Protein AF-0000000083884618 (afdb_homodimer)

Solvent-accessible surface area (backbone atoms only — not comparable to full-atom values): 50252 Å² total; per-residue (Å²): 132,82,74,71,76,72,74,75,73,78,77,76,70,73,69,73,68,63,82,22,50,13,69,77,48,87,79,53,74,47,59,19,54,33,25,31,68,72,76,58,40,32,21,22,78,75,69,40,44,54,42,78,70,40,74,79,45,49,73,46,55,72,42,67,32,63,55,56,49,72,79,44,33,29,88,85,75,72,36,63,41,54,30,29,31,64,75,74,68,41,78,30,23,78,69,39,45,76,58,90,42,52,90,57,52,73,42,49,43,73,62,43,38,56,54,48,38,51,53,47,50,52,49,41,50,52,46,50,51,50,43,53,52,50,51,52,51,48,51,49,42,52,51,37,50,52,48,50,56,52,28,44,55,50,23,49,54,51,40,52,50,50,52,49,51,50,44,49,54,51,52,50,50,52,52,52,49,51,50,50,49,52,53,36,49,53,51,28,50,51,47,46,50,53,50,48,52,52,49,50,50,50,44,52,50,44,52,50,49,43,53,50,49,51,53,41,53,70,36,88,53,31,56,66,49,49,73,74,37,83,82,77,81,84,77,76,85,69,78,64,52,41,46,37,90,44,57,42,57,59,39,33,52,47,50,50,49,51,45,50,53,52,51,49,51,56,60,68,49,40,55,54,43,57,46,45,50,62,27,39,33,38,82,42,72,59,80,71,86,45,65,72,53,41,58,72,30,53,54,95,67,35,58,26,88,55,24,28,10,37,42,45,38,67,81,48,58,38,32,36,30,77,37,94,68,59,55,78,90,49,93,62,21,22,69,72,48,55,29,31,34,32,67,54,68,44,71,49,66,34,22,47,38,38,35,51,38,66,56,26,40,29,49,29,36,24,36,86,82,45,57,32,66,50,90,49,30,42,78,5,42,25,88,44,24,41,22,42,33,32,42,70,63,38,33,36,36,26,41,54,64,42,80,40,84,36,74,61,69,54,60,61,32,41,28,39,40,34,34,47,71,69,18,36,46,33,34,26,38,65,58,97,58,71,39,78,53,47,74,45,81,53,81,68,79,64,50,32,19,47,27,46,29,53,41,80,56,92,85,58,79,80,48,35,40,31,55,58,80,86,125,131,82,74,70,75,73,73,74,73,79,78,74,69,72,70,74,68,63,82,22,50,11,71,78,47,86,79,52,74,46,58,19,54,32,24,30,70,72,76,57,41,31,20,21,77,74,68,39,44,54,43,76,69,38,73,79,44,48,72,47,55,72,42,69,31,63,55,55,49,71,77,44,32,30,87,84,75,72,35,63,40,54,29,29,31,64,78,73,69,41,78,29,24,79,69,38,45,74,58,89,42,52,88,57,52,73,43,49,43,71,63,43,37,56,55,47,37,52,51,47,50,54,49,41,51,54,46,50,51,51,43,52,52,51,51,52,51,47,52,48,40,54,51,38,49,53,48,50,55,52,28,44,54,52,24,49,54,52,42,52,50,49,52,51,50,50,45,49,54,52,51,50,49,51,52,52,49,50,50,50,50,51,52,34,49,51,51,27,51,51,46,46,50,52,50,47,51,52,49,50,52,49,46,52,51,43,52,52,48,43,53,49,49,50,55,41,54,70,38,89,54,32,56,66,48,50,72,74,37,83,81,79,80,84,78,75,87,72,81,67,41,51,39,39,92,44,57,41,55,58,38,34,54,48,50,50,49,52,45,52,54,50,51,48,51,56,60,67,48,40,56,54,44,56,46,44,51,62,26,39,33,36,84,44,72,59,79,72,86,46,66,72,53,42,59,72,29,52,54,95,67,36,57,25,87,55,24,28,10,38,43,47,38,65,80,49,57,38,30,37,29,78,37,92,69,60,54,78,91,48,91,62,21,20,68,72,48,54,30,30,34,32,65,53,68,44,72,49,66,34,21,49,38,39,35,52,38,64,58,26,40,30,49,30,37,24,36,85,80,45,56,34,65,50,89,48,30,43,79,5,42,25,87,44,22,42,23,43,33,33,42,69,64,40,32,34,36,27,42,54,64,42,78,39,84,38,74,63,69,55,58,61,31,40,29,40,40,36,34,47,71,68,18,34,43,34,34,25,38,66,56,98,58,71,39,77,53,47,74,46,82,53,79,66,80,63,51,31,18,47,27,46,30,55,42,78,55,92,83,59,78,78,48,34,41,29,55,58,81,88,123

Nearest PDB structures (foldseek):
  6flm-assembly2_B  TM=9.220E-01  e=2.206E-20  Homo sapiens
  4b8e-assembly2_B  TM=9.182E-01  e=1.753E-19  Mus musculus
  6fln-assembly1_B  TM=4.766E-01  e=1.784E-22  Homo sapiens
  6fln-assembly2_E-2  TM=4.791E-01  e=2.232E-22  Homo sapiens
  6fln-assembly1_A  TM=4.765E-01  e=4.134E-22  Homo sapiens

Foldseek 3Di:
DPPDPPPDPPPPPVDQQPFDFFPPDVPSPDGFQKAWLVVLGTHRPVRCVCCVVPVVSVVTDIDGPRDRSQVQADPVPRHGQQKAFPVVRDGDRPVCCVPVVDPTDIDGVVVVVVVVVVVVVVVVVVVVVVVVVVVVVVVVVVVLVVVVVVVVVVCVVVVVVVVVVVVVVVVVVVVVVVVVVVVVVVVLVVVVVVLVVVVVVVVVVVVVLVVVVVVLVPDPCNVVVCVVDPNDDDDDPPPPPPRPPDDCVVVVVVVVVVVVVVVVVVVVCVLQVVLVVLLSDPPDDDDDFFPVVQVVQADDWFWDPQAFEQQWDDPDRWKIDGHPGGDDDHPNYAHPFGKTWIPDFDQAKHKWKKAWDAQKKKKKKFFSPQDRYDPCNPAQCQQGMWIWMAGAFWIWTHHVNDIDTWDGGDDRMKMWIDHNSNQKIWIFDDDNGTHTGDMDRGGDSHTIIIMMGHDHDPPDPPGMMGIDDPD/DPPDPPPDDPPPPVPQQPFDFFPPDVPSPDGFQKAWLVVLGTHRPVRCVCCVVPVVSVVTDIDGPRHRSQVQADPVPRHGQQKAFPVVRDGDRPVCCVPVVPPTDIDGVVVVVVVVVVVVVVVVVVVVVVVVVVVVVVVVVVVLVVVVVVVVVVCVVVVVVVVVVVVVVVVVVVVVVVVVVVVVVVVLVVVVVVLVVVVVVVVVVVVVLVVVVVVLVPDPCNVVVCVVDPNDDDDDPPPPPDRDPDDCVVVVVVVVVVVVVVVVVVVVCVLQVVLVVLLSDPPDDDDDFFPVVQVVQADDWFWDPQAFEQQWDDPDRWKIDGHPGGDDDHPNYAHPFGKTWIPDFDQAKHKWKKAWDAQKKKKKKFFSPQDRYDPCNPAQCQQGMWIWMAGAFWIWTHHVNDIDTWDGGDDRMKMWIDHNSNQKIWIFDDDNGTHTGDMDRGGDSTTIIIMMGHDHDPPDPPGMMGIDDPD

Sequence (942 aa):
MMRYPQPPPPSLTLPAPPDVACDFCSLGRNKATKSCLTCLASYCDEHVEPHYTVPVLQKHELISATMPVGDKVCTEHRKLMDLCCQTDEQLICTECTVDKHKGHTFVSILELKETTKERLEKVRKQVQEKVQQREEELETIIQAEKNVKSSAQTSKADCAKAFSELISSVQNRRSKLEQLIEAQEKSALAQAGELKQRLEKELGELRGRDAQLLRLSSSDDVVYLAQRNSISVAFQDFAPGAGPPRSFTDVTACVTELKAKADILLNETWPKISATVSYVDFSLPPAPNSREEFLRYWRPLTLDDTSNYPNLNLVDSCKMRPSPIPYPPHPNRFTKFPQVLCKEALTERSYWEVEWHARTLSVAVAYADANRTSDESEFGRNDKSWTLECSGDTLKFRHNDVDMKVPGSCSKKIGVFLDYQAGILSFYQVSDQMLQIFEVQTVFTEPLHPGIGLNYEWYDTGVFAQLAILKMMRYPQPPPPSLTLPAPPDVACDFCSLGRNKATKSCLTCLASYCDEHVEPHYTVPVLQKHELISATMPVGDKVCTEHRKLMDLCCQTDEQLICTECTVDKHKGHTFVSILELKETTKERLEKVRKQVQEKVQQREEELETIIQAEKNVKSSAQTSKADCAKAFSELISSVQNRRSKLEQLIEAQEKSALAQAGELKQRLEKELGELRGRDAQLLRLSSSDDVVYLAQRNSISVAFQDFAPGAGPPRSFTDVTACVTELKAKADILLNETWPKISATVSYVDFSLPPAPNSREEFLRYWRPLTLDDTSNYPNLNLVDSCKMRPSPIPYPPHPNRFTKFPQVLCKEALTERSYWEVEWHARTLSVAVAYADANRTSDESEFGRNDKSWTLECSGDTLKFRHNDVDMKVPGSCSKKIGVFLDYQAGILSFYQVSDQMLQIFEVQTVFTEPLHPGIGLNYEWYDTGVFAQLAILK

InterPro domains:
  IPR000315 B-box-type zinc finger [PF00643] (72-109)
  IPR000315 B-box-type zinc finger [PS50119] (69-109)
  IPR000315 B-box-type zinc finger [SM00336] (17-65)
  IPR000315 B-box-type zinc finger [SM00336] (69-109)
  IPR001870 B30.2/SPRY domain [PS50188] (281-471)
  IPR003877 SPRY domain [PF00622] (349-462)
  IPR006574 SPRY-associated [SM00589] (298-347)
  IPR013320 Concanavalin A-like lectin/glucanase domain superfamily [SSF49899] (291-455)
  IPR043136 B30.2/SPRY domain superfamily [G3DSA:2.60.120.920] (284-459)
  IPR051051 E3 ubiquitin-protein ligase TRIM/RNF [PTHR25465] (16-454)
  IPR058030 TRIM8/14/16/25/29/45/65, coiled-coil region [PF25600] (131-267)

Radius of gyration: 54.94 Å; Cα contacts (8 Å, |Δi|>4): 1683; chains: 2; bounding box: 44×190×116 Å

Organism: NCBI:txid48701

pLDDT: mean 88.63, std 11.8, range [23.81, 98.0]

Secondary structure (DSSP, 8-state):
-----------------PPPBPSSSTTS-SBP-EEETTTTEEE-HHHHHHHHHSHHHHTS-EEE-SS-GGGGB-TTT-SB--EEETTTTEEE-TGGGGTTTTT--EEEHHHHHHHHHHHHHHHHHHHHHHHHHHHHHHHHHHHHHHHHHHHHHHHHHHHHHHHHHHHHHHHHHHHHHHHHHHHHHHHHHHHHHHHHHHHHHHHHHHHHHHHHHHHHHT-TTHHHHHHHS----PPP--------S--THHHHHHHHHHHHHHHHHHHHHHHHHHHHHHT--TTSPPPP-SHHHHHTTB----B-TTTS-TTEEEEETTEEEE-SSPPPP-TTS--SSSEEEBSPPB-S-EEEEEEEESSEEEEEEE-TT--SSSGGGSTTSSTTEEEEEEETTEEEEEETTEEEEE-S---SEEEEEEEGGGTEEEEEE-SSS-EEEEEEE----S-BEEEEEEE--TT-SS-EEEE----/-------------------PBPSSSTTS-SBP-EEETTTTEEE-HHHHTHHHHSHHHHTS-EEE-SS-GGGGB-TTT-SB--EEETTTTEEE-TGGGGTTTTT--EEEHHHHHHHHHHHHHHHHHHHHHHHHHHHHHHHHHHHHHHHHHHHHHHHHHHHHHHHHHHHHHHHHHHHHHHHHHHHHHHHHHHHHHHHHHHHHHHHHHHHHHHHHHHHHHT-TTHHHHHHHS----PPP------S-S--THHHHHHHHHHHHHHHHHHHHHHHHHHHHHHT--TTSPPPP-SHHHHHTTB----B-TTTS-TTEEEEETTEEEE-SSPPPP-TTS--SSSEEEBSPPB-S-EEEEEEEESSEEEEEEE-TT--SSSGGGSTTSSTTEEEEEEETTEEEEEETTEEEEE-S---SEEEEEEETTTTEEEEEE-SSS-EEEEEEE----S-BEEEEEEE--TT-SS-EEEE----

Structure (mmCIF, N/CA/C/O backbone):
data_AF-0000000083884618-model_v1
#
loop_
_entity.id
_entity.type
_entity.pdbx_description
1 polymer 'B30.2/SPRY domain-containing protein'
#
loop_
_atom_site.group_PDB
_atom_site.id
_atom_site.type_symbol
_atom_site.label_atom_id
_atom_site.label_alt_id
_atom_site.label_comp_id
_atom_site.label_asym_id
_atom_site.label_entity_id
_atom_site.label_seq_id
_atom_site.pdbx_PDB_ins_code
_atom_site.Cartn_x
_atom_site.Cartn_y
_atom_site.Cartn_z
_atom_site.occupancy
_atom_site.B_iso_or_equiv
_atom_site.auth_seq_id
_atom_site.auth_comp_id
_atom_site.auth_asym_id
_atom_site.auth_atom_id
_atom_site.pdbx_PDB_model_num
ATOM 1 N N . MET A 1 1 ? 21.016 -42.094 -9.227 1 23.81 1 MET A N 1
ATOM 2 C CA . MET A 1 1 ? 21.156 -43.344 -9.945 1 23.81 1 MET A CA 1
ATOM 3 C C . MET A 1 1 ? 20.719 -43.188 -11.398 1 23.81 1 MET A C 1
ATOM 5 O O . MET A 1 1 ? 19.594 -42.75 -11.672 1 23.81 1 MET A O 1
ATOM 9 N N . MET A 1 2 ? 21.672 -43.062 -12.281 1 27.84 2 MET A N 1
ATOM 10 C CA . MET A 1 2 ? 21.641 -42.75 -13.711 1 27.84 2 MET A CA 1
ATOM 11 C C . MET A 1 2 ? 20.922 -43.875 -14.477 1 27.84 2 MET A C 1
ATOM 13 O O . MET A 1 2 ? 21.391 -45 -14.492 1 27.84 2 MET A O 1
ATOM 17 N N . ARG A 1 3 ? 19.594 -43.906 -14.281 1 35.06 3 ARG A N 1
ATOM 18 C CA . ARG A 1 3 ? 18.906 -44.938 -15.023 1 35.06 3 ARG A CA 1
ATOM 19 C C . ARG A 1 3 ? 19.391 -45.031 -16.469 1 35.06 3 ARG A C 1
ATOM 21 O O . ARG A 1 3 ? 19.422 -44 -17.172 1 35.06 3 ARG A O 1
ATOM 28 N N . TYR A 1 4 ? 20.266 -45.938 -16.719 1 31.95 4 TYR A N 1
ATOM 29 C CA . TYR A 1 4 ? 20.75 -46.281 -18.047 1 31.95 4 TYR A CA 1
ATOM 30 C C . TYR A 1 4 ? 19.609 -46.344 -19.047 1 31.95 4 TYR A C 1
ATOM 32 O O . TYR A 1 4 ? 18.531 -46.875 -18.734 1 31.95 4 TYR A O 1
ATOM 40 N N . PRO A 1 5 ? 19.547 -45.469 -20.016 1 33.62 5 PRO A N 1
ATOM 41 C CA . PRO A 1 5 ? 18.547 -45.5 -21.078 1 33.62 5 PRO A CA 1
ATOM 42 C C . PRO A 1 5 ? 18.328 -46.875 -21.688 1 33.62 5 PRO A C 1
ATOM 44 O O . PRO A 1 5 ? 19.297 -47.594 -21.984 1 33.62 5 PRO A O 1
ATOM 47 N N . GLN A 1 6 ? 17.406 -47.656 -21.203 1 35.53 6 GLN A N 1
ATOM 48 C CA . GLN A 1 6 ? 17.125 -48.938 -21.859 1 35.53 6 GLN A CA 1
ATOM 49 C C . GLN A 1 6 ? 17.203 -48.812 -23.375 1 35.53 6 GLN A C 1
ATOM 51 O O . GLN A 1 6 ? 16.797 -47.781 -23.938 1 35.53 6 GLN A O 1
ATOM 56 N N . PRO A 1 7 ? 18.156 -49.438 -24.047 1 38.84 7 PRO A N 1
ATOM 57 C CA . PRO A 1 7 ? 18.297 -49.375 -25.5 1 38.84 7 PRO A CA 1
ATOM 58 C C . PRO A 1 7 ? 16.953 -49.406 -26.219 1 38.84 7 PRO A C 1
ATOM 60 O O . PRO A 1 7 ? 15.984 -50 -25.703 1 38.84 7 PRO A O 1
ATOM 63 N N . PRO A 1 8 ? 16.609 -48.438 -27.031 1 41.19 8 PRO A N 1
ATOM 64 C CA . PRO A 1 8 ? 15.375 -48.469 -27.812 1 41.19 8 PRO A CA 1
ATOM 65 C C . PRO A 1 8 ? 15.062 -49.844 -28.391 1 41.19 8 PRO A C 1
ATOM 67 O O . PRO A 1 8 ? 15.977 -50.625 -28.672 1 41.19 8 PRO A O 1
ATOM 70 N N . PRO A 1 9 ? 14.07 -50.469 -28.031 1 42.31 9 PRO A N 1
ATOM 71 C CA . PRO A 1 9 ? 13.781 -51.75 -28.656 1 42.31 9 PRO A CA 1
ATOM 72 C C . PRO A 1 9 ? 14.078 -51.75 -30.156 1 42.31 9 PRO A C 1
ATOM 74 O O . PRO A 1 9 ? 14.062 -50.688 -30.797 1 42.31 9 PRO A O 1
ATOM 77 N N . PRO A 1 10 ? 14.828 -52.719 -30.688 1 39.75 10 PRO A N 1
ATOM 78 C CA . PRO A 1 10 ? 15.211 -52.812 -32.094 1 39.75 10 PRO A CA 1
ATOM 79 C C . PRO A 1 10 ? 14.078 -52.438 -33.062 1 39.75 10 PRO A C 1
ATOM 81 O O . PRO A 1 10 ? 12.906 -52.656 -32.75 1 39.75 10 PRO A O 1
ATOM 84 N N . SER A 1 11 ? 14.164 -51.312 -33.75 1 41.72 11 SER A N 1
ATOM 85 C CA . SER A 1 11 ? 13.312 -50.875 -34.844 1 41.72 11 SER A CA 1
ATOM 86 C C . SER A 1 11 ? 12.891 -52.062 -35.719 1 41.72 11 SER A C 1
ATOM 88 O O . SER A 1 11 ? 13.734 -52.812 -36.219 1 41.72 11 SER A O 1
ATOM 90 N N . LEU A 1 12 ? 11.969 -52.781 -35.344 1 45.69 12 LEU A N 1
ATOM 91 C CA . LEU A 1 12 ? 11.43 -53.844 -36.219 1 45.69 12 LEU A CA 1
ATOM 92 C C . LEU A 1 12 ? 11.188 -53.312 -37.625 1 45.69 12 LEU A C 1
ATOM 94 O O . LEU A 1 12 ? 10.109 -52.812 -37.906 1 45.69 12 LEU A O 1
ATOM 98 N N . THR A 1 13 ? 12.078 -52.562 -38.188 1 46.31 13 THR A N 1
ATOM 99 C CA . THR A 1 13 ? 11.805 -52.344 -39.625 1 46.31 13 THR A CA 1
ATOM 100 C C . THR A 1 13 ? 11.594 -53.688 -40.344 1 46.31 13 THR A C 1
ATOM 102 O O . THR A 1 13 ? 12.523 -54.5 -40.438 1 46.31 13 THR A O 1
ATOM 105 N N . LEU A 1 14 ? 10.523 -54.312 -40.25 1 49.5 14 LEU A N 1
ATOM 106 C CA . LEU A 1 14 ? 10.258 -55.438 -41.125 1 49.5 14 LEU A CA 1
ATOM 107 C C . LEU A 1 14 ? 10.547 -55.062 -42.562 1 49.5 14 LEU A C 1
ATOM 109 O O . LEU A 1 14 ? 9.961 -54.125 -43.094 1 49.5 14 LEU A O 1
ATOM 113 N N . PRO A 1 15 ? 11.719 -55.281 -43.062 1 49.28 15 PRO A N 1
ATOM 114 C CA . PRO A 1 15 ? 11.906 -55.031 -44.469 1 49.28 15 PRO A CA 1
ATOM 115 C C . PRO A 1 15 ? 10.773 -55.594 -45.344 1 49.28 15 PRO A C 1
ATOM 117 O O . PRO A 1 15 ? 10.117 -56.562 -44.938 1 49.28 15 PRO A O 1
ATOM 120 N N . ALA A 1 16 ? 10.188 -54.844 -46.281 1 54.53 16 ALA A N 1
ATOM 121 C CA . ALA A 1 16 ? 9.242 -55.344 -47.281 1 54.53 16 ALA A CA 1
ATOM 122 C C . ALA A 1 16 ? 9.664 -56.688 -47.781 1 54.53 16 ALA A C 1
ATOM 124 O O . ALA A 1 16 ? 10.859 -57 -47.906 1 54.53 16 ALA A O 1
ATOM 125 N N . PRO A 1 17 ? 8.852 -57.688 -47.594 1 55.56 17 PRO A N 1
ATOM 126 C CA . PRO A 1 17 ? 9.266 -58.969 -48.156 1 55.56 17 PRO A CA 1
ATOM 127 C C . PRO A 1 17 ? 9.875 -58.812 -49.562 1 55.56 17 PRO A C 1
ATOM 129 O O . PRO A 1 17 ? 9.406 -58 -50.344 1 55.56 17 PRO A O 1
ATOM 132 N N . PRO A 1 18 ? 11.055 -59.219 -49.719 1 59.91 18 PRO A N 1
ATOM 133 C CA . PRO A 1 18 ? 11.664 -59.125 -51.031 1 59.91 18 PRO A CA 1
ATOM 134 C C . PRO A 1 18 ? 10.797 -59.75 -52.125 1 59.91 18 PRO A C 1
ATOM 136 O O . PRO A 1 18 ? 10.023 -60.656 -51.875 1 59.91 18 PRO A O 1
ATOM 139 N N . ASP A 1 19 ? 10.664 -59.094 -53.25 1 73.81 19 ASP A N 1
ATOM 140 C CA . ASP A 1 19 ? 10.023 -59.688 -54.438 1 73.81 19 ASP A CA 1
ATOM 141 C C . ASP A 1 19 ? 10.586 -61.062 -54.719 1 73.81 19 ASP A C 1
ATOM 143 O O . ASP A 1 19 ? 11.805 -61.281 -54.719 1 73.81 19 ASP A O 1
ATOM 147 N N . VAL A 1 20 ? 9.711 -62.031 -54.625 1 84.56 20 VAL A N 1
ATOM 148 C CA . VAL A 1 20 ? 10.094 -63.375 -54.969 1 84.56 20 VAL A CA 1
ATOM 149 C C . VAL A 1 20 ? 10.219 -63.5 -56.5 1 84.56 20 VAL A C 1
ATOM 151 O O . VAL A 1 20 ? 9.328 -63.062 -57.219 1 84.56 20 VAL A O 1
ATOM 154 N N . ALA A 1 21 ? 11.406 -63.938 -56.906 1 87.19 21 ALA A N 1
ATOM 155 C CA . ALA A 1 21 ? 11.633 -64.062 -58.344 1 87.19 21 ALA A CA 1
ATOM 156 C C . ALA A 1 21 ? 11.031 -65.375 -58.875 1 87.19 21 ALA A C 1
ATOM 158 O O . ALA A 1 21 ? 11.008 -66.375 -58.156 1 87.19 21 ALA A O 1
ATOM 159 N N . CYS A 1 22 ? 10.531 -65.375 -60.188 1 91.06 22 CYS A N 1
ATOM 160 C CA . CYS A 1 22 ? 10.031 -66.562 -60.812 1 91.06 22 CYS A CA 1
ATOM 161 C C . CYS A 1 22 ? 11.172 -67.562 -61.094 1 91.06 22 CYS A C 1
ATOM 163 O O . CYS A 1 22 ? 12.234 -67.188 -61.562 1 91.06 22 CYS A O 1
ATOM 165 N N . ASP A 1 23 ? 11.023 -68.688 -60.75 1 87.44 23 ASP A N 1
ATOM 166 C CA . ASP A 1 23 ? 12.078 -69.688 -60.875 1 87.44 23 ASP A CA 1
ATOM 167 C C . ASP A 1 23 ? 12.258 -70.125 -62.312 1 87.44 23 ASP A C 1
ATOM 169 O O . ASP A 1 23 ? 13.227 -70.812 -62.656 1 87.44 23 ASP A O 1
ATOM 173 N N . PHE A 1 24 ? 11.484 -69.812 -63.25 1 87.5 24 PHE A N 1
ATOM 174 C CA . PHE A 1 24 ? 11.492 -70.375 -64.562 1 87.5 24 PHE A CA 1
ATOM 175 C C . PHE A 1 24 ? 11.844 -69.312 -65.625 1 87.5 24 PHE A C 1
ATOM 177 O O . PHE A 1 24 ? 12.117 -69.562 -66.75 1 87.5 24 PHE A O 1
ATOM 184 N N . CYS A 1 25 ? 11.734 -68.062 -65.125 1 86.69 25 CYS A N 1
ATOM 185 C CA . CYS A 1 25 ? 12.109 -67 -66 1 86.69 25 CYS A CA 1
ATOM 186 C C . CYS A 1 25 ? 13.625 -66.875 -66.125 1 86.69 25 CYS A C 1
ATOM 188 O O . CYS A 1 25 ? 14.344 -67.125 -65.188 1 86.69 25 CYS A O 1
ATOM 190 N N . SER A 1 26 ? 14.375 -66.938 -67.125 1 73.12 26 SER A N 1
ATOM 191 C CA . SER A 1 26 ? 15.812 -66.938 -67.375 1 73.12 26 SER A CA 1
ATOM 192 C C . SER A 1 26 ? 16.531 -65.938 -66.5 1 73.12 26 SER A C 1
ATOM 194 O O . SER A 1 26 ? 17.594 -66.25 -65.938 1 73.12 26 SER A O 1
ATOM 196 N N . LEU A 1 27 ? 16.406 -64.688 -66.5 1 61.78 27 LEU A N 1
ATOM 197 C CA . LEU A 1 27 ? 17.281 -63.75 -65.812 1 61.78 27 LEU A CA 1
ATOM 198 C C . LEU A 1 27 ? 16.578 -63.219 -64.562 1 61.78 27 LEU A C 1
ATOM 200 O O . LEU A 1 27 ? 16.922 -62.156 -64.062 1 61.78 27 LEU A O 1
ATOM 204 N N . GLY A 1 28 ? 15.766 -64.062 -64 1 62.25 28 GLY A N 1
ATOM 205 C CA . GLY A 1 28 ? 15.195 -63.656 -62.75 1 62.25 28 GLY A CA 1
ATOM 206 C C . GLY A 1 28 ? 14.445 -62.344 -62.812 1 62.25 28 GLY A C 1
ATOM 207 O O . GLY A 1 28 ? 14.398 -61.594 -61.844 1 62.25 28 GLY A O 1
ATOM 208 N N . ARG A 1 29 ? 14.039 -62.062 -63.969 1 68.31 29 ARG A N 1
ATOM 209 C CA . ARG A 1 29 ? 13.602 -60.719 -64.312 1 68.31 29 ARG A CA 1
ATOM 210 C C . ARG A 1 29 ? 12.18 -60.469 -63.781 1 68.31 29 ARG A C 1
ATOM 212 O O . ARG A 1 29 ? 11.852 -59.344 -63.375 1 68.31 29 ARG A O 1
ATOM 219 N N . ASN A 1 30 ? 11.352 -61.625 -63.812 1 82.12 30 ASN A N 1
ATOM 220 C CA . ASN A 1 30 ? 9.969 -61.312 -63.469 1 82.12 30 ASN A CA 1
ATOM 221 C C . ASN A 1 30 ? 9.641 -61.688 -62.031 1 82.12 30 ASN A C 1
ATOM 223 O O . ASN A 1 30 ? 10.188 -62.656 -61.5 1 82.12 30 ASN A O 1
ATOM 227 N N . LYS A 1 31 ? 8.742 -61 -61.469 1 88.31 31 LYS A N 1
ATOM 228 C CA . LYS A 1 31 ? 8.266 -61.25 -60.094 1 88.31 31 LYS A CA 1
ATOM 229 C C . LYS A 1 31 ? 7.27 -62.406 -60.062 1 88.31 31 LYS A C 1
ATOM 231 O O . LYS A 1 31 ? 6.383 -62.5 -60.906 1 88.31 31 LYS A O 1
ATOM 236 N N . ALA A 1 32 ? 7.484 -63.281 -59.188 1 90.94 32 ALA A N 1
ATOM 237 C CA . ALA A 1 32 ? 6.555 -64.438 -59 1 90.94 32 ALA A CA 1
ATOM 238 C C . ALA A 1 32 ? 5.266 -63.938 -58.344 1 90.94 32 ALA A C 1
ATOM 240 O O . ALA A 1 32 ? 5.293 -63.094 -57.406 1 90.94 32 ALA A O 1
ATOM 241 N N . THR A 1 33 ? 4.172 -64.438 -58.844 1 90.06 33 THR A N 1
ATOM 242 C CA . THR A 1 33 ? 2.881 -64.062 -58.281 1 90.06 33 THR A CA 1
ATOM 243 C C . THR A 1 33 ? 2.34 -65.25 -57.438 1 90.06 33 THR A C 1
ATOM 245 O O . THR A 1 33 ? 1.631 -65 -56.438 1 90.06 33 THR A O 1
ATOM 248 N N . LYS A 1 34 ? 2.727 -66.5 -57.875 1 91.94 34 LYS A N 1
ATOM 249 C CA . LYS A 1 34 ? 2.238 -67.625 -57.156 1 91.94 34 LYS A CA 1
ATOM 250 C C . LYS A 1 34 ? 3.365 -68.625 -56.875 1 91.94 34 LYS A C 1
ATOM 252 O O . LYS A 1 34 ? 4.344 -68.688 -57.625 1 91.94 34 LYS A O 1
ATOM 257 N N . SER A 1 35 ? 3.232 -69.312 -55.75 1 91.06 35 SER A N 1
ATOM 258 C CA . SER A 1 35 ? 4.125 -70.438 -55.438 1 91.06 35 SER A CA 1
ATOM 259 C C . SER A 1 35 ? 3.35 -71.75 -55.281 1 91.06 35 SER A C 1
ATOM 261 O O . SER A 1 35 ? 2.256 -71.75 -54.719 1 91.06 35 SER A O 1
ATOM 263 N N . CYS A 1 36 ? 3.852 -72.812 -55.906 1 92.62 36 CYS A N 1
ATOM 264 C CA . CYS A 1 36 ? 3.246 -74.125 -55.781 1 92.62 36 CYS A CA 1
ATOM 265 C C . CYS A 1 36 ? 3.957 -74.938 -54.719 1 92.62 36 CYS A C 1
ATOM 267 O O . CYS A 1 36 ? 5.168 -75.188 -54.781 1 92.62 36 CYS A O 1
ATOM 269 N N . LEU A 1 37 ? 3.305 -75.438 -53.781 1 88.38 37 LEU A N 1
ATOM 270 C CA . LEU A 1 37 ? 3.895 -76.188 -52.656 1 88.38 37 LEU A CA 1
ATOM 271 C C . LEU A 1 37 ? 4.242 -77.562 -53.062 1 88.38 37 LEU A C 1
ATOM 273 O O . LEU A 1 37 ? 5.035 -78.25 -52.375 1 88.38 37 LEU A O 1
ATOM 277 N N . THR A 1 38 ? 3.633 -77.938 -54.094 1 87.94 38 THR A N 1
ATOM 278 C CA . THR A 1 38 ? 3.92 -79.312 -54.594 1 87.94 38 THR A CA 1
ATOM 279 C C . THR A 1 38 ? 5.188 -79.312 -55.438 1 87.94 38 THR A C 1
ATOM 281 O O . THR A 1 38 ? 6.07 -80.125 -55.281 1 87.94 38 THR A O 1
ATOM 284 N N . CYS A 1 39 ? 5.25 -78.25 -56.281 1 89.81 39 CYS A N 1
ATOM 285 C CA . CYS A 1 39 ? 6.414 -78.125 -57.156 1 89.81 39 CYS A CA 1
ATOM 286 C C . CYS A 1 39 ? 7.602 -77.562 -56.406 1 89.81 39 CYS A C 1
ATOM 288 O O . CYS A 1 39 ? 8.742 -77.625 -56.875 1 89.81 39 CYS A O 1
ATOM 290 N N . LEU A 1 40 ? 7.262 -76.938 -55.25 1 90.88 40 LEU A N 1
ATOM 291 C CA . LEU A 1 40 ? 8.242 -76.188 -54.469 1 90.88 40 LEU A CA 1
ATOM 292 C C . LEU A 1 40 ? 8.969 -75.188 -55.344 1 90.88 40 LEU A C 1
ATOM 294 O O . LEU A 1 40 ? 10.195 -75.125 -55.344 1 90.88 40 LEU A O 1
ATOM 298 N N . ALA A 1 41 ? 8.234 -74.5 -56.062 1 89.5 41 ALA A N 1
ATOM 299 C CA . ALA A 1 41 ? 8.758 -73.438 -56.969 1 89.5 41 ALA A CA 1
ATOM 300 C C . ALA A 1 41 ? 7.809 -72.25 -57.062 1 89.5 41 ALA A C 1
ATOM 302 O O . ALA A 1 41 ? 6.621 -72.375 -56.75 1 89.5 41 ALA A O 1
ATOM 303 N N . SER A 1 42 ? 8.383 -71.125 -57.406 1 91.5 42 SER A N 1
ATOM 304 C CA . SER A 1 42 ? 7.609 -69.875 -57.594 1 91.5 42 SER A CA 1
ATOM 305 C C . SER A 1 42 ? 7.461 -69.5 -59.062 1 91.5 42 SER A C 1
ATOM 307 O O . SER A 1 42 ? 8.391 -69.75 -59.844 1 91.5 42 SER A O 1
ATOM 309 N N . TYR A 1 43 ? 6.215 -69.062 -59.406 1 91.94 43 TYR A N 1
ATOM 310 C CA . TYR A 1 43 ? 5.879 -68.812 -60.812 1 91.94 43 TYR A CA 1
ATOM 311 C C . TYR A 1 43 ? 5.379 -67.375 -61.031 1 91.94 43 TYR A C 1
ATOM 313 O O . TYR A 1 43 ? 4.656 -66.875 -60.188 1 91.94 43 TYR A O 1
ATOM 321 N N . CYS A 1 44 ? 5.852 -66.812 -62.156 1 92.56 44 CYS A N 1
ATOM 322 C CA . CYS A 1 44 ? 5.238 -65.562 -62.594 1 92.56 44 CYS A CA 1
ATOM 323 C C . CYS A 1 44 ? 3.879 -65.812 -63.219 1 92.56 44 CYS A C 1
ATOM 325 O O . CYS A 1 44 ? 3.438 -66.938 -63.312 1 92.56 44 CYS A O 1
ATOM 327 N N . ASP A 1 45 ? 3.193 -64.75 -63.656 1 90.94 45 ASP A N 1
ATOM 328 C CA . ASP A 1 45 ? 1.844 -64.875 -64.188 1 90.94 45 ASP A CA 1
ATOM 329 C C . ASP A 1 45 ? 1.831 -65.75 -65.438 1 90.94 45 ASP A C 1
ATOM 331 O O . ASP A 1 45 ? 0.876 -66.5 -65.688 1 90.94 45 ASP A O 1
ATOM 335 N N . GLU A 1 46 ? 2.896 -65.688 -66.062 1 90.56 46 GLU A N 1
ATOM 336 C CA . GLU A 1 46 ? 2.969 -66.438 -67.312 1 90.56 46 GLU A CA 1
ATOM 337 C C . GLU A 1 46 ? 3.232 -67.938 -67.062 1 90.56 46 GLU A C 1
ATOM 339 O O . GLU A 1 46 ? 2.609 -68.812 -67.688 1 90.56 46 GLU A O 1
ATOM 344 N N . HIS A 1 47 ? 4.035 -68.125 -66.188 1 92.81 47 HIS A N 1
ATOM 345 C CA . HIS A 1 47 ? 4.492 -69.5 -65.938 1 92.81 47 HIS A CA 1
ATOM 346 C C . HIS A 1 47 ? 3.549 -70.25 -65 1 92.81 47 HIS A C 1
ATOM 348 O O . HIS A 1 47 ? 3.633 -71.5 -64.938 1 92.81 47 HIS A O 1
ATOM 354 N N . VAL A 1 48 ? 2.695 -69.5 -64.438 1 93.12 48 VAL A N 1
ATOM 355 C CA . VAL A 1 48 ? 1.758 -70.188 -63.531 1 93.12 48 VAL A CA 1
ATOM 356 C C . VAL A 1 48 ? 0.549 -70.688 -64.312 1 93.12 48 VAL A C 1
ATOM 358 O O . VAL A 1 48 ? -0.168 -71.562 -63.844 1 93.12 48 VAL A O 1
ATOM 361 N N . GLU A 1 49 ? 0.38 -70.312 -65.5 1 92.12 49 GLU A N 1
ATOM 362 C CA . GLU A 1 49 ? -0.799 -70.625 -66.312 1 92.12 49 GLU A CA 1
ATOM 363 C C . GLU A 1 49 ? -1.062 -72.125 -66.438 1 92.12 49 GLU A C 1
ATOM 365 O O . GLU A 1 49 ? -2.211 -72.562 -66.375 1 92.12 49 GLU A O 1
ATOM 370 N N . PRO A 1 50 ? -0.074 -72.875 -66.625 1 93 50 PRO A N 1
ATOM 371 C CA . PRO A 1 50 ? -0.322 -74.375 -66.75 1 93 50 PRO A CA 1
ATOM 372 C C . PRO A 1 50 ? -1.004 -74.938 -65.5 1 93 50 PRO A C 1
ATOM 374 O O . PRO A 1 50 ? -1.71 -75.938 -65.625 1 93 50 PRO A O 1
ATOM 377 N N . HIS A 1 51 ? -0.795 -74.312 -64.375 1 92.81 51 HIS A N 1
ATOM 378 C CA . HIS A 1 51 ? -1.398 -74.812 -63.156 1 92.81 51 HIS A CA 1
ATOM 379 C C . HIS A 1 51 ? -2.898 -74.562 -63.125 1 92.81 51 HIS A C 1
ATOM 381 O O . HIS A 1 51 ? -3.631 -75.188 -62.344 1 92.81 51 HIS A O 1
ATOM 387 N N . TYR A 1 52 ? -3.35 -73.688 -64 1 91.69 52 TYR A N 1
ATOM 388 C CA . TYR A 1 52 ? -4.777 -73.375 -64.062 1 91.69 52 TYR A CA 1
ATOM 389 C C . TYR A 1 52 ? -5.441 -74.188 -65.188 1 91.69 52 TYR A C 1
ATOM 391 O O . TYR A 1 52 ? -6.664 -74.375 -65.188 1 91.69 52 TYR A O 1
ATOM 399 N N . THR A 1 53 ? -4.605 -74.688 -66.125 1 91.25 53 THR A N 1
ATOM 400 C CA . THR A 1 53 ? -5.199 -75.25 -67.375 1 91.25 53 THR A CA 1
ATOM 401 C C . THR A 1 53 ? -5.012 -76.75 -67.438 1 91.25 53 THR A C 1
ATOM 403 O O . THR A 1 53 ? -5.852 -77.5 -67.938 1 91.25 53 THR A O 1
ATOM 406 N N . VAL A 1 54 ? -3.895 -77.25 -66.938 1 92.06 54 VAL A N 1
ATOM 407 C CA . VAL A 1 54 ? -3.59 -78.688 -67 1 92.06 54 VAL A CA 1
ATOM 408 C C . VAL A 1 54 ? -4.227 -79.375 -65.812 1 92.06 54 VAL A C 1
ATOM 410 O O . VAL A 1 54 ? -3.945 -79.062 -64.625 1 92.06 54 VAL A O 1
ATOM 413 N N . PRO A 1 55 ? -5 -80.312 -65.938 1 89.75 55 PRO A N 1
ATOM 414 C CA . PRO A 1 55 ? -5.773 -81 -64.875 1 89.75 55 PRO A CA 1
ATOM 415 C C . PRO A 1 55 ? -4.895 -81.562 -63.781 1 89.75 55 PRO A C 1
ATOM 417 O O . PRO A 1 55 ? -5.23 -81.5 -62.594 1 89.75 55 PRO A O 1
ATOM 420 N N . VAL A 1 56 ? -3.83 -82.188 -64.062 1 89.62 56 VAL A N 1
ATOM 421 C CA . VAL A 1 56 ? -2.977 -82.812 -63.094 1 89.62 56 VAL A CA 1
ATOM 422 C C . VAL A 1 56 ? -2.32 -81.75 -62.219 1 89.62 56 VAL A C 1
ATOM 424 O O . VAL A 1 56 ? -2.125 -81.938 -61 1 89.62 56 VAL A O 1
ATOM 427 N N . LEU A 1 57 ? -2.061 -80.625 -62.781 1 90.62 57 LEU A N 1
ATOM 428 C CA . LEU A 1 57 ? -1.39 -79.562 -62.031 1 90.62 57 LEU A CA 1
ATOM 429 C C . LEU A 1 57 ? -2.393 -78.75 -61.219 1 90.62 57 LEU A C 1
ATOM 431 O O . LEU A 1 57 ? -2.016 -78.062 -60.281 1 90.62 57 LEU A O 1
ATOM 435 N N . GLN A 1 58 ? -3.641 -78.812 -61.625 1 89.62 58 GLN A N 1
ATOM 436 C CA . GLN A 1 58 ? -4.695 -78.125 -60.906 1 89.62 58 GLN A CA 1
ATOM 437 C C . GLN A 1 58 ? -4.852 -78.625 -59.5 1 89.62 58 GLN A C 1
ATOM 439 O O . GLN A 1 58 ? -5.379 -77.938 -58.625 1 89.62 58 GLN A O 1
ATOM 444 N N . LYS A 1 59 ? -4.402 -79.812 -59.281 1 89.44 59 LYS A N 1
ATOM 445 C CA . LYS A 1 59 ? -4.527 -80.438 -57.938 1 89.44 59 LYS A CA 1
ATOM 446 C C . LYS A 1 59 ? -3.447 -79.938 -57 1 89.44 59 LYS A C 1
ATOM 448 O O . LYS A 1 59 ? -3.527 -80.125 -55.781 1 89.44 59 LYS A O 1
ATOM 453 N N . HIS A 1 60 ? -2.438 -79.188 -57.594 1 91.44 60 HIS A N 1
ATOM 454 C CA . HIS A 1 60 ? -1.366 -78.625 -56.75 1 91.44 60 HIS A CA 1
ATOM 455 C C . HIS A 1 60 ? -1.853 -77.438 -55.938 1 91.44 60 HIS A C 1
ATOM 457 O O . HIS A 1 60 ? -2.779 -76.75 -56.344 1 91.44 60 HIS A O 1
ATOM 463 N N . GLU A 1 61 ? -1.314 -77.375 -54.781 1 87.56 61 GLU A N 1
ATOM 464 C CA . GLU A 1 61 ? -1.687 -76.25 -53.875 1 87.56 61 GLU A CA 1
ATOM 465 C C . GLU A 1 61 ? -0.901 -75 -54.219 1 87.56 61 GLU A C 1
ATOM 467 O O . GLU A 1 61 ? 0.316 -74.938 -54.031 1 87.56 61 GLU A O 1
ATOM 472 N N . LEU A 1 62 ? -1.604 -74 -54.781 1 89.31 62 LEU A N 1
ATOM 473 C CA . LEU A 1 62 ? -1.014 -72.75 -55.188 1 89.31 62 LEU A CA 1
ATOM 474 C C . LEU A 1 62 ? -1.278 -71.688 -54.125 1 89.31 62 LEU A C 1
ATOM 476 O O . LEU A 1 62 ? -2.402 -71.562 -53.625 1 89.31 62 LEU A O 1
ATOM 480 N N . ILE A 1 63 ? -0.285 -71 -53.688 1 86.94 63 ILE A N 1
ATOM 481 C CA . ILE A 1 63 ? -0.417 -69.938 -52.719 1 86.94 63 ILE A CA 1
ATOM 482 C C . ILE A 1 63 ? 0.265 -68.688 -53.281 1 86.94 63 ILE A C 1
ATOM 484 O O . ILE A 1 63 ? 1.007 -68.75 -54.25 1 86.94 63 ILE A O 1
ATOM 488 N N . SER A 1 64 ? -0.082 -67.562 -52.719 1 87 64 SER A N 1
ATOM 489 C CA . SER A 1 64 ? 0.561 -66.375 -53.156 1 87 64 SER A CA 1
ATOM 490 C C . SER A 1 64 ? 2.057 -66.375 -52.844 1 87 64 SER A C 1
ATOM 492 O O . SER A 1 64 ? 2.477 -66.812 -51.812 1 87 64 SER A O 1
ATOM 494 N N . ALA A 1 65 ? 2.857 -65.875 -53.781 1 85.69 65 ALA A N 1
ATOM 495 C CA . ALA A 1 65 ? 4.309 -65.875 -53.625 1 85.69 65 ALA A CA 1
ATOM 496 C C . ALA A 1 65 ? 4.77 -64.75 -52.75 1 85.69 65 ALA A C 1
ATOM 498 O O . ALA A 1 65 ? 5.145 -63.656 -53.25 1 85.69 65 ALA A O 1
ATOM 499 N N . THR A 1 66 ? 4.734 -64.938 -51.469 1 82.19 66 THR A N 1
ATOM 500 C CA . THR A 1 66 ? 5.113 -63.844 -50.531 1 82.19 66 THR A CA 1
ATOM 501 C C . THR A 1 66 ? 6.535 -64.062 -50.031 1 82.19 66 THR A C 1
ATOM 503 O O . THR A 1 66 ? 7.164 -63.125 -49.531 1 82.19 66 THR A O 1
ATOM 506 N N . MET A 1 67 ? 7.008 -65.25 -50.094 1 82.06 67 MET A N 1
ATOM 507 C CA . MET A 1 67 ? 8.383 -65.625 -49.75 1 82.06 67 MET A CA 1
ATOM 508 C C . MET A 1 67 ? 8.922 -66.75 -50.625 1 82.06 67 MET A C 1
ATOM 510 O O . MET A 1 67 ? 8.148 -67.5 -51.219 1 82.06 67 MET A O 1
ATOM 514 N N . PRO A 1 68 ? 10.219 -66.75 -50.719 1 82.5 68 PRO A N 1
ATOM 515 C CA . PRO A 1 68 ? 10.789 -67.812 -51.5 1 82.5 68 PRO A CA 1
ATOM 516 C C . PRO A 1 68 ? 10.438 -69.188 -50.969 1 82.5 68 PRO A C 1
ATOM 518 O O . PRO A 1 68 ? 10.523 -69.438 -49.75 1 82.5 68 PRO A O 1
ATOM 521 N N . VAL A 1 69 ? 10.023 -70 -51.875 1 86.56 69 VAL A N 1
ATOM 522 C CA . VAL A 1 69 ? 9.562 -71.312 -51.5 1 86.56 69 VAL A CA 1
ATOM 523 C C . VAL A 1 69 ? 10.703 -72.062 -50.812 1 86.56 69 VAL A C 1
ATOM 525 O O . VAL A 1 69 ? 10.469 -72.938 -49.938 1 86.56 69 VAL A O 1
ATOM 528 N N . GLY A 1 70 ? 11.938 -71.75 -51.25 1 84 70 GLY A N 1
ATOM 529 C CA . GLY A 1 70 ? 13.094 -72.375 -50.625 1 84 70 GLY A CA 1
ATOM 530 C C . GLY A 1 70 ? 13.141 -72.188 -49.125 1 84 70 GLY A C 1
ATOM 531 O O . GLY A 1 70 ? 13.664 -73.062 -48.406 1 84 70 GLY A O 1
ATOM 532 N N . ASP A 1 71 ? 12.539 -71.125 -48.688 1 85.5 71 ASP A N 1
ATOM 533 C CA . ASP A 1 71 ? 12.57 -70.812 -47.25 1 85.5 71 ASP A CA 1
ATOM 534 C C . ASP A 1 71 ? 11.539 -71.625 -46.5 1 85.5 71 ASP A C 1
ATOM 536 O O . ASP A 1 71 ? 11.555 -71.688 -45.25 1 85.5 71 ASP A O 1
ATOM 540 N N . LYS A 1 72 ? 10.742 -72.375 -47.188 1 88.5 72 LYS A N 1
ATOM 541 C CA . LYS A 1 72 ? 9.703 -73.188 -46.562 1 88.5 72 LYS A CA 1
ATOM 542 C C . LYS A 1 72 ? 10.094 -74.688 -46.562 1 88.5 72 LYS A C 1
ATOM 544 O O . LYS A 1 72 ? 9.312 -75.5 -46.125 1 88.5 72 LYS A O 1
ATOM 549 N N . VAL A 1 73 ? 11.234 -74.812 -47.062 1 90.56 73 VAL A N 1
ATOM 550 C CA . VAL A 1 73 ? 11.68 -76.188 -47.219 1 90.56 73 VAL A CA 1
ATOM 551 C C . VAL A 1 73 ? 12.719 -76.5 -46.125 1 90.56 73 VAL A C 1
ATOM 553 O O . VAL A 1 73 ? 13.578 -75.688 -45.844 1 90.56 73 VAL A O 1
ATOM 556 N N . CYS A 1 74 ? 12.539 -77.625 -45.562 1 91.44 74 CYS A N 1
ATOM 557 C CA . CYS A 1 74 ? 13.453 -78.125 -44.531 1 91.44 74 CYS A CA 1
ATOM 558 C C . CYS A 1 74 ? 14.852 -78.375 -45.094 1 91.44 74 CYS A C 1
ATOM 560 O O . CYS A 1 74 ? 15.008 -79.062 -46.094 1 91.44 74 CYS A O 1
ATOM 562 N N . THR A 1 75 ? 15.859 -77.75 -44.562 1 88.69 75 THR A N 1
ATOM 563 C CA . THR A 1 75 ? 17.234 -77.812 -45.062 1 88.69 75 THR A CA 1
ATOM 564 C C . THR A 1 75 ? 17.766 -79.25 -44.906 1 88.69 75 THR A C 1
ATOM 566 O O . THR A 1 75 ? 18.594 -79.688 -45.719 1 88.69 75 THR A O 1
ATOM 569 N N . GLU A 1 76 ? 17.219 -80 -44.094 1 89.81 76 GLU A N 1
ATOM 570 C CA . GLU A 1 76 ? 17.719 -81.375 -43.812 1 89.81 76 GLU A CA 1
ATOM 571 C C . GLU A 1 76 ? 17.047 -82.375 -44.719 1 89.81 76 GLU A C 1
ATOM 573 O O . GLU A 1 76 ? 17.703 -83.312 -45.219 1 89.81 76 GLU A O 1
ATOM 578 N N . HIS A 1 77 ? 15.789 -82.25 -44.906 1 90.25 77 HIS A N 1
ATOM 579 C CA . HIS A 1 77 ? 15.055 -83.375 -45.562 1 90.25 77 HIS A CA 1
ATOM 580 C C . HIS A 1 77 ? 14.539 -82.938 -46.938 1 90.25 77 HIS A C 1
ATOM 582 O O . HIS A 1 77 ? 13.977 -83.75 -47.688 1 90.25 77 HIS A O 1
ATOM 588 N N . ARG A 1 78 ? 14.781 -81.625 -47.188 1 90.31 78 ARG A N 1
ATOM 589 C CA . ARG A 1 78 ? 14.406 -81 -48.469 1 90.31 78 ARG A CA 1
ATOM 590 C C . ARG A 1 78 ? 12.914 -81.188 -48.75 1 90.31 78 ARG A C 1
ATOM 592 O O . ARG A 1 78 ? 12.523 -81.5 -49.875 1 90.31 78 ARG A O 1
ATOM 599 N N . LYS A 1 79 ? 12.055 -81.25 -47.719 1 90.19 79 LYS A N 1
ATOM 600 C CA . LYS A 1 79 ? 10.594 -81.312 -47.781 1 90.19 79 LYS A CA 1
ATOM 601 C C . LYS A 1 79 ? 9.961 -80.062 -47.219 1 90.19 79 LYS A C 1
ATOM 603 O O . LYS A 1 79 ? 10.609 -79.312 -46.469 1 90.19 79 LYS A O 1
ATOM 608 N N . LEU A 1 80 ? 8.766 -79.812 -47.656 1 90.75 80 LEU A N 1
ATOM 609 C CA . LEU A 1 80 ? 8.039 -78.688 -47.156 1 90.75 80 LEU A CA 1
ATOM 610 C C . LEU A 1 80 ? 7.832 -78.75 -45.656 1 90.75 80 LEU A C 1
ATOM 612 O O . LEU A 1 80 ? 7.5 -79.812 -45.125 1 90.75 80 LEU A O 1
ATOM 616 N N . MET A 1 81 ? 8.078 -77.688 -44.938 1 91.56 81 MET A N 1
ATOM 617 C CA . MET A 1 81 ? 7.809 -77.625 -43.5 1 91.56 81 MET A CA 1
ATOM 618 C C . MET A 1 81 ? 6.34 -77.312 -43.25 1 91.56 81 MET A C 1
ATOM 620 O O . MET A 1 81 ? 5.926 -76.125 -43.219 1 91.56 81 MET A O 1
ATOM 624 N N . ASP A 1 82 ? 5.562 -78.25 -43 1 89.56 82 ASP A N 1
ATOM 625 C CA . ASP A 1 82 ? 4.121 -78.062 -42.844 1 89.56 82 ASP A CA 1
ATOM 626 C C . ASP A 1 82 ? 3.701 -78.312 -41.406 1 89.56 82 ASP A C 1
ATOM 628 O O . ASP A 1 82 ? 2.508 -78.375 -41.094 1 89.56 82 ASP A O 1
ATOM 632 N N . LEU A 1 83 ? 4.688 -78.438 -40.562 1 92.19 83 LEU A N 1
ATOM 633 C CA . LEU A 1 83 ? 4.414 -78.625 -39.156 1 92.19 83 LEU A CA 1
ATOM 634 C C . LEU A 1 83 ? 5.273 -77.688 -38.312 1 92.19 83 LEU A C 1
ATOM 636 O O . LEU A 1 83 ? 6.281 -77.188 -38.781 1 92.19 83 LEU A O 1
ATOM 640 N N . CYS A 1 84 ? 4.766 -77.438 -37.156 1 91.56 84 CYS A N 1
ATOM 641 C CA . CYS A 1 84 ? 5.516 -76.688 -36.188 1 91.56 84 CYS A CA 1
ATOM 642 C C . CYS A 1 84 ? 5.723 -77.438 -34.906 1 91.56 84 CYS A C 1
ATOM 644 O O . CYS A 1 84 ? 4.77 -78 -34.344 1 91.56 84 CYS A O 1
ATOM 646 N N . CYS A 1 85 ? 6.969 -77.625 -34.5 1 92.44 85 CYS A N 1
ATOM 647 C CA . CYS A 1 85 ? 7.281 -78.25 -33.219 1 92.44 85 CYS A CA 1
ATOM 648 C C . CYS A 1 85 ? 7.062 -77.25 -32.062 1 92.44 85 CYS A C 1
ATOM 650 O O . CYS A 1 85 ? 7.793 -76.25 -31.953 1 92.44 85 CYS A O 1
ATOM 652 N N . GLN A 1 86 ? 6.078 -77.438 -31.312 1 88.06 86 GLN A N 1
ATOM 653 C CA . GLN A 1 86 ? 5.738 -76.5 -30.219 1 88.06 86 GLN A CA 1
ATOM 654 C C . GLN A 1 86 ? 6.812 -76.5 -29.141 1 88.06 86 GLN A C 1
ATOM 656 O O . GLN A 1 86 ? 7.074 -75.5 -28.5 1 88.06 86 GLN A O 1
ATOM 661 N N . THR A 1 87 ? 7.367 -77.688 -28.984 1 88.81 87 THR A N 1
ATOM 662 C CA . THR A 1 87 ? 8.391 -77.812 -27.953 1 88.81 87 THR A CA 1
ATOM 663 C C . THR A 1 87 ? 9.625 -77 -28.281 1 88.81 87 THR A C 1
ATOM 665 O O . THR A 1 87 ? 10.18 -76.312 -27.406 1 88.81 87 THR A O 1
ATOM 668 N N . ASP A 1 88 ? 9.992 -77 -29.5 1 87.88 88 ASP A N 1
ATOM 669 C CA . ASP A 1 88 ? 11.195 -76.25 -29.906 1 87.88 88 ASP A CA 1
ATOM 670 C C . ASP A 1 88 ? 10.844 -74.938 -30.547 1 87.88 88 ASP A C 1
ATOM 672 O O . ASP A 1 88 ? 11.734 -74.125 -30.828 1 87.88 88 ASP A O 1
ATOM 676 N N . GLU A 1 89 ? 9.625 -74.75 -30.781 1 85.5 89 GLU A N 1
ATOM 677 C CA . GLU A 1 89 ? 9.133 -73.562 -31.422 1 85.5 89 GLU A CA 1
ATOM 678 C C . GLU A 1 89 ? 9.812 -73.312 -32.75 1 85.5 89 GLU A C 1
ATOM 680 O O . GLU A 1 89 ? 10.32 -72.25 -33.031 1 85.5 89 GLU A O 1
ATOM 685 N N . GLN A 1 90 ? 9.844 -74.375 -33.562 1 88.12 90 GLN A N 1
ATOM 686 C CA . GLN A 1 90 ? 10.477 -74.312 -34.875 1 88.12 90 GLN A CA 1
ATOM 687 C C . GLN A 1 90 ? 9.594 -75 -35.938 1 88.12 90 GLN A C 1
ATOM 689 O O . GLN A 1 90 ? 8.836 -75.938 -35.625 1 88.12 90 GLN A O 1
ATOM 694 N N . LEU A 1 91 ? 9.711 -74.438 -37.125 1 91 91 LEU A N 1
ATOM 695 C CA . LEU A 1 91 ? 9.039 -75.125 -38.25 1 91 91 LEU A CA 1
ATOM 696 C C . LEU A 1 91 ? 9.812 -76.312 -38.719 1 91 91 LEU A C 1
ATOM 698 O O . LEU A 1 91 ? 11.039 -76.312 -38.812 1 91 91 LEU A O 1
ATOM 702 N N . ILE A 1 92 ? 9.023 -77.375 -38.875 1 91.94 92 ILE A N 1
ATOM 703 C CA . ILE A 1 92 ? 9.688 -78.625 -39.219 1 91.94 92 ILE A CA 1
ATOM 704 C C . ILE A 1 92 ? 8.898 -79.375 -40.312 1 91.94 92 ILE A C 1
ATOM 706 O O . ILE A 1 92 ? 7.762 -79 -40.625 1 91.94 92 ILE A O 1
ATOM 710 N N . CYS A 1 93 ? 9.547 -80.312 -41 1 91.88 93 CYS A N 1
ATOM 711 C CA . CYS A 1 93 ? 8.867 -81.188 -41.969 1 91.88 93 CYS A CA 1
ATOM 712 C C . CYS A 1 93 ? 8.383 -82.438 -41.344 1 91.88 93 CYS A C 1
ATOM 714 O O . CYS A 1 93 ? 8.641 -82.688 -40.156 1 91.88 93 CYS A O 1
ATOM 716 N N . THR A 1 94 ? 7.699 -83.25 -42.031 1 90.5 94 THR A N 1
ATOM 717 C CA . THR A 1 94 ? 7.109 -84.5 -41.531 1 90.5 94 THR A CA 1
ATOM 718 C C . THR A 1 94 ? 8.195 -85.5 -41.156 1 90.5 94 THR A C 1
ATOM 720 O O . THR A 1 94 ? 8.031 -86.25 -40.219 1 90.5 94 THR A O 1
ATOM 723 N N . GLU A 1 95 ? 9.336 -85.375 -41.875 1 93.25 95 GLU A N 1
ATOM 724 C CA . GLU A 1 95 ? 10.414 -86.312 -41.594 1 93.25 95 GLU A CA 1
ATOM 725 C C . GLU A 1 95 ? 11.172 -85.938 -40.344 1 93.25 95 GLU A C 1
ATOM 727 O O . GLU A 1 95 ? 11.75 -86.812 -39.688 1 93.25 95 GLU A O 1
ATOM 732 N N . CYS A 1 96 ? 11.172 -84.75 -40 1 93.06 96 CYS A N 1
ATOM 733 C CA . CYS A 1 96 ? 11.844 -84.25 -38.781 1 93.06 96 CYS A CA 1
ATOM 734 C C . CYS A 1 96 ? 11.156 -84.812 -37.531 1 93.06 96 CYS A C 1
ATOM 736 O O . CYS A 1 96 ? 11.781 -84.938 -36.5 1 93.06 96 CYS A O 1
ATOM 738 N N . THR A 1 97 ? 9.914 -85.188 -37.562 1 91.56 97 THR A N 1
ATOM 739 C CA . THR A 1 97 ? 9.125 -85.625 -36.438 1 91.56 97 THR A CA 1
ATOM 740 C C . THR A 1 97 ? 9.648 -86.938 -35.906 1 91.56 97 THR A C 1
ATOM 742 O O . THR A 1 97 ? 9.484 -87.312 -34.719 1 91.56 97 THR A O 1
ATOM 745 N N . VAL A 1 98 ? 10.227 -87.688 -36.844 1 90.56 98 VAL A N 1
ATOM 746 C CA . VAL A 1 98 ? 10.672 -89.062 -36.438 1 90.56 98 VAL A CA 1
ATOM 747 C C . VAL A 1 98 ? 12.188 -89.062 -36.25 1 90.56 98 VAL A C 1
ATOM 749 O O . VAL A 1 98 ? 12.766 -90.062 -35.844 1 90.56 98 VAL A O 1
ATOM 752 N N . ASP A 1 99 ? 12.844 -87.938 -36.5 1 89.56 99 ASP A N 1
ATOM 753 C CA . ASP A 1 99 ? 14.297 -87.875 -36.406 1 89.56 99 ASP A CA 1
ATOM 754 C C . ASP A 1 99 ? 14.711 -87 -35.219 1 89.56 99 ASP A C 1
ATOM 756 O O . ASP A 1 99 ? 14.734 -87.438 -34.062 1 89.56 99 ASP A O 1
ATOM 760 N N . LYS A 1 100 ? 14.875 -85.688 -35.406 1 90.31 100 LYS A N 1
ATOM 761 C CA . LYS A 1 100 ? 15.469 -84.75 -34.438 1 90.31 100 LYS A CA 1
ATOM 762 C C . LYS A 1 100 ? 14.438 -84.312 -33.406 1 90.31 100 LYS A C 1
ATOM 764 O O . LYS A 1 100 ? 14.797 -83.938 -32.281 1 90.31 100 LYS A O 1
ATOM 769 N N . HIS A 1 101 ? 13.125 -84.438 -33.781 1 91.38 101 HIS A N 1
ATOM 770 C CA . HIS A 1 101 ? 12.078 -83.938 -32.906 1 91.38 101 HIS A CA 1
ATOM 771 C C . HIS A 1 101 ? 11.172 -85.062 -32.438 1 91.38 101 HIS A C 1
ATOM 773 O O . HIS A 1 101 ? 9.984 -84.875 -32.188 1 91.38 101 HIS A O 1
ATOM 779 N N . LYS A 1 102 ? 11.781 -86.188 -32.375 1 90.12 102 LYS A N 1
ATOM 780 C CA . LYS A 1 102 ? 11.016 -87.312 -31.953 1 90.12 102 LYS A CA 1
ATOM 781 C C . LYS A 1 102 ? 10.438 -87.125 -30.562 1 90.12 102 LYS A C 1
ATOM 783 O O . LYS A 1 102 ? 11.141 -86.75 -29.641 1 90.12 102 LYS A O 1
ATOM 788 N N . GLY A 1 103 ? 9.133 -87.375 -30.359 1 89.75 103 GLY A N 1
ATOM 789 C CA . GLY A 1 103 ? 8.469 -87.312 -29.078 1 89.75 103 GLY A CA 1
ATOM 790 C C . GLY A 1 103 ? 7.984 -85.875 -28.734 1 89.75 103 GLY A C 1
ATOM 791 O O . GLY A 1 103 ? 7.406 -85.688 -27.656 1 89.75 103 GLY A O 1
ATOM 792 N N . HIS A 1 104 ? 8.258 -85 -29.625 1 92.81 104 HIS A N 1
ATOM 793 C CA . HIS A 1 104 ? 7.816 -83.625 -29.344 1 92.81 104 HIS A CA 1
ATOM 794 C C . HIS A 1 104 ? 6.348 -83.438 -29.703 1 92.81 104 HIS A C 1
ATOM 796 O O . HIS A 1 104 ? 5.711 -84.375 -30.234 1 92.81 104 HIS A O 1
ATOM 802 N N . THR A 1 105 ? 5.754 -82.312 -29.312 1 93.12 105 THR A N 1
ATOM 803 C CA . THR A 1 105 ? 4.391 -81.938 -29.703 1 93.12 105 THR A CA 1
ATOM 804 C C . THR A 1 105 ? 4.387 -81.125 -30.969 1 93.12 105 THR A C 1
ATOM 806 O O . THR A 1 105 ? 5.172 -80.188 -31.078 1 93.12 105 THR A O 1
ATOM 809 N N . PHE A 1 106 ? 3.547 -81.562 -31.953 1 91.5 106 PHE A N 1
ATOM 810 C CA . PHE A 1 106 ? 3.549 -80.938 -33.25 1 91.5 106 PHE A CA 1
ATOM 811 C C . PHE A 1 106 ? 2.176 -80.312 -33.562 1 91.5 106 PHE A C 1
ATOM 813 O O . PHE A 1 106 ? 1.157 -80.875 -33.094 1 91.5 106 PHE A O 1
ATOM 820 N N . VAL A 1 107 ? 2.145 -79.188 -34.156 1 91.19 107 VAL A N 1
ATOM 821 C CA . VAL A 1 107 ? 0.914 -78.625 -34.656 1 91.19 107 VAL A CA 1
ATOM 822 C C . VAL A 1 107 ? 1.053 -78.312 -36.156 1 91.19 107 VAL A C 1
ATOM 824 O O . VAL A 1 107 ? 2.139 -78 -36.625 1 91.19 107 VAL A O 1
ATOM 827 N N . SER A 1 108 ? -0.062 -78.562 -36.906 1 90.56 108 SER A N 1
ATOM 828 C CA . SER A 1 108 ? -0.021 -78.25 -38.344 1 90.56 108 SER A CA 1
ATOM 829 C C . SER A 1 108 ? 0.063 -76.75 -38.625 1 90.56 108 SER A C 1
ATOM 831 O O . SER A 1 108 ? -0.394 -75.938 -37.812 1 90.56 108 SER A O 1
ATOM 833 N N . ILE A 1 109 ? 0.61 -76.375 -39.656 1 88.06 109 ILE A N 1
ATOM 834 C CA . ILE A 1 109 ? 0.737 -74.938 -40.094 1 88.06 109 ILE A CA 1
ATOM 835 C C . ILE A 1 109 ? -0.65 -74.375 -40.281 1 88.06 109 ILE A C 1
ATOM 837 O O . ILE A 1 109 ? -0.863 -73.188 -40 1 88.06 109 ILE A O 1
ATOM 841 N N . LEU A 1 110 ? -1.586 -75.188 -40.781 1 83.12 110 LEU A N 1
ATOM 842 C CA . LEU A 1 110 ? -2.945 -74.688 -41 1 83.12 110 LEU A CA 1
ATOM 843 C C . LEU A 1 110 ? -3.576 -74.25 -39.688 1 83.12 110 LEU A C 1
ATOM 845 O O . LEU A 1 110 ? -4.227 -73.188 -39.656 1 83.12 110 LEU A O 1
ATOM 849 N N . GLU A 1 111 ? -3.381 -75 -38.688 1 87.31 111 GLU A N 1
ATOM 850 C CA . GLU A 1 111 ? -3.906 -74.625 -37.375 1 87.31 111 GLU A CA 1
ATOM 851 C C . GLU A 1 111 ? -3.164 -73.375 -36.812 1 87.31 111 GLU A C 1
ATOM 853 O O . GLU A 1 111 ? -3.768 -72.562 -36.156 1 87.31 111 GLU A O 1
ATOM 858 N N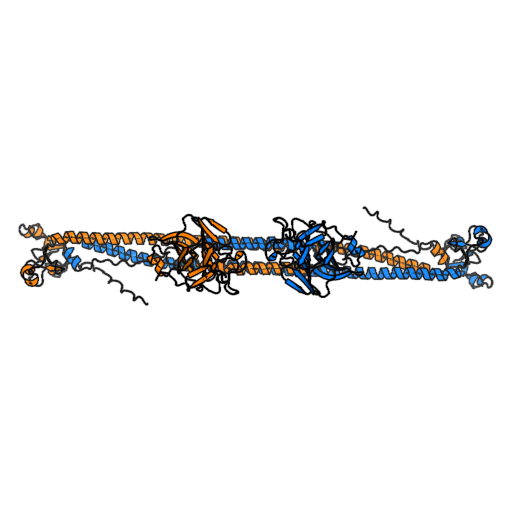 . LEU A 1 112 ? -1.93 -73.438 -37.062 1 88.75 112 LEU A N 1
ATOM 859 C CA . LEU A 1 112 ? -1.104 -72.375 -36.531 1 88.75 112 LEU A CA 1
ATOM 860 C C . LEU A 1 112 ? -1.382 -71.062 -37.25 1 88.75 112 LEU A C 1
ATOM 862 O O . LEU A 1 112 ? -1.204 -69.938 -36.688 1 88.75 112 LEU A O 1
ATOM 866 N N . LYS A 1 113 ? -1.844 -71.188 -38.531 1 88.06 113 LYS A N 1
ATOM 867 C CA . LYS A 1 113 ? -2.154 -70 -39.344 1 88.06 113 LYS A CA 1
ATOM 868 C C . LYS A 1 113 ? -3.242 -69.188 -38.656 1 88.06 113 LYS A C 1
ATOM 870 O O . LYS A 1 113 ? -3.096 -67.938 -38.531 1 88.06 113 LYS A O 1
ATOM 875 N N . GLU A 1 114 ? -4.289 -69.875 -38.219 1 88.06 114 GLU A N 1
ATOM 876 C CA . GLU A 1 114 ? -5.414 -69.188 -37.625 1 88.06 114 GLU A CA 1
ATOM 877 C C . GLU A 1 114 ? -5.02 -68.562 -36.281 1 88.06 114 GLU A C 1
ATOM 879 O O . GLU A 1 114 ? -5.383 -67.375 -36 1 88.06 114 GLU A O 1
ATOM 884 N N . THR A 1 115 ? -4.27 -69.312 -35.531 1 87.94 115 THR A N 1
ATOM 885 C CA . THR A 1 115 ? -3.869 -68.812 -34.219 1 87.94 115 THR A CA 1
ATOM 886 C C . THR A 1 115 ? -2.904 -67.625 -34.375 1 87.94 115 THR A C 1
ATOM 888 O O . THR A 1 115 ? -2.953 -66.688 -33.562 1 87.94 115 THR A O 1
ATOM 891 N N . THR A 1 116 ? -2.037 -67.75 -35.344 1 87.62 116 THR A N 1
ATOM 892 C CA . THR A 1 116 ? -1.077 -66.688 -35.594 1 87.62 116 THR A CA 1
ATOM 893 C C . THR A 1 116 ? -1.788 -65.375 -36.062 1 87.62 116 THR A C 1
ATOM 895 O O . THR A 1 116 ? -1.441 -64.312 -35.625 1 87.62 116 THR A O 1
ATOM 898 N N . LYS A 1 117 ? -2.775 -65.562 -36.875 1 88.88 117 LYS A N 1
ATOM 899 C CA . LYS A 1 117 ? -3.551 -64.438 -37.344 1 88.88 117 LYS A CA 1
ATOM 900 C C . LYS A 1 117 ? -4.281 -63.719 -36.219 1 88.88 117 LYS A C 1
ATOM 902 O O . LYS A 1 117 ? -4.359 -62.5 -36.156 1 88.88 117 LYS A O 1
ATOM 907 N N . GLU A 1 118 ? -4.754 -64.5 -35.281 1 89.75 118 GLU A N 1
ATOM 908 C CA . GLU A 1 118 ? -5.453 -63.969 -34.125 1 89.75 118 GLU A CA 1
ATOM 909 C C . GLU A 1 118 ? -4.508 -63.156 -33.25 1 89.75 118 GLU A C 1
ATOM 911 O O . GLU A 1 118 ? -4.879 -62.125 -32.719 1 89.75 118 GLU A O 1
ATOM 916 N N . ARG A 1 119 ? -3.348 -63.719 -33.062 1 87.75 119 ARG A N 1
ATOM 917 C CA . ARG A 1 119 ? -2.35 -63.062 -32.25 1 87.75 119 ARG A CA 1
ATOM 918 C C . ARG A 1 119 ? -1.942 -61.719 -32.875 1 87.75 119 ARG A C 1
ATOM 920 O O . ARG A 1 119 ? -1.812 -60.719 -32.188 1 87.75 119 ARG A O 1
ATOM 927 N N . LEU A 1 120 ? -1.787 -61.75 -34.156 1 88.81 120 LEU A N 1
ATOM 928 C CA . LEU A 1 120 ? -1.404 -60.531 -34.875 1 88.81 120 LEU A CA 1
ATOM 929 C C . LEU A 1 120 ? -2.51 -59.5 -34.781 1 88.81 120 LEU A C 1
ATOM 931 O O . LEU A 1 120 ? -2.234 -58.281 -34.656 1 88.81 120 LEU A O 1
ATOM 935 N N . GLU A 1 121 ? -3.713 -59.938 -34.812 1 90.75 121 GLU A N 1
ATOM 936 C CA . GLU A 1 121 ? -4.84 -59.031 -34.719 1 90.75 121 GLU A CA 1
ATOM 937 C C . GLU A 1 121 ? -4.914 -58.406 -33.344 1 90.75 121 GLU A C 1
ATOM 939 O O . GLU A 1 121 ? -5.289 -57.219 -33.219 1 90.75 121 GLU A O 1
ATOM 944 N N . LYS A 1 122 ? -4.586 -59.188 -32.344 1 90.69 122 LYS A N 1
ATOM 945 C CA . LYS A 1 122 ? -4.578 -58.656 -30.969 1 90.69 122 LYS A CA 1
ATOM 946 C C . LYS A 1 122 ? -3.521 -57.562 -30.812 1 90.69 122 LYS A C 1
ATOM 948 O O . LYS A 1 122 ? -3.779 -56.531 -30.203 1 90.69 122 LYS A O 1
ATOM 953 N N . VAL A 1 123 ? -2.381 -57.812 -31.406 1 88.75 123 VAL A N 1
ATOM 954 C CA . VAL A 1 123 ? -1.294 -56.844 -31.328 1 88.75 123 VAL A CA 1
ATOM 955 C C . VAL A 1 123 ? -1.669 -55.594 -32.125 1 88.75 123 VAL A C 1
ATOM 957 O O . VAL A 1 123 ? -1.391 -54.469 -31.688 1 88.75 123 VAL A O 1
ATOM 960 N N . ARG A 1 124 ? -2.301 -55.812 -33.25 1 90.94 124 ARG A N 1
ATOM 961 C CA . ARG A 1 124 ? -2.729 -54.688 -34.031 1 90.94 124 ARG A CA 1
ATOM 962 C C . ARG A 1 124 ? -3.723 -53.812 -33.281 1 90.94 124 ARG A C 1
ATOM 964 O O . ARG A 1 124 ? -3.672 -52.562 -33.375 1 90.94 124 ARG A O 1
ATOM 971 N N . LYS A 1 125 ? -4.57 -54.5 -32.594 1 93.5 125 LYS A N 1
ATOM 972 C CA . LYS A 1 125 ? -5.551 -53.75 -31.812 1 93.5 125 LYS A CA 1
ATOM 973 C C . LYS A 1 125 ? -4.867 -52.875 -30.75 1 93.5 125 LYS A C 1
ATOM 975 O O . LYS A 1 125 ? -5.285 -51.75 -30.5 1 93.5 125 LYS A O 1
ATOM 980 N N . GLN A 1 126 ? -3.816 -53.406 -30.141 1 91.12 126 GLN A N 1
ATOM 981 C CA . GLN A 1 126 ? -3.061 -52.625 -29.156 1 91.12 126 GLN A CA 1
ATOM 982 C C . GLN A 1 126 ? -2.377 -51.438 -29.797 1 91.12 126 GLN A C 1
ATOM 984 O O . GLN A 1 126 ? -2.355 -50.344 -29.203 1 91.12 126 GLN A O 1
ATOM 989 N N . VAL A 1 127 ? -1.861 -51.625 -30.938 1 91.62 127 VAL A N 1
ATOM 990 C CA . VAL A 1 127 ? -1.186 -50.562 -31.656 1 91.62 127 VAL A CA 1
ATOM 991 C C . VAL A 1 127 ? -2.195 -49.5 -32.031 1 91.62 127 VAL A C 1
ATOM 993 O O . VAL A 1 127 ? -1.923 -48.281 -31.906 1 91.62 127 VAL A O 1
ATOM 996 N N . GLN A 1 128 ? -3.348 -49.969 -32.469 1 94.12 128 GLN A N 1
ATOM 997 C CA . GLN A 1 128 ? -4.387 -49 -32.875 1 94.12 128 GLN A CA 1
ATOM 998 C C . GLN A 1 128 ? -4.883 -48.188 -31.672 1 94.12 128 GLN A C 1
ATOM 1000 O O . GLN A 1 128 ? -5.191 -47.031 -31.797 1 94.12 128 GLN A O 1
ATOM 1005 N N . GLU A 1 129 ? -4.965 -48.844 -30.547 1 92.88 129 GLU A N 1
ATOM 1006 C CA . GLU A 1 129 ? -5.352 -48.125 -29.344 1 92.88 129 GLU A CA 1
ATOM 1007 C C . GLU A 1 129 ? -4.324 -47.062 -28.984 1 92.88 129 GLU A C 1
ATOM 1009 O O . GLU A 1 129 ? -4.688 -45.969 -28.578 1 92.88 129 GLU A O 1
ATOM 1014 N N . LYS A 1 130 ? -3.094 -47.375 -29.125 1 91.44 130 LYS A N 1
ATOM 1015 C CA . LYS A 1 130 ? -2.037 -46.406 -28.828 1 91.44 130 LYS A CA 1
ATOM 1016 C C . LYS A 1 130 ? -2.057 -45.25 -29.828 1 91.44 130 LYS A C 1
ATOM 1018 O O . LYS A 1 130 ? -1.755 -44.125 -29.469 1 91.44 130 LYS A O 1
ATOM 1023 N N . VAL A 1 131 ? -2.385 -45.562 -31.062 1 92.56 131 VAL A N 1
ATOM 1024 C CA . VAL A 1 131 ? -2.508 -44.531 -32.062 1 92.56 131 VAL A CA 1
ATOM 1025 C C . VAL A 1 131 ? -3.611 -43.562 -31.688 1 92.56 131 VAL A C 1
ATOM 1027 O O . VAL A 1 131 ? -3.424 -42.344 -31.75 1 92.56 131 VAL A O 1
ATOM 1030 N N . GLN A 1 132 ? -4.707 -44.125 -31.297 1 93.81 132 GLN A N 1
ATOM 1031 C CA . GLN A 1 132 ? -5.82 -43.281 -30.891 1 93.81 132 GLN A CA 1
ATOM 1032 C C . GLN A 1 132 ? -5.438 -42.406 -29.688 1 93.81 132 GLN A C 1
ATOM 1034 O O . GLN A 1 132 ? -5.777 -41.219 -29.656 1 93.81 132 GLN A O 1
ATOM 1039 N N . GLN A 1 133 ? -4.77 -42.938 -28.703 1 90.06 133 GLN A N 1
ATOM 1040 C CA . GLN A 1 133 ? -4.336 -42.188 -27.516 1 90.06 133 GLN A CA 1
ATOM 1041 C C . GLN A 1 133 ? -3.406 -41.062 -27.906 1 90.06 133 GLN A C 1
ATOM 1043 O O . GLN A 1 133 ? -3.566 -39.938 -27.422 1 90.06 133 GLN A O 1
ATOM 1048 N N . ARG A 1 134 ? -2.482 -41.375 -28.75 1 90.94 134 ARG A N 1
ATOM 1049 C CA . ARG A 1 134 ? -1.515 -40.344 -29.156 1 90.94 134 ARG A CA 1
ATOM 1050 C C . ARG A 1 134 ? -2.184 -39.25 -29.984 1 90.94 134 ARG A C 1
ATOM 1052 O O . ARG A 1 134 ? -1.786 -38.094 -29.922 1 90.94 134 ARG A O 1
ATOM 1059 N N . GLU A 1 135 ? -3.143 -39.656 -30.781 1 93.44 135 GLU A N 1
ATOM 1060 C CA . GLU A 1 135 ? -3.889 -38.656 -31.547 1 93.44 135 GLU A CA 1
ATOM 1061 C C . GLU A 1 135 ? -4.629 -37.688 -30.625 1 93.44 135 GLU A C 1
ATOM 1063 O O . GLU A 1 135 ? -4.68 -36.5 -30.875 1 93.44 135 GLU A O 1
ATOM 1068 N N . GLU A 1 136 ? -5.219 -38.25 -29.578 1 91.25 136 GLU A N 1
ATOM 1069 C CA . GLU A 1 136 ? -5.91 -37.406 -28.609 1 91.25 136 GLU A CA 1
ATOM 1070 C C . GLU A 1 136 ? -4.941 -36.469 -27.906 1 91.25 136 GLU A C 1
ATOM 1072 O O . GLU A 1 136 ? -5.266 -35.281 -27.656 1 91.25 136 GLU A O 1
ATOM 1077 N N . GLU A 1 137 ? -3.795 -36.969 -27.531 1 89.12 137 GLU A N 1
ATOM 1078 C CA . GLU A 1 137 ? -2.775 -36.125 -26.875 1 89.12 137 GLU A CA 1
ATOM 1079 C C . GLU A 1 137 ? -2.312 -35 -27.797 1 89.12 137 GLU A C 1
ATOM 1081 O O . GLU A 1 137 ? -2.094 -33.875 -27.359 1 89.12 137 GLU A O 1
ATOM 1086 N N . LEU A 1 138 ? -2.178 -35.375 -29.078 1 92.12 138 LEU A N 1
ATOM 1087 C CA . LEU A 1 138 ? -1.779 -34.344 -30.062 1 92.12 138 LEU A CA 1
ATOM 1088 C C . LEU A 1 138 ? -2.824 -33.25 -30.172 1 92.12 138 LEU A C 1
ATOM 1090 O O . LEU A 1 138 ? -2.48 -32.062 -30.219 1 92.12 138 LEU A O 1
ATOM 1094 N N . GLU A 1 139 ? -4.055 -33.688 -30.203 1 92.44 139 GLU A N 1
ATOM 1095 C CA . GLU A 1 139 ? -5.125 -32.688 -30.25 1 92.44 139 GLU A CA 1
ATOM 1096 C C . GLU A 1 139 ? -5.121 -31.797 -29.016 1 92.44 139 GLU A C 1
ATOM 1098 O O . GLU A 1 139 ? -5.383 -30.594 -29.109 1 92.44 139 GLU A O 1
ATOM 1103 N N . THR A 1 140 ? -4.902 -32.344 -27.844 1 90.75 140 THR A N 1
ATOM 1104 C CA . THR A 1 140 ? -4.844 -31.609 -26.594 1 90.75 140 THR A CA 1
ATOM 1105 C C . THR A 1 140 ? -3.732 -30.562 -26.641 1 90.75 140 THR A C 1
ATOM 1107 O O . THR A 1 140 ? -3.926 -29.422 -26.219 1 90.75 140 THR A O 1
ATOM 1110 N N . ILE A 1 141 ? -2.584 -30.953 -27.156 1 91.94 141 ILE A N 1
ATOM 1111 C CA . ILE A 1 141 ? -1.443 -30.062 -27.234 1 91.94 141 ILE A CA 1
ATOM 1112 C C . ILE A 1 141 ? -1.749 -28.922 -28.219 1 91.94 141 ILE A C 1
ATOM 1114 O O . ILE A 1 141 ? -1.402 -27.766 -27.984 1 91.94 141 ILE A O 1
ATOM 1118 N N . ILE A 1 142 ? -2.416 -29.266 -29.328 1 94.19 142 ILE A N 1
ATOM 1119 C CA . ILE A 1 142 ? -2.777 -28.266 -30.328 1 94.19 142 ILE A CA 1
ATOM 1120 C C . ILE A 1 142 ? -3.721 -27.234 -29.703 1 94.19 142 ILE A C 1
ATOM 1122 O O . ILE A 1 142 ? -3.543 -26.031 -29.891 1 94.19 142 ILE A O 1
ATOM 1126 N N . GLN A 1 143 ? -4.645 -27.766 -28.984 1 93.56 143 GLN A N 1
ATOM 1127 C CA . GLN A 1 143 ? -5.586 -26.875 -28.328 1 93.56 143 GLN A CA 1
ATOM 1128 C C . GLN A 1 143 ? -4.887 -26.016 -27.266 1 93.56 143 GLN A C 1
ATOM 1130 O O . GLN A 1 143 ? -5.18 -24.828 -27.141 1 93.56 143 GLN A O 1
ATOM 1135 N N . ALA A 1 144 ? -4.02 -26.562 -26.453 1 92.75 144 ALA A N 1
ATOM 1136 C CA . ALA A 1 144 ? -3.271 -25.828 -25.438 1 92.75 144 ALA A CA 1
ATOM 1137 C C . ALA A 1 144 ? -2.414 -24.734 -26.062 1 92.75 144 ALA A C 1
ATOM 1139 O O . ALA A 1 144 ? -2.291 -23.641 -25.516 1 92.75 144 ALA A O 1
ATOM 1140 N N . GLU A 1 145 ? -1.795 -25.078 -27.188 1 94.19 145 GLU A N 1
ATOM 1141 C CA . GLU A 1 145 ? -0.985 -24.109 -27.922 1 94.19 145 GLU A CA 1
ATOM 1142 C C . GLU A 1 145 ? -1.82 -22.906 -28.344 1 94.19 145 GLU A C 1
ATOM 1144 O O . GLU A 1 145 ? -1.394 -21.766 -28.203 1 94.19 145 GLU A O 1
ATOM 1149 N N . LYS A 1 146 ? -2.971 -23.172 -28.891 1 95.12 146 LYS A N 1
ATOM 1150 C CA . LYS A 1 146 ? -3.875 -22.094 -29.312 1 95.12 146 LYS A CA 1
ATOM 1151 C C . LYS A 1 146 ? -4.281 -21.234 -28.109 1 95.12 146 LYS A C 1
ATOM 1153 O O . LYS A 1 146 ? -4.363 -20.016 -28.234 1 95.12 146 LYS A O 1
ATOM 1158 N N . ASN A 1 147 ? -4.543 -21.875 -27.031 1 94.56 147 ASN A N 1
ATOM 1159 C CA . ASN A 1 147 ? -4.922 -21.156 -25.812 1 94.56 147 ASN A CA 1
ATOM 1160 C C . ASN A 1 147 ? -3.797 -20.266 -25.312 1 94.56 147 ASN A C 1
ATOM 1162 O O . ASN A 1 147 ? -4.047 -19.141 -24.859 1 94.56 147 ASN A O 1
ATOM 1166 N N . VAL A 1 148 ? -2.59 -20.766 -25.391 1 95.81 148 VAL A N 1
ATOM 1167 C CA . VAL A 1 148 ? -1.437 -19.984 -24.953 1 95.81 148 VAL A CA 1
ATOM 1168 C C . VAL A 1 148 ? -1.303 -18.734 -25.828 1 95.81 148 VAL A C 1
ATOM 1170 O O . VAL A 1 148 ? -1.111 -17.625 -25.312 1 95.81 148 VAL A O 1
ATOM 1173 N N . LYS A 1 149 ? -1.461 -18.844 -27.125 1 95.88 149 LYS A N 1
ATOM 1174 C CA . LYS A 1 149 ? -1.362 -17.719 -28.047 1 95.88 149 LYS A CA 1
ATOM 1175 C C . LYS A 1 149 ? -2.461 -16.688 -27.781 1 95.88 149 LYS A C 1
ATOM 1177 O O . LYS A 1 149 ? -2.189 -15.492 -27.688 1 95.88 149 LYS A O 1
ATOM 1182 N N . SER A 1 150 ? -3.662 -17.188 -27.641 1 96.62 150 SER A N 1
ATOM 1183 C CA . SER A 1 150 ? -4.805 -16.297 -27.438 1 96.62 150 SER A CA 1
ATOM 1184 C C . SER A 1 150 ? -4.723 -15.602 -26.078 1 96.62 150 SER A C 1
ATOM 1186 O O . SER A 1 150 ? -5.008 -14.406 -25.969 1 96.62 150 SER A O 1
ATOM 1188 N N . SER A 1 151 ? -4.402 -16.344 -25.047 1 96.25 151 SER A N 1
ATOM 1189 C CA . SER A 1 151 ? -4.332 -15.773 -23.719 1 96.25 151 SER A CA 1
ATOM 1190 C C . SER A 1 151 ? -3.199 -14.758 -23.609 1 96.25 151 SER A C 1
ATOM 1192 O O . SER A 1 151 ? -3.311 -13.766 -22.875 1 96.25 151 SER A O 1
ATOM 1194 N N . ALA A 1 152 ? -2.096 -15.016 -24.312 1 97.25 152 ALA A N 1
ATOM 1195 C CA . ALA A 1 152 ? -0.983 -14.07 -24.312 1 97.25 152 ALA A CA 1
ATOM 1196 C C . ALA A 1 152 ? -1.401 -12.734 -24.922 1 97.25 152 ALA A C 1
ATOM 1198 O O . ALA A 1 152 ? -1.139 -11.672 -24.344 1 97.25 152 ALA A O 1
ATOM 1199 N N . GLN A 1 153 ? -2.031 -12.758 -26.016 1 97.19 153 GLN A N 1
ATOM 1200 C CA . GLN A 1 153 ? -2.484 -11.555 -26.703 1 97.19 153 GLN A CA 1
ATOM 1201 C C . GLN A 1 153 ? -3.477 -10.773 -25.828 1 97.19 153 GLN A C 1
ATOM 1203 O O . GLN A 1 153 ? -3.352 -9.562 -25.672 1 97.19 153 GLN A O 1
ATOM 1208 N N . THR A 1 154 ? -4.418 -11.492 -25.328 1 96.88 154 THR A N 1
ATOM 1209 C CA . THR A 1 154 ? -5.445 -10.875 -24.5 1 96.88 154 THR A CA 1
ATOM 1210 C C . THR A 1 154 ? -4.832 -10.273 -23.234 1 96.88 154 THR A C 1
ATOM 1212 O O . THR A 1 154 ? -5.168 -9.148 -22.859 1 96.88 154 THR A O 1
ATOM 1215 N N . SER A 1 155 ? -3.963 -11 -22.578 1 97.44 155 SER A N 1
ATOM 1216 C CA . SER A 1 155 ? -3.342 -10.539 -21.344 1 97.44 155 SER A CA 1
ATOM 1217 C C . SER A 1 155 ? -2.475 -9.305 -21.594 1 97.44 155 SER A C 1
ATOM 1219 O O . SER A 1 155 ? -2.469 -8.375 -20.781 1 97.44 155 SER A O 1
ATOM 1221 N N . LYS A 1 156 ? -1.721 -9.289 -22.688 1 97.62 156 LYS A N 1
ATOM 1222 C CA . LYS A 1 156 ? -0.917 -8.125 -23.031 1 97.62 156 LYS A CA 1
ATOM 1223 C C . LYS A 1 156 ? -1.791 -6.879 -23.172 1 97.62 156 LYS A C 1
ATOM 1225 O O . LYS A 1 156 ? -1.472 -5.82 -22.625 1 97.62 156 LYS A O 1
ATOM 1230 N N . ALA A 1 157 ? -2.875 -7.004 -23.875 1 97.31 157 ALA A N 1
ATOM 1231 C CA . ALA A 1 157 ? -3.789 -5.887 -24.094 1 97.31 157 ALA A CA 1
ATOM 1232 C C . ALA A 1 157 ? -4.426 -5.438 -22.781 1 97.31 157 ALA A C 1
ATOM 1234 O O . ALA A 1 157 ? -4.484 -4.238 -22.5 1 97.31 157 ALA A O 1
ATOM 1235 N N . ASP A 1 158 ? -4.918 -6.418 -22.016 1 97.31 158 ASP A N 1
ATOM 1236 C CA . ASP A 1 158 ? -5.578 -6.113 -20.75 1 97.31 158 ASP A CA 1
ATOM 1237 C C . ASP A 1 158 ? -4.613 -5.461 -19.766 1 97.31 158 ASP A C 1
ATOM 1239 O O . ASP A 1 158 ? -4.977 -4.516 -19.062 1 97.31 158 ASP A O 1
ATOM 1243 N N . CYS A 1 159 ? -3.418 -6.008 -19.719 1 97.31 159 CYS A N 1
ATOM 1244 C CA . CYS A 1 159 ? -2.418 -5.449 -18.812 1 97.31 159 CYS A CA 1
ATOM 1245 C C . CYS A 1 159 ? -2.041 -4.031 -19.234 1 97.31 159 CYS A C 1
ATOM 1247 O O . CYS A 1 159 ? -1.915 -3.145 -18.391 1 97.31 159 CYS A O 1
ATOM 1249 N N . ALA A 1 160 ? -1.862 -3.779 -20.516 1 97.38 160 ALA A N 1
ATOM 1250 C CA . ALA A 1 160 ? -1.573 -2.439 -21.016 1 97.38 160 ALA A CA 1
ATOM 1251 C C . ALA A 1 160 ? -2.676 -1.458 -20.625 1 97.38 160 ALA A C 1
ATOM 1253 O O . ALA A 1 160 ? -2.395 -0.324 -20.234 1 97.38 160 ALA A O 1
ATOM 1254 N N . LYS A 1 161 ? -3.879 -1.88 -20.766 1 97.25 161 LYS A N 1
ATOM 1255 C CA . LYS A 1 161 ? -5.02 -1.043 -20.406 1 97.25 161 LYS A CA 1
ATOM 1256 C C . LYS A 1 161 ? -5.004 -0.712 -18.922 1 97.25 161 LYS A C 1
ATOM 1258 O O . LYS A 1 161 ? -5.215 0.44 -18.531 1 97.25 161 LYS A O 1
ATOM 1263 N N . ALA A 1 162 ? -4.785 -1.7 -18.062 1 97.44 162 ALA A N 1
ATOM 1264 C CA . ALA A 1 162 ? -4.746 -1.498 -16.609 1 97.44 162 ALA A CA 1
ATOM 1265 C C . ALA A 1 162 ? -3.658 -0.499 -16.234 1 97.44 162 ALA A C 1
ATOM 1267 O O . ALA A 1 162 ? -3.898 0.415 -15.438 1 97.44 162 ALA A O 1
ATOM 1268 N N . PHE A 1 163 ? -2.441 -0.638 -16.828 1 98 163 PHE A N 1
ATOM 1269 C CA . PHE A 1 163 ? -1.343 0.277 -16.531 1 98 163 PHE A CA 1
ATOM 1270 C C . PHE A 1 163 ? -1.667 1.684 -17.031 1 98 163 PHE A C 1
ATOM 1272 O O . PHE A 1 163 ? -1.337 2.668 -16.359 1 98 163 PHE A O 1
ATOM 1279 N N . SER A 1 164 ? -2.316 1.787 -18.172 1 97.69 164 SER A N 1
ATOM 1280 C CA . SER A 1 164 ? -2.697 3.092 -18.703 1 97.69 164 SER A CA 1
ATOM 1281 C C . SER A 1 164 ? -3.697 3.789 -17.797 1 97.69 164 SER A C 1
ATOM 1283 O O . SER A 1 164 ? -3.621 5.004 -17.594 1 97.69 164 SER A O 1
ATOM 1285 N N . GLU A 1 165 ? -4.625 3.043 -17.281 1 97.38 165 GLU A N 1
ATOM 1286 C CA . GLU A 1 165 ? -5.586 3.604 -16.344 1 97.38 165 GLU A CA 1
ATOM 1287 C C . GLU A 1 165 ? -4.895 4.09 -15.07 1 97.38 165 GLU A C 1
ATOM 1289 O O . GLU A 1 165 ? -5.246 5.141 -14.531 1 97.38 165 GLU A O 1
ATOM 1294 N N . LEU A 1 166 ? -3.932 3.318 -14.57 1 97.62 166 LEU A N 1
ATOM 1295 C CA . LEU A 1 166 ? -3.168 3.721 -13.391 1 97.62 166 LEU A CA 1
ATOM 1296 C C . LEU A 1 166 ? -2.396 5.008 -13.656 1 97.62 166 LEU A C 1
ATOM 1298 O O . LEU A 1 166 ? -2.402 5.922 -12.828 1 97.62 166 LEU A O 1
ATOM 1302 N N . ILE A 1 167 ? -1.783 5.141 -14.828 1 97.94 167 ILE A N 1
ATOM 1303 C CA . ILE A 1 167 ? -1.043 6.34 -15.219 1 97.94 167 ILE A CA 1
ATOM 1304 C C . ILE A 1 167 ? -1.988 7.535 -15.273 1 97.94 167 ILE A C 1
ATOM 1306 O O . ILE A 1 167 ? -1.657 8.617 -14.781 1 97.94 167 ILE A O 1
ATOM 1310 N N . SER A 1 168 ? -3.164 7.332 -15.805 1 97.62 168 SER A N 1
ATOM 1311 C CA . SER A 1 168 ? -4.16 8.398 -15.883 1 97.62 168 SER A CA 1
ATOM 1312 C C . SER A 1 168 ? -4.59 8.859 -14.492 1 97.62 168 SER A C 1
ATOM 1314 O O . SER A 1 168 ? -4.773 10.055 -14.258 1 97.62 168 SER A O 1
ATOM 1316 N N . SER A 1 169 ? -4.746 7.914 -13.547 1 96.81 169 SER A N 1
ATOM 1317 C CA . SER A 1 169 ? -5.113 8.258 -12.18 1 96.81 169 SER A CA 1
ATOM 1318 C C . SER A 1 169 ? -4.039 9.102 -11.508 1 96.81 169 SER A C 1
ATOM 1320 O O . SER A 1 169 ? -4.348 10.086 -10.828 1 96.81 169 SER A O 1
ATOM 1322 N N . VAL A 1 170 ? -2.807 8.75 -11.773 1 97.69 170 VAL A N 1
ATOM 1323 C CA . VAL A 1 170 ? -1.683 9.484 -11.211 1 97.69 170 VAL A CA 1
ATOM 1324 C C . VAL A 1 170 ? -1.622 10.883 -11.812 1 97.69 170 VAL A C 1
ATOM 1326 O O . VAL A 1 170 ? -1.438 11.867 -11.094 1 97.69 170 VAL A O 1
ATOM 1329 N N . GLN A 1 171 ? -1.825 11.039 -13.094 1 97.62 171 GLN A N 1
ATOM 1330 C CA . GLN A 1 171 ? -1.818 12.328 -13.781 1 97.62 171 GLN A CA 1
ATOM 1331 C C . GLN A 1 171 ? -2.951 13.219 -13.281 1 97.62 171 GLN A C 1
ATOM 1333 O O . GLN A 1 171 ? -2.766 14.422 -13.102 1 97.62 171 GLN A O 1
ATOM 1338 N N . ASN A 1 172 ? -4.098 12.641 -13.078 1 97.12 172 ASN A N 1
ATOM 1339 C CA . ASN A 1 172 ? -5.238 13.391 -12.555 1 97.12 172 ASN A CA 1
ATOM 1340 C C . ASN A 1 172 ? -4.961 13.922 -11.156 1 97.12 172 ASN A C 1
ATOM 1342 O O . ASN A 1 172 ? -5.293 15.07 -10.844 1 97.12 172 ASN A O 1
ATOM 1346 N N . ARG A 1 173 ? -4.352 13.094 -10.352 1 96.75 173 ARG A N 1
ATOM 1347 C CA . ARG A 1 173 ? -4.008 13.516 -8.992 1 96.75 173 ARG A CA 1
ATOM 1348 C C . ARG A 1 173 ? -2.982 14.648 -9.016 1 96.75 173 ARG A C 1
ATOM 1350 O O . ARG A 1 173 ? -3.086 15.602 -8.234 1 96.75 173 ARG A O 1
ATOM 1357 N N . ARG A 1 174 ? -1.977 14.516 -9.898 1 97.19 174 ARG A N 1
ATOM 1358 C CA . ARG A 1 174 ? -0.977 15.562 -10.062 1 97.19 174 ARG A CA 1
ATOM 1359 C C . ARG A 1 174 ? -1.634 16.891 -10.43 1 97.19 174 ARG A C 1
ATOM 1361 O O . ARG A 1 174 ? -1.351 17.922 -9.812 1 97.19 174 ARG A O 1
ATOM 1368 N N . SER A 1 175 ? -2.545 16.859 -11.367 1 97.56 175 SER A N 1
ATOM 1369 C CA . SER A 1 175 ? -3.23 18.062 -11.828 1 97.56 175 SER A CA 1
ATOM 1370 C C . SER A 1 175 ? -4.102 18.672 -10.734 1 97.56 175 SER A C 1
ATOM 1372 O O . SER A 1 175 ? -4.117 19.891 -10.547 1 97.56 175 SER A O 1
ATOM 1374 N N . LYS A 1 176 ? -4.832 17.844 -10.031 1 96.94 176 LYS A N 1
ATOM 1375 C CA . LYS A 1 176 ? -5.684 18.312 -8.938 1 96.94 176 LYS A CA 1
ATOM 1376 C C . LYS A 1 176 ? -4.855 18.969 -7.844 1 96.94 176 LYS A C 1
ATOM 1378 O O . LYS A 1 176 ? -5.258 20 -7.293 1 96.94 176 LYS A O 1
ATOM 1383 N N . LEU A 1 177 ? -3.701 18.375 -7.504 1 97.81 177 LEU A N 1
ATOM 1384 C CA . LEU A 1 177 ? -2.834 18.938 -6.477 1 97.81 177 LEU A CA 1
ATOM 1385 C C . LEU A 1 177 ? -2.295 20.297 -6.906 1 97.81 177 LEU A C 1
ATOM 1387 O O . LEU A 1 177 ? -2.273 21.25 -6.109 1 97.81 177 LEU A O 1
ATOM 1391 N N . GLU A 1 178 ? -1.835 20.422 -8.164 1 97.56 178 GLU A N 1
ATOM 1392 C CA . GLU A 1 178 ? -1.335 21.688 -8.688 1 97.56 178 GLU A CA 1
ATOM 1393 C C . GLU A 1 178 ? -2.393 22.781 -8.578 1 97.56 178 GLU A C 1
ATOM 1395 O O . GLU A 1 178 ? -2.092 23.906 -8.164 1 97.56 178 GLU A O 1
ATOM 1400 N N . GLN A 1 179 ? -3.611 22.406 -8.875 1 97.56 179 GLN A N 1
ATOM 1401 C CA . GLN A 1 179 ? -4.715 23.359 -8.781 1 97.56 179 GLN A CA 1
ATOM 1402 C C . GLN A 1 179 ? -4.988 23.75 -7.332 1 97.56 179 GLN A C 1
ATOM 1404 O O . GLN A 1 179 ? -5.258 24.922 -7.035 1 97.56 179 GLN A O 1
ATOM 1409 N N . LEU A 1 180 ? -4.895 22.797 -6.43 1 97.5 180 LEU A N 1
ATOM 1410 C CA . LEU A 1 180 ? -5.141 23.047 -5.012 1 97.5 180 LEU A CA 1
ATOM 1411 C C . LEU A 1 180 ? -4.09 23.984 -4.434 1 97.5 180 LEU A C 1
ATOM 1413 O O . LEU A 1 180 ? -4.422 24.906 -3.68 1 97.5 180 LEU A O 1
ATOM 1417 N N . ILE A 1 181 ? -2.832 23.781 -4.801 1 97.62 181 ILE A N 1
ATOM 1418 C CA . ILE A 1 181 ? -1.746 24.625 -4.316 1 97.62 181 ILE A CA 1
ATOM 1419 C C . ILE A 1 181 ? -1.922 26.047 -4.852 1 97.62 181 ILE A C 1
ATOM 1421 O O . ILE A 1 181 ? -1.791 27.016 -4.105 1 97.62 181 ILE A O 1
ATOM 1425 N N . GLU A 1 182 ? -2.264 26.125 -6.137 1 97.56 182 GLU A N 1
ATOM 1426 C CA . GLU A 1 182 ? -2.455 27.438 -6.75 1 97.56 182 GLU A CA 1
ATOM 1427 C C . GLU A 1 182 ? -3.607 28.188 -6.094 1 97.56 182 GLU A C 1
ATOM 1429 O O . GLU A 1 182 ? -3.49 29.391 -5.805 1 97.56 182 GLU A O 1
ATOM 1434 N N . ALA A 1 183 ? -4.691 27.547 -5.848 1 97.06 183 ALA A N 1
ATOM 1435 C CA . ALA A 1 183 ? -5.852 28.172 -5.219 1 97.06 183 ALA A CA 1
ATOM 1436 C C . ALA A 1 183 ? -5.523 28.625 -3.801 1 97.06 183 ALA A C 1
ATOM 1438 O O . ALA A 1 183 ? -5.883 29.734 -3.402 1 97.06 183 ALA A O 1
ATOM 1439 N N . GLN A 1 184 ? -4.82 27.797 -3.041 1 96.5 184 GLN A N 1
ATOM 1440 C CA . GLN A 1 184 ? -4.473 28.141 -1.666 1 96.5 184 GLN A CA 1
ATOM 1441 C C . GLN A 1 184 ? -3.449 29.266 -1.624 1 96.5 184 GLN A C 1
ATOM 1443 O O . GLN A 1 184 ? -3.498 30.125 -0.74 1 96.5 184 GLN A O 1
ATOM 1448 N N . GLU A 1 185 ? -2.48 29.203 -2.562 1 96.75 185 GLU A N 1
ATOM 1449 C CA . GLU A 1 185 ? -1.514 30.297 -2.676 1 96.75 185 GLU A CA 1
ATOM 1450 C C . GLU A 1 185 ? -2.213 31.625 -2.908 1 96.75 185 GLU A C 1
ATOM 1452 O O . GLU A 1 185 ? -1.922 32.625 -2.227 1 96.75 185 GLU A O 1
ATOM 1457 N N . LYS A 1 186 ? -3.146 31.641 -3.842 1 96.75 186 LYS A N 1
ATOM 1458 C CA . LYS A 1 186 ? -3.883 32.844 -4.156 1 96.75 186 LYS A CA 1
ATOM 1459 C C . LYS A 1 186 ? -4.668 33.344 -2.945 1 96.75 186 LYS A C 1
ATOM 1461 O O . LYS A 1 186 ? -4.684 34.562 -2.658 1 96.75 186 LYS A O 1
ATOM 1466 N N . SER A 1 187 ? -5.289 32.469 -2.24 1 95.19 187 SER A N 1
ATOM 1467 C CA . SER A 1 187 ? -6.059 32.812 -1.051 1 95.19 187 SER A CA 1
ATOM 1468 C C . SER A 1 187 ? -5.152 33.375 0.047 1 95.19 187 SER A C 1
ATOM 1470 O O . SER A 1 187 ? -5.473 34.375 0.667 1 95.19 187 SER A O 1
ATOM 1472 N N . ALA A 1 188 ? -4.043 32.719 0.282 1 94.31 188 ALA A N 1
ATOM 1473 C CA . ALA A 1 188 ? -3.096 33.125 1.309 1 94.31 188 ALA A CA 1
ATOM 1474 C C . ALA A 1 188 ? -2.527 34.531 0.987 1 94.31 188 ALA A C 1
ATOM 1476 O O . ALA A 1 188 ? -2.418 35.375 1.869 1 94.31 188 ALA A O 1
ATOM 1477 N N . LEU A 1 189 ? -2.223 34.75 -0.297 1 94.75 189 LEU A N 1
ATOM 1478 C CA . LEU A 1 189 ? -1.665 36.031 -0.702 1 94.75 189 LEU A CA 1
ATOM 1479 C C . LEU A 1 189 ? -2.703 37.125 -0.568 1 94.75 189 LEU A C 1
ATOM 1481 O O . LEU A 1 189 ? -2.367 38.25 -0.205 1 94.75 189 LEU A O 1
ATOM 1485 N N . ALA A 1 190 ? -3.938 36.781 -0.857 1 94.69 190 ALA A N 1
ATOM 1486 C CA . ALA A 1 190 ? -5.012 37.75 -0.682 1 94.69 190 ALA A CA 1
ATOM 1487 C C . ALA A 1 190 ? -5.18 38.125 0.788 1 94.69 190 ALA A C 1
ATOM 1489 O O . ALA A 1 190 ? -5.348 39.281 1.119 1 94.69 190 ALA A O 1
ATOM 1490 N N . GLN A 1 191 ? -5.121 37.156 1.625 1 92.25 191 GLN A N 1
ATOM 1491 C CA . GLN A 1 191 ? -5.223 37.375 3.062 1 92.25 191 GLN A CA 1
ATOM 1492 C C . GLN A 1 191 ? -4.059 38.219 3.566 1 92.25 191 GLN A C 1
ATOM 1494 O O . GLN A 1 191 ? -4.25 39.156 4.363 1 92.25 191 GLN A O 1
ATOM 1499 N N . ALA A 1 192 ? -2.832 37.875 3.131 1 92.69 192 ALA A N 1
ATOM 1500 C CA . ALA A 1 192 ? -1.647 38.656 3.504 1 92.69 192 ALA A CA 1
ATOM 1501 C C . ALA A 1 192 ? -1.766 40.094 3.045 1 92.69 192 ALA A C 1
ATOM 1503 O O . ALA A 1 192 ? -1.387 41.031 3.773 1 92.69 192 ALA A O 1
ATOM 1504 N N . GLY A 1 193 ? -2.312 40.219 1.846 1 92.81 193 GLY A N 1
ATOM 1505 C CA . GLY A 1 193 ? -2.521 41.562 1.324 1 92.81 193 GLY A CA 1
ATOM 1506 C C . GLY A 1 193 ? -3.471 42.406 2.17 1 92.81 193 GLY A C 1
ATOM 1507 O O . GLY A 1 193 ? -3.219 43.562 2.418 1 92.81 193 GLY A O 1
ATOM 1508 N N . GLU A 1 194 ? -4.508 41.781 2.621 1 91.56 194 GLU A N 1
ATOM 1509 C CA . GLU A 1 194 ? -5.469 42.469 3.48 1 91.56 194 GLU A CA 1
ATOM 1510 C C . GLU A 1 194 ? -4.844 42.844 4.82 1 91.56 194 GLU A C 1
ATOM 1512 O O . GLU A 1 194 ? -5.082 43.938 5.34 1 91.56 194 GLU A O 1
ATOM 1517 N N . LEU A 1 195 ? -4.059 42 5.309 1 90.06 195 LEU A N 1
ATOM 1518 C CA . LEU A 1 195 ? -3.395 42.25 6.582 1 90.06 195 LEU A CA 1
ATOM 1519 C C . LEU A 1 195 ? -2.395 43.375 6.457 1 90.06 195 LEU A C 1
ATOM 1521 O O . LEU A 1 195 ? -2.322 44.25 7.336 1 90.06 195 LEU A O 1
ATOM 1525 N N . LYS A 1 196 ? -1.629 43.406 5.418 1 92.69 196 LYS A N 1
ATOM 1526 C CA . LYS A 1 196 ? -0.66 44.469 5.188 1 92.69 196 LYS A CA 1
ATOM 1527 C C . LYS A 1 196 ? -1.351 45.812 5.082 1 92.69 196 LYS A C 1
ATOM 1529 O O . LYS A 1 196 ? -0.894 46.812 5.668 1 92.69 196 LYS A O 1
ATOM 1534 N N . GLN A 1 197 ? -2.461 45.812 4.348 1 93.19 197 GLN A N 1
ATOM 1535 C CA . GLN A 1 197 ? -3.201 47.062 4.172 1 93.19 197 GLN A CA 1
ATOM 1536 C C . GLN A 1 197 ? -3.723 47.562 5.508 1 93.19 197 GLN A C 1
ATOM 1538 O O . GLN A 1 197 ? -3.662 48.781 5.781 1 93.19 197 GLN A O 1
ATOM 1543 N N . ARG A 1 198 ? -4.191 46.656 6.305 1 89.88 198 ARG A N 1
ATOM 1544 C CA . ARG A 1 198 ? -4.703 47.062 7.617 1 89.88 198 ARG A CA 1
ATOM 1545 C C . ARG A 1 198 ? -3.586 47.594 8.5 1 89.88 198 ARG A C 1
ATOM 1547 O O . ARG A 1 198 ? -3.779 48.594 9.203 1 89.88 198 ARG A O 1
ATOM 1554 N N . LEU A 1 199 ? -2.463 46.969 8.453 1 90.88 199 LEU A N 1
ATOM 1555 C CA . LEU A 1 199 ? -1.336 47.375 9.273 1 90.88 199 LEU A CA 1
ATOM 1556 C C . LEU A 1 199 ? -0.789 48.719 8.797 1 90.88 199 LEU A C 1
ATOM 1558 O O . LEU A 1 199 ? -0.427 49.562 9.609 1 90.88 199 LEU A O 1
ATOM 1562 N N . GLU A 1 200 ? -0.761 48.906 7.484 1 93.88 200 GLU A N 1
ATOM 1563 C CA . GLU A 1 200 ? -0.289 50.156 6.922 1 93.88 200 GLU A CA 1
ATOM 1564 C C . GLU A 1 200 ? -1.216 51.312 7.301 1 93.88 200 GLU A C 1
ATOM 1566 O O . GLU A 1 200 ? -0.753 52.406 7.613 1 93.88 200 GLU A O 1
ATOM 1571 N N . LYS A 1 201 ? -2.479 51 7.246 1 92.44 201 LYS A N 1
ATOM 1572 C CA . LYS A 1 201 ? -3.445 52 7.648 1 92.44 201 LYS A CA 1
ATOM 1573 C C . LYS A 1 201 ? -3.273 52.375 9.117 1 92.44 201 LYS A C 1
ATOM 1575 O O . LYS A 1 201 ? -3.26 53.562 9.461 1 92.44 201 LYS A O 1
ATOM 1580 N N . GLU A 1 202 ? -3.133 51.375 9.953 1 90.44 202 GLU A N 1
ATOM 1581 C CA . GLU A 1 202 ? -2.938 51.625 11.375 1 90.44 202 GLU A CA 1
ATOM 1582 C C . GLU A 1 202 ? -1.642 52.406 11.633 1 90.44 202 GLU A C 1
ATOM 1584 O O . GLU A 1 202 ? -1.591 53.281 12.492 1 90.44 202 GLU A O 1
ATOM 1589 N N . LEU A 1 203 ? -0.601 52.031 10.93 1 93.06 203 LEU A N 1
ATOM 1590 C CA . LEU A 1 203 ? 0.68 52.688 11.07 1 93.06 203 LEU A CA 1
ATOM 1591 C C . LEU A 1 203 ? 0.555 54.156 10.688 1 93.06 203 LEU A C 1
ATOM 1593 O O . LEU A 1 203 ? 1.117 55.031 11.359 1 93.06 203 LEU A O 1
ATOM 1597 N N . GLY A 1 204 ? -0.223 54.438 9.609 1 92.62 204 GLY A N 1
ATOM 1598 C CA . GLY A 1 204 ? -0.476 55.812 9.219 1 92.62 204 GLY A CA 1
ATOM 1599 C C . GLY A 1 204 ? -1.191 56.625 10.289 1 92.62 204 GLY A C 1
ATOM 1600 O O . GLY A 1 204 ? -0.837 57.781 10.547 1 92.62 204 GLY A O 1
ATOM 1601 N N . GLU A 1 205 ? -2.121 55.938 10.898 1 90.25 205 GLU A N 1
ATOM 1602 C CA . GLU A 1 205 ? -2.879 56.594 11.961 1 90.25 205 GLU A CA 1
ATOM 1603 C C . GLU A 1 205 ? -2.002 56.875 13.18 1 90.25 205 GLU A C 1
ATOM 1605 O O . GLU A 1 205 ? -2.066 57.938 13.773 1 90.25 205 GLU A O 1
ATOM 1610 N N . LEU A 1 206 ? -1.203 55.906 13.523 1 91.38 206 LEU A N 1
ATOM 1611 C CA . LEU A 1 206 ? -0.336 56.062 14.688 1 91.38 206 LEU A CA 1
ATOM 1612 C C . LEU A 1 206 ? 0.721 57.125 14.453 1 91.38 206 LEU A C 1
ATOM 1614 O O . LEU A 1 206 ? 1.006 57.938 15.344 1 91.38 206 LEU A O 1
ATOM 1618 N N . ARG A 1 207 ? 1.287 57.188 13.25 1 93.5 207 ARG A N 1
ATOM 1619 C CA . ARG A 1 207 ? 2.271 58.188 12.914 1 93.5 207 ARG A CA 1
ATOM 1620 C C . ARG A 1 207 ? 1.638 59.594 12.906 1 93.5 207 ARG A C 1
ATOM 1622 O O . ARG A 1 207 ? 2.266 60.562 13.32 1 93.5 207 ARG A O 1
ATOM 1629 N N . GLY A 1 208 ? 0.385 59.594 12.406 1 90.62 208 GLY A N 1
ATOM 1630 C CA . GLY A 1 208 ? -0.355 60.844 12.461 1 90.62 208 GLY A CA 1
ATOM 1631 C C . GLY A 1 208 ? -0.603 61.344 13.875 1 90.62 208 GLY A C 1
ATOM 1632 O O . GLY A 1 208 ? -0.467 62.531 14.164 1 90.62 208 GLY A O 1
ATOM 1633 N N . ARG A 1 209 ? -0.849 60.438 14.734 1 89.31 209 ARG A N 1
ATOM 1634 C CA . ARG A 1 209 ? -1.08 60.781 16.141 1 89.31 209 ARG A CA 1
ATOM 1635 C C . ARG A 1 209 ? 0.206 61.25 16.797 1 89.31 209 ARG A C 1
ATOM 1637 O O . ARG A 1 209 ? 0.186 62.188 17.594 1 89.31 209 ARG A O 1
ATOM 1644 N N . ASP A 1 210 ? 1.21 60.594 16.516 1 91.56 210 ASP A N 1
ATOM 1645 C CA . ASP A 1 210 ? 2.504 61 17.047 1 91.56 210 ASP A CA 1
ATOM 1646 C C . ASP A 1 210 ? 2.85 62.406 16.625 1 91.56 210 ASP A C 1
ATOM 1648 O O . ASP A 1 210 ? 3.314 63.219 17.453 1 91.56 210 ASP A O 1
ATOM 1652 N N . ALA A 1 211 ? 2.639 62.781 15.375 1 90.94 211 ALA A N 1
ATOM 1653 C CA . ALA A 1 211 ? 2.908 64.125 14.852 1 90.94 211 ALA A CA 1
ATOM 1654 C C . ALA A 1 211 ? 2.033 65.188 15.547 1 90.94 211 ALA A C 1
ATOM 1656 O O . ALA A 1 211 ? 2.494 66.25 15.852 1 90.94 211 ALA A O 1
ATOM 1657 N N . GLN A 1 212 ? 0.845 64.75 15.82 1 86.62 212 GLN A N 1
ATOM 1658 C CA . GLN A 1 212 ? -0.08 65.688 16.484 1 86.62 212 GLN A CA 1
ATOM 1659 C C . GLN A 1 212 ? 0.363 65.938 17.922 1 86.62 212 GLN A C 1
ATOM 1661 O O . GLN A 1 212 ? 0.328 67.125 18.391 1 86.62 212 GLN A O 1
ATOM 1666 N N . LEU A 1 213 ? 0.737 64.938 18.547 1 88.06 213 LEU A N 1
ATOM 1667 C CA . LEU A 1 213 ? 1.186 65.125 19.938 1 88.06 213 LEU A CA 1
ATOM 1668 C C . LEU A 1 213 ? 2.469 65.938 20 1 88.06 213 LEU A C 1
ATOM 1670 O O . LEU A 1 213 ? 2.65 66.688 20.922 1 88.06 213 LEU A O 1
ATOM 1674 N N . LEU A 1 214 ? 3.275 65.75 19 1 89.25 214 LEU A N 1
ATOM 1675 C CA . LEU A 1 214 ? 4.512 66.5 18.922 1 89.25 214 LEU A CA 1
ATOM 1676 C C . LEU A 1 214 ? 4.211 68 18.734 1 89.25 214 LEU A C 1
ATOM 1678 O O . LEU A 1 214 ? 4.836 68.812 19.375 1 89.25 214 LEU A O 1
ATOM 1682 N N . ARG A 1 215 ? 3.227 68.312 17.938 1 85.44 215 ARG A N 1
ATOM 1683 C CA . ARG A 1 215 ? 2.836 69.688 17.688 1 85.44 215 ARG A CA 1
ATOM 1684 C C . ARG A 1 215 ? 2.248 70.312 18.953 1 85.44 215 ARG A C 1
ATOM 1686 O O . ARG A 1 215 ? 2.525 71.5 19.25 1 85.44 215 ARG A O 1
ATOM 1693 N N . LEU A 1 216 ? 1.567 69.5 19.703 1 84.5 216 LEU A N 1
ATOM 1694 C CA . LEU A 1 216 ? 0.972 70 20.922 1 84.5 216 LEU A CA 1
ATOM 1695 C C . LEU A 1 216 ? 2.043 70.25 21.984 1 84.5 216 LEU A C 1
ATOM 1697 O O . LEU A 1 216 ? 2.01 71.25 22.672 1 84.5 216 LEU A O 1
ATOM 1701 N N . SER A 1 217 ? 2.885 69.375 22.016 1 86.88 217 SER A N 1
ATOM 1702 C CA . SER A 1 217 ? 3.918 69.438 23.047 1 86.88 217 SER A CA 1
ATOM 1703 C C . SER A 1 217 ? 4.859 70.625 22.781 1 86.88 217 SER A C 1
ATOM 1705 O O . SER A 1 217 ? 5.445 71.188 23.719 1 86.88 217 SER A O 1
ATOM 1707 N N . SER A 1 218 ? 4.961 71.062 21.562 1 86.38 218 SER A N 1
ATOM 1708 C CA . SER A 1 218 ? 5.887 72.125 21.203 1 86.38 218 SER A CA 1
ATOM 1709 C C . SER A 1 218 ? 5.199 73.5 21.219 1 86.38 218 SER A C 1
ATOM 1711 O O . SER A 1 218 ? 5.836 74.5 20.984 1 86.38 218 SER A O 1
ATOM 1713 N N . SER A 1 219 ? 3.902 73.438 21.594 1 82.88 219 SER A N 1
ATOM 1714 C CA . SER A 1 219 ? 3.135 74.625 21.578 1 82.88 219 SER A CA 1
ATOM 1715 C C . SER A 1 219 ? 3.256 75.375 22.906 1 82.88 219 SER A C 1
ATOM 1717 O O . SER A 1 219 ? 3.33 74.75 23.969 1 82.88 219 SER A O 1
ATOM 1719 N N . ASP A 1 220 ? 3.312 76.75 22.828 1 83.31 220 ASP A N 1
ATOM 1720 C CA . ASP A 1 220 ? 3.332 77.562 24.031 1 83.31 220 ASP A CA 1
ATOM 1721 C C . ASP A 1 220 ? 2.004 77.5 24.781 1 83.31 220 ASP A C 1
ATOM 1723 O O . ASP A 1 220 ? 1.95 77.75 25.984 1 83.31 220 ASP A O 1
ATOM 1727 N N . ASP A 1 221 ? 1.024 77.125 24.078 1 84.56 221 ASP A N 1
ATOM 1728 C CA . ASP A 1 221 ? -0.305 77.062 24.672 1 84.56 221 ASP A CA 1
ATOM 1729 C C . ASP A 1 221 ? -0.681 75.562 25 1 84.56 221 ASP A C 1
ATOM 1731 O O . ASP A 1 221 ? -1.854 75.25 24.938 1 84.56 221 ASP A O 1
ATOM 1735 N N . VAL A 1 222 ? 0.29 74.875 25.328 1 85.56 222 VAL A N 1
ATOM 1736 C CA . VAL A 1 222 ? 0.139 73.375 25.484 1 85.56 222 VAL A CA 1
ATOM 1737 C C . VAL A 1 222 ? -0.945 73.125 26.516 1 85.56 222 VAL A C 1
ATOM 1739 O O . VAL A 1 222 ? -1.737 72.188 26.344 1 85.56 222 VAL A O 1
ATOM 1742 N N . VAL A 1 223 ? -0.951 73.875 27.562 1 83.31 223 VAL A N 1
ATOM 1743 C CA . VAL A 1 223 ? -1.881 73.625 28.656 1 83.31 223 VAL A CA 1
ATOM 1744 C C . VAL A 1 223 ? -3.312 73.875 28.188 1 83.31 223 VAL A C 1
ATOM 1746 O O . VAL A 1 223 ? -4.203 73.062 28.453 1 83.31 223 VAL A O 1
ATOM 1749 N N . TYR A 1 224 ? -3.482 74.938 27.438 1 81.81 224 TYR A N 1
ATOM 1750 C CA . TYR A 1 224 ? -4.812 75.312 26.953 1 81.81 224 TYR A CA 1
ATOM 1751 C C . TYR A 1 224 ? -5.285 74.312 25.922 1 81.81 224 TYR A C 1
ATOM 1753 O O . TYR A 1 224 ? -6.445 73.875 25.938 1 81.81 224 TYR A O 1
ATOM 1761 N N . LEU A 1 225 ? -4.32 73.938 25.203 1 78.19 225 LEU A N 1
ATOM 1762 C CA . LEU A 1 225 ? -4.637 73 24.109 1 78.19 225 LEU A CA 1
ATOM 1763 C C . LEU A 1 225 ? -4.906 71.625 24.641 1 78.19 225 LEU A C 1
ATOM 1765 O O . LEU A 1 225 ? -5.797 70.875 24.156 1 78.19 225 LEU A O 1
ATOM 1769 N N . ALA A 1 226 ? -4.156 71.188 25.609 1 78.31 226 ALA A N 1
ATOM 1770 C CA . ALA A 1 226 ? -4.301 69.875 26.188 1 78.31 226 ALA A CA 1
ATOM 1771 C C . ALA A 1 226 ? -5.645 69.688 26.906 1 78.31 226 ALA A C 1
ATOM 1773 O O . ALA A 1 226 ? -6.195 68.625 26.984 1 78.31 226 ALA A O 1
ATOM 1774 N N . GLN A 1 227 ? -6.09 70.75 27.406 1 75.5 227 GLN A N 1
ATOM 1775 C CA . GLN A 1 227 ? -7.379 70.688 28.094 1 75.5 227 GLN A CA 1
ATOM 1776 C C . GLN A 1 227 ? -8.523 70.562 27.094 1 75.5 227 GLN A C 1
ATOM 1778 O O . GLN A 1 227 ? -9.539 69.938 27.406 1 75.5 227 GLN A O 1
ATOM 1783 N N . ARG A 1 228 ? -8.273 71 25.922 1 73.06 228 ARG A N 1
ATOM 1784 C CA . ARG A 1 228 ? -9.328 71 24.906 1 73.06 228 ARG A CA 1
ATOM 1785 C C . ARG A 1 228 ? -9.305 69.688 24.141 1 73.06 228 ARG A C 1
ATOM 1787 O O . ARG A 1 228 ? -10.32 69.25 23.578 1 73.06 228 ARG A O 1
ATOM 1794 N N . ASN A 1 229 ? -8.102 69.125 24.156 1 67.44 229 ASN A N 1
ATOM 1795 C CA . ASN A 1 229 ? -7.945 67.938 23.328 1 67.44 229 ASN A CA 1
ATOM 1796 C C . ASN A 1 229 ? -7.691 66.688 24.172 1 67.44 229 ASN A C 1
ATOM 1798 O O . ASN A 1 229 ? -7.039 66.75 25.219 1 67.44 229 ASN A O 1
ATOM 1802 N N . SER A 1 230 ? -8.469 65.688 23.969 1 65.81 230 SER A N 1
ATOM 1803 C CA . SER A 1 230 ? -8.188 64.438 24.656 1 65.81 230 SER A CA 1
ATOM 1804 C C . SER A 1 230 ? -6.828 63.875 24.234 1 65.81 230 SER A C 1
ATOM 1806 O O . SER A 1 230 ? -6.539 63.75 23.047 1 65.81 230 SER A O 1
ATOM 1808 N N . ILE A 1 231 ? -5.898 63.75 25.125 1 70.44 231 ILE A N 1
ATOM 1809 C CA . ILE A 1 231 ? -4.531 63.312 24.875 1 70.44 231 ILE A CA 1
ATOM 1810 C C . ILE A 1 231 ? -4.461 61.781 24.953 1 70.44 231 ILE A C 1
ATOM 1812 O O . ILE A 1 231 ? -3.465 61.188 24.562 1 70.44 231 ILE A O 1
ATOM 1816 N N . SER A 1 232 ? -5.594 61.094 25.234 1 69.75 232 SER A N 1
ATOM 1817 C CA . SER A 1 232 ? -5.535 59.656 25.438 1 69.75 232 SER A CA 1
ATOM 1818 C C . SER A 1 232 ? -5.586 58.906 24.109 1 69.75 232 SER A C 1
ATOM 1820 O O . SER A 1 232 ? -6.191 59.375 23.141 1 69.75 232 SER A O 1
ATOM 1822 N N . VAL A 1 233 ? -4.578 57.938 24.016 1 67 233 VAL A N 1
ATOM 1823 C CA . VAL A 1 233 ? -4.52 57.125 22.797 1 67 233 VAL A CA 1
ATOM 1824 C C . VAL A 1 233 ? -4.949 55.719 23.125 1 67 233 VAL A C 1
ATOM 1826 O O . VAL A 1 233 ? -4.477 55.125 24.094 1 67 233 VAL A O 1
ATOM 1829 N N . ALA A 1 234 ? -6.082 55.281 22.5 1 68 234 ALA A N 1
ATOM 1830 C CA . ALA A 1 234 ? -6.508 53.875 22.609 1 68 234 ALA A CA 1
ATOM 1831 C C . ALA A 1 234 ? -5.906 53.031 21.5 1 68 234 ALA A C 1
ATOM 1833 O O . ALA A 1 234 ? -5.93 53.438 20.328 1 68 234 ALA A O 1
ATOM 1834 N N . PHE A 1 235 ? -5.117 52.094 21.984 1 70 235 PHE A N 1
ATOM 1835 C CA . PHE A 1 235 ? -4.488 51.219 21.016 1 70 235 PHE A CA 1
ATOM 1836 C C . PHE A 1 235 ? -5.391 50.031 20.703 1 70 235 PHE A C 1
ATOM 1838 O O . PHE A 1 235 ? -6.051 49.5 21.594 1 70 235 PHE A O 1
ATOM 1845 N N . GLN A 1 236 ? -5.809 49.844 19.484 1 62.34 236 GLN A N 1
ATOM 1846 C CA . GLN A 1 236 ? -6.527 48.625 19.094 1 62.34 236 GLN A CA 1
ATOM 1847 C C . GLN A 1 236 ? -5.598 47.406 19.078 1 62.34 236 GLN A C 1
ATOM 1849 O O . GLN A 1 236 ? -4.426 47.531 18.719 1 62.34 236 GLN A O 1
ATOM 1854 N N . ASP A 1 237 ? -6.109 46.375 19.797 1 60.75 237 ASP A N 1
ATOM 1855 C CA . ASP A 1 237 ? -5.332 45.125 19.797 1 60.75 237 ASP A CA 1
ATOM 1856 C C . ASP A 1 237 ? -5.324 44.5 18.422 1 60.75 237 ASP A C 1
ATOM 1858 O O . ASP A 1 237 ? -6.379 44.312 17.797 1 60.75 237 ASP A O 1
ATOM 1862 N N . PHE A 1 238 ? -4.348 44.781 17.672 1 58.5 238 PHE A N 1
ATOM 1863 C CA . PHE A 1 238 ? -4.168 44.062 16.422 1 58.5 238 PHE A CA 1
ATOM 1864 C C . PHE A 1 238 ? -3.588 42.688 16.672 1 58.5 238 PHE A C 1
ATOM 1866 O O . PHE A 1 238 ? -2.557 42.531 17.328 1 58.5 238 PHE A O 1
ATOM 1873 N N . ALA A 1 239 ? -4.523 41.688 16.875 1 59.03 239 ALA A N 1
ATOM 1874 C CA . ALA A 1 239 ? -4 40.344 16.953 1 59.03 239 ALA A CA 1
ATOM 1875 C C . ALA A 1 239 ? -3.156 40 15.727 1 59.03 239 ALA A C 1
ATOM 1877 O O . ALA A 1 239 ? -3.66 39.969 14.602 1 59.03 239 ALA A O 1
ATOM 1878 N N . PRO A 1 240 ? -1.799 40.312 15.742 1 55.62 240 PRO A N 1
ATOM 1879 C CA . PRO A 1 240 ? -0.899 40.062 14.617 1 55.62 240 PRO A CA 1
ATOM 1880 C C . PRO A 1 240 ? -1.121 38.688 14 1 55.62 240 PRO A C 1
ATOM 1882 O O . PRO A 1 240 ? -1.172 37.688 14.719 1 55.62 240 PRO A O 1
ATOM 1885 N N . GLY A 1 241 ? -1.984 38.625 13.023 1 58.09 241 GLY A N 1
ATOM 1886 C CA . GLY A 1 241 ? -1.998 37.375 12.297 1 58.09 241 GLY A CA 1
ATOM 1887 C C . GLY A 1 241 ? -0.611 36.875 11.922 1 58.09 241 GLY A C 1
ATOM 1888 O O . GLY A 1 241 ? 0.155 37.625 11.281 1 58.09 241 GLY A O 1
ATOM 1889 N N . ALA A 1 242 ? 0.123 36.219 12.883 1 67.31 242 ALA A N 1
ATOM 1890 C CA . ALA A 1 242 ? 1.385 35.625 12.469 1 67.31 242 ALA A CA 1
ATOM 1891 C C . ALA A 1 242 ? 1.221 34.875 11.156 1 67.31 242 ALA A C 1
ATOM 1893 O O . ALA A 1 242 ? 0.098 34.562 10.734 1 67.31 242 ALA A O 1
ATOM 1894 N N . GLY A 1 243 ? 2.209 34.969 10.242 1 77 243 GLY A N 1
ATOM 1895 C CA . GLY A 1 243 ? 2.264 34.156 9.039 1 77 243 GLY A CA 1
ATOM 1896 C C . GLY A 1 243 ? 1.803 32.719 9.25 1 77 243 GLY A C 1
ATOM 1897 O O . GLY A 1 243 ? 1.522 32.312 10.383 1 77 243 GLY A O 1
ATOM 1898 N N . PRO A 1 244 ? 1.352 32.094 8.133 1 83.12 244 PRO A N 1
ATOM 1899 C CA . PRO A 1 244 ? 0.972 30.672 8.273 1 83.12 244 PRO A CA 1
ATOM 1900 C C . PRO A 1 244 ? 2.016 29.859 9.031 1 83.12 244 PRO A C 1
ATOM 1902 O O . PRO A 1 244 ? 3.217 30.031 8.812 1 83.12 244 PRO A O 1
ATOM 1905 N N . PRO A 1 245 ? 1.537 29.141 9.961 1 77.75 245 PRO A N 1
ATOM 1906 C CA . PRO A 1 245 ? 2.48 28.312 10.719 1 77.75 245 PRO A CA 1
ATOM 1907 C C . PRO A 1 245 ? 3.156 27.25 9.867 1 77.75 245 PRO A C 1
ATOM 1909 O O . PRO A 1 245 ? 4.191 26.703 10.258 1 77.75 245 PRO A O 1
ATOM 1912 N N . ARG A 1 246 ? 2.596 27.016 8.703 1 86.75 246 ARG A N 1
ATOM 1913 C CA . ARG A 1 246 ? 3.107 25.938 7.852 1 86.75 246 ARG A CA 1
ATOM 1914 C C . ARG A 1 246 ? 3.359 26.438 6.434 1 86.75 246 ARG A C 1
ATOM 1916 O O . ARG A 1 246 ? 2.857 27.484 6.039 1 86.75 246 ARG A O 1
ATOM 1923 N N . SER A 1 247 ? 4.293 25.703 5.785 1 91.38 247 SER A N 1
ATOM 1924 C CA . SER A 1 247 ? 4.633 26.047 4.406 1 91.38 247 SER A CA 1
ATOM 1925 C C . SER A 1 247 ? 4.266 24.906 3.451 1 91.38 247 SER A C 1
ATOM 1927 O O . SER A 1 247 ? 3.916 23.812 3.887 1 91.38 247 SER A O 1
ATOM 1929 N N . PHE A 1 248 ? 4.309 25.234 2.166 1 95.31 248 PHE A N 1
ATOM 1930 C CA . PHE A 1 248 ? 3.945 24.25 1.159 1 95.31 248 PHE A CA 1
ATOM 1931 C C . PHE A 1 248 ? 5.008 23.156 1.064 1 95.31 248 PHE A C 1
ATOM 1933 O O . PHE A 1 248 ? 4.789 22.125 0.436 1 95.31 248 PHE A O 1
ATOM 1940 N N . THR A 1 249 ? 6.141 23.359 1.717 1 93.25 249 THR A N 1
ATOM 1941 C CA . THR A 1 249 ? 7.188 22.328 1.735 1 93.25 249 THR A CA 1
ATOM 1942 C C . THR A 1 249 ? 6.676 21.047 2.375 1 93.25 249 THR A C 1
ATOM 1944 O O . THR A 1 249 ? 7.129 19.953 2.029 1 93.25 249 THR A O 1
ATOM 1947 N N . ASP A 1 250 ? 5.75 21.172 3.252 1 93.69 250 ASP A N 1
ATOM 1948 C CA . ASP A 1 250 ? 5.156 20 3.902 1 93.69 250 ASP A CA 1
ATOM 1949 C C . ASP A 1 250 ? 4.363 19.156 2.906 1 93.69 250 ASP A C 1
ATOM 1951 O O . ASP A 1 250 ? 4.238 17.953 3.076 1 93.69 250 ASP A O 1
ATOM 1955 N N . VAL A 1 251 ? 3.84 19.828 1.912 1 95.94 251 VAL A N 1
ATOM 1956 C CA . VAL A 1 251 ? 3.092 19.125 0.876 1 95.94 251 VAL A CA 1
ATOM 1957 C C . VAL A 1 251 ? 4.035 18.219 0.077 1 95.94 251 VAL A C 1
ATOM 1959 O O . VAL A 1 251 ? 3.697 17.078 -0.234 1 95.94 251 VAL A O 1
ATOM 1962 N N . THR A 1 252 ? 5.211 18.797 -0.193 1 96.12 252 THR A N 1
ATOM 1963 C CA . THR A 1 252 ? 6.227 18.031 -0.906 1 96.12 252 THR A CA 1
ATOM 1964 C C . THR A 1 252 ? 6.582 16.75 -0.138 1 96.12 252 THR A C 1
ATOM 1966 O O . THR A 1 252 ? 6.742 15.688 -0.733 1 96.12 252 THR A O 1
ATOM 1969 N N . ALA A 1 253 ? 6.664 16.938 1.138 1 94.5 253 ALA A N 1
ATOM 1970 C CA . ALA A 1 253 ? 6.996 15.789 1.975 1 94.5 253 ALA A CA 1
ATOM 1971 C C . ALA A 1 253 ? 5.918 14.711 1.886 1 94.5 253 ALA A C 1
ATOM 1973 O O . ALA A 1 253 ? 6.223 13.523 1.811 1 94.5 253 ALA A O 1
ATOM 1974 N N . CYS A 1 254 ? 4.664 15.086 1.833 1 94.62 254 CYS A N 1
ATOM 1975 C CA . CYS A 1 254 ? 3.547 14.156 1.723 1 94.62 254 CYS A CA 1
ATOM 1976 C C . CYS A 1 254 ? 3.584 13.414 0.39 1 94.62 254 CYS A C 1
ATOM 1978 O O . CYS A 1 254 ? 3.373 12.203 0.342 1 94.62 254 CYS A O 1
ATOM 1980 N N . VAL A 1 255 ? 3.859 14.141 -0.669 1 97.19 255 VAL A N 1
ATOM 1981 C CA . VAL A 1 255 ? 3.871 13.555 -2.006 1 97.19 255 VAL A CA 1
ATOM 1982 C C . VAL A 1 255 ? 5.066 12.625 -2.15 1 97.19 255 VAL A C 1
ATOM 1984 O O . VAL A 1 255 ? 4.969 11.57 -2.783 1 97.19 255 VAL A O 1
ATOM 1987 N N . THR A 1 256 ? 6.191 13.023 -1.551 1 95.94 256 THR A N 1
ATOM 1988 C CA . THR A 1 256 ? 7.367 12.164 -1.567 1 95.94 256 THR A CA 1
ATOM 1989 C C . THR A 1 256 ? 7.094 10.852 -0.836 1 95.94 256 THR A C 1
ATOM 1991 O O . THR A 1 256 ? 7.547 9.789 -1.265 1 95.94 256 THR A O 1
ATOM 1994 N N . GLU A 1 257 ? 6.375 10.953 0.236 1 94.75 257 GLU A N 1
ATOM 1995 C CA . GLU A 1 257 ? 5.977 9.75 0.963 1 94.75 257 GLU A CA 1
ATOM 1996 C C . GLU A 1 257 ? 5.062 8.867 0.114 1 94.75 257 GLU A C 1
ATOM 1998 O O . GLU A 1 257 ? 5.207 7.645 0.1 1 94.75 257 GLU A O 1
ATOM 2003 N N . LEU A 1 258 ? 4.07 9.453 -0.587 1 96.75 258 LEU A N 1
ATOM 2004 C CA . LEU A 1 258 ? 3.193 8.719 -1.491 1 96.75 258 LEU A CA 1
ATOM 2005 C C . LEU A 1 258 ? 4.004 7.984 -2.555 1 96.75 258 LEU A C 1
ATOM 2007 O O . LEU A 1 258 ? 3.764 6.805 -2.814 1 96.75 258 LEU A O 1
ATOM 2011 N N . LYS A 1 259 ? 4.934 8.703 -3.139 1 96.88 259 LYS A N 1
ATOM 2012 C CA . LYS A 1 259 ? 5.781 8.102 -4.164 1 96.88 259 LYS A CA 1
ATOM 2013 C C . LYS A 1 259 ? 6.551 6.902 -3.609 1 96.88 259 LYS A C 1
ATOM 2015 O O . LYS A 1 259 ? 6.637 5.859 -4.258 1 96.88 259 LYS A O 1
ATOM 2020 N N . ALA A 1 260 ? 7.117 7.09 -2.461 1 95.5 260 ALA A N 1
ATOM 2021 C CA . ALA A 1 260 ? 7.871 6.008 -1.831 1 95.5 260 ALA A CA 1
ATOM 2022 C C . ALA A 1 260 ? 6.988 4.781 -1.605 1 95.5 260 ALA A C 1
ATOM 2024 O O . ALA A 1 260 ? 7.398 3.654 -1.892 1 95.5 260 ALA A O 1
ATOM 2025 N N . LYS A 1 261 ? 5.781 4.992 -1.064 1 95.44 261 LYS A N 1
ATOM 2026 C CA . LYS A 1 261 ? 4.844 3.898 -0.825 1 95.44 261 LYS A CA 1
ATOM 2027 C C . LYS A 1 261 ? 4.441 3.223 -2.133 1 95.44 261 LYS A C 1
ATOM 2029 O O . LYS A 1 261 ? 4.301 1.999 -2.188 1 95.44 261 LYS A O 1
ATOM 2034 N N . ALA A 1 262 ? 4.203 4.02 -3.188 1 96.69 262 ALA A N 1
ATOM 2035 C CA . ALA A 1 262 ? 3.838 3.48 -4.492 1 96.69 262 ALA A CA 1
ATOM 2036 C C . ALA A 1 262 ? 4.965 2.629 -5.07 1 96.69 262 ALA A C 1
ATOM 2038 O O . ALA A 1 262 ? 4.719 1.559 -5.629 1 96.69 262 ALA A O 1
ATOM 2039 N N . ASP A 1 263 ? 6.207 3.084 -4.918 1 95.88 263 ASP A N 1
ATOM 2040 C CA . ASP A 1 263 ? 7.359 2.324 -5.391 1 95.88 263 ASP A CA 1
ATOM 2041 C C . ASP A 1 263 ? 7.484 0.994 -4.652 1 95.88 263 ASP A C 1
ATOM 2043 O O . ASP A 1 263 ? 7.809 -0.03 -5.254 1 95.88 263 ASP A O 1
ATOM 2047 N N . ILE A 1 264 ? 7.262 1.045 -3.373 1 95.31 264 ILE A N 1
ATOM 2048 C CA . ILE A 1 264 ? 7.305 -0.18 -2.582 1 95.31 264 ILE A CA 1
ATOM 2049 C C . ILE A 1 264 ? 6.25 -1.16 -3.09 1 95.31 264 ILE A C 1
ATOM 2051 O O . ILE A 1 264 ? 6.531 -2.35 -3.258 1 95.31 264 ILE A O 1
ATOM 2055 N N . LEU A 1 265 ? 5.027 -0.677 -3.344 1 95.75 265 LEU A N 1
ATOM 2056 C CA . LEU A 1 265 ? 3.945 -1.508 -3.857 1 95.75 265 LEU A CA 1
ATOM 2057 C C . LEU A 1 265 ? 4.336 -2.156 -5.18 1 95.75 265 LEU A C 1
ATOM 2059 O O . LEU A 1 265 ? 4.141 -3.359 -5.371 1 95.75 265 LEU A O 1
ATOM 2063 N N . LEU A 1 266 ? 4.906 -1.405 -6.102 1 96 266 LEU A N 1
ATOM 2064 C CA . LEU A 1 266 ? 5.328 -1.917 -7.398 1 96 266 LEU A CA 1
ATOM 2065 C C . LEU A 1 266 ? 6.406 -2.982 -7.242 1 96 266 LEU A C 1
ATOM 2067 O O . LEU A 1 266 ? 6.363 -4.02 -7.906 1 96 266 LEU A O 1
ATOM 2071 N N . ASN A 1 267 ? 7.34 -2.785 -6.336 1 95.19 267 ASN A N 1
ATOM 2072 C CA . ASN A 1 267 ? 8.445 -3.715 -6.129 1 95.19 267 ASN A CA 1
ATOM 2073 C C . ASN A 1 267 ? 7.98 -4.992 -5.434 1 95.19 267 ASN A C 1
ATOM 2075 O O . ASN A 1 267 ? 8.453 -6.082 -5.758 1 95.19 267 ASN A O 1
ATOM 2079 N N . GLU A 1 268 ? 7.066 -4.824 -4.488 1 92.06 268 GLU A N 1
ATOM 2080 C CA . GLU A 1 268 ? 6.598 -5.969 -3.711 1 92.06 268 GLU A CA 1
ATOM 2081 C C . GLU A 1 268 ? 5.695 -6.871 -4.547 1 92.06 268 GLU A C 1
ATOM 2083 O O . GLU A 1 268 ? 5.625 -8.078 -4.309 1 92.06 268 GLU A O 1
ATOM 2088 N N . THR A 1 269 ? 5 -6.367 -5.523 1 93.81 269 THR A N 1
ATOM 2089 C CA . THR A 1 269 ? 4.043 -7.137 -6.309 1 93.81 269 THR A CA 1
ATOM 2090 C C . THR A 1 269 ? 4.727 -7.793 -7.508 1 93.81 269 THR A C 1
ATOM 2092 O O . THR A 1 269 ? 4.195 -8.742 -8.094 1 93.81 269 THR A O 1
ATOM 2095 N N . TRP A 1 270 ? 5.941 -7.41 -7.855 1 94.5 270 TRP A N 1
ATOM 2096 C CA . TRP A 1 270 ? 6.594 -7.848 -9.086 1 94.5 270 TRP A CA 1
ATOM 2097 C C . TRP A 1 270 ? 6.934 -9.336 -9.023 1 94.5 270 TRP A C 1
ATOM 2099 O O . TRP A 1 270 ? 6.707 -10.07 -9.984 1 94.5 270 TRP A O 1
ATOM 2109 N N . PRO A 1 271 ? 7.465 -9.789 -7.867 1 92.75 271 PRO A N 1
ATOM 2110 C CA . PRO A 1 271 ? 7.797 -11.211 -7.832 1 92.75 271 PRO A CA 1
ATOM 2111 C C . PRO A 1 271 ? 6.586 -12.102 -8.102 1 92.75 271 PRO A C 1
ATOM 2113 O O . PRO A 1 271 ? 6.703 -13.117 -8.797 1 92.75 271 PRO A O 1
ATOM 2116 N N . LYS A 1 272 ? 5.473 -11.773 -7.57 1 93 272 LYS A N 1
ATOM 2117 C CA . LYS A 1 272 ? 4.254 -12.539 -7.805 1 93 272 LYS A CA 1
ATOM 2118 C C . LYS A 1 272 ? 3.859 -12.508 -9.281 1 93 272 LYS A C 1
ATOM 2120 O O . LYS A 1 272 ? 3.514 -13.539 -9.852 1 93 272 LYS A O 1
ATOM 2125 N N . ILE A 1 273 ? 3.924 -11.336 -9.938 1 95.62 273 ILE A N 1
ATOM 2126 C CA . ILE A 1 273 ? 3.564 -11.164 -11.344 1 95.62 273 ILE A CA 1
ATOM 2127 C C . ILE A 1 273 ? 4.527 -11.961 -12.219 1 95.62 273 ILE A C 1
ATOM 2129 O O . ILE A 1 273 ? 4.098 -12.734 -13.078 1 95.62 273 ILE A O 1
ATOM 2133 N N . SER A 1 274 ? 5.82 -11.82 -11.969 1 94.31 274 SER A N 1
ATOM 2134 C CA . SER A 1 274 ? 6.84 -12.516 -12.742 1 94.31 274 SER A CA 1
ATOM 2135 C C . SER A 1 274 ? 6.707 -14.023 -12.602 1 94.31 274 SER A C 1
ATOM 2137 O O . SER A 1 274 ? 6.84 -14.758 -13.586 1 94.31 274 SER A O 1
ATOM 2139 N N . ALA A 1 275 ? 6.43 -14.445 -11.367 1 92.94 275 ALA A N 1
ATOM 2140 C CA . ALA A 1 275 ? 6.258 -15.875 -11.141 1 92.94 275 ALA A CA 1
ATOM 2141 C C . ALA A 1 275 ? 5.043 -16.406 -11.891 1 92.94 275 ALA A C 1
ATOM 2143 O O . ALA A 1 275 ? 5.082 -17.516 -12.43 1 92.94 275 ALA A O 1
ATOM 2144 N N . THR A 1 276 ? 3.961 -15.688 -11.914 1 93.94 276 THR A N 1
ATOM 2145 C CA . THR A 1 276 ? 2.74 -16.109 -12.594 1 93.94 276 THR A CA 1
ATOM 2146 C C . THR A 1 276 ? 2.988 -16.297 -14.086 1 93.94 276 THR A C 1
ATOM 2148 O O . THR A 1 276 ? 2.439 -17.219 -14.695 1 93.94 276 THR A O 1
ATOM 2151 N N . VAL A 1 277 ? 3.812 -15.422 -14.68 1 95.12 277 VAL A N 1
ATOM 2152 C CA . VAL A 1 277 ? 4.137 -15.523 -16.094 1 95.12 277 VAL A CA 1
ATOM 2153 C C . VAL A 1 277 ? 4.891 -16.828 -16.359 1 95.12 277 VAL A C 1
ATOM 2155 O O . VAL A 1 277 ? 4.656 -17.484 -17.375 1 95.12 277 VAL A O 1
ATOM 2158 N N . SER A 1 278 ? 5.695 -17.281 -15.438 1 91.75 278 SER A N 1
ATOM 2159 C CA . SER A 1 278 ? 6.562 -18.438 -15.617 1 91.75 278 SER A CA 1
ATOM 2160 C C . SER A 1 278 ? 5.773 -19.734 -15.523 1 91.75 278 SER A C 1
ATOM 2162 O O . SER A 1 278 ? 6.258 -20.797 -15.93 1 91.75 278 SER A O 1
ATOM 2164 N N . TYR A 1 279 ? 4.52 -19.688 -15.039 1 90 279 TYR A N 1
ATOM 2165 C CA . TYR A 1 279 ? 3.721 -20.891 -14.859 1 90 279 TYR A CA 1
ATOM 2166 C C . TYR A 1 279 ? 3.209 -21.406 -16.203 1 90 279 TYR A C 1
ATOM 2168 O O . TYR A 1 279 ? 2.754 -22.547 -16.297 1 90 279 TYR A O 1
ATOM 2176 N N . VAL A 1 280 ? 3.211 -20.516 -17.188 1 91.44 280 VAL A N 1
ATOM 2177 C CA . VAL A 1 280 ? 2.777 -20.953 -18.516 1 91.44 280 VAL A CA 1
ATOM 2178 C C . VAL A 1 280 ? 3.92 -21.672 -19.219 1 91.44 280 VAL A C 1
ATOM 2180 O O . VAL A 1 280 ? 4.707 -21.062 -19.938 1 91.44 280 VAL A O 1
ATOM 2183 N N . ASP A 1 281 ? 3.996 -23.047 -18.953 1 88.12 281 ASP A N 1
ATOM 2184 C CA . ASP A 1 281 ? 5.121 -23.875 -19.375 1 88.12 281 ASP A CA 1
ATOM 2185 C C . ASP A 1 281 ? 4.652 -25.266 -19.797 1 88.12 281 ASP A C 1
ATOM 2187 O O . ASP A 1 281 ? 3.982 -25.953 -19.016 1 88.12 281 ASP A O 1
ATOM 2191 N N . PHE A 1 282 ? 5.008 -25.625 -21.016 1 86.62 282 PHE A N 1
ATOM 2192 C CA . PHE A 1 282 ? 4.625 -26.922 -21.562 1 86.62 282 PHE A CA 1
ATOM 2193 C C . PHE A 1 282 ? 5.535 -28.031 -21.031 1 86.62 282 PHE A C 1
ATOM 2195 O O . PHE A 1 282 ? 5.238 -29.203 -21.188 1 86.62 282 PHE A O 1
ATOM 2202 N N . SER A 1 283 ? 6.598 -27.609 -20.359 1 79.12 283 SER A N 1
ATOM 2203 C CA . SER A 1 283 ? 7.598 -28.594 -19.953 1 79.12 283 SER A CA 1
ATOM 2204 C C . SER A 1 283 ? 7.23 -29.25 -18.625 1 79.12 283 SER A C 1
ATOM 2206 O O . SER A 1 283 ? 7.895 -30.188 -18.188 1 79.12 283 SER A O 1
ATOM 2208 N N . LEU A 1 284 ? 6.141 -28.844 -18.094 1 79.75 284 LEU A N 1
ATOM 2209 C CA . LEU A 1 284 ? 5.781 -29.391 -16.781 1 79.75 284 LEU A CA 1
ATOM 2210 C C . LEU A 1 284 ? 5.066 -30.734 -16.922 1 79.75 284 LEU A C 1
ATOM 2212 O O . LEU A 1 284 ? 4.172 -30.875 -17.766 1 79.75 284 LEU A O 1
ATOM 2216 N N . PRO A 1 285 ? 5.559 -31.656 -16.141 1 77.75 285 PRO A N 1
ATOM 2217 C CA . PRO A 1 285 ? 4.93 -32.969 -16.219 1 77.75 285 PRO A CA 1
ATOM 2218 C C . PRO A 1 285 ? 3.512 -32.969 -15.648 1 77.75 285 PRO A C 1
ATOM 2220 O O . PRO A 1 285 ? 3.152 -32.094 -14.867 1 77.75 285 PRO A O 1
ATOM 2223 N N . PRO A 1 286 ? 2.719 -33.844 -16.094 1 76.81 286 PRO A N 1
ATOM 2224 C CA . PRO A 1 286 ? 1.364 -33.938 -15.547 1 76.81 286 PRO A CA 1
ATOM 2225 C C . PRO A 1 286 ? 1.354 -34.375 -14.078 1 76.81 286 PRO A C 1
ATOM 2227 O O . PRO A 1 286 ? 2.336 -34.906 -13.578 1 76.81 286 PRO A O 1
ATOM 2230 N N . ALA A 1 287 ? 0.219 -34.062 -13.43 1 78.31 287 ALA A N 1
ATOM 2231 C CA . ALA A 1 287 ? 0.064 -34.438 -12.023 1 78.31 287 ALA A CA 1
ATOM 2232 C C . ALA A 1 287 ? -0.052 -35.938 -11.875 1 78.31 287 ALA A C 1
ATOM 2234 O O . ALA A 1 287 ? -0.599 -36.625 -12.742 1 78.31 287 ALA A O 1
ATOM 2235 N N . PRO A 1 288 ? 0.494 -36.406 -10.797 1 84.75 288 PRO A N 1
ATOM 2236 C CA . PRO A 1 288 ? 0.356 -37.844 -10.547 1 84.75 288 PRO A CA 1
ATOM 2237 C C . PRO A 1 288 ? -1.094 -38.281 -10.312 1 84.75 288 PRO A C 1
ATOM 2239 O O . PRO A 1 288 ? -1.923 -37.469 -9.914 1 84.75 288 PRO A O 1
ATOM 2242 N N . ASN A 1 289 ? -1.423 -39.5 -10.648 1 80.44 289 ASN A N 1
ATOM 2243 C CA . ASN A 1 289 ? -2.797 -39.969 -10.516 1 80.44 289 ASN A CA 1
ATOM 2244 C C . ASN A 1 289 ? -2.869 -41.25 -9.68 1 80.44 289 ASN A C 1
ATOM 2246 O O . ASN A 1 289 ? -3.957 -41.688 -9.281 1 80.44 289 ASN A O 1
ATOM 2250 N N . SER A 1 290 ? -1.774 -41.906 -9.461 1 84.81 290 SER A N 1
ATOM 2251 C CA . SER A 1 290 ? -1.754 -43.125 -8.672 1 84.81 290 SER A CA 1
ATOM 2252 C C . SER A 1 290 ? -0.893 -42.969 -7.422 1 84.81 290 SER A C 1
ATOM 2254 O O . SER A 1 290 ? -0.014 -42.094 -7.371 1 84.81 290 SER A O 1
ATOM 2256 N N . ARG A 1 291 ? -1.22 -43.812 -6.43 1 87.25 291 ARG A N 1
ATOM 2257 C CA . ARG A 1 291 ? -0.469 -43.75 -5.18 1 87.25 291 ARG A CA 1
ATOM 2258 C C . ARG A 1 291 ? 1.018 -44 -5.422 1 87.25 291 ARG A C 1
ATOM 2260 O O . ARG A 1 291 ? 1.864 -43.312 -4.824 1 87.25 291 ARG A O 1
ATOM 2267 N N . GLU A 1 292 ? 1.347 -44.906 -6.328 1 87.38 292 GLU A N 1
ATOM 2268 C CA . GLU A 1 292 ? 2.738 -45.219 -6.645 1 87.38 292 GLU A CA 1
ATOM 2269 C C . GLU A 1 292 ? 3.453 -44 -7.234 1 87.38 292 GLU A C 1
ATOM 2271 O O . GLU A 1 292 ? 4.621 -43.75 -6.926 1 87.38 292 GLU A O 1
ATOM 2276 N N . GLU A 1 293 ? 2.75 -43.312 -7.988 1 88.06 293 GLU A N 1
ATOM 2277 C CA . GLU A 1 293 ? 3.338 -42.125 -8.602 1 88.06 293 GLU A CA 1
ATOM 2278 C C . GLU A 1 293 ? 3.588 -41.031 -7.57 1 88.06 293 GLU A C 1
ATOM 2280 O O . GLU A 1 293 ? 4.598 -40.312 -7.633 1 88.06 293 GLU A O 1
ATOM 2285 N N . PHE A 1 294 ? 2.646 -40.906 -6.664 1 91.69 294 PHE A N 1
ATOM 2286 C CA . PHE A 1 294 ? 2.803 -39.906 -5.605 1 91.69 294 PHE A CA 1
ATOM 2287 C C . PHE A 1 294 ? 4.027 -40.219 -4.754 1 91.69 294 PHE A C 1
ATOM 2289 O O . PHE A 1 294 ? 4.77 -39.312 -4.371 1 91.69 294 PHE A O 1
ATOM 2296 N N . LEU A 1 295 ? 4.195 -41.438 -4.48 1 92.06 295 LEU A N 1
ATOM 2297 C CA . LEU A 1 295 ? 5.266 -41.875 -3.588 1 92.06 295 LEU A CA 1
ATOM 2298 C C . LEU A 1 295 ? 6.633 -41.594 -4.207 1 92.06 295 LEU A C 1
ATOM 2300 O O . LEU A 1 295 ? 7.637 -41.5 -3.498 1 92.06 295 LEU A O 1
ATOM 2304 N N . ARG A 1 296 ? 6.711 -41.375 -5.512 1 92.06 296 ARG A N 1
ATOM 2305 C CA . ARG A 1 296 ? 7.957 -41.031 -6.184 1 92.06 296 ARG A CA 1
ATOM 2306 C C . ARG A 1 296 ? 8.43 -39.625 -5.766 1 92.06 296 ARG A C 1
ATOM 2308 O O . ARG A 1 296 ? 9.625 -39.344 -5.836 1 92.06 296 ARG A O 1
ATOM 2315 N N . TYR A 1 297 ? 7.434 -38.875 -5.336 1 93.88 297 TYR A N 1
ATOM 2316 C CA . TYR A 1 297 ? 7.77 -37.5 -4.969 1 93.88 297 TYR A CA 1
ATOM 2317 C C . TYR A 1 297 ? 7.828 -37.344 -3.455 1 93.88 297 TYR A C 1
ATOM 2319 O O . TYR A 1 297 ? 7.785 -36.219 -2.943 1 93.88 297 TYR A O 1
ATOM 2327 N N . TRP A 1 298 ? 7.906 -38.406 -2.787 1 94.25 298 TRP A N 1
ATOM 2328 C CA . TRP A 1 298 ? 7.992 -38.375 -1.331 1 94.25 298 TRP A CA 1
ATOM 2329 C C . TRP A 1 298 ? 9.305 -37.719 -0.89 1 94.25 298 TRP A C 1
ATOM 2331 O O . TRP A 1 298 ? 10.367 -38.062 -1.418 1 94.25 298 TRP A O 1
ATOM 2341 N N . ARG A 1 299 ? 9.234 -36.781 0.01 1 91.62 299 ARG A N 1
ATOM 2342 C CA . ARG A 1 299 ? 10.391 -36.125 0.608 1 91.62 299 ARG A CA 1
ATOM 2343 C C . ARG A 1 299 ? 10.383 -36.281 2.125 1 91.62 299 ARG A C 1
ATOM 2345 O O . ARG A 1 299 ? 9.352 -36.062 2.771 1 91.62 299 ARG A O 1
ATOM 2352 N N . PRO A 1 300 ? 11.547 -36.719 2.607 1 91.5 300 PRO A N 1
ATOM 2353 C CA . PRO A 1 300 ? 11.617 -36.812 4.07 1 91.5 300 PRO A CA 1
ATOM 2354 C C . PRO A 1 300 ? 11.578 -35.438 4.734 1 91.5 300 PRO A C 1
ATOM 2356 O O . PRO A 1 300 ? 12.359 -34.562 4.379 1 91.5 300 PRO A O 1
ATOM 2359 N N . LEU A 1 301 ? 10.641 -35.312 5.598 1 95.31 301 LEU A N 1
ATOM 2360 C CA . LEU A 1 301 ? 10.477 -34.031 6.305 1 95.31 301 LEU A CA 1
ATOM 2361 C C . LEU A 1 301 ? 10.742 -34.219 7.797 1 95.31 301 LEU A C 1
ATOM 2363 O O . LEU A 1 301 ? 10.57 -35.312 8.344 1 95.31 301 LEU A O 1
ATOM 2367 N N . THR A 1 302 ? 11.289 -33.188 8.367 1 95.56 302 THR A N 1
ATOM 2368 C CA . THR A 1 302 ? 11.547 -33.156 9.805 1 95.56 302 THR A CA 1
ATOM 2369 C C . THR A 1 302 ? 10.922 -31.922 10.445 1 95.56 302 THR A C 1
ATOM 2371 O O . THR A 1 302 ? 11.016 -30.828 9.906 1 95.56 302 THR A O 1
ATOM 2374 N N . LEU A 1 303 ? 10.328 -32.219 11.625 1 95.75 303 LEU A N 1
ATOM 2375 C CA . LEU A 1 303 ? 9.734 -31.094 12.352 1 95.75 303 LEU A CA 1
ATOM 2376 C C . LEU A 1 303 ? 10.812 -30.188 12.945 1 95.75 303 LEU A C 1
ATOM 2378 O O . LEU A 1 303 ? 11.836 -30.672 13.43 1 95.75 303 LEU A O 1
ATOM 2382 N N . ASP A 1 304 ? 10.664 -28.953 12.805 1 95.06 304 ASP A N 1
ATOM 2383 C CA . ASP A 1 304 ? 11.625 -27.953 13.289 1 95.06 304 ASP A CA 1
ATOM 2384 C C . ASP A 1 304 ? 11.391 -27.641 14.766 1 95.06 304 ASP A C 1
ATOM 2386 O O . ASP A 1 304 ? 10.398 -27.016 15.125 1 95.06 304 ASP A O 1
ATOM 2390 N N . ASP A 1 305 ? 12.328 -27.922 15.594 1 92.81 305 ASP A N 1
ATOM 2391 C CA . ASP A 1 305 ? 12.195 -27.75 17.047 1 92.81 305 ASP A CA 1
ATOM 2392 C C . ASP A 1 305 ? 12.406 -26.281 17.438 1 92.81 305 ASP A C 1
ATOM 2394 O O . ASP A 1 305 ? 12.281 -25.938 18.609 1 92.81 305 ASP A O 1
ATOM 2398 N N . THR A 1 306 ? 12.648 -25.469 16.516 1 93.38 306 THR A N 1
ATOM 2399 C CA . THR A 1 306 ? 12.789 -24.047 16.812 1 93.38 306 THR A CA 1
ATOM 2400 C C . THR A 1 306 ? 11.508 -23.297 16.469 1 93.38 306 THR A C 1
ATOM 2402 O O . THR A 1 306 ? 11.344 -22.141 16.844 1 93.38 306 THR A O 1
ATOM 2405 N N . SER A 1 307 ? 10.586 -23.922 15.742 1 94.44 307 SER A N 1
ATOM 2406 C CA . SER A 1 307 ? 9.398 -23.219 15.281 1 94.44 307 SER A CA 1
ATOM 2407 C C . SER A 1 307 ? 8.156 -23.688 16.031 1 94.44 307 SER A C 1
ATOM 2409 O O . SER A 1 307 ? 7.109 -23.031 15.984 1 94.44 307 SER A O 1
ATOM 2411 N N . ASN A 1 308 ? 8.234 -24.781 16.75 1 93.69 308 ASN A N 1
ATOM 2412 C CA . ASN A 1 308 ? 7.066 -25.422 17.359 1 93.69 308 ASN A CA 1
ATOM 2413 C C . ASN A 1 308 ? 6.5 -24.562 18.5 1 93.69 308 ASN A C 1
ATOM 2415 O O . ASN A 1 308 ? 7.25 -23.922 19.219 1 93.69 308 ASN A O 1
ATOM 2419 N N . TYR A 1 309 ? 5.211 -24.641 18.562 1 94.31 309 TYR A N 1
ATOM 2420 C CA . TYR A 1 309 ? 4.516 -24.078 19.703 1 94.31 309 TYR A CA 1
ATOM 2421 C C . TYR A 1 309 ? 5.098 -24.609 21.016 1 94.31 309 TYR A C 1
ATOM 2423 O O . TYR A 1 309 ? 5.473 -25.781 21.094 1 94.31 309 TYR A O 1
ATOM 2431 N N . PRO A 1 310 ? 5.109 -23.781 22.016 1 93.44 310 PRO A N 1
ATOM 2432 C CA . PRO A 1 310 ? 5.836 -24.156 23.234 1 93.44 310 PRO A CA 1
ATOM 2433 C C . PRO A 1 310 ? 5.309 -25.438 23.859 1 93.44 310 PRO A C 1
ATOM 2435 O O . PRO A 1 310 ? 6.094 -26.25 24.359 1 93.44 310 PRO A O 1
ATOM 2438 N N . ASN A 1 311 ? 4.074 -25.672 23.797 1 94.12 311 ASN A N 1
ATOM 2439 C CA . ASN A 1 311 ? 3.502 -26.828 24.484 1 94.12 311 ASN A CA 1
ATOM 2440 C C . ASN A 1 311 ? 3.303 -28 23.531 1 94.12 311 ASN A C 1
ATOM 2442 O O . ASN A 1 311 ? 2.525 -28.906 23.812 1 94.12 311 ASN A O 1
ATOM 2446 N N . LEU A 1 312 ? 3.865 -27.922 22.438 1 92.88 312 LEU A N 1
ATOM 2447 C CA . LEU A 1 312 ? 3.908 -29.031 21.5 1 92.88 312 LEU A CA 1
ATOM 2448 C C . LEU A 1 312 ? 5.297 -29.672 21.469 1 92.88 312 LEU A C 1
ATOM 2450 O O . LEU A 1 312 ? 6.219 -29.109 20.859 1 92.88 312 LEU A O 1
ATOM 2454 N N . ASN A 1 313 ? 5.426 -30.828 22.031 1 91.94 313 ASN A N 1
ATOM 2455 C CA . ASN A 1 313 ? 6.723 -31.5 22.109 1 91.94 313 ASN A CA 1
ATOM 2456 C C . ASN A 1 313 ? 6.961 -32.406 20.922 1 91.94 313 ASN A C 1
ATOM 2458 O O . ASN A 1 313 ? 6.059 -33.156 20.5 1 91.94 313 ASN A O 1
ATOM 2462 N N . LEU A 1 314 ? 8.148 -32.281 20.438 1 92.06 314 LEU A N 1
ATOM 2463 C CA . LEU A 1 314 ? 8.57 -33.156 19.344 1 92.06 314 LEU A CA 1
ATOM 2464 C C . LEU A 1 314 ? 9.234 -34.438 19.891 1 92.06 314 LEU A C 1
ATOM 2466 O O . LEU A 1 314 ? 10.266 -34.375 20.547 1 92.06 314 LEU A O 1
ATOM 2470 N N . VAL A 1 315 ? 8.477 -35.562 19.969 1 85.44 315 VAL A N 1
ATOM 2471 C CA . VAL A 1 315 ? 8.977 -36.844 20.484 1 85.44 315 VAL A CA 1
ATOM 2472 C C . VAL A 1 315 ? 10.125 -37.344 19.609 1 85.44 315 VAL A C 1
ATOM 2474 O O . VAL A 1 315 ? 11.172 -37.75 20.125 1 85.44 315 VAL A O 1
ATOM 2477 N N . ASP A 1 316 ? 9.961 -37.406 18.344 1 85.44 316 ASP A N 1
ATOM 2478 C CA . ASP A 1 316 ? 11 -37.688 17.359 1 85.44 316 ASP A CA 1
ATOM 2479 C C . ASP A 1 316 ? 10.969 -36.656 16.219 1 85.44 316 ASP A C 1
ATOM 2481 O O . ASP A 1 316 ? 10.242 -35.688 16.297 1 85.44 316 ASP A O 1
ATOM 2485 N N . SER A 1 317 ? 11.836 -36.75 15.312 1 87 317 SER A N 1
ATOM 2486 C CA . SER A 1 317 ? 11.938 -35.75 14.234 1 87 317 SER A CA 1
ATOM 2487 C C . SER A 1 317 ? 10.68 -35.75 13.367 1 87 317 SER A C 1
ATOM 2489 O O . SER A 1 317 ? 10.492 -34.875 12.539 1 87 317 SER A O 1
ATOM 2491 N N . CYS A 1 318 ? 9.695 -36.688 13.68 1 92.12 318 CYS A N 1
ATOM 2492 C CA . CYS A 1 318 ? 8.555 -36.75 12.773 1 92.12 318 CYS A CA 1
ATOM 2493 C C . CYS A 1 318 ? 7.242 -36.781 13.547 1 92.12 318 CYS A C 1
ATOM 2495 O O . CYS A 1 318 ? 6.164 -36.812 12.953 1 92.12 318 CYS A O 1
ATOM 2497 N N . LYS A 1 319 ? 7.367 -36.781 14.898 1 94.31 319 LYS A N 1
ATOM 2498 C CA . LYS A 1 319 ? 6.152 -36.906 15.703 1 94.31 319 LYS A CA 1
ATOM 2499 C C . LYS A 1 319 ? 6.074 -35.844 16.766 1 94.31 319 LYS A C 1
ATOM 2501 O O . LYS A 1 319 ? 7.094 -35.438 17.344 1 94.31 319 LYS A O 1
ATOM 2506 N N . MET A 1 320 ? 4.859 -35.344 16.938 1 94 320 MET A N 1
ATOM 2507 C CA . MET A 1 320 ? 4.676 -34.344 17.969 1 94 320 MET A CA 1
ATOM 2508 C C . MET A 1 320 ? 3.473 -34.656 18.859 1 94 320 MET A C 1
ATOM 2510 O O . MET A 1 320 ? 2.514 -35.281 18.391 1 94 320 MET A O 1
ATOM 2514 N N . ARG A 1 321 ? 3.49 -34.312 20.062 1 94 321 ARG A N 1
ATOM 2515 C CA . ARG A 1 321 ? 2.428 -34.5 21.047 1 94 321 ARG A CA 1
ATOM 2516 C C . ARG A 1 321 ? 2.383 -33.312 22.016 1 94 321 ARG A C 1
ATOM 2518 O O . ARG A 1 321 ? 3.4 -32.656 22.25 1 94 321 ARG A O 1
ATOM 2525 N N . PRO A 1 322 ? 1.19 -33.062 22.484 1 93.25 322 PRO A N 1
ATOM 2526 C CA . PRO A 1 322 ? 1.099 -32 23.5 1 93.25 322 PRO A CA 1
ATOM 2527 C C . PRO A 1 322 ? 1.812 -32.344 24.797 1 93.25 322 PRO A C 1
ATOM 2529 O O . PRO A 1 322 ? 1.823 -33.531 25.188 1 93.25 322 PRO A O 1
ATOM 2532 N N . SER A 1 323 ? 2.518 -31.375 25.359 1 91.12 323 SER A N 1
ATOM 2533 C CA . SER A 1 323 ? 3.219 -31.547 26.625 1 91.12 323 SER A CA 1
ATOM 2534 C C . SER A 1 323 ? 3.049 -30.312 27.516 1 91.12 323 SER A C 1
ATOM 2536 O O . SER A 1 323 ? 3.045 -29.188 27.031 1 91.12 323 SER A O 1
ATOM 2538 N N . PRO A 1 324 ? 2.906 -30.531 28.797 1 88.88 324 PRO A N 1
ATOM 2539 C CA . PRO A 1 324 ? 2.775 -29.406 29.719 1 88.88 324 PRO A CA 1
ATOM 2540 C C . PRO A 1 324 ? 4.09 -28.656 29.922 1 88.88 324 PRO A C 1
ATOM 2542 O O . PRO A 1 324 ? 4.086 -27.516 30.422 1 88.88 324 PRO A O 1
ATOM 2545 N N . ILE A 1 325 ? 5.203 -29.25 29.562 1 89.81 325 ILE A N 1
ATOM 2546 C CA . ILE A 1 325 ? 6.504 -28.594 29.688 1 89.81 325 ILE A CA 1
ATOM 2547 C C . ILE A 1 325 ? 6.781 -27.75 28.453 1 89.81 325 ILE A C 1
ATOM 2549 O O . ILE A 1 325 ? 6.996 -28.281 27.359 1 89.81 325 ILE A O 1
ATOM 2553 N N . PRO A 1 326 ? 6.809 -26.484 28.641 1 90.75 326 PRO A N 1
ATOM 2554 C CA . PRO A 1 326 ? 6.977 -25.609 27.469 1 90.75 326 PRO A CA 1
ATOM 2555 C C . PRO A 1 326 ? 8.422 -25.547 26.984 1 90.75 326 PRO A C 1
ATOM 2557 O O . PRO A 1 326 ? 9.352 -25.656 27.781 1 90.75 326 PRO A O 1
ATOM 2560 N N . TYR A 1 327 ? 8.641 -25.422 25.703 1 91.44 327 TYR A N 1
ATOM 2561 C CA . TYR A 1 327 ? 9.945 -25.141 25.109 1 91.44 327 TYR A CA 1
ATOM 2562 C C . TYR A 1 327 ? 10.398 -23.719 25.438 1 91.44 327 TYR A C 1
ATOM 2564 O O . TYR A 1 327 ? 9.562 -22.828 25.641 1 91.44 327 TYR A O 1
ATOM 2572 N N . PRO A 1 328 ? 11.68 -23.5 25.484 1 91.56 328 PRO A N 1
ATOM 2573 C CA . PRO A 1 328 ? 12.164 -22.141 25.703 1 91.56 328 PRO A CA 1
ATOM 2574 C C . PRO A 1 328 ? 11.82 -21.203 24.562 1 91.56 328 PRO A C 1
ATOM 2576 O O . PRO A 1 328 ? 11.586 -21.641 23.438 1 91.56 328 PRO A O 1
ATOM 2579 N N . PRO A 1 329 ? 11.766 -19.938 24.875 1 90.38 329 PRO A N 1
ATOM 2580 C CA . PRO A 1 329 ? 11.438 -18.969 23.828 1 90.38 329 PRO A CA 1
ATOM 2581 C C . PRO A 1 329 ? 12.469 -18.953 22.703 1 90.38 329 PRO A C 1
ATOM 2583 O O . PRO A 1 329 ? 13.664 -19.125 22.953 1 90.38 329 PRO A O 1
ATOM 2586 N N . HIS A 1 330 ? 12.07 -18.797 21.547 1 91.81 330 HIS A N 1
ATOM 2587 C CA . HIS A 1 330 ? 12.859 -18.672 20.328 1 91.81 330 HIS A CA 1
ATOM 2588 C C . HIS A 1 330 ? 12.188 -17.719 19.344 1 91.81 330 HIS A C 1
ATOM 2590 O O . HIS A 1 330 ? 10.961 -17.719 19.219 1 91.81 330 HIS A O 1
ATOM 2596 N N . PRO A 1 331 ? 12.953 -16.953 18.578 1 90.5 331 PRO A N 1
ATOM 2597 C CA . PRO A 1 331 ? 12.375 -15.977 17.656 1 90.5 331 PRO A CA 1
ATOM 2598 C C . PRO A 1 331 ? 11.539 -16.625 16.562 1 90.5 331 PRO A C 1
ATOM 2600 O O . PRO A 1 331 ? 10.602 -16.016 16.031 1 90.5 331 PRO A O 1
ATOM 2603 N N . ASN A 1 332 ? 11.844 -17.812 16.25 1 93.94 332 ASN A N 1
ATOM 2604 C CA . ASN A 1 332 ? 11.141 -18.484 15.164 1 93.94 332 ASN A CA 1
ATOM 2605 C C . ASN A 1 332 ? 9.977 -19.312 15.695 1 93.94 332 ASN A C 1
ATOM 2607 O O . ASN A 1 332 ? 9.242 -19.938 14.922 1 93.94 332 ASN A O 1
ATOM 2611 N N . ARG A 1 333 ? 9.695 -19.281 16.953 1 94.75 333 ARG A N 1
ATOM 2612 C CA . ARG A 1 333 ? 8.68 -20.141 17.562 1 94.75 333 ARG A CA 1
ATOM 2613 C C . ARG A 1 333 ? 7.305 -19.484 17.5 1 94.75 333 ARG A C 1
ATOM 2615 O O . ARG A 1 333 ? 7.168 -18.281 17.734 1 94.75 333 ARG A O 1
ATOM 2622 N N . PHE A 1 334 ? 6.379 -20.312 17.125 1 95.12 334 PHE A N 1
ATOM 2623 C CA . PHE A 1 334 ? 5 -19.844 17.219 1 95.12 334 PHE A CA 1
ATOM 2624 C C . PHE A 1 334 ? 4.562 -19.703 18.672 1 95.12 3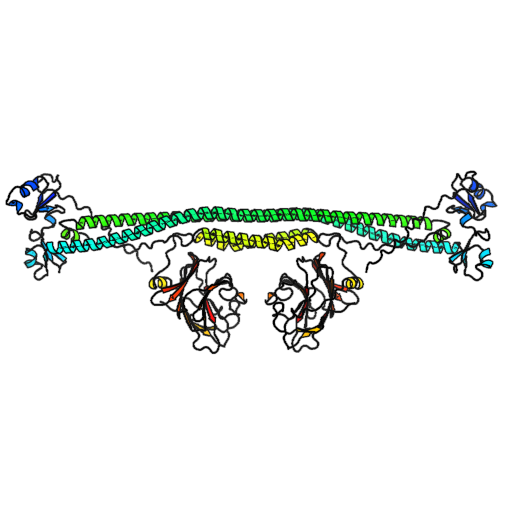34 PHE A C 1
ATOM 2626 O O . PHE A 1 334 ? 4.758 -20.609 19.469 1 95.12 334 PHE A O 1
ATOM 2633 N N . THR A 1 335 ? 3.959 -18.609 18.938 1 91.81 335 THR A N 1
ATOM 2634 C CA . THR A 1 335 ? 3.678 -18.391 20.344 1 91.81 335 THR A CA 1
ATOM 2635 C C . THR A 1 335 ? 2.174 -18.391 20.609 1 91.81 335 THR A C 1
ATOM 2637 O O . THR A 1 335 ? 1.734 -18.609 21.734 1 91.81 335 THR A O 1
ATOM 2640 N N . LYS A 1 336 ? 1.349 -18.234 19.672 1 90.81 336 LYS A N 1
ATOM 2641 C CA . LYS A 1 336 ? -0.078 -18.031 19.906 1 90.81 336 LYS A CA 1
ATOM 2642 C C . LYS A 1 336 ? -0.872 -19.297 19.609 1 90.81 336 LYS A C 1
ATOM 2644 O O . LYS A 1 336 ? -1.864 -19.578 20.281 1 90.81 336 LYS A O 1
ATOM 2649 N N . PHE A 1 337 ? -0.477 -20 18.578 1 93.69 337 PHE A N 1
ATOM 2650 C CA . PHE A 1 337 ? -1.25 -21.156 18.141 1 93.69 337 PHE A CA 1
ATOM 2651 C C . PHE A 1 337 ? -0.392 -22.406 18.141 1 93.69 337 PHE A C 1
ATOM 2653 O O . PHE A 1 337 ? 0.809 -22.359 17.875 1 93.69 337 PHE A O 1
ATOM 2660 N N . PRO A 1 338 ? -0.985 -23.562 18.453 1 95 338 PRO A N 1
ATOM 2661 C CA . PRO A 1 338 ? -0.233 -24.812 18.469 1 95 338 PRO A CA 1
ATOM 2662 C C . PRO A 1 338 ? 0.093 -25.344 17.078 1 95 338 PRO A C 1
ATOM 2664 O O . PRO A 1 338 ? -0.618 -26.203 16.547 1 95 338 PRO A O 1
ATOM 2667 N N . GLN A 1 339 ? 1.103 -24.828 16.531 1 96.88 339 GLN A N 1
ATOM 2668 C CA . GLN A 1 339 ? 1.538 -25.203 15.188 1 96.88 339 GLN A CA 1
ATOM 2669 C C . GLN A 1 339 ? 3.059 -25.297 15.109 1 96.88 339 GLN A C 1
ATOM 2671 O O . GLN A 1 339 ? 3.764 -24.844 16.016 1 96.88 339 GLN A O 1
ATOM 2676 N N . VAL A 1 340 ? 3.535 -26.078 14.102 1 96.5 340 VAL A N 1
ATOM 2677 C CA . VAL A 1 340 ? 4.965 -26.281 13.906 1 96.5 340 VAL A CA 1
ATOM 2678 C C . VAL A 1 340 ? 5.285 -26.344 12.414 1 96.5 340 VAL A C 1
ATOM 2680 O O . VAL A 1 340 ? 4.438 -26.734 11.609 1 96.5 340 VAL A O 1
ATOM 2683 N N . LEU A 1 341 ? 6.48 -25.875 12.016 1 97.31 341 LEU A N 1
ATOM 2684 C CA . LEU A 1 341 ? 6.957 -25.984 10.641 1 97.31 341 LEU A CA 1
ATOM 2685 C C . LEU A 1 341 ? 8.023 -27.062 10.516 1 97.31 341 LEU A C 1
ATOM 2687 O O . LEU A 1 341 ? 8.633 -27.453 11.508 1 97.31 341 LEU A O 1
ATOM 2691 N N . CYS A 1 342 ? 8.133 -27.516 9.359 1 97.25 342 CYS A N 1
ATOM 2692 C CA . CYS A 1 342 ? 9.234 -28.422 9.07 1 97.25 342 CYS A CA 1
ATOM 2693 C C . CYS A 1 342 ? 10.508 -27.641 8.742 1 97.25 342 CYS A C 1
ATOM 2695 O O . CYS A 1 342 ? 10.445 -26.469 8.391 1 97.25 342 CYS A O 1
ATOM 2697 N N . LYS A 1 343 ? 11.633 -28.312 8.836 1 95.44 343 LYS A N 1
ATOM 2698 C CA . LYS A 1 343 ? 12.922 -27.672 8.594 1 95.44 343 LYS A CA 1
ATOM 2699 C C . LYS A 1 343 ? 13.188 -27.516 7.098 1 95.44 343 LYS A C 1
ATOM 2701 O O . LYS A 1 343 ? 13.852 -26.562 6.676 1 95.44 343 LYS A O 1
ATOM 2706 N N . GLU A 1 344 ? 12.688 -28.406 6.332 1 95.94 344 GLU A N 1
ATOM 2707 C CA . GLU A 1 344 ? 12.984 -28.453 4.902 1 95.94 344 GLU A CA 1
ATOM 2708 C C . GLU A 1 344 ? 12.203 -27.391 4.137 1 95.94 344 GLU A C 1
ATOM 2710 O O . GLU A 1 344 ? 11 -27.219 4.367 1 95.94 344 GLU A O 1
ATOM 2715 N N . ALA A 1 345 ? 12.859 -26.688 3.266 1 96.25 345 ALA A N 1
ATOM 2716 C CA . ALA A 1 345 ? 12.242 -25.75 2.334 1 96.25 345 ALA A CA 1
ATOM 2717 C C . ALA A 1 345 ? 12.023 -26.391 0.967 1 96.25 345 ALA A C 1
ATOM 2719 O O . ALA A 1 345 ? 12.984 -26.797 0.306 1 96.25 345 ALA A O 1
ATOM 2720 N N . LEU A 1 346 ? 10.797 -26.422 0.598 1 97.31 346 LEU A N 1
ATOM 2721 C CA . LEU A 1 346 ? 10.461 -27.141 -0.627 1 97.31 346 LEU A CA 1
ATOM 2722 C C . LEU A 1 346 ? 10.312 -26.172 -1.798 1 97.31 346 LEU A C 1
ATOM 2724 O O . LEU A 1 346 ? 9.656 -25.125 -1.675 1 97.31 346 LEU A O 1
ATOM 2728 N N . THR A 1 347 ? 10.969 -26.484 -2.957 1 94.69 347 THR A N 1
ATOM 2729 C CA . THR A 1 347 ? 10.859 -25.672 -4.168 1 94.69 347 THR A CA 1
ATOM 2730 C C . THR A 1 347 ? 10.578 -26.562 -5.379 1 94.69 347 THR A C 1
ATOM 2732 O O . THR A 1 347 ? 10.641 -26.094 -6.52 1 94.69 347 THR A O 1
ATOM 2735 N N . GLU A 1 348 ? 10.375 -27.844 -5.129 1 93.69 348 GLU A N 1
ATOM 2736 C CA . GLU A 1 348 ? 10.102 -28.812 -6.188 1 93.69 348 GLU A CA 1
ATOM 2737 C C . GLU A 1 348 ? 8.836 -29.609 -5.895 1 93.69 348 GLU A C 1
ATOM 2739 O O . GLU A 1 348 ? 8.141 -29.344 -4.914 1 93.69 348 GLU A O 1
ATOM 2744 N N . ARG A 1 349 ? 8.547 -30.5 -6.777 1 93.81 349 ARG A N 1
ATOM 2745 C CA . ARG A 1 349 ? 7.43 -31.406 -6.527 1 93.81 349 ARG A CA 1
ATOM 2746 C C . ARG A 1 349 ? 7.699 -32.281 -5.309 1 93.81 349 ARG A C 1
ATOM 2748 O O . ARG A 1 349 ? 8.766 -32.875 -5.199 1 93.81 349 ARG A O 1
ATOM 2755 N N . SER A 1 350 ? 6.797 -32.219 -4.465 1 96.38 350 SER A N 1
ATOM 2756 C CA . SER A 1 350 ? 6.965 -32.938 -3.213 1 96.38 350 SER A CA 1
ATOM 2757 C C . SER A 1 350 ? 5.645 -33.531 -2.734 1 96.38 350 SER A C 1
ATOM 2759 O O . SER A 1 350 ? 4.578 -32.969 -2.99 1 96.38 350 SER A O 1
ATOM 2761 N N . TYR A 1 351 ? 5.75 -34.656 -2.119 1 96.38 351 TYR A N 1
ATOM 2762 C CA . TYR A 1 351 ? 4.594 -35.344 -1.532 1 96.38 351 TYR A CA 1
ATOM 2763 C C . TYR A 1 351 ? 4.898 -35.812 -0.112 1 96.38 351 TYR A C 1
ATOM 2765 O O . TYR A 1 351 ? 6.004 -36.25 0.175 1 96.38 351 TYR A O 1
ATOM 2773 N N . TRP A 1 352 ? 3.982 -35.688 0.804 1 96.31 352 TRP A N 1
ATOM 2774 C CA . TRP A 1 352 ? 4.113 -36.219 2.16 1 96.31 352 TRP A CA 1
ATOM 2775 C C . TRP A 1 352 ? 2.744 -36.5 2.766 1 96.31 352 TRP A C 1
ATOM 2777 O O . TRP A 1 352 ? 1.717 -36.094 2.221 1 96.31 352 TRP A O 1
ATOM 2787 N N . GLU A 1 353 ? 2.74 -37.281 3.785 1 95.5 353 GLU A N 1
ATOM 2788 C CA . GLU A 1 353 ? 1.504 -37.656 4.461 1 95.5 353 GLU A CA 1
ATOM 2789 C C . GLU A 1 353 ? 1.574 -37.344 5.953 1 95.5 353 GLU A C 1
ATOM 2791 O O . GLU A 1 353 ? 2.641 -37.438 6.562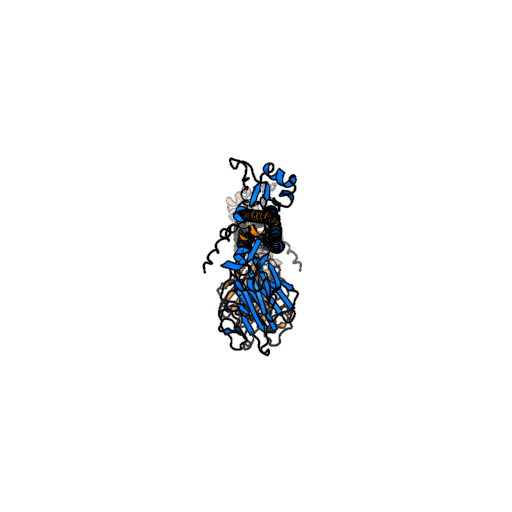 1 95.5 353 GLU A O 1
ATOM 2796 N N . VAL A 1 354 ? 0.458 -37 6.453 1 96 354 VAL A N 1
ATOM 2797 C CA . VAL A 1 354 ? 0.366 -36.688 7.875 1 96 354 VAL A CA 1
ATOM 2798 C C . VAL A 1 354 ? -0.68 -37.594 8.539 1 96 354 VAL A C 1
ATOM 2800 O O . VAL A 1 354 ? -1.829 -37.656 8.094 1 96 354 VAL A O 1
ATOM 2803 N N . GLU A 1 355 ? -0.248 -38.281 9.508 1 95.5 355 GLU A N 1
ATOM 2804 C CA . GLU A 1 355 ? -1.15 -39.031 10.375 1 95.5 355 GLU A CA 1
ATOM 2805 C C . GLU A 1 355 ? -1.437 -38.281 11.672 1 95.5 355 GLU A C 1
ATOM 2807 O O . GLU A 1 355 ? -0.542 -37.656 12.242 1 95.5 355 GLU A O 1
ATOM 2812 N N . TRP A 1 356 ? -2.635 -38.438 12.109 1 94.94 356 TRP A N 1
ATOM 2813 C CA . TRP A 1 356 ? -2.936 -37.594 13.242 1 94.94 356 TRP A CA 1
ATOM 2814 C C . TRP A 1 356 ? -4.109 -38.125 14.047 1 94.94 356 TRP A C 1
ATOM 2816 O O . TRP A 1 356 ? -4.848 -39 13.57 1 94.94 356 TRP A O 1
ATOM 2826 N N . HIS A 1 357 ? -4.203 -37.719 15.258 1 95 357 HIS A N 1
ATOM 2827 C CA . HIS A 1 357 ? -5.32 -37.906 16.172 1 95 357 HIS A CA 1
ATOM 2828 C C . HIS A 1 357 ? -5.484 -36.719 17.109 1 95 357 HIS A C 1
ATOM 2830 O O . HIS A 1 357 ? -4.656 -36.5 18 1 95 357 HIS A O 1
ATOM 2836 N N . ALA A 1 358 ? -6.422 -35.875 16.938 1 94.38 358 ALA A N 1
ATOM 2837 C CA . ALA A 1 358 ? -6.711 -34.688 17.734 1 94.38 358 ALA A CA 1
ATOM 2838 C C . ALA A 1 358 ? -8.094 -34.125 17.406 1 94.38 358 ALA A C 1
ATOM 2840 O O . ALA A 1 358 ? -8.867 -34.75 16.688 1 94.38 358 ALA A O 1
ATOM 2841 N N . ARG A 1 359 ? -8.484 -33.031 17.984 1 93.31 359 ARG A N 1
ATOM 2842 C CA . ARG A 1 359 ? -9.766 -32.406 17.688 1 93.31 359 ARG A CA 1
ATOM 2843 C C . ARG A 1 359 ? -9.766 -31.766 16.297 1 93.31 359 ARG A C 1
ATOM 2845 O O . ARG A 1 359 ? -10.75 -31.875 15.562 1 93.31 359 ARG A O 1
ATOM 2852 N N . THR A 1 360 ? -8.742 -31.047 16.078 1 94.88 360 THR A N 1
ATOM 2853 C CA . THR A 1 360 ? -8.594 -30.406 14.773 1 94.88 360 THR A CA 1
ATOM 2854 C C . THR A 1 360 ? -7.164 -30.562 14.258 1 94.88 360 THR A C 1
ATOM 2856 O O . THR A 1 360 ? -6.211 -30.516 15.039 1 94.88 360 THR A O 1
ATOM 2859 N N . LEU A 1 361 ? -7.031 -30.797 13 1 95.62 361 LEU A N 1
ATOM 2860 C CA . LEU A 1 361 ? -5.738 -30.859 12.328 1 95.62 361 LEU A CA 1
ATOM 2861 C C . LEU A 1 361 ? -5.633 -29.766 11.273 1 95.62 361 LEU A C 1
ATOM 2863 O O . LEU A 1 361 ? -6.598 -29.484 10.555 1 95.62 361 LEU A O 1
ATOM 2867 N N . SER A 1 362 ? -4.523 -29.125 11.281 1 96.81 362 SER A N 1
ATOM 2868 C CA . SER A 1 362 ? -4.199 -28.203 10.203 1 96.81 362 SER A CA 1
ATOM 2869 C C . SER A 1 362 ? -2.949 -28.641 9.445 1 96.81 362 SER A C 1
ATOM 2871 O O . SER A 1 362 ? -1.863 -28.719 10.023 1 96.81 362 SER A O 1
ATOM 2873 N N . VAL A 1 363 ? -3.115 -29.016 8.242 1 97 363 VAL A N 1
ATOM 2874 C CA . VAL A 1 363 ? -1.985 -29.297 7.359 1 97 363 VAL A CA 1
ATOM 2875 C C . VAL A 1 363 ? -1.7 -28.078 6.48 1 97 363 VAL A C 1
ATOM 2877 O O . VAL A 1 363 ? -2.574 -27.625 5.742 1 97 363 VAL A O 1
ATOM 2880 N N . ALA A 1 364 ? -0.497 -27.578 6.605 1 97.75 364 ALA A N 1
ATOM 2881 C CA . ALA A 1 364 ? -0.266 -26.297 5.957 1 97.75 364 ALA A CA 1
ATOM 2882 C C . ALA A 1 364 ? 1.105 -26.25 5.289 1 97.75 364 ALA A C 1
ATOM 2884 O O . ALA A 1 364 ? 1.903 -27.188 5.441 1 97.75 364 ALA A O 1
ATOM 2885 N N . VAL A 1 365 ? 1.308 -25.297 4.422 1 98 365 VAL A N 1
ATOM 2886 C CA . VAL A 1 365 ? 2.605 -24.844 3.928 1 98 365 VAL A CA 1
ATOM 2887 C C . VAL A 1 365 ? 2.77 -23.344 4.18 1 98 365 VAL A C 1
ATOM 2889 O O . VAL A 1 365 ? 1.797 -22.594 4.109 1 98 365 VAL A O 1
ATOM 2892 N N . ALA A 1 366 ? 3.984 -22.984 4.531 1 97.5 366 ALA A N 1
ATOM 2893 C CA . ALA A 1 366 ? 4.195 -21.562 4.863 1 97.5 366 ALA A CA 1
ATOM 2894 C C . ALA A 1 366 ? 5.598 -21.125 4.465 1 97.5 366 ALA A C 1
ATOM 2896 O O . ALA A 1 366 ? 6.508 -21.938 4.336 1 97.5 366 ALA A O 1
ATOM 2897 N N . TYR A 1 367 ? 5.699 -19.859 4.184 1 96.31 367 TYR A N 1
ATOM 2898 C CA . TYR A 1 367 ? 7.016 -19.266 3.996 1 96.31 367 TYR A CA 1
ATOM 2899 C C . TYR A 1 367 ? 7.77 -19.172 5.32 1 96.31 367 TYR A C 1
ATOM 2901 O O . TYR A 1 367 ? 7.156 -19.156 6.387 1 96.31 367 TYR A O 1
ATOM 2909 N N . ALA A 1 368 ? 9.039 -19.047 5.195 1 93.38 368 ALA A N 1
ATOM 2910 C CA . ALA A 1 368 ? 9.898 -19.016 6.379 1 93.38 368 ALA A CA 1
ATOM 2911 C C . ALA A 1 368 ? 9.641 -17.75 7.199 1 93.38 368 ALA A C 1
ATOM 2913 O O . ALA A 1 368 ? 9.766 -17.766 8.43 1 93.38 368 ALA A O 1
ATOM 2914 N N . ASP A 1 369 ? 9.242 -16.734 6.547 1 91 369 ASP A N 1
ATOM 2915 C CA . ASP A 1 369 ? 9.133 -15.453 7.23 1 91 369 ASP A CA 1
ATOM 2916 C C . ASP A 1 369 ? 7.688 -15.172 7.648 1 91 369 ASP A C 1
ATOM 2918 O O . ASP A 1 369 ? 7.336 -14.031 7.965 1 91 369 ASP A O 1
ATOM 2922 N N . ALA A 1 370 ? 6.84 -16.125 7.621 1 91.44 370 ALA A N 1
ATOM 2923 C CA . ALA A 1 370 ? 5.469 -15.961 8.109 1 91.44 370 ALA A CA 1
ATOM 2924 C C . ALA A 1 370 ? 5.457 -15.516 9.57 1 91.44 370 ALA A C 1
ATOM 2926 O O . ALA A 1 370 ? 6.328 -15.906 10.352 1 91.44 370 ALA A O 1
ATOM 2927 N N . ASN A 1 371 ? 4.465 -14.75 9.867 1 88 371 ASN A N 1
ATOM 2928 C CA . ASN A 1 371 ? 4.34 -14.219 11.219 1 88 371 ASN A CA 1
ATOM 2929 C C . ASN A 1 371 ? 4.273 -15.336 12.258 1 88 371 ASN A C 1
ATOM 2931 O O . ASN A 1 371 ? 3.609 -16.359 12.047 1 88 371 ASN A O 1
ATOM 2935 N N . ARG A 1 372 ? 4.875 -15.078 13.445 1 91 372 ARG A N 1
ATOM 2936 C CA . ARG A 1 372 ? 4.992 -16.125 14.445 1 91 372 ARG A CA 1
ATOM 2937 C C . ARG A 1 372 ? 4.238 -15.758 15.719 1 91 372 ARG A C 1
ATOM 2939 O O . ARG A 1 372 ? 3.922 -16.625 16.531 1 91 372 ARG A O 1
ATOM 2946 N N . THR A 1 373 ? 3.99 -14.484 15.867 1 86.81 373 THR A N 1
ATOM 2947 C CA . THR A 1 373 ? 3.59 -14.078 17.203 1 86.81 373 THR A CA 1
ATOM 2948 C C . THR A 1 373 ? 2.219 -13.406 17.188 1 86.81 373 THR A C 1
ATOM 2950 O O . THR A 1 373 ? 1.533 -13.344 18.203 1 86.81 373 THR A O 1
ATOM 2953 N N . SER A 1 374 ? 1.781 -12.945 16.078 1 82.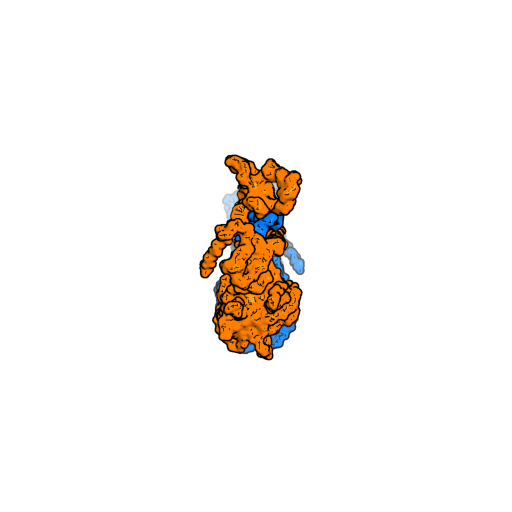94 374 SER A N 1
ATOM 2954 C CA . SER A 1 374 ? 0.532 -12.188 16.031 1 82.94 374 SER A CA 1
ATOM 2955 C C . SER A 1 374 ? -0.659 -13.109 15.789 1 82.94 374 SER A C 1
ATOM 2957 O O . SER A 1 374 ? -0.489 -14.32 15.594 1 82.94 374 SER A O 1
ATOM 2959 N N . ASP A 1 375 ? -1.845 -12.492 15.945 1 83.75 375 ASP A N 1
ATOM 2960 C CA . ASP A 1 375 ? -3.064 -13.234 15.648 1 83.75 375 ASP A CA 1
ATOM 2961 C C . ASP A 1 375 ? -3.078 -13.711 14.195 1 83.75 375 ASP A C 1
ATOM 2963 O O . ASP A 1 375 ? -3.727 -14.711 13.867 1 83.75 375 ASP A O 1
ATOM 2967 N N . GLU A 1 376 ? -2.27 -13.102 13.477 1 86.81 376 GLU A N 1
ATOM 2968 C CA . GLU A 1 376 ? -2.211 -13.453 12.055 1 86.81 376 GLU A CA 1
ATOM 2969 C C . GLU A 1 376 ? -1.188 -14.555 11.805 1 86.81 376 GLU A C 1
ATOM 2971 O O . GLU A 1 376 ? -1.003 -14.992 10.664 1 86.81 376 GLU A O 1
ATOM 2976 N N . SER A 1 377 ? -0.669 -15.055 12.93 1 91.81 377 SER A N 1
ATOM 2977 C CA . SER A 1 377 ? 0.38 -16.062 12.789 1 91.81 377 SER A CA 1
ATOM 2978 C C . SER A 1 377 ? -0.209 -17.438 12.531 1 91.81 377 SER A C 1
ATOM 2980 O O . SER A 1 377 ? 0.51 -18.359 12.148 1 91.81 377 SER A O 1
ATOM 2982 N N . GLU A 1 378 ? -1.538 -17.562 12.773 1 94.06 378 GLU A N 1
ATOM 2983 C CA . GLU A 1 378 ? -2.184 -18.844 12.5 1 94.06 378 GLU A CA 1
ATOM 2984 C C . GLU A 1 378 ? -2.107 -19.203 11.023 1 94.06 378 GLU A C 1
ATOM 2986 O O . GLU A 1 378 ? -2.254 -18.328 10.164 1 94.06 378 GLU A O 1
ATOM 2991 N N . PHE A 1 379 ? -1.906 -20.562 10.742 1 95.69 379 PHE A N 1
ATOM 2992 C CA . PHE A 1 379 ? -1.83 -20.984 9.344 1 95.69 379 PHE A CA 1
ATOM 2993 C C . PHE A 1 379 ? -3.088 -20.578 8.586 1 95.69 379 PHE A C 1
ATOM 2995 O O . PHE A 1 379 ? -4.203 -20.828 9.047 1 95.69 379 PHE A O 1
ATOM 3002 N N . GLY A 1 380 ? -2.859 -19.938 7.52 1 95.25 380 GLY A N 1
ATOM 3003 C CA . GLY A 1 380 ? -3.975 -19.578 6.66 1 95.25 380 GLY A CA 1
ATOM 3004 C C . GLY A 1 380 ? -4.523 -18.188 6.945 1 95.25 380 GLY A C 1
ATOM 3005 O O . GLY A 1 380 ? -5.262 -17.625 6.133 1 95.25 380 GLY A O 1
ATOM 3006 N N . ARG A 1 381 ? -4.195 -17.625 8.008 1 93.56 381 ARG A N 1
ATOM 3007 C CA . ARG A 1 381 ? -4.723 -16.312 8.367 1 93.56 381 ARG A CA 1
ATOM 3008 C C . ARG A 1 381 ? -3.844 -15.195 7.816 1 93.56 381 ARG A C 1
ATOM 3010 O O . ARG A 1 381 ? -4.035 -14.023 8.148 1 93.56 381 ARG A O 1
ATOM 3017 N N . ASN A 1 382 ? -2.896 -15.562 7.051 1 90.88 382 ASN A N 1
ATOM 3018 C CA . ASN A 1 382 ? -1.985 -14.617 6.406 1 90.88 382 ASN A CA 1
ATOM 3019 C C . ASN A 1 382 ? -1.771 -14.969 4.938 1 90.88 382 ASN A C 1
ATOM 3021 O O . ASN A 1 382 ? -2.273 -15.984 4.453 1 90.88 382 ASN A O 1
ATOM 3025 N N . ASP A 1 383 ? -1.044 -14.133 4.238 1 89.62 383 ASP A N 1
ATOM 3026 C CA . ASP A 1 383 ? -0.838 -14.352 2.809 1 89.62 383 ASP A CA 1
ATOM 3027 C C . ASP A 1 383 ? 0.429 -15.156 2.551 1 89.62 383 ASP A C 1
ATOM 3029 O O . ASP A 1 383 ? 0.899 -15.242 1.414 1 89.62 383 ASP A O 1
ATOM 3033 N N . LYS A 1 384 ? 0.957 -15.711 3.652 1 94.31 384 LYS A N 1
ATOM 3034 C CA . LYS A 1 384 ? 2.227 -16.422 3.498 1 94.31 384 LYS A CA 1
ATOM 3035 C C . LYS A 1 384 ? 2.082 -17.891 3.861 1 94.31 384 LYS A C 1
ATOM 3037 O O . LYS A 1 384 ? 3.082 -18.594 4.016 1 94.31 384 LYS A O 1
ATOM 3042 N N . SER A 1 385 ? 0.847 -18.297 4.125 1 96.5 385 SER A N 1
ATOM 3043 C CA . SER A 1 385 ? 0.623 -19.688 4.453 1 96.5 385 SER A CA 1
ATOM 3044 C C . SER A 1 385 ? -0.697 -20.188 3.873 1 96.5 385 SER A C 1
ATOM 3046 O O . SER A 1 385 ? -1.619 -19.406 3.646 1 96.5 385 SER A O 1
ATOM 3048 N N . TRP A 1 386 ? -0.775 -21.469 3.508 1 97.25 386 TRP A N 1
ATOM 3049 C CA . TRP A 1 386 ? -1.934 -22.188 3.002 1 97.25 386 TRP A CA 1
ATOM 3050 C C . TRP A 1 386 ? -2.238 -23.406 3.875 1 97.25 386 TRP A C 1
ATOM 3052 O O . TRP A 1 386 ? -1.339 -24.188 4.199 1 97.25 386 TRP A O 1
ATOM 3062 N N . THR A 1 387 ? -3.521 -23.531 4.285 1 97.5 387 THR A N 1
ATOM 3063 C CA . THR A 1 387 ? -3.77 -24.625 5.219 1 97.5 387 THR A CA 1
ATOM 3064 C C . THR A 1 387 ? -5.109 -25.297 4.918 1 97.5 387 THR A C 1
ATOM 3066 O O . THR A 1 387 ? -6.047 -24.641 4.461 1 97.5 387 THR A O 1
ATOM 3069 N N . LEU A 1 388 ? -5.188 -26.594 5.02 1 97 388 LEU A N 1
ATOM 3070 C CA . LEU A 1 388 ? -6.414 -27.375 5.102 1 97 388 LEU A CA 1
ATOM 3071 C C . LEU A 1 388 ? -6.68 -27.812 6.539 1 97 388 LEU A C 1
ATOM 3073 O O . LEU A 1 388 ? -5.824 -28.438 7.172 1 97 388 LEU A O 1
ATOM 3077 N N . GLU A 1 389 ? -7.789 -27.453 7 1 96.06 389 GLU A N 1
ATOM 3078 C CA . GLU A 1 389 ? -8.156 -27.781 8.375 1 96.06 389 GLU A CA 1
ATOM 3079 C C . GLU A 1 389 ? -9.195 -28.906 8.414 1 96.06 389 GLU A C 1
ATOM 3081 O O . GLU A 1 389 ? -10.188 -28.859 7.688 1 96.06 389 GLU A O 1
ATOM 3086 N N . CYS A 1 390 ? -8.859 -29.844 9.219 1 94.06 390 CYS A N 1
ATOM 3087 C CA . CYS A 1 390 ? -9.773 -30.953 9.461 1 94.06 390 CYS A CA 1
ATOM 3088 C C . CYS A 1 390 ? -10.328 -30.906 10.883 1 94.06 390 CYS A C 1
ATOM 3090 O O . CYS A 1 390 ? -9.586 -31.047 11.852 1 94.06 390 CYS A O 1
ATOM 3092 N N . SER A 1 391 ? -11.531 -30.625 10.992 1 90.81 391 SER A N 1
ATOM 3093 C CA . SER A 1 391 ? -12.203 -30.594 12.289 1 90.81 391 SER A CA 1
ATOM 3094 C C . SER A 1 391 ? -13.406 -31.531 12.305 1 90.81 391 SER A C 1
ATOM 3096 O O . SER A 1 391 ? -14.461 -31.203 11.766 1 90.81 391 SER A O 1
ATOM 3098 N N . GLY A 1 392 ? -13.305 -32.625 13.023 1 81.25 392 GLY A N 1
ATOM 3099 C CA . GLY A 1 392 ? -14.398 -33.562 13.008 1 81.25 392 GLY A CA 1
ATOM 3100 C C . GLY A 1 392 ? -14.711 -34.094 11.617 1 81.25 392 GLY A C 1
ATOM 3101 O O . GLY A 1 392 ? -13.898 -34.812 11.016 1 81.25 392 GLY A O 1
ATOM 3102 N N . ASP A 1 393 ? -15.875 -33.625 11.109 1 81.88 393 ASP A N 1
ATOM 3103 C CA . ASP A 1 393 ? -16.281 -34.094 9.781 1 81.88 393 ASP A CA 1
ATOM 3104 C C . ASP A 1 393 ? -16.312 -32.938 8.789 1 81.88 393 ASP A C 1
ATOM 3106 O O . ASP A 1 393 ? -16.875 -33.062 7.699 1 81.88 393 ASP A O 1
ATOM 3110 N N . THR A 1 394 ? -15.625 -31.953 9.242 1 91.62 394 THR A N 1
ATOM 3111 C CA . THR A 1 394 ? -15.656 -30.781 8.359 1 91.62 394 THR A CA 1
ATOM 3112 C C . THR A 1 394 ? -14.25 -30.453 7.855 1 91.62 394 THR A C 1
ATOM 3114 O O . THR A 1 394 ? -13.273 -30.562 8.602 1 91.62 394 THR A O 1
ATOM 3117 N N . LEU A 1 395 ? -14.18 -30.141 6.582 1 94.44 395 LEU A N 1
ATOM 3118 C CA . LEU A 1 395 ? -12.938 -29.719 5.941 1 94.44 395 LEU A CA 1
ATOM 3119 C C . LEU A 1 395 ? -13.031 -28.266 5.484 1 94.44 395 LEU A C 1
ATOM 3121 O O . LEU A 1 395 ? -14.031 -27.859 4.906 1 94.44 395 LEU A O 1
ATOM 3125 N N . LYS A 1 396 ? -12.039 -27.562 5.82 1 95.75 396 LYS A N 1
ATOM 3126 C CA . LYS A 1 396 ? -12 -26.156 5.438 1 95.75 396 LYS A CA 1
ATOM 3127 C C . LYS A 1 396 ? -10.617 -25.766 4.93 1 95.75 396 LYS A C 1
ATOM 3129 O O . LYS A 1 396 ? -9.602 -26.141 5.523 1 95.75 396 LYS A O 1
ATOM 3134 N N . PHE A 1 397 ? -10.602 -25.047 3.791 1 96.62 397 PHE A N 1
ATOM 3135 C CA . PHE A 1 397 ? -9.359 -24.469 3.295 1 96.62 397 PHE A CA 1
ATOM 3136 C C . PHE A 1 397 ? -9.273 -22.984 3.645 1 96.62 397 PHE A C 1
ATOM 3138 O O . PHE A 1 397 ? -10.266 -22.266 3.547 1 96.62 397 PHE A O 1
ATOM 3145 N N . ARG A 1 398 ? -8.109 -22.625 4.148 1 96.69 398 ARG A N 1
ATOM 3146 C CA . ARG A 1 398 ? -7.949 -21.234 4.547 1 96.69 398 ARG A CA 1
ATOM 3147 C C . ARG A 1 398 ? -6.672 -20.641 3.961 1 96.69 398 ARG A C 1
ATOM 3149 O O . ARG A 1 398 ? -5.621 -21.281 3.973 1 96.69 398 ARG A O 1
ATOM 3156 N N . HIS A 1 399 ? -6.73 -19.469 3.33 1 95.31 399 HIS A N 1
ATOM 3157 C CA . HIS A 1 399 ? -5.609 -18.656 2.871 1 95.31 399 HIS A CA 1
ATOM 3158 C C . HIS A 1 399 ? -5.941 -17.172 2.945 1 95.31 399 HIS A C 1
ATOM 3160 O O . HIS A 1 399 ? -7.035 -16.75 2.555 1 95.31 399 HIS A O 1
ATOM 3166 N N . ASN A 1 400 ? -5.047 -16.422 3.461 1 91.62 400 ASN A N 1
ATOM 3167 C CA . ASN A 1 400 ? -5.199 -14.977 3.574 1 91.62 400 ASN A CA 1
ATOM 3168 C C . ASN A 1 400 ? -6.5 -14.602 4.281 1 91.62 400 ASN A C 1
ATOM 3170 O O . ASN A 1 400 ? -7.23 -13.719 3.826 1 91.62 400 ASN A O 1
ATOM 3174 N N . ASP A 1 401 ? -6.812 -15.375 5.246 1 91.5 401 ASP A N 1
ATOM 3175 C CA . ASP A 1 401 ? -7.926 -15.156 6.164 1 91.5 401 ASP A CA 1
ATOM 3176 C C . ASP A 1 401 ? -9.266 -15.359 5.461 1 91.5 401 ASP A C 1
ATOM 3178 O O . ASP A 1 401 ? -10.273 -14.773 5.855 1 91.5 401 ASP A O 1
ATOM 3182 N N . VAL A 1 402 ? -9.289 -16.047 4.383 1 91.56 402 VAL A N 1
ATOM 3183 C CA . VAL A 1 402 ? -10.508 -16.422 3.676 1 91.56 402 VAL A CA 1
ATOM 3184 C C . VAL A 1 402 ? -10.75 -17.922 3.83 1 91.56 402 VAL A C 1
ATOM 3186 O O . VAL A 1 402 ? -9.906 -18.734 3.443 1 91.56 402 VAL A O 1
ATOM 3189 N N . ASP A 1 403 ? -11.891 -18.219 4.324 1 92.88 403 ASP A N 1
ATOM 3190 C CA . ASP A 1 403 ? -12.258 -19.625 4.555 1 92.88 403 ASP A CA 1
ATOM 3191 C C . ASP A 1 403 ? -13.102 -20.172 3.406 1 92.88 403 ASP A C 1
ATOM 3193 O O . ASP A 1 403 ? -13.992 -19.484 2.906 1 92.88 403 ASP A O 1
ATOM 3197 N N . MET A 1 404 ? -12.727 -21.297 2.922 1 93.81 404 MET A N 1
ATOM 3198 C CA . MET A 1 404 ? -13.531 -22.016 1.935 1 93.81 404 MET A CA 1
ATOM 3199 C C . MET A 1 404 ? -13.906 -23.391 2.441 1 93.81 404 MET A C 1
ATOM 3201 O O . MET A 1 404 ? -13.039 -24.188 2.787 1 93.81 404 MET A O 1
ATOM 3205 N N . LYS A 1 405 ? -15.203 -23.688 2.445 1 92.88 405 LYS A N 1
ATOM 3206 C CA . LYS A 1 405 ? -15.656 -25.016 2.85 1 92.88 405 LYS A CA 1
ATOM 3207 C C . LYS A 1 405 ? -15.367 -26.047 1.768 1 92.88 405 LYS A C 1
ATOM 3209 O O . LYS A 1 405 ? -15.625 -25.812 0.586 1 92.88 405 LYS A O 1
ATOM 3214 N N . VAL A 1 406 ? -14.695 -27.094 2.137 1 93.38 406 VAL A N 1
ATOM 3215 C CA . VAL A 1 406 ? -14.352 -28.188 1.221 1 93.38 406 VAL A CA 1
ATOM 3216 C C . VAL A 1 406 ? -15.227 -29.391 1.503 1 93.38 406 VAL A C 1
ATOM 3218 O O . VAL A 1 406 ? -15.383 -29.812 2.656 1 93.38 406 VAL A O 1
ATOM 3221 N N . PRO A 1 407 ? -15.812 -29.844 0.459 1 89.25 407 PRO A N 1
ATOM 3222 C CA . PRO A 1 407 ? -16.625 -31.047 0.678 1 89.25 407 PRO A CA 1
ATOM 3223 C C . PRO A 1 407 ? -15.789 -32.281 1.033 1 89.25 407 PRO A C 1
ATOM 3225 O O . PRO A 1 407 ? -14.625 -32.375 0.631 1 89.25 407 PRO A O 1
ATOM 3228 N N . GLY A 1 408 ? -16.344 -33.125 1.767 1 83.5 408 GLY A N 1
ATOM 3229 C CA . GLY A 1 408 ? -15.68 -34.344 2.135 1 83.5 408 GLY A CA 1
ATOM 3230 C C . GLY A 1 408 ? -15.562 -34.562 3.635 1 83.5 408 GLY A C 1
ATOM 3231 O O . GLY A 1 408 ? -16.156 -33.781 4.41 1 83.5 408 GLY A O 1
ATOM 3232 N N . SER A 1 409 ? -14.93 -35.688 3.992 1 83.56 409 SER A N 1
ATOM 3233 C CA . SER A 1 409 ? -14.75 -36 5.402 1 83.56 409 SER A CA 1
ATOM 3234 C C . SER A 1 409 ? -13.266 -36.125 5.758 1 83.56 409 SER A C 1
ATOM 3236 O O . SER A 1 409 ? -12.438 -36.406 4.891 1 83.56 409 SER A O 1
ATOM 3238 N N . CYS A 1 410 ? -13.008 -35.938 7.004 1 83.88 410 CYS A N 1
ATOM 3239 C CA . CYS A 1 410 ? -11.633 -35.969 7.488 1 83.88 410 CYS A CA 1
ATOM 3240 C C . CYS A 1 410 ? -11.164 -37.406 7.656 1 83.88 410 CYS A C 1
ATOM 3242 O O . CYS A 1 410 ? -11.914 -38.25 8.148 1 83.88 410 CYS A O 1
ATOM 3244 N N . SER A 1 411 ? -10.117 -37.656 7.074 1 87.31 411 SER A N 1
ATOM 3245 C CA . SER A 1 411 ? -9.477 -38.969 7.262 1 87.31 411 SER A CA 1
ATOM 3246 C C . SER A 1 411 ? -8.367 -38.875 8.312 1 87.31 411 SER A C 1
ATOM 3248 O O . SER A 1 411 ? -7.93 -37.781 8.68 1 87.31 411 SER A O 1
ATOM 3250 N N . LYS A 1 412 ? -8 -40.062 8.812 1 89.12 412 LYS A N 1
ATOM 3251 C CA . LYS A 1 412 ? -6.945 -40.125 9.82 1 89.12 412 LYS A CA 1
ATOM 3252 C C . LYS A 1 412 ? -5.578 -39.844 9.203 1 89.12 412 LYS A C 1
ATOM 3254 O O . LYS A 1 412 ? -4.613 -39.562 9.922 1 89.12 412 LYS A O 1
ATOM 3259 N N . LYS A 1 413 ? -5.535 -39.938 7.926 1 94.38 413 LYS A N 1
ATOM 3260 C CA . LYS A 1 413 ? -4.305 -39.656 7.191 1 94.38 413 LYS A CA 1
ATOM 3261 C C . LYS A 1 413 ? -4.562 -38.719 6.02 1 94.38 413 LYS A C 1
ATOM 3263 O O . LYS A 1 413 ? -5.445 -38.969 5.199 1 94.38 413 LYS A O 1
ATOM 3268 N N . ILE A 1 414 ? -3.816 -37.656 5.938 1 94.12 414 ILE A N 1
ATOM 3269 C CA . ILE A 1 414 ? -3.979 -36.688 4.859 1 94.12 414 ILE A CA 1
ATOM 3270 C C . ILE A 1 414 ? -2.691 -36.625 4.043 1 94.12 414 ILE A C 1
ATOM 3272 O O . ILE A 1 414 ? -1.598 -36.5 4.605 1 94.12 414 ILE A O 1
ATOM 3276 N N . GLY A 1 415 ? -2.848 -36.75 2.775 1 94.75 415 GLY A N 1
ATOM 3277 C CA . GLY A 1 415 ? -1.721 -36.562 1.877 1 94.75 415 GLY A CA 1
ATOM 3278 C C . GLY A 1 415 ? -1.682 -35.188 1.251 1 94.75 415 GLY A C 1
ATOM 3279 O O . GLY A 1 415 ? -2.727 -34.625 0.927 1 94.75 415 GLY A O 1
ATOM 3280 N N . VAL A 1 416 ? -0.533 -34.656 1.085 1 96.12 416 VAL A N 1
ATOM 3281 C CA . VAL A 1 416 ? -0.352 -33.344 0.477 1 96.12 416 VAL A CA 1
ATOM 3282 C C . VAL A 1 416 ? 0.619 -33.438 -0.697 1 96.12 416 VAL A C 1
ATOM 3284 O O . VAL A 1 416 ? 1.704 -34 -0.564 1 96.12 416 VAL A O 1
ATOM 3287 N N . PHE A 1 417 ? 0.242 -32.938 -1.807 1 96.19 417 PHE A N 1
ATOM 3288 C CA . PHE A 1 417 ? 1.089 -32.875 -2.99 1 96.19 417 PHE A CA 1
ATOM 3289 C C . PHE A 1 417 ? 1.344 -31.422 -3.391 1 96.19 417 PHE A C 1
ATOM 3291 O O . PHE A 1 417 ? 0.402 -30.672 -3.621 1 96.19 417 PHE A O 1
ATOM 3298 N N . LEU A 1 418 ? 2.617 -31.109 -3.447 1 96.62 418 LEU A N 1
ATOM 3299 C CA . LEU A 1 418 ? 3.029 -29.766 -3.836 1 96.62 418 LEU A CA 1
ATOM 3300 C C . LEU A 1 418 ? 3.719 -29.781 -5.195 1 96.62 418 LEU A C 1
ATOM 3302 O O . LEU A 1 418 ? 4.727 -30.469 -5.379 1 96.62 418 LEU A O 1
ATOM 3306 N N . ASP A 1 419 ? 3.117 -29.109 -6.109 1 93.06 419 ASP A N 1
ATOM 3307 C CA . ASP A 1 419 ? 3.783 -28.797 -7.367 1 93.06 419 ASP A CA 1
ATOM 3308 C C . ASP A 1 419 ? 4.203 -27.328 -7.414 1 93.06 419 ASP A C 1
ATOM 3310 O O . ASP A 1 419 ? 3.461 -26.469 -7.914 1 93.06 419 ASP A O 1
ATOM 3314 N N . TYR A 1 420 ? 5.453 -27.078 -6.953 1 93.38 420 TYR A N 1
ATOM 3315 C CA . TYR A 1 420 ? 5.926 -25.719 -6.758 1 93.38 420 TYR A CA 1
ATOM 3316 C C . TYR A 1 420 ? 5.996 -24.969 -8.086 1 93.38 420 TYR A C 1
ATOM 3318 O O . TYR A 1 420 ? 5.562 -23.812 -8.172 1 93.38 420 TYR A O 1
ATOM 3326 N N . GLN A 1 421 ? 6.484 -25.594 -9.109 1 89.06 421 GLN A N 1
ATOM 3327 C CA . GLN A 1 421 ? 6.715 -24.938 -10.391 1 89.06 421 GLN A CA 1
ATOM 3328 C C . GLN A 1 421 ? 5.398 -24.641 -11.109 1 89.06 421 GLN A C 1
ATOM 3330 O O . GLN A 1 421 ? 5.34 -23.781 -11.984 1 89.06 421 GLN A O 1
ATOM 3335 N N . ALA A 1 422 ? 4.371 -25.406 -10.75 1 89.25 422 ALA A N 1
ATOM 3336 C CA . ALA A 1 422 ? 3.068 -25.203 -11.375 1 89.25 422 ALA A CA 1
ATOM 3337 C C . ALA A 1 422 ? 2.162 -24.344 -10.484 1 89.25 422 ALA A C 1
ATOM 3339 O O . ALA A 1 422 ? 1.071 -23.953 -10.898 1 89.25 422 ALA A O 1
ATOM 3340 N N . GLY A 1 423 ? 2.609 -24.172 -9.266 1 91.31 423 GLY A N 1
ATOM 3341 C CA . GLY A 1 423 ? 1.807 -23.391 -8.344 1 91.31 423 GLY A CA 1
ATOM 3342 C C . GLY A 1 423 ? 0.55 -24.109 -7.891 1 91.31 423 GLY A C 1
ATOM 3343 O O . GLY A 1 423 ? -0.528 -23.5 -7.84 1 91.31 423 GLY A O 1
ATOM 3344 N N . ILE A 1 424 ? 0.669 -25.297 -7.656 1 93 424 ILE A N 1
ATOM 3345 C CA . ILE A 1 424 ? -0.493 -26.109 -7.301 1 93 424 ILE A CA 1
ATOM 3346 C C . ILE A 1 424 ? -0.243 -26.812 -5.965 1 93 424 ILE A C 1
ATOM 3348 O O . ILE A 1 424 ? 0.834 -27.359 -5.742 1 93 424 ILE A O 1
ATOM 3352 N N . LEU A 1 425 ? -1.157 -26.672 -5.082 1 95.75 425 LEU A N 1
ATOM 3353 C CA . LEU A 1 425 ? -1.188 -27.375 -3.809 1 95.75 425 LEU A CA 1
ATOM 3354 C C . LEU A 1 425 ? -2.439 -28.25 -3.701 1 95.75 425 LEU A C 1
ATOM 3356 O O . LEU A 1 425 ? -3.559 -27.75 -3.82 1 95.75 425 LEU A O 1
ATOM 3360 N N . SER A 1 426 ? -2.201 -29.562 -3.553 1 95.62 426 SER A N 1
ATOM 3361 C CA . SER A 1 426 ? -3.332 -30.469 -3.508 1 95.62 426 SER A CA 1
ATOM 3362 C C . SER A 1 426 ? -3.32 -31.312 -2.23 1 95.62 426 SER A C 1
ATOM 3364 O O . SER A 1 426 ? -2.254 -31.688 -1.736 1 95.62 426 SER A O 1
ATOM 3366 N N . PHE A 1 427 ? -4.508 -31.609 -1.75 1 95.56 427 PHE A N 1
ATOM 3367 C CA . PHE A 1 427 ? -4.699 -32.406 -0.55 1 95.56 427 PHE A CA 1
ATOM 3368 C C . PHE A 1 427 ? -5.488 -33.688 -0.867 1 95.56 427 PHE A C 1
ATOM 3370 O O . PHE A 1 427 ? -6.441 -33.656 -1.651 1 95.56 427 PHE A O 1
ATOM 3377 N N . TYR A 1 428 ? -5.07 -34.75 -0.264 1 93.81 428 TYR A N 1
ATOM 3378 C CA . TYR A 1 428 ? -5.68 -36.031 -0.587 1 93.81 428 TYR A CA 1
ATOM 3379 C C . TYR A 1 428 ? -6.043 -36.812 0.679 1 93.81 428 TYR A C 1
ATOM 3381 O O . TYR A 1 428 ? -5.375 -36.656 1.708 1 93.81 428 TYR A O 1
ATOM 3389 N N . GLN A 1 429 ? -7.145 -37.531 0.579 1 90.62 429 GLN A N 1
ATOM 3390 C CA . GLN A 1 429 ? -7.406 -38.594 1.547 1 90.62 429 GLN A CA 1
ATOM 3391 C C . GLN A 1 429 ? -6.672 -39.875 1.172 1 90.62 429 GLN A C 1
ATOM 3393 O O . GLN A 1 429 ? -6.789 -40.344 0.042 1 90.62 429 GLN A O 1
ATOM 3398 N N . VAL A 1 430 ? -5.855 -40.281 2.104 1 88.69 430 VAL A N 1
ATOM 3399 C CA . VAL A 1 430 ? -5.012 -41.438 1.796 1 88.69 430 VAL A CA 1
ATOM 3400 C C . VAL A 1 430 ? -5.75 -42.719 2.146 1 88.69 430 VAL A C 1
ATOM 3402 O O . VAL A 1 430 ? -6.078 -42.969 3.311 1 88.69 430 VAL A O 1
ATOM 3405 N N . SER A 1 431 ? -6.199 -43.406 1.178 1 78.75 431 SER A N 1
ATOM 3406 C CA . SER A 1 431 ? -6.727 -44.75 1.283 1 78.75 431 SER A CA 1
ATOM 3407 C C . SER A 1 431 ? -6.141 -45.656 0.202 1 78.75 431 SER A C 1
ATOM 3409 O O . SER A 1 431 ? -5.047 -45.406 -0.306 1 78.75 431 SER A O 1
ATOM 3411 N N . ASP A 1 432 ? -6.789 -46.719 -0.042 1 72.62 432 ASP A N 1
ATOM 3412 C CA . ASP A 1 432 ? -6.324 -47.531 -1.148 1 72.62 432 ASP A CA 1
ATOM 3413 C C . ASP A 1 432 ? -6.293 -46.75 -2.455 1 72.62 432 ASP A C 1
ATOM 3415 O O . ASP A 1 432 ? -5.352 -46.875 -3.238 1 72.62 432 ASP A O 1
ATOM 3419 N N . GLN A 1 433 ? -7.246 -45.906 -2.525 1 79.75 433 GLN A N 1
ATOM 3420 C CA . GLN A 1 433 ? -7.281 -44.969 -3.645 1 79.75 433 GLN A CA 1
ATOM 3421 C C . GLN A 1 433 ? -7.082 -43.531 -3.166 1 79.75 433 GLN A C 1
ATOM 3423 O O . GLN A 1 433 ? -7.59 -43.125 -2.111 1 79.75 433 GLN A O 1
ATOM 3428 N N . MET A 1 434 ? -6.168 -42.844 -3.883 1 85.94 434 MET A N 1
ATOM 3429 C CA . MET A 1 434 ? -5.926 -41.469 -3.553 1 85.94 434 MET A CA 1
ATOM 3430 C C . MET A 1 434 ? -7.121 -40.594 -3.939 1 85.94 434 MET A C 1
ATOM 3432 O O . MET A 1 434 ? -7.441 -40.469 -5.121 1 85.94 434 MET A O 1
ATOM 3436 N N . LEU A 1 435 ? -7.836 -40.125 -2.988 1 88.25 435 LEU A N 1
ATOM 3437 C CA . LEU A 1 435 ? -8.977 -39.25 -3.268 1 88.25 435 LEU A CA 1
ATOM 3438 C C . LEU A 1 435 ? -8.609 -37.781 -3.037 1 88.25 435 LEU A C 1
ATOM 3440 O O . LEU A 1 435 ? -8.258 -37.406 -1.921 1 88.25 435 LEU A O 1
ATOM 3444 N N . GLN A 1 436 ? -8.742 -37.062 -4.066 1 91.62 436 GLN A N 1
ATOM 3445 C CA . GLN A 1 436 ? -8.422 -35.625 -3.951 1 91.62 436 GLN A CA 1
ATOM 3446 C C . GLN A 1 436 ? -9.492 -34.875 -3.172 1 91.62 436 GLN A C 1
ATOM 3448 O O . GLN A 1 436 ? -10.68 -34.969 -3.512 1 91.62 436 GLN A O 1
ATOM 3453 N N . ILE A 1 437 ? -9.062 -34.219 -2.174 1 91.25 437 ILE A N 1
ATOM 3454 C CA . ILE A 1 437 ? -9.945 -33.438 -1.314 1 91.25 437 ILE A CA 1
ATOM 3455 C C . ILE A 1 437 ? -10.086 -32.031 -1.861 1 91.25 437 ILE A C 1
ATOM 3457 O O . ILE A 1 437 ? -11.195 -31.516 -2.012 1 91.25 437 ILE A O 1
ATOM 3461 N N . PHE A 1 438 ? -9.008 -31.453 -2.09 1 93.62 438 PHE A N 1
ATOM 3462 C CA . PHE A 1 438 ? -8.992 -30.047 -2.467 1 93.62 438 PHE A CA 1
ATOM 3463 C C . PHE A 1 438 ? -7.719 -29.703 -3.225 1 93.62 438 PHE A C 1
ATOM 3465 O O . PHE A 1 438 ? -6.656 -30.266 -2.957 1 93.62 438 PHE A O 1
ATOM 3472 N N . GLU A 1 439 ? -7.859 -28.828 -4.18 1 94 439 GLU A N 1
ATOM 3473 C CA . GLU A 1 439 ? -6.727 -28.312 -4.945 1 94 439 GLU A CA 1
ATOM 3474 C C . GLU A 1 439 ? -6.801 -26.797 -5.082 1 94 439 GLU A C 1
ATOM 3476 O O . GLU A 1 439 ? -7.867 -26.25 -5.359 1 94 439 GLU A O 1
ATOM 3481 N N . VAL A 1 440 ? -5.703 -26.188 -4.828 1 93.12 440 VAL A N 1
ATOM 3482 C CA . VAL A 1 440 ? -5.676 -24.734 -4.992 1 93.12 440 VAL A CA 1
ATOM 3483 C C . VAL A 1 440 ? -4.543 -24.344 -5.938 1 93.12 440 VAL A C 1
ATOM 3485 O O . VAL A 1 440 ? -3.443 -24.891 -5.859 1 93.12 440 VAL A O 1
ATOM 3488 N N . GLN A 1 441 ? -4.902 -23.5 -6.902 1 90.5 441 GLN A N 1
ATOM 3489 C CA . GLN A 1 441 ? -3.904 -22.875 -7.762 1 90.5 441 GLN A CA 1
ATOM 3490 C C . GLN A 1 441 ? -3.506 -21.5 -7.238 1 90.5 441 GLN A C 1
ATOM 3492 O O . GLN A 1 441 ? -4.355 -20.625 -7.078 1 90.5 441 GLN A O 1
ATOM 3497 N N . THR A 1 442 ? -2.254 -21.422 -6.871 1 91.12 442 THR A N 1
ATOM 3498 C CA . THR A 1 442 ? -1.775 -20.172 -6.289 1 91.12 442 THR A CA 1
ATOM 3499 C C . THR A 1 442 ? -0.369 -19.844 -6.785 1 91.12 442 THR A C 1
ATOM 3501 O O . THR A 1 442 ? 0.174 -20.562 -7.633 1 91.12 442 THR A O 1
ATOM 3504 N N . VAL A 1 443 ? 0.181 -18.734 -6.402 1 90.5 443 VAL A N 1
ATOM 3505 C CA . VAL A 1 443 ? 1.509 -18.297 -6.82 1 90.5 443 VAL A CA 1
ATOM 3506 C C . VAL A 1 443 ? 2.467 -18.344 -5.633 1 90.5 443 VAL A C 1
ATOM 3508 O O . VAL A 1 443 ? 2.217 -17.719 -4.602 1 90.5 443 VAL A O 1
ATOM 3511 N N . PHE A 1 444 ? 3.496 -19.125 -5.746 1 93.31 444 PHE A N 1
ATOM 3512 C CA . PHE A 1 444 ? 4.535 -19.203 -4.727 1 93.31 444 PHE A CA 1
ATOM 3513 C C . PHE A 1 444 ? 5.73 -18.328 -5.105 1 93.31 444 PHE A C 1
ATOM 3515 O O . PHE A 1 444 ? 6.223 -18.406 -6.234 1 93.31 444 PHE A O 1
ATOM 3522 N N . THR A 1 445 ? 6.215 -17.562 -4.211 1 92.81 445 THR A N 1
ATOM 3523 C CA . THR A 1 445 ? 7.324 -16.656 -4.508 1 92.81 445 THR A CA 1
ATOM 3524 C C . THR A 1 445 ? 8.555 -17.031 -3.684 1 92.81 445 THR A C 1
ATOM 3526 O O . THR A 1 445 ? 9.664 -16.578 -3.988 1 92.81 445 THR A O 1
ATOM 3529 N N . GLU A 1 446 ? 8.352 -17.812 -2.631 1 94.94 446 GLU A N 1
ATOM 3530 C CA . GLU A 1 446 ? 9.43 -18.266 -1.75 1 94.94 446 GLU A CA 1
ATOM 3531 C C . GLU A 1 446 ? 9.32 -19.75 -1.455 1 94.94 446 GLU A C 1
ATOM 3533 O O . GLU A 1 446 ? 8.258 -20.359 -1.648 1 94.94 446 GLU A O 1
ATOM 3538 N N . PRO A 1 447 ? 10.445 -20.328 -1.034 1 96.44 447 PRO A N 1
ATOM 3539 C CA . PRO A 1 447 ? 10.367 -21.734 -0.665 1 96.44 447 PRO A CA 1
ATOM 3540 C C . PRO A 1 447 ? 9.344 -22 0.438 1 96.44 447 PRO A C 1
ATOM 3542 O O . PRO A 1 447 ? 9.141 -21.156 1.312 1 96.44 447 PRO A O 1
ATOM 3545 N N . LEU A 1 448 ? 8.758 -23.172 0.312 1 97.5 448 LEU A N 1
ATOM 3546 C CA . LEU A 1 448 ? 7.652 -23.469 1.215 1 97.5 448 LEU A CA 1
ATOM 3547 C C . LEU A 1 448 ? 8.078 -24.469 2.281 1 97.5 448 LEU A C 1
ATOM 3549 O O . LEU A 1 448 ? 8.75 -25.469 1.978 1 97.5 448 LEU A O 1
ATOM 3553 N N . HIS A 1 449 ? 7.695 -24.203 3.488 1 97.75 449 HIS A N 1
ATOM 3554 C CA . HIS A 1 449 ? 7.879 -25.125 4.598 1 97.75 449 HIS A CA 1
ATOM 3555 C C . HIS A 1 449 ? 6.566 -25.797 4.98 1 97.75 449 HIS A C 1
ATOM 3557 O O . HIS A 1 449 ? 5.598 -25.125 5.332 1 97.75 449 HIS A O 1
ATOM 3563 N N . PRO A 1 450 ? 6.562 -27.141 4.926 1 97.94 450 PRO A N 1
ATOM 3564 C CA . PRO A 1 450 ? 5.363 -27.812 5.43 1 97.94 450 PRO A CA 1
ATOM 3565 C C . PRO A 1 450 ? 5.125 -27.562 6.918 1 97.94 450 PRO A C 1
ATOM 3567 O O . PRO A 1 450 ? 6.082 -27.438 7.688 1 97.94 450 PRO A O 1
ATOM 3570 N N . GLY A 1 451 ? 3.902 -27.438 7.23 1 97.44 451 GLY A N 1
ATOM 3571 C CA . GLY A 1 451 ? 3.543 -27.172 8.617 1 97.44 451 GLY A CA 1
ATOM 3572 C C . GLY A 1 451 ? 2.363 -28 9.094 1 97.44 451 GLY A C 1
ATOM 3573 O O . GLY A 1 451 ? 1.533 -28.422 8.289 1 97.44 451 GLY A O 1
ATOM 3574 N N . ILE A 1 452 ? 2.305 -28.234 10.422 1 97.62 452 ILE A N 1
ATOM 3575 C CA . ILE A 1 452 ? 1.226 -28.984 11.047 1 97.62 452 ILE A CA 1
ATOM 3576 C C . ILE A 1 452 ? 0.707 -28.234 12.266 1 97.62 452 ILE A C 1
ATOM 3578 O O . ILE A 1 452 ? 1.492 -27.734 13.078 1 97.62 452 ILE A O 1
ATOM 3582 N N . GLY A 1 453 ? -0.525 -28.062 12.312 1 96.44 453 GLY A N 1
ATOM 3583 C CA . GLY A 1 453 ? -1.18 -27.484 13.469 1 96.44 453 GLY A CA 1
ATOM 3584 C C . GLY A 1 453 ? -2.197 -28.406 14.117 1 96.44 453 GLY A C 1
ATOM 3585 O O . GLY A 1 453 ? -2.863 -29.172 13.43 1 96.44 453 GLY A O 1
ATOM 3586 N N . LEU A 1 454 ? -2.305 -28.344 15.477 1 95 454 LEU A N 1
ATOM 3587 C CA . LEU A 1 454 ? -3.248 -29.156 16.219 1 95 454 LEU A CA 1
ATOM 3588 C C . LEU A 1 454 ? -4.062 -28.312 17.188 1 95 454 LEU A C 1
ATOM 3590 O O . LEU A 1 454 ? -3.549 -27.359 17.766 1 95 454 LEU A O 1
ATOM 3594 N N . ASN A 1 455 ? -5.277 -28.609 17.188 1 93.69 455 ASN A N 1
ATOM 3595 C CA . ASN A 1 455 ? -6.098 -28.125 18.281 1 93.69 455 ASN A CA 1
ATOM 3596 C C . ASN A 1 455 ? -6.477 -29.25 19.234 1 93.69 455 ASN A C 1
ATOM 3598 O O . ASN A 1 455 ? -6.828 -30.344 18.812 1 93.69 455 ASN A O 1
ATOM 3602 N N . TYR A 1 456 ? -6.328 -29 20.5 1 90.62 456 TYR A N 1
ATOM 3603 C CA . TYR A 1 456 ? -6.59 -30.016 21.531 1 90.62 456 TYR A CA 1
ATOM 3604 C C . TYR A 1 456 ? -6.906 -29.359 22.875 1 90.62 456 TYR A C 1
ATOM 3606 O O . TYR A 1 456 ? -6.73 -28.156 23.031 1 90.62 456 TYR A O 1
ATOM 3614 N N . GLU A 1 457 ? -7.527 -30.219 23.641 1 90.38 457 GLU A N 1
ATOM 3615 C CA . GLU A 1 457 ? -7.652 -29.906 25.062 1 90.38 457 GLU A CA 1
ATOM 3616 C C . GLU A 1 457 ? -6.742 -30.797 25.906 1 90.38 457 GLU A C 1
ATOM 3618 O O . GLU A 1 457 ? -6.414 -31.922 25.5 1 90.38 457 GLU A O 1
ATOM 3623 N N . TRP A 1 458 ? -6.395 -30.281 26.984 1 88.44 458 TRP A N 1
ATOM 3624 C CA . TRP A 1 458 ? -5.41 -31 27.797 1 88.44 458 TRP A CA 1
ATOM 3625 C C . TRP A 1 458 ? -5.957 -32.344 28.281 1 88.44 458 TRP A C 1
ATOM 3627 O O . TRP A 1 458 ? -5.191 -33.25 28.562 1 88.44 458 TRP A O 1
ATOM 3637 N N . TYR A 1 459 ? -7.312 -32.5 28.281 1 88.12 459 TYR A N 1
ATOM 3638 C CA . TYR A 1 459 ? -7.898 -33.75 28.766 1 88.12 459 TYR A CA 1
ATOM 3639 C C . TYR A 1 459 ? -8.086 -34.75 27.641 1 88.12 459 TYR A C 1
ATOM 3641 O O . TYR A 1 459 ? -8.484 -35.875 27.859 1 88.12 459 TYR A O 1
ATOM 3649 N N . ASP A 1 460 ? -7.797 -34.281 26.453 1 90.88 460 ASP A N 1
ATOM 3650 C CA . ASP A 1 460 ? -7.891 -35.219 25.328 1 90.88 460 ASP A CA 1
ATOM 3651 C C . ASP A 1 460 ? -6.812 -36.312 25.422 1 90.88 460 ASP A C 1
ATOM 3653 O O . ASP A 1 460 ? -5.676 -36.031 25.812 1 90.88 460 ASP A O 1
ATOM 3657 N N . THR A 1 461 ? -7.145 -37.531 25.078 1 89.62 461 THR A N 1
ATOM 3658 C CA . THR A 1 461 ? -6.195 -38.625 25.172 1 89.62 461 THR A CA 1
ATOM 3659 C C . THR A 1 461 ? -5.715 -39.031 23.781 1 89.62 461 THR A C 1
ATOM 3661 O O . THR A 1 461 ? -6.5 -39.062 22.828 1 89.62 461 THR A O 1
ATOM 3664 N N . GLY A 1 462 ? -4.434 -39.375 23.672 1 91.69 462 GLY A N 1
ATOM 3665 C CA . GLY A 1 462 ? -3.865 -39.938 22.453 1 91.69 462 GLY A CA 1
ATOM 3666 C C . GLY A 1 462 ? -3.662 -38.906 21.359 1 91.69 462 GLY A C 1
ATOM 3667 O O . GLY A 1 462 ? -3.758 -39.25 20.172 1 91.69 462 GLY A O 1
ATOM 3668 N N . VAL A 1 463 ? -3.561 -37.688 21.734 1 94.06 463 VAL A N 1
ATOM 3669 C CA . VAL A 1 463 ? -3.385 -36.625 20.734 1 94.06 463 VAL A CA 1
ATOM 3670 C C . VAL A 1 463 ? -1.979 -36.688 20.141 1 94.06 463 VAL A C 1
ATOM 3672 O O . VAL A 1 463 ? -0.994 -36.812 20.875 1 94.06 463 VAL A O 1
ATOM 3675 N N . PHE A 1 464 ? -1.916 -36.75 18.828 1 94.88 464 PHE A N 1
ATOM 3676 C CA . PHE A 1 464 ? -0.606 -36.719 18.188 1 94.88 464 PHE A CA 1
ATOM 3677 C C . PHE A 1 464 ? -0.73 -36.344 16.719 1 94.88 464 PHE A C 1
ATOM 3679 O O . PHE A 1 464 ? -1.829 -36.344 16.156 1 94.88 464 PHE A O 1
ATOM 3686 N N . ALA A 1 465 ? 0.234 -35.938 16.141 1 95.75 465 ALA A N 1
ATOM 3687 C CA . ALA A 1 465 ? 0.423 -35.812 14.703 1 95.75 465 ALA A CA 1
ATOM 3688 C C . ALA A 1 465 ? 1.814 -36.281 14.289 1 95.75 465 ALA A C 1
ATOM 3690 O O . ALA A 1 465 ? 2.789 -36.062 15.016 1 95.75 465 ALA A O 1
ATOM 3691 N N . GLN A 1 466 ? 1.879 -36.938 13.211 1 95.19 466 GLN A N 1
ATOM 3692 C CA . GLN A 1 466 ? 3.166 -37.5 12.789 1 95.19 466 GLN A CA 1
ATOM 3693 C C . GLN A 1 466 ? 3.299 -37.469 11.273 1 95.19 466 GLN A C 1
ATOM 3695 O O . GLN A 1 466 ? 2.32 -37.719 10.555 1 95.19 466 GLN A O 1
ATOM 3700 N N . LEU A 1 467 ? 4.504 -37.188 10.812 1 95.38 467 LEU A N 1
ATOM 3701 C CA . LEU A 1 467 ? 4.859 -37.344 9.406 1 95.38 467 LEU A CA 1
ATOM 3702 C C . LEU A 1 467 ? 5.117 -38.812 9.078 1 95.38 467 LEU A C 1
ATOM 3704 O O . LEU A 1 467 ? 6.039 -39.406 9.617 1 95.38 467 LEU A O 1
ATOM 3708 N N . ALA A 1 468 ? 4.277 -39.25 8.172 1 92.12 468 ALA A N 1
ATOM 3709 C CA . ALA A 1 468 ? 4.375 -40.656 7.848 1 92.12 468 ALA A CA 1
ATOM 3710 C C . ALA A 1 468 ? 5.664 -40.969 7.086 1 92.12 468 ALA A C 1
ATOM 3712 O O . ALA A 1 468 ? 6.082 -40.188 6.23 1 92.12 468 ALA A O 1
ATOM 3713 N N . ILE A 1 469 ? 6.289 -42.062 7.387 1 86.62 469 ILE A N 1
ATOM 3714 C CA . ILE A 1 469 ? 7.445 -42.562 6.641 1 86.62 469 ILE A CA 1
ATOM 3715 C C . ILE A 1 469 ? 6.988 -43.5 5.531 1 86.62 469 ILE A C 1
ATOM 3717 O O . ILE A 1 469 ? 6.441 -44.562 5.805 1 86.62 469 ILE A O 1
ATOM 3721 N N . LEU A 1 470 ? 7.062 -43.094 4.285 1 82.75 470 LEU A N 1
ATOM 3722 C CA . LEU A 1 470 ? 6.477 -43.812 3.164 1 82.75 470 LEU A CA 1
ATOM 3723 C C . LEU A 1 470 ? 7.535 -44.625 2.428 1 82.75 470 LEU A C 1
ATOM 3725 O O . LEU A 1 470 ? 7.215 -45.406 1.541 1 82.75 470 LEU A O 1
ATOM 3729 N N . LYS A 1 471 ? 8.844 -44.438 2.576 1 74.06 471 LYS A N 1
ATOM 3730 C CA . LYS A 1 471 ? 9.875 -45.344 2.033 1 74.06 471 LYS A CA 1
ATOM 3731 C C . LYS A 1 471 ? 10.594 -46.094 3.146 1 74.06 471 LYS A C 1
ATOM 3733 O O . LYS A 1 471 ? 10.703 -45.594 4.27 1 74.06 471 LYS A O 1
ATOM 3738 N N . MET B 1 1 ? -22.484 35.125 23.484 1 24.23 1 MET B N 1
ATOM 3739 C CA . MET B 1 1 ? -22.656 36.469 24 1 24.23 1 MET B CA 1
ATOM 3740 C C . MET B 1 1 ? -21.969 37.5 23.094 1 24.23 1 MET B C 1
ATOM 3742 O O . MET B 1 1 ? -20.781 37.344 22.781 1 24.23 1 MET B O 1
ATOM 3746 N N . MET B 1 2 ? -22.766 38.156 22.297 1 28.05 2 MET B N 1
ATOM 3747 C CA . MET B 1 2 ? -22.469 39.062 21.188 1 28.05 2 MET B CA 1
ATOM 3748 C C . MET B 1 2 ? -21.719 40.312 21.703 1 28.05 2 MET B C 1
ATOM 3750 O O . MET B 1 2 ? -22.25 41.094 22.484 1 28.05 2 MET B O 1
ATOM 3754 N N . ARG B 1 3 ? -20.484 40.062 22.078 1 35.34 3 ARG B N 1
ATOM 3755 C CA . ARG B 1 3 ? -19.766 41.25 22.547 1 35.34 3 ARG B CA 1
ATOM 3756 C C . ARG B 1 3 ? -19.984 42.438 21.609 1 35.34 3 ARG B C 1
ATOM 3758 O O . ARG B 1 3 ? -19.734 42.344 20.406 1 35.34 3 ARG B O 1
ATOM 3765 N N . TYR B 1 4 ? -20.875 43.281 21.969 1 32.06 4 TYR B N 1
ATOM 3766 C CA . TYR B 1 4 ? -21.141 44.562 21.328 1 32.06 4 TYR B CA 1
ATOM 3767 C C . TYR B 1 4 ? -19.828 45.281 21.016 1 32.06 4 TYR B C 1
ATOM 3769 O O . TYR B 1 4 ? -18.906 45.281 21.828 1 32.06 4 TYR B O 1
ATOM 3777 N N . PRO B 1 5 ? -19.5 45.469 19.766 1 33.41 5 PRO B N 1
ATOM 3778 C CA . PRO B 1 5 ? -18.312 46.188 19.344 1 33.41 5 PRO B CA 1
ATOM 3779 C C . PRO B 1 5 ? -18.141 47.531 20.078 1 33.41 5 PRO B C 1
ATOM 3781 O O . PRO B 1 5 ? -19.094 48.281 20.203 1 33.41 5 PRO B O 1
ATOM 3784 N N . GLN B 1 6 ? -17.438 47.594 21.156 1 35.28 6 GLN B N 1
ATOM 3785 C CA . GLN B 1 6 ? -17.172 48.875 21.781 1 35.28 6 GLN B CA 1
ATOM 3786 C C . GLN B 1 6 ? -16.922 49.969 20.734 1 35.28 6 GLN B C 1
ATOM 3788 O O . GLN B 1 6 ? -16.281 49.688 19.703 1 35.28 6 GLN B O 1
ATOM 3793 N N . PRO B 1 7 ? -17.797 50.938 20.594 1 38.66 7 PRO B N 1
ATOM 3794 C CA . PRO B 1 7 ? -17.625 52 19.609 1 38.66 7 PRO B CA 1
ATOM 3795 C C . PRO B 1 7 ? -16.172 52.5 19.516 1 38.66 7 PRO B C 1
ATOM 3797 O O . PRO B 1 7 ? -15.422 52.406 20.5 1 38.66 7 PRO B O 1
ATOM 3800 N N . PRO B 1 8 ? -15.547 52.438 18.375 1 41.34 8 PRO B N 1
ATOM 3801 C CA . PRO B 1 8 ? -14.18 52.969 18.203 1 41.34 8 PRO B CA 1
ATOM 3802 C C . PRO B 1 8 ? -13.945 54.281 18.938 1 41.34 8 PRO B C 1
ATOM 3804 O O . PRO B 1 8 ? -14.883 55.062 19.125 1 41.34 8 PRO B O 1
ATOM 3807 N N . PRO B 1 9 ? -13.141 54.344 19.875 1 42.22 9 PRO B N 1
ATOM 3808 C CA . PRO B 1 9 ? -12.914 55.625 20.516 1 42.22 9 PRO B CA 1
ATOM 3809 C C . PRO B 1 9 ? -12.898 56.781 19.516 1 42.22 9 PRO B C 1
ATOM 3811 O O . PRO B 1 9 ? -12.617 56.594 18.328 1 42.22 9 PRO B O 1
ATOM 3814 N N . PRO B 1 10 ? -13.633 57.875 19.719 1 39.28 10 PRO B N 1
ATOM 3815 C CA . PRO B 1 10 ? -13.742 59.031 18.812 1 39.28 10 PRO B CA 1
ATOM 3816 C C . PRO B 1 10 ? -12.398 59.406 18.203 1 39.28 10 PRO B C 1
ATOM 3818 O O . PRO B 1 10 ? -11.352 59.219 18.812 1 39.28 10 PRO B O 1
ATOM 3821 N N . SER B 1 11 ? -12.227 59.25 16.906 1 41.31 11 SER B N 1
ATOM 3822 C CA . SER B 1 11 ? -11.133 59.719 16.078 1 41.31 11 SER B CA 1
ATOM 3823 C C . SER B 1 11 ? -10.648 61.094 16.547 1 41.31 11 SER B C 1
ATOM 3825 O O . SER B 1 11 ? -11.43 62.031 16.625 1 41.31 11 SER B O 1
ATOM 3827 N N . LEU B 1 12 ? -9.883 61.188 17.5 1 45.12 12 LEU B N 1
ATOM 3828 C CA . LEU B 1 12 ? -9.273 62.438 17.922 1 45.12 12 LEU B CA 1
ATOM 3829 C C . LEU B 1 12 ? -8.68 63.188 16.734 1 45.12 12 LEU B C 1
ATOM 3831 O O . LEU B 1 12 ? -7.516 62.969 16.391 1 45.12 12 LEU B O 1
ATOM 3835 N N . THR B 1 13 ? -9.344 63.25 15.617 1 46.16 13 THR B N 1
ATOM 3836 C CA . THR B 1 13 ? -8.75 64.188 14.664 1 46.16 13 THR B CA 1
ATOM 3837 C C . THR B 1 13 ? -8.531 65.562 15.312 1 46.16 13 THR B C 1
ATOM 3839 O O . THR B 1 13 ? -9.5 66.25 15.672 1 46.16 13 THR B O 1
ATOM 3842 N N . LEU B 1 14 ? -7.57 65.75 16.094 1 49.09 14 LEU B N 1
ATOM 3843 C CA . LEU B 1 14 ? -7.238 67.125 16.469 1 49.09 14 LEU B CA 1
ATOM 3844 C C . LEU B 1 14 ? -7.219 68.062 15.258 1 49.09 14 LEU B C 1
ATOM 3846 O O . LEU B 1 14 ? -6.469 67.812 14.312 1 49.09 14 LEU B O 1
ATOM 3850 N N . PRO B 1 15 ? -8.289 68.625 14.914 1 49 15 PRO B N 1
ATOM 3851 C CA . PRO B 1 15 ? -8.18 69.625 13.828 1 49 15 PRO B CA 1
ATOM 3852 C C . PRO B 1 15 ? -6.961 70.562 13.969 1 49 15 PRO B C 1
ATOM 3854 O O . PRO B 1 15 ? -6.488 70.75 15.086 1 49 15 PRO B O 1
ATOM 3857 N N . ALA B 1 16 ? -6.141 70.75 12.93 1 54.09 16 ALA B N 1
ATOM 3858 C CA . ALA B 1 16 ? -5.078 71.75 12.906 1 54.09 16 ALA B CA 1
ATOM 3859 C C . ALA B 1 16 ? -5.523 73.062 13.578 1 54.09 16 ALA B C 1
ATOM 3861 O O . ALA B 1 16 ? -6.695 73.438 13.516 1 54.09 16 ALA B O 1
ATOM 3862 N N . PRO B 1 17 ? -4.863 73.438 14.617 1 55.06 17 PRO B N 1
ATOM 3863 C CA . PRO B 1 17 ? -5.281 74.688 15.203 1 55.06 17 PRO B CA 1
ATOM 3864 C C . PRO B 1 17 ? -5.574 75.75 14.141 1 55.06 17 PRO B C 1
ATOM 3866 O O . PRO B 1 17 ? -4.867 75.812 13.133 1 55.06 17 PRO B O 1
ATOM 3869 N N . PRO B 1 18 ? -6.723 76.188 14.094 1 59.81 18 PRO B N 1
ATOM 3870 C CA . PRO B 1 18 ? -7.043 77.25 13.102 1 59.81 18 PRO B CA 1
ATOM 3871 C C . PRO B 1 18 ? -6.047 78.375 13.125 1 59.81 18 PRO B C 1
ATOM 3873 O O . PRO B 1 18 ? -5.445 78.688 14.164 1 59.81 18 PRO B O 1
ATOM 3876 N N . ASP B 1 19 ? -5.617 78.875 12.016 1 73.56 19 ASP B N 1
ATOM 3877 C CA . ASP B 1 19 ? -4.82 80.062 11.898 1 73.56 19 ASP B CA 1
ATOM 3878 C C . ASP B 1 19 ? -5.445 81.25 12.688 1 73.56 19 ASP B C 1
ATOM 3880 O O . ASP B 1 19 ? -6.652 81.438 12.609 1 73.56 19 ASP B O 1
ATOM 3884 N N . VAL B 1 20 ? -4.711 81.625 13.672 1 84.44 20 VAL B N 1
ATOM 3885 C CA . VAL B 1 20 ? -5.148 82.812 14.445 1 84.44 20 VAL B CA 1
ATOM 3886 C C . VAL B 1 20 ? -5 84.062 13.602 1 84.44 20 VAL B C 1
ATOM 3888 O O . VAL B 1 20 ? -3.951 84.312 13 1 84.44 20 VAL B O 1
ATOM 3891 N N . ALA B 1 21 ? -6.121 84.75 13.477 1 87.12 21 ALA B N 1
ATOM 3892 C CA . ALA B 1 21 ? -6.094 86 12.695 1 87.12 21 ALA B CA 1
ATOM 3893 C C . ALA B 1 21 ? -5.535 87.188 13.516 1 87.12 21 ALA B C 1
ATOM 3895 O O . ALA B 1 21 ? -5.738 87.25 14.734 1 87.12 21 ALA B O 1
ATOM 3896 N N . CYS B 1 22 ? -4.805 88.125 12.805 1 91.06 22 CYS B N 1
ATOM 3897 C CA . CYS B 1 22 ? -4.32 89.312 13.453 1 91.06 22 CYS B CA 1
ATOM 3898 C C . CYS B 1 22 ? -5.48 90.25 13.844 1 91.06 22 CYS B C 1
ATOM 3900 O O . CYS B 1 22 ? -6.395 90.438 13.047 1 91.06 22 CYS B O 1
ATOM 3902 N N . ASP B 1 23 ? -5.527 90.688 14.977 1 87.38 23 ASP B N 1
ATOM 3903 C CA . ASP B 1 23 ? -6.637 91.5 15.484 1 87.38 23 ASP B CA 1
ATOM 3904 C C . ASP B 1 23 ? -6.582 92.875 14.93 1 87.38 23 ASP B C 1
ATOM 3906 O O . ASP B 1 23 ? -7.535 93.688 15.078 1 87.38 23 ASP B O 1
ATOM 3910 N N . PHE B 1 24 ? -5.609 93.312 14.281 1 87.56 24 PHE B N 1
ATOM 3911 C CA . PHE B 1 24 ? -5.426 94.75 13.906 1 87.56 24 PHE B CA 1
ATOM 3912 C C . PHE B 1 24 ? -5.473 94.875 12.391 1 87.56 24 PHE B C 1
ATOM 3914 O O . PHE B 1 24 ? -5.547 96 11.883 1 87.56 24 PHE B O 1
ATOM 3921 N N . CYS B 1 25 ? -5.352 93.75 11.766 1 86.62 25 CYS B N 1
ATOM 3922 C CA . CYS B 1 25 ? -5.441 93.812 10.312 1 86.62 25 CYS B CA 1
ATOM 3923 C C . CYS B 1 25 ? -6.887 94 9.859 1 86.62 25 CYS B C 1
ATOM 3925 O O . CYS B 1 25 ? -7.797 93.438 10.492 1 86.62 25 CYS B O 1
ATOM 3927 N N . SER B 1 26 ? -7.434 94.875 9.133 1 73.19 26 SER B N 1
ATOM 3928 C CA . SER B 1 26 ? -8.797 95.188 8.727 1 73.19 26 SER B CA 1
ATOM 3929 C C . SER B 1 26 ? -9.578 93.938 8.336 1 73.19 26 SER B C 1
ATOM 3931 O O . SER B 1 26 ? -10.75 93.812 8.703 1 73.19 26 SER B O 1
ATOM 3933 N N . LEU B 1 27 ? -9.305 93.188 7.387 1 61.66 27 LEU B N 1
ATOM 3934 C CA . LEU B 1 27 ? -10.195 92.125 6.934 1 61.66 27 LEU B CA 1
ATOM 3935 C C . LEU B 1 27 ? -9.703 90.75 7.402 1 61.66 27 LEU B C 1
ATOM 3937 O O . LEU B 1 27 ? -10.016 89.75 6.789 1 61.66 27 LEU B O 1
ATOM 3941 N N . GLY B 1 28 ? -9.086 90.812 8.523 1 62.56 28 GLY B N 1
ATOM 3942 C CA . GLY B 1 28 ? -8.727 89.5 9.086 1 62.56 28 GLY B CA 1
ATOM 3943 C C . GLY B 1 28 ? -7.863 88.688 8.156 1 62.56 28 GLY B C 1
ATOM 3944 O O . GLY B 1 28 ? -7.934 87.438 8.172 1 62.56 28 GLY B O 1
ATOM 3945 N N . ARG B 1 29 ? -7.223 89.375 7.324 1 68.06 29 ARG B N 1
ATOM 3946 C CA . ARG B 1 29 ? -6.605 88.75 6.164 1 68.06 29 ARG B CA 1
ATOM 3947 C C . ARG B 1 29 ? -5.289 88.062 6.539 1 68.06 29 ARG B C 1
ATOM 3949 O O . ARG B 1 29 ? -4.949 87 6.008 1 68.06 29 ARG B O 1
ATOM 3956 N N . ASN B 1 30 ? -4.562 88.688 7.59 1 82 30 ASN B N 1
ATOM 3957 C CA . ASN B 1 30 ? -3.244 88.125 7.805 1 82 30 ASN B CA 1
ATOM 3958 C C . ASN B 1 30 ? -3.23 87.188 9.023 1 82 30 ASN B C 1
ATOM 3960 O O . ASN B 1 30 ? -3.951 87.438 9.992 1 82 30 ASN B O 1
ATOM 3964 N N . LYS B 1 31 ? -2.393 86.25 9.008 1 88.38 31 LYS B N 1
ATOM 3965 C CA . LYS B 1 31 ? -2.205 85.312 10.094 1 88.38 31 LYS B CA 1
ATOM 3966 C C . LYS B 1 31 ? -1.356 85.875 11.211 1 88.38 31 LYS B C 1
ATOM 3968 O O . LYS B 1 31 ? -0.342 86.562 10.953 1 88.38 31 LYS B O 1
ATOM 3973 N N . ALA B 1 32 ? -1.822 85.812 12.406 1 91.06 32 ALA B N 1
ATOM 3974 C CA . ALA B 1 32 ? -1.057 86.25 13.562 1 91.06 32 ALA B CA 1
ATOM 3975 C C . ALA B 1 32 ? 0.127 85.312 13.836 1 91.06 32 ALA B C 1
ATOM 3977 O O . ALA B 1 32 ? 0.011 84.125 13.719 1 91.06 32 ALA B O 1
ATOM 3978 N N . THR B 1 33 ? 1.245 85.938 14.102 1 90 33 THR B N 1
ATOM 3979 C CA . THR B 1 33 ? 2.43 85.188 14.43 1 90 33 THR B CA 1
ATOM 3980 C C . THR B 1 33 ? 2.684 85.188 15.93 1 90 33 THR B C 1
ATOM 3982 O O . THR B 1 33 ? 3.211 84.188 16.484 1 90 33 THR B O 1
ATOM 3985 N N . LYS B 1 34 ? 2.275 86.312 16.562 1 92.12 34 LYS B N 1
ATOM 3986 C CA . LYS B 1 34 ? 2.5 86.438 18 1 92.12 34 LYS B CA 1
ATOM 3987 C C . LYS B 1 34 ? 1.251 86.938 18.719 1 92.12 34 LYS B C 1
ATOM 3989 O O . LYS B 1 34 ? 0.426 87.625 18.109 1 92.12 34 LYS B O 1
ATOM 3994 N N . SER B 1 35 ? 1.09 86.5 19.938 1 91.06 35 SER B N 1
ATOM 3995 C CA . SER B 1 35 ? 0.049 87 20.828 1 91.06 35 SER B CA 1
ATOM 3996 C C . SER B 1 35 ? 0.647 87.625 22.078 1 91.06 35 SER B C 1
ATOM 3998 O O . SER B 1 35 ? 1.609 87.062 22.641 1 91.06 35 SER B O 1
ATOM 4000 N N . CYS B 1 36 ? 0.159 88.812 22.438 1 92.75 36 CYS B N 1
ATOM 4001 C CA . CYS B 1 36 ? 0.597 89.438 23.656 1 92.75 36 CYS B CA 1
ATOM 4002 C C . CYS B 1 36 ? -0.378 89.188 24.797 1 92.75 36 CYS B C 1
ATOM 4004 O O . CYS B 1 36 ? -1.569 89.5 24.688 1 92.75 36 CYS B O 1
ATOM 4006 N N . LEU B 1 37 ? 0.055 88.688 25.875 1 88.5 37 LEU B N 1
ATOM 4007 C CA . LEU B 1 37 ? -0.802 88.312 27 1 88.5 37 LEU B CA 1
ATOM 4008 C C . LEU B 1 37 ? -1.201 89.562 27.812 1 88.5 37 LEU B C 1
ATOM 4010 O O . LEU B 1 37 ? -2.162 89.5 28.578 1 88.5 37 LEU B O 1
ATOM 4014 N N . THR B 1 38 ? -0.447 90.562 27.578 1 88 38 THR B N 1
ATOM 4015 C CA . THR B 1 38 ? -0.762 91.812 28.266 1 88 38 THR B CA 1
ATOM 4016 C C . THR B 1 38 ? -1.837 92.625 27.516 1 88 38 THR B C 1
ATOM 4018 O O . THR B 1 38 ? -2.816 93.062 28.109 1 88 38 THR B O 1
ATOM 4021 N N . CYS B 1 39 ? -1.643 92.625 26.188 1 89.88 39 CYS B N 1
ATOM 4022 C CA . CYS B 1 39 ? -2.605 93.312 25.344 1 89.88 39 CYS B CA 1
ATOM 4023 C C . CYS B 1 39 ? -3.848 92.5 25.109 1 89.88 39 CYS B C 1
ATOM 4025 O O . CYS B 1 39 ? -4.887 93 24.688 1 89.88 39 CYS B O 1
ATOM 4027 N N . LEU B 1 40 ? -3.664 91.188 25.422 1 90.94 40 LEU B N 1
ATOM 4028 C CA . LEU B 1 40 ? -4.699 90.188 25.109 1 90.94 40 LEU B CA 1
ATOM 4029 C C . LEU B 1 40 ? -5.145 90.312 23.656 1 90.94 40 LEU B C 1
ATOM 4031 O O . LEU B 1 40 ? -6.34 90.375 23.375 1 90.94 40 LEU B O 1
ATOM 4035 N N . ALA B 1 41 ? -4.219 90.375 22.797 1 89.62 41 ALA B N 1
ATOM 4036 C CA . ALA B 1 41 ? -4.457 90.5 21.359 1 89.62 41 ALA B CA 1
ATOM 4037 C C . ALA B 1 41 ? -3.398 89.75 20.562 1 89.62 41 ALA B C 1
ATOM 4039 O O . ALA B 1 41 ? -2.303 89.5 21.062 1 89.62 41 ALA B O 1
ATOM 4040 N N . SER B 1 42 ? -3.797 89.312 19.359 1 91.5 42 SER B N 1
ATOM 4041 C CA . SER B 1 42 ? -2.889 88.625 18.453 1 91.5 42 SER B CA 1
ATOM 4042 C C . SER B 1 42 ? -2.434 89.562 17.312 1 91.5 42 SER B C 1
ATOM 4044 O O . SER B 1 42 ? -3.211 90.375 16.828 1 91.5 42 SER B O 1
ATOM 4046 N N . TYR B 1 43 ? -1.085 89.438 16.969 1 91.81 43 TYR B N 1
ATOM 4047 C CA . TYR B 1 43 ? -0.472 90.375 16.016 1 91.81 43 TYR B CA 1
ATOM 4048 C C . TYR B 1 43 ? 0.198 89.625 14.875 1 91.81 43 TYR B C 1
ATOM 4050 O O . TYR B 1 43 ? 0.802 88.562 15.086 1 91.81 43 TYR B O 1
ATOM 4058 N N . CYS B 1 44 ? -0.025 90.125 13.664 1 92.56 44 CYS B N 1
ATOM 4059 C CA . CYS B 1 44 ? 0.781 89.625 12.547 1 92.56 44 CYS B CA 1
ATOM 4060 C C . CYS B 1 44 ? 2.201 90.188 12.625 1 92.56 44 CYS B C 1
ATOM 4062 O O . CYS B 1 44 ? 2.533 90.938 13.547 1 92.56 44 CYS B O 1
ATOM 4064 N N . ASP B 1 45 ? 3.062 89.875 11.695 1 90.94 45 ASP B N 1
ATOM 4065 C CA . ASP B 1 45 ? 4.473 90.25 11.719 1 90.94 45 ASP B CA 1
ATOM 4066 C C . ASP B 1 45 ? 4.633 91.75 11.656 1 90.94 45 ASP B C 1
ATOM 4068 O O . ASP B 1 45 ? 5.535 92.312 12.281 1 90.94 45 ASP B O 1
ATOM 4072 N N . GLU B 1 46 ? 3.709 92.312 11.039 1 90.62 46 GLU B N 1
ATOM 4073 C CA . GLU B 1 46 ? 3.793 93.75 10.875 1 90.62 46 GLU B CA 1
ATOM 4074 C C . GLU B 1 46 ? 3.34 94.5 12.141 1 90.62 46 GLU B C 1
ATOM 4076 O O . GLU B 1 46 ? 3.973 95.438 12.57 1 90.62 46 GLU B O 1
ATOM 4081 N N . HIS B 1 47 ? 2.371 93.938 12.672 1 92.88 47 HIS B N 1
ATOM 4082 C CA . HIS B 1 47 ? 1.748 94.688 13.781 1 92.88 47 HIS B CA 1
ATOM 4083 C C . HIS B 1 47 ? 2.422 94.312 15.109 1 92.88 47 HIS B C 1
ATOM 4085 O O . HIS B 1 47 ? 2.195 95 16.109 1 92.88 47 HIS B O 1
ATOM 4091 N N . VAL B 1 48 ? 3.223 93.312 15.016 1 93 48 VAL B N 1
ATOM 4092 C CA . VAL B 1 48 ? 3.906 92.938 16.25 1 93 48 VAL B CA 1
ATOM 4093 C C . VAL B 1 48 ? 5.188 93.75 16.406 1 93 48 VAL B C 1
ATOM 4095 O O . VAL B 1 48 ? 5.715 93.875 17.516 1 93 48 VAL B O 1
ATOM 4098 N N . GLU B 1 49 ? 5.609 94.5 15.477 1 92.12 49 GLU B N 1
ATOM 4099 C CA . GLU B 1 49 ? 6.887 95.188 15.422 1 92.12 49 GLU B CA 1
ATOM 4100 C C . GLU B 1 49 ? 7.02 96.188 16.562 1 92.12 49 GLU B C 1
ATOM 4102 O O . GLU B 1 49 ? 8.094 96.312 17.156 1 92.12 49 GLU B O 1
ATOM 4107 N N . PRO B 1 50 ? 6.02 96.938 16.906 1 93.06 50 PRO B N 1
ATOM 4108 C CA . PRO B 1 50 ? 6.141 97.875 18 1 93.06 50 PRO B CA 1
ATOM 4109 C C . PRO B 1 50 ? 6.523 97.188 19.328 1 93.06 50 PRO B C 1
ATOM 4111 O O . PRO B 1 50 ? 7.133 97.812 20.188 1 93.06 50 PRO B O 1
ATOM 4114 N N . HIS B 1 51 ? 6.152 95.938 19.484 1 92.88 51 HIS B N 1
ATOM 4115 C CA . HIS B 1 51 ? 6.465 95.25 20.719 1 92.88 51 HIS B CA 1
ATOM 4116 C C . HIS B 1 51 ? 7.953 94.938 20.812 1 92.88 51 HIS B C 1
ATOM 4118 O O . HIS B 1 51 ? 8.461 94.625 21.906 1 92.88 51 HIS B O 1
ATOM 4124 N N . TYR B 1 52 ? 8.648 95.062 19.688 1 91.62 52 TYR B N 1
ATOM 4125 C CA . TYR B 1 52 ? 10.086 94.812 19.688 1 91.62 52 TYR B CA 1
ATOM 4126 C C . TYR B 1 52 ? 10.867 96.125 19.781 1 91.62 52 TYR B C 1
ATOM 4128 O O . TYR B 1 52 ? 12.039 96.125 20.156 1 91.62 52 TYR B O 1
ATOM 4136 N N . THR B 1 53 ? 10.156 97.25 19.469 1 91.44 53 THR B N 1
ATOM 4137 C CA . THR B 1 53 ? 10.914 98.5 19.281 1 91.44 53 THR B CA 1
ATOM 4138 C C . THR B 1 53 ? 10.594 99.5 20.391 1 91.44 53 THR B C 1
ATOM 4140 O O . THR B 1 53 ? 11.445 100.312 20.766 1 91.44 53 THR B O 1
ATOM 4143 N N . VAL B 1 54 ? 9.367 99.5 20.844 1 92.12 54 VAL B N 1
ATOM 4144 C CA . VAL B 1 54 ? 8.938 100.438 21.844 1 92.12 54 VAL B CA 1
ATOM 4145 C C . VAL B 1 54 ? 9.266 99.938 23.25 1 92.12 54 VAL B C 1
ATOM 4147 O O . VAL B 1 54 ? 8.805 98.812 23.641 1 92.12 54 VAL B O 1
ATOM 4150 N N . PRO B 1 55 ? 9.945 100.562 24.078 1 89.88 55 PRO B N 1
ATOM 4151 C CA . PRO B 1 55 ? 10.445 100.062 25.359 1 89.88 55 PRO B CA 1
ATOM 4152 C C . PRO B 1 55 ? 9.32 99.625 26.312 1 89.88 55 PRO B C 1
ATOM 4154 O O . PRO B 1 55 ? 9.438 98.625 27 1 89.88 55 PRO B O 1
ATOM 4157 N N . VAL B 1 56 ? 8.273 100.312 26.359 1 89.75 56 VAL B N 1
ATOM 4158 C CA . VAL B 1 56 ? 7.188 100 27.281 1 89.75 56 VAL B CA 1
ATOM 4159 C C . VAL B 1 56 ? 6.496 98.75 26.844 1 89.75 56 VAL B C 1
ATOM 4161 O O . VAL B 1 56 ? 6.066 97.938 27.672 1 89.75 56 VAL B O 1
ATOM 4164 N N . LEU B 1 57 ? 6.465 98.5 25.594 1 90.69 57 LEU B N 1
ATOM 4165 C CA . LEU B 1 57 ? 5.777 97.312 25.062 1 90.69 57 LEU B CA 1
ATOM 4166 C C . LEU B 1 57 ? 6.688 96.062 25.109 1 90.69 57 LEU B C 1
ATOM 4168 O O . LEU B 1 57 ? 6.207 94.938 25.094 1 90.69 57 LEU B O 1
ATOM 4172 N N . GLN B 1 58 ? 7.969 96.375 25.188 1 89.62 58 GLN B N 1
ATOM 4173 C CA . GLN B 1 58 ? 8.938 95.25 25.266 1 89.62 58 GLN B CA 1
ATOM 4174 C C . GLN B 1 58 ? 8.773 94.438 26.547 1 89.62 58 GLN B C 1
ATOM 4176 O O . GLN B 1 58 ? 9.195 93.312 26.625 1 89.62 58 GLN B O 1
ATOM 4181 N N . LYS B 1 59 ? 8.172 95.062 27.516 1 89.25 59 LYS B N 1
ATOM 4182 C CA . LYS B 1 59 ? 7.98 94.375 28.797 1 89.25 59 LYS B CA 1
ATOM 4183 C C . LYS B 1 59 ? 6.805 93.438 28.75 1 89.25 59 LYS B C 1
ATOM 4185 O O . LYS B 1 59 ? 6.633 92.625 29.641 1 89.25 59 LYS B O 1
ATOM 4190 N N . HIS B 1 60 ? 6.004 93.5 27.641 1 91.38 60 HIS B N 1
ATOM 4191 C CA . HIS B 1 60 ? 4.855 92.625 27.5 1 91.38 60 HIS B CA 1
ATOM 4192 C C . HIS B 1 60 ? 5.297 91.188 27.172 1 91.38 60 HIS B C 1
ATOM 4194 O O . HIS B 1 60 ? 6.352 91 26.562 1 91.38 60 HIS B O 1
ATOM 4200 N N . GLU B 1 61 ? 4.566 90.312 27.688 1 87.56 61 GLU B N 1
ATOM 4201 C CA . GLU B 1 61 ? 4.875 88.875 27.422 1 87.56 61 GLU B CA 1
ATOM 4202 C C . GLU B 1 61 ? 4.301 88.438 26.078 1 87.56 61 GLU B C 1
ATOM 4204 O O . GLU B 1 61 ? 3.08 88.375 25.922 1 87.56 61 GLU B O 1
ATOM 4209 N N . LEU B 1 62 ? 5.195 88.188 25.109 1 89.5 62 LEU B N 1
ATOM 4210 C CA . LEU B 1 62 ? 4.82 87.75 23.781 1 89.5 62 LEU B CA 1
ATOM 4211 C C . LEU B 1 62 ? 4.98 86.25 23.641 1 89.5 62 LEU B C 1
ATOM 4213 O O . LEU B 1 62 ? 5.996 85.688 24.047 1 89.5 62 LEU B O 1
ATOM 4217 N N . ILE B 1 63 ? 3.975 85.625 23.188 1 87.06 63 ILE B N 1
ATOM 4218 C CA . ILE B 1 63 ? 4.031 84.188 22.922 1 87.06 63 ILE B CA 1
ATOM 4219 C C . ILE B 1 63 ? 3.592 83.875 21.5 1 87.06 63 ILE B C 1
ATOM 4221 O O . ILE B 1 63 ? 3.043 84.75 20.828 1 87.06 63 ILE B O 1
ATOM 4225 N N . SER B 1 64 ? 3.938 82.75 21.062 1 86.88 64 SER B N 1
ATOM 4226 C CA . SER B 1 64 ? 3.516 82.375 19.703 1 86.88 64 SER B CA 1
ATOM 4227 C C . SER B 1 64 ? 1.997 82.25 19.609 1 86.88 64 SER B C 1
ATOM 4229 O O . SER B 1 64 ? 1.338 81.812 20.516 1 86.88 64 SER B O 1
ATOM 4231 N N . ALA B 1 65 ? 1.437 82.812 18.5 1 85.5 65 ALA B N 1
ATOM 4232 C CA . ALA B 1 65 ? -0.013 82.812 18.328 1 85.5 65 ALA B CA 1
ATOM 4233 C C . ALA B 1 65 ? -0.513 81.438 17.859 1 85.5 65 ALA B C 1
ATOM 4235 O O . ALA B 1 65 ? -0.676 81.188 16.656 1 85.5 65 ALA B O 1
ATOM 4236 N N . THR B 1 66 ? -0.736 80.5 18.797 1 82.06 66 THR B N 1
ATOM 4237 C CA . THR B 1 66 ? -1.177 79.188 18.438 1 82.06 66 THR B CA 1
ATOM 4238 C C . THR B 1 66 ? -2.684 79 18.641 1 82.06 66 THR B C 1
ATOM 4240 O O . THR B 1 66 ? -3.303 78.125 18.094 1 82.06 66 THR B O 1
ATOM 4243 N N . MET B 1 67 ? -3.258 79.875 19.438 1 82.25 67 MET B N 1
ATOM 4244 C CA . MET B 1 67 ? -4.703 79.938 19.641 1 82.25 67 MET B CA 1
ATOM 4245 C C . MET B 1 67 ? -5.168 81.375 19.875 1 82.25 67 MET B C 1
ATOM 4247 O O . MET B 1 67 ? -4.383 82.25 20.281 1 82.25 67 MET B O 1
ATOM 4251 N N . PRO B 1 68 ? -6.43 81.562 19.578 1 82.44 68 PRO B N 1
ATOM 4252 C CA . PRO B 1 68 ? -6.938 82.875 19.828 1 82.44 68 PRO B CA 1
ATOM 4253 C C . PRO B 1 68 ? -6.84 83.312 21.312 1 82.44 68 PRO B C 1
ATOM 4255 O O . PRO B 1 68 ? -7.176 82.5 22.188 1 82.44 68 PRO B O 1
ATOM 4258 N N . VAL B 1 69 ? -6.32 84.5 21.453 1 86.56 69 VAL B N 1
ATOM 4259 C CA . VAL B 1 69 ? -6.086 84.938 22.812 1 86.56 69 VAL B CA 1
ATOM 4260 C C . VAL B 1 69 ? -7.402 85 23.578 1 86.56 69 VAL B C 1
ATOM 4262 O O . VAL B 1 69 ? -7.43 84.812 24.797 1 86.56 69 VAL B O 1
ATOM 4265 N N . GLY B 1 70 ? -8.5 85.25 22.812 1 84.12 70 GLY B N 1
ATOM 4266 C CA . GLY B 1 70 ? -9.812 85.25 23.453 1 84.12 70 GLY B CA 1
ATOM 4267 C C . GLY B 1 70 ? -10.133 83.938 24.188 1 84.12 70 GLY B C 1
ATOM 4268 O O . GLY B 1 70 ? -10.867 84 25.188 1 84.12 70 GLY B O 1
ATOM 4269 N N . ASP B 1 71 ? -9.516 82.875 23.75 1 85.56 71 ASP B N 1
ATOM 4270 C CA . ASP B 1 71 ? -9.789 81.625 24.359 1 85.56 71 ASP B CA 1
ATOM 4271 C C . ASP B 1 71 ? -9.008 81.438 25.656 1 85.56 71 ASP B C 1
ATOM 4273 O O . ASP B 1 71 ? -9.273 80.5 26.422 1 85.56 71 ASP B O 1
ATOM 4277 N N . LYS B 1 72 ? -8.164 82.312 25.953 1 88.69 72 LYS B N 1
ATOM 4278 C CA . LYS B 1 72 ? -7.352 82.25 27.156 1 88.69 72 LYS B CA 1
ATOM 4279 C C . LYS B 1 72 ? -7.883 83.188 28.234 1 88.69 72 LYS B C 1
ATOM 4281 O O . LYS B 1 72 ? -7.293 83.312 29.312 1 88.69 72 LYS B O 1
ATOM 4286 N N . VAL B 1 73 ? -8.922 83.812 27.828 1 90.69 73 VAL B N 1
ATOM 4287 C CA . VAL B 1 73 ? -9.469 84.812 28.734 1 90.69 73 VAL B CA 1
ATOM 4288 C C . VAL B 1 73 ? -10.719 84.25 29.422 1 90.69 73 VAL B C 1
ATOM 4290 O O . VAL B 1 73 ? -11.539 83.625 28.797 1 90.69 73 VAL B O 1
ATOM 4293 N N . CYS B 1 74 ? -10.766 84.5 30.688 1 91.56 74 CYS B N 1
ATOM 4294 C CA . CYS B 1 74 ? -11.906 84.062 31.484 1 91.56 74 CYS B CA 1
ATOM 4295 C C . CYS B 1 74 ? -13.18 84.812 31.047 1 91.56 74 CYS B C 1
ATOM 4297 O O . CYS B 1 74 ? -13.203 86 30.953 1 91.56 74 CYS B O 1
ATOM 4299 N N . THR B 1 75 ? -14.211 84.125 30.719 1 88.75 75 THR B N 1
ATOM 4300 C CA . THR B 1 75 ? -15.469 84.688 30.219 1 88.75 75 THR B CA 1
ATOM 4301 C C . THR B 1 75 ? -16.156 85.5 31.312 1 88.75 75 THR B C 1
ATOM 4303 O O . THR B 1 75 ? -16.859 86.438 31.016 1 88.75 75 THR B O 1
ATOM 4306 N N . GLU B 1 76 ? -15.836 85.25 32.5 1 89.94 76 GLU B N 1
ATOM 4307 C CA . GLU B 1 76 ? -16.5 85.938 33.594 1 89.94 76 GLU B CA 1
ATOM 4308 C C . GLU B 1 76 ? -15.773 87.188 34 1 89.94 76 GLU B C 1
ATOM 4310 O O . GLU B 1 76 ? -16.406 88.188 34.312 1 89.94 76 GLU B O 1
ATOM 4315 N N . HIS B 1 77 ? -14.484 87.188 34.031 1 90.44 77 HIS B N 1
ATOM 4316 C CA . HIS B 1 77 ? -13.75 88.312 34.625 1 90.44 77 HIS B CA 1
ATOM 4317 C C . HIS B 1 77 ? -12.945 89.062 33.562 1 90.44 77 HIS B C 1
ATOM 4319 O O . HIS B 1 77 ? -12.328 90.062 33.844 1 90.44 77 HIS B O 1
ATOM 4325 N N . ARG B 1 78 ? -13 88.438 32.344 1 90.5 78 ARG B N 1
ATOM 4326 C CA . ARG B 1 78 ? -12.32 89.062 31.188 1 90.5 78 ARG B CA 1
ATOM 4327 C C . ARG B 1 78 ? -10.836 89.25 31.469 1 90.5 78 ARG B C 1
ATOM 4329 O O . ARG B 1 78 ? -10.258 90.25 31.125 1 90.5 78 ARG B O 1
ATOM 4336 N N . LYS B 1 79 ? -10.195 88.375 32.281 1 90.38 79 LYS B N 1
ATOM 4337 C CA . LYS B 1 79 ? -8.766 88.312 32.594 1 90.38 79 LYS B CA 1
ATOM 4338 C C . LYS B 1 79 ? -8.141 87.062 32.062 1 90.38 79 LYS B C 1
ATOM 4340 O O . LYS B 1 79 ? -8.836 86.062 31.812 1 90.38 79 LYS B O 1
ATOM 4345 N N . LEU B 1 80 ? -6.875 87.125 31.891 1 90.88 80 LEU B N 1
ATOM 4346 C CA . LEU B 1 80 ? -6.145 85.938 31.422 1 90.88 80 LEU B CA 1
ATOM 4347 C C . LEU B 1 80 ? -6.246 84.812 32.438 1 90.88 80 LEU B C 1
ATOM 4349 O O . LEU B 1 80 ? -6.133 85.062 33.625 1 90.88 80 LEU B O 1
ATOM 4353 N N . MET B 1 81 ? -6.516 83.625 31.922 1 91.56 81 MET B N 1
ATOM 4354 C CA . MET B 1 81 ? -6.527 82.438 32.781 1 91.56 81 MET B CA 1
ATOM 4355 C C . MET B 1 81 ? -5.113 81.938 33 1 91.56 81 MET B C 1
ATOM 4357 O O . MET B 1 81 ? -4.609 81.125 32.219 1 91.56 81 MET B O 1
ATOM 4361 N N . ASP B 1 82 ? -4.484 82.25 34.031 1 89.56 82 ASP B N 1
ATOM 4362 C CA . ASP B 1 82 ? -3.092 81.875 34.25 1 89.56 82 ASP B CA 1
ATOM 4363 C C . ASP B 1 82 ? -2.98 80.875 35.375 1 89.56 82 ASP B C 1
ATOM 4365 O O . ASP B 1 82 ? -1.88 80.562 35.875 1 89.56 82 ASP B O 1
ATOM 4369 N N . LEU B 1 83 ? -4.121 80.438 35.812 1 92.19 83 LEU B N 1
ATOM 4370 C CA . LEU B 1 83 ? -4.141 79.375 36.844 1 92.19 83 LEU B CA 1
ATOM 4371 C C . LEU B 1 83 ? -5.043 78.25 36.469 1 92.19 83 LEU B C 1
ATOM 4373 O O . LEU B 1 83 ? -5.883 78.375 35.562 1 92.19 83 LEU B O 1
ATOM 4377 N N . CYS B 1 84 ? -4.723 77.125 37.031 1 91.69 84 CYS B N 1
ATOM 4378 C CA . CYS B 1 84 ? -5.566 75.938 36.875 1 91.69 84 CYS B CA 1
ATOM 4379 C C . CYS B 1 84 ? -6.094 75.438 38.219 1 91.69 84 CYS B C 1
ATOM 4381 O O . CYS B 1 84 ? -5.32 75.25 39.156 1 91.69 84 CYS B O 1
ATOM 4383 N N . CYS B 1 85 ? -7.418 75.375 38.344 1 92.56 85 CYS B N 1
ATOM 4384 C CA . CYS B 1 85 ? -8.023 74.812 39.531 1 92.56 85 CYS B CA 1
ATOM 4385 C C . CYS B 1 85 ? -7.93 73.25 39.5 1 92.56 85 CYS B C 1
ATOM 4387 O O . CYS B 1 85 ? -8.562 72.625 38.656 1 92.56 85 CYS B O 1
ATOM 4389 N N . GLN B 1 86 ? -7.137 72.688 40.281 1 88.19 86 GLN B N 1
ATOM 4390 C CA . GLN B 1 86 ? -6.922 71.25 40.312 1 88.19 86 GLN B CA 1
ATOM 4391 C C . GLN B 1 86 ? -8.18 70.5 40.75 1 88.19 86 GLN B C 1
ATOM 4393 O O . GLN B 1 86 ? -8.461 69.375 40.281 1 88.19 86 GLN B O 1
ATOM 4398 N N . THR B 1 87 ? -8.883 71.188 41.625 1 89 87 THR B N 1
ATOM 4399 C CA . THR B 1 87 ? -10.094 70.562 42.156 1 89 87 THR B CA 1
ATOM 4400 C C . THR B 1 87 ? -11.148 70.375 41.062 1 89 87 THR B C 1
ATOM 4402 O O . THR B 1 87 ? -11.797 69.375 40.969 1 89 87 THR B O 1
ATOM 4405 N N . ASP B 1 88 ? -11.25 71.375 40.25 1 88.06 88 ASP B N 1
ATOM 4406 C CA . ASP B 1 88 ? -12.281 71.375 39.219 1 88.06 88 ASP B CA 1
ATOM 4407 C C . ASP B 1 88 ? -11.695 71 37.875 1 88.06 88 ASP B C 1
ATOM 4409 O O . ASP B 1 88 ? -12.43 70.75 36.906 1 88.06 88 ASP B O 1
ATOM 4413 N N . GLU B 1 89 ? -10.438 70.938 37.844 1 85.62 89 GLU B N 1
ATOM 4414 C CA . GLU B 1 89 ? -9.719 70.625 36.625 1 85.62 89 GLU B CA 1
ATOM 4415 C C . GLU B 1 89 ? -10.109 71.625 35.5 1 85.62 89 GLU B C 1
ATOM 4417 O O . GLU B 1 89 ? -10.453 71.188 34.406 1 85.62 89 GLU B O 1
ATOM 4422 N N . GLN B 1 90 ? -10.086 72.875 35.812 1 88.19 90 GLN B N 1
ATOM 4423 C CA . GLN B 1 90 ? -10.445 73.938 34.875 1 88.19 90 GLN B CA 1
ATOM 4424 C C . GLN B 1 90 ? -9.445 75.062 34.938 1 88.19 90 GLN B C 1
ATOM 4426 O O . GLN B 1 90 ? -8.852 75.375 35.969 1 88.19 90 GLN B O 1
ATOM 4431 N N . LEU B 1 91 ? -9.289 75.688 33.781 1 91 91 LEU B N 1
ATOM 4432 C CA . LEU B 1 91 ? -8.484 76.938 33.719 1 91 91 LEU B CA 1
ATOM 4433 C C . LEU B 1 91 ? -9.266 78.125 34.25 1 91 91 LEU B C 1
ATOM 4435 O O . LEU B 1 91 ? -10.445 78.312 33.938 1 91 91 LEU B O 1
ATOM 4439 N N . ILE B 1 92 ? -8.57 78.812 35.156 1 92 92 ILE B N 1
ATOM 4440 C CA . ILE B 1 92 ? -9.273 79.938 35.781 1 92 92 ILE B CA 1
ATOM 4441 C C . ILE B 1 92 ? -8.367 81.188 35.844 1 92 92 ILE B C 1
ATOM 4443 O O . ILE B 1 92 ? -7.16 81.062 35.594 1 92 92 ILE B O 1
ATOM 4447 N N . CYS B 1 93 ? -8.953 82.312 36.031 1 91.94 93 CYS B N 1
ATOM 4448 C CA . CYS B 1 93 ? -8.188 83.562 36.25 1 91.94 93 CYS B CA 1
ATOM 4449 C C . CYS B 1 93 ? -7.973 83.812 37.75 1 91.94 93 CYS B C 1
ATOM 4451 O O . CYS B 1 93 ? -8.477 83.062 38.594 1 91.94 93 CYS B O 1
ATOM 4453 N N . THR B 1 94 ? -7.262 84.812 38.062 1 90.62 94 THR B N 1
ATOM 4454 C CA . THR B 1 94 ? -6.902 85.125 39.438 1 90.62 94 THR B CA 1
ATOM 4455 C C . THR B 1 94 ? -8.141 85.562 40.25 1 90.62 94 THR B C 1
ATOM 4457 O O . THR B 1 94 ? -8.234 85.25 41.438 1 90.62 94 THR B O 1
ATOM 4460 N N . GLU B 1 95 ? -9.094 86.125 39.5 1 93.38 95 GLU B N 1
ATOM 4461 C CA . GLU B 1 95 ? -10.289 86.625 40.188 1 93.38 95 GLU B CA 1
ATOM 4462 C C . GLU B 1 95 ? -11.242 85.438 40.5 1 93.38 95 GLU B C 1
ATOM 4464 O O . GLU B 1 95 ? -12.008 85.5 41.469 1 93.38 95 GLU B O 1
ATOM 4469 N N . CYS B 1 96 ? -11.172 84.438 39.75 1 93.12 96 CYS B N 1
ATOM 4470 C CA . CYS B 1 96 ? -12.016 83.25 39.969 1 93.12 96 CYS B CA 1
ATOM 4471 C C . CYS B 1 96 ? -11.641 82.562 41.281 1 93.12 96 CYS B C 1
ATOM 4473 O O . CYS B 1 96 ? -12.453 81.875 41.875 1 93.12 96 CYS B O 1
ATOM 4475 N N . THR B 1 97 ? -10.445 82.688 41.781 1 91.69 97 THR B N 1
ATOM 4476 C CA . THR B 1 97 ? -9.945 82.062 42.969 1 91.69 97 THR B CA 1
ATOM 4477 C C . THR B 1 97 ? -10.688 82.5 44.219 1 91.69 97 THR B C 1
ATOM 4479 O O . THR B 1 97 ? -10.781 81.75 45.219 1 91.69 97 THR B O 1
ATOM 4482 N N . VAL B 1 98 ? -11.156 83.75 44.125 1 90.62 98 VAL B N 1
ATOM 4483 C CA . VAL B 1 98 ? -11.805 84.312 45.312 1 90.62 98 VAL B CA 1
ATOM 4484 C C . VAL B 1 98 ? -13.32 84.25 45.125 1 90.62 98 VAL B C 1
ATOM 4486 O O . VAL B 1 98 ? -14.062 84.625 46.062 1 90.62 98 VAL B O 1
ATOM 4489 N N . ASP B 1 99 ? -13.781 83.875 43.969 1 89.56 99 ASP B N 1
ATOM 4490 C CA . ASP B 1 99 ? -15.219 83.875 43.719 1 89.56 99 ASP B CA 1
ATOM 4491 C C . ASP B 1 99 ? -15.766 82.438 43.656 1 89.56 99 ASP B C 1
ATOM 4493 O O . ASP B 1 99 ? -16.062 81.812 44.719 1 89.56 99 ASP B O 1
ATOM 4497 N N . LYS B 1 100 ? -15.742 81.812 42.531 1 90.38 100 LYS B N 1
ATOM 4498 C CA . LYS B 1 100 ? -16.406 80.5 42.281 1 90.38 100 LYS B CA 1
ATOM 4499 C C . LYS B 1 100 ? -15.555 79.375 42.75 1 90.38 100 LYS B C 1
ATOM 4501 O O . LYS B 1 100 ? -16.078 78.25 43.062 1 90.38 100 LYS B O 1
ATOM 4506 N N . HIS B 1 101 ? -14.227 79.625 42.875 1 91.44 101 HIS B N 1
ATOM 4507 C CA . HIS B 1 101 ? -13.328 78.5 43.219 1 91.44 101 HIS B CA 1
ATOM 4508 C C . HIS B 1 101 ? -12.633 78.75 44.562 1 91.44 101 HIS B C 1
ATOM 4510 O O . HIS B 1 101 ? -11.5 78.312 44.781 1 91.44 101 HIS B O 1
ATOM 4516 N N . LYS B 1 102 ? -13.344 79.438 45.312 1 90.12 102 LYS B N 1
ATOM 4517 C CA . LYS B 1 102 ? -12.789 79.812 46.625 1 90.12 102 LYS B CA 1
ATOM 4518 C C . LYS B 1 102 ? -12.469 78.5 47.438 1 90.12 102 LYS B C 1
ATOM 4520 O O . LYS B 1 102 ? -13.289 77.625 47.5 1 90.12 102 LYS B O 1
ATOM 4525 N N . GLY B 1 103 ? -11.258 78.375 47.969 1 89.62 103 GLY B N 1
ATOM 4526 C CA . GLY B 1 103 ? -10.844 77.312 48.812 1 89.62 103 GLY B CA 1
ATOM 4527 C C . GLY B 1 103 ? -10.305 76.125 48.031 1 89.62 103 GLY B C 1
ATOM 4528 O O . GLY B 1 103 ? -9.922 75.125 48.625 1 89.62 103 GLY B O 1
ATOM 4529 N N . HIS B 1 104 ? -10.32 76.25 46.75 1 92.94 104 HIS B N 1
ATOM 4530 C CA . HIS B 1 104 ? -9.805 75.188 45.938 1 92.94 104 HIS B CA 1
ATOM 4531 C C . HIS B 1 104 ? -8.281 75.188 45.875 1 92.94 104 HIS B C 1
ATOM 4533 O O . HIS B 1 104 ? -7.652 76.125 46.406 1 92.94 104 HIS B O 1
ATOM 4539 N N . THR B 1 105 ? -7.676 74.188 45.344 1 93.19 105 THR B N 1
ATOM 4540 C CA . THR B 1 105 ? -6.238 74.125 45.094 1 93.19 105 THR B CA 1
ATOM 4541 C C . THR B 1 105 ? -5.91 74.562 43.688 1 93.19 105 THR B C 1
ATOM 4543 O O . THR B 1 105 ? -6.562 74.125 42.719 1 93.19 105 THR B O 1
ATOM 4546 N N . PHE B 1 106 ? -4.953 75.562 43.625 1 91.38 106 PHE B N 1
ATOM 4547 C CA . PHE B 1 106 ? -4.641 76.125 42.344 1 91.38 106 PHE B CA 1
ATOM 4548 C C . PHE B 1 106 ? -3.184 75.875 41.969 1 91.38 106 PHE B C 1
ATOM 4550 O O . PHE B 1 106 ? -2.326 75.75 42.844 1 91.38 106 PHE B O 1
ATOM 4557 N N . VAL B 1 107 ? -2.936 75.688 40.719 1 91.19 107 VAL B N 1
ATOM 4558 C CA . VAL B 1 107 ? -1.579 75.562 40.188 1 91.19 107 VAL B CA 1
ATOM 4559 C C . VAL B 1 107 ? -1.402 76.562 39.031 1 91.19 107 VAL B C 1
ATOM 4561 O O . VAL B 1 107 ? -2.342 76.812 38.281 1 91.19 107 VAL B O 1
ATOM 4564 N N . SER B 1 108 ? -0.192 77.188 39 1 90.69 108 SER B N 1
ATOM 4565 C CA . SER B 1 108 ? 0.065 78.188 37.906 1 90.69 108 SER B CA 1
ATOM 4566 C C . SER B 1 108 ? 0.188 77.438 36.562 1 90.69 108 SER B C 1
ATOM 4568 O O . SER B 1 108 ? 0.566 76.312 36.5 1 90.69 108 SER B O 1
ATOM 4570 N N . ILE B 1 109 ? -0.102 78.062 35.5 1 88 109 ILE B N 1
ATOM 4571 C CA . ILE B 1 109 ? -0.007 77.5 34.156 1 88 109 ILE B CA 1
ATOM 4572 C C . ILE B 1 109 ? 1.447 77.188 33.844 1 88 109 ILE B C 1
ATOM 4574 O O . ILE B 1 109 ? 1.724 76.25 33.125 1 88 109 ILE B O 1
ATOM 4578 N N . LEU B 1 110 ? 2.373 78 34.344 1 83.06 110 LEU B N 1
ATOM 4579 C CA . LEU B 1 110 ? 3.791 77.75 34.094 1 83.06 110 LEU B CA 1
ATOM 4580 C C . LEU B 1 110 ? 4.207 76.375 34.656 1 83.06 110 LEU B C 1
ATOM 4582 O O . LEU B 1 110 ? 4.949 75.688 34 1 83.06 110 LEU B O 1
ATOM 4586 N N . GLU B 1 111 ? 3.74 76.062 35.812 1 87.25 111 GLU B N 1
ATOM 4587 C CA . GLU B 1 111 ? 4.043 74.812 36.406 1 87.25 111 GLU B CA 1
ATOM 4588 C C . GLU B 1 111 ? 3.334 73.625 35.656 1 87.25 111 GLU B C 1
ATOM 4590 O O . GLU B 1 111 ? 3.893 72.562 35.5 1 87.25 111 GLU B O 1
ATOM 4595 N N . LEU B 1 112 ? 2.178 74 35.281 1 88.81 112 LEU B N 1
ATOM 4596 C CA . LEU B 1 112 ? 1.383 73 34.594 1 88.81 112 LEU B CA 1
ATOM 4597 C C . LEU B 1 112 ? 1.922 72.688 33.188 1 88.81 112 LEU B C 1
ATOM 4599 O O . LEU B 1 112 ? 1.742 71.625 32.656 1 88.81 112 LEU B O 1
ATOM 4603 N N . LYS B 1 113 ? 2.604 73.75 32.656 1 88.06 113 LYS B N 1
ATOM 4604 C CA . LYS B 1 113 ? 3.17 73.625 31.312 1 88.06 113 LYS B CA 1
ATOM 4605 C C . LYS B 1 113 ? 4.18 72.5 31.266 1 88.06 113 LYS B C 1
ATOM 4607 O O . LYS B 1 113 ? 4.125 71.625 30.375 1 88.06 113 LYS B O 1
ATOM 4612 N N . GLU B 1 114 ? 5.051 72.5 32.281 1 88.12 114 GLU B N 1
ATOM 4613 C CA . GLU B 1 114 ? 6.098 71.5 32.312 1 88.12 114 GLU B CA 1
ATOM 4614 C C . GLU B 1 114 ? 5.516 70.062 32.531 1 88.12 114 GLU B C 1
ATOM 4616 O O . GLU B 1 114 ? 5.926 69.125 31.875 1 88.12 114 GLU B O 1
ATOM 4621 N N . THR B 1 115 ? 4.551 70 33.438 1 88 115 THR B N 1
ATOM 4622 C CA . THR B 1 115 ? 3.957 68.75 33.75 1 88 115 THR B CA 1
ATOM 4623 C C . THR B 1 115 ? 3.152 68.188 32.562 1 88 115 THR B C 1
ATOM 4625 O O . THR B 1 115 ? 3.143 67 32.312 1 88 115 THR B O 1
ATOM 4628 N N . THR B 1 116 ? 2.492 69.125 31.906 1 87.75 116 THR B N 1
ATOM 4629 C CA . THR B 1 116 ? 1.701 68.75 30.734 1 87.75 116 THR B CA 1
ATOM 4630 C C . THR B 1 116 ? 2.604 68.25 29.609 1 87.75 116 THR B C 1
ATOM 4632 O O . THR B 1 116 ? 2.289 67.25 28.938 1 87.75 116 THR B O 1
ATOM 4635 N N . LYS B 1 117 ? 3.705 68.938 29.422 1 88.81 117 LYS B N 1
ATOM 4636 C CA . LYS B 1 117 ? 4.66 68.5 28.406 1 88.81 117 LYS B CA 1
ATOM 4637 C C . LYS B 1 117 ? 5.219 67.125 28.688 1 88.81 117 LYS B C 1
ATOM 4639 O O . LYS B 1 117 ? 5.402 66.312 27.781 1 88.81 117 LYS B O 1
ATOM 4644 N N . GLU B 1 118 ? 5.434 66.812 29.938 1 89.81 118 GLU B N 1
ATOM 4645 C CA . GLU B 1 118 ? 5.949 65.5 30.344 1 89.81 118 GLU B CA 1
ATOM 4646 C C . GLU B 1 118 ? 4.93 64.438 30.062 1 89.81 118 GLU B C 1
ATOM 4648 O O . GLU B 1 118 ? 5.289 63.312 29.625 1 89.81 118 GLU B O 1
ATOM 4653 N N . ARG B 1 119 ? 3.701 64.75 30.375 1 88 119 ARG B N 1
ATOM 4654 C CA . ARG B 1 119 ? 2.635 63.781 30.156 1 88 119 ARG B CA 1
ATOM 4655 C C . ARG B 1 119 ? 2.484 63.469 28.656 1 88 119 ARG B C 1
ATOM 4657 O O . ARG B 1 119 ? 2.316 62.312 28.266 1 88 119 ARG B O 1
ATOM 4664 N N . LEU B 1 120 ? 2.588 64.5 27.891 1 88.88 120 LEU B N 1
ATOM 4665 C CA . LEU B 1 120 ? 2.465 64.375 26.453 1 88.88 120 LEU B CA 1
ATOM 4666 C C . LEU B 1 120 ? 3.631 63.531 25.891 1 88.88 120 LEU B C 1
ATOM 4668 O O . LEU B 1 120 ? 3.447 62.719 24.984 1 88.88 120 LEU B O 1
ATOM 4672 N N . GLU B 1 121 ? 4.77 63.75 26.469 1 90.88 121 GLU B N 1
ATOM 4673 C CA . GLU B 1 121 ? 5.941 63 26.016 1 90.88 121 GLU B CA 1
ATOM 4674 C C . GLU B 1 121 ? 5.805 61.5 26.359 1 90.88 121 GLU B C 1
ATOM 4676 O O . GLU B 1 121 ? 6.281 60.656 25.625 1 90.88 121 GLU B O 1
ATOM 4681 N N . LYS B 1 122 ? 5.203 61.25 27.531 1 90.94 122 LYS B N 1
ATOM 4682 C CA . LYS B 1 122 ? 4.984 59.844 27.922 1 90.94 122 LYS B CA 1
ATOM 4683 C C . LYS B 1 122 ? 4.027 59.156 26.953 1 90.94 122 LYS B C 1
ATOM 4685 O O . LYS B 1 122 ? 4.258 58 26.562 1 90.94 122 LYS B O 1
ATOM 4690 N N . VAL B 1 123 ? 3.014 59.875 26.562 1 88.94 123 VAL B N 1
ATOM 4691 C CA . VAL B 1 123 ? 2.035 59.312 25.641 1 88.94 123 VAL B CA 1
ATOM 4692 C C . VAL B 1 123 ? 2.676 59.125 24.266 1 88.94 123 VAL B C 1
ATOM 4694 O O . VAL B 1 123 ? 2.428 58.094 23.594 1 88.94 123 VAL B O 1
ATOM 4697 N N . ARG B 1 124 ? 3.48 60.062 23.891 1 91.06 124 ARG B N 1
ATOM 4698 C CA . ARG B 1 124 ? 4.164 59.969 22.609 1 91.06 124 ARG B CA 1
ATOM 4699 C C . ARG B 1 124 ? 5.074 58.719 22.578 1 91.06 124 ARG B C 1
ATOM 4701 O O . ARG B 1 124 ? 5.16 58.031 21.562 1 91.06 124 ARG B O 1
ATOM 4708 N N . LYS B 1 125 ? 5.695 58.531 23.703 1 93.69 125 LYS B N 1
ATOM 4709 C CA . LYS B 1 125 ? 6.574 57.375 23.781 1 93.69 125 LYS B CA 1
ATOM 4710 C C . LYS B 1 125 ? 5.785 56.094 23.609 1 93.69 125 LYS B C 1
ATOM 4712 O O . LYS B 1 125 ? 6.254 55.156 22.953 1 93.69 125 LYS B O 1
ATOM 4717 N N . GLN B 1 126 ? 4.59 56.031 24.172 1 91.38 126 GLN B N 1
ATOM 4718 C CA . GLN B 1 126 ? 3.734 54.844 24.031 1 91.38 126 GLN B CA 1
ATOM 4719 C C . GLN B 1 126 ? 3.303 54.656 22.578 1 91.38 126 GLN B C 1
ATOM 4721 O O . GLN B 1 126 ? 3.277 53.531 22.078 1 91.38 126 GLN B O 1
ATOM 4726 N N . VAL B 1 127 ? 3.006 55.719 21.953 1 91.88 127 VAL B N 1
ATOM 4727 C CA . VAL B 1 127 ? 2.586 55.688 20.562 1 91.88 127 VAL B CA 1
ATOM 4728 C C . VAL B 1 127 ? 3.75 55.219 19.688 1 91.88 127 VAL B C 1
ATOM 4730 O O . VAL B 1 127 ? 3.57 54.406 18.781 1 91.88 127 VAL B O 1
ATOM 4733 N N . GLN B 1 128 ? 4.918 55.75 20 1 94.31 128 GLN B N 1
ATOM 4734 C CA . GLN B 1 128 ? 6.098 55.375 19.234 1 94.31 128 GLN B CA 1
ATOM 4735 C C . GLN B 1 128 ? 6.43 53.875 19.406 1 94.31 128 GLN B C 1
ATOM 4737 O O . GLN B 1 128 ? 6.867 53.219 18.469 1 94.31 128 GLN B O 1
ATOM 4742 N N . GLU B 1 129 ? 6.238 53.406 20.594 1 93.25 129 GLU B N 1
ATOM 4743 C CA . GLU B 1 129 ? 6.453 51.969 20.844 1 93.25 129 GLU B CA 1
ATOM 4744 C C . GLU B 1 129 ? 5.48 51.125 20.031 1 93.25 129 GLU B C 1
ATOM 4746 O O . GLU B 1 129 ? 5.863 50.094 19.484 1 93.25 129 GLU B O 1
ATOM 4751 N N . LYS B 1 130 ? 4.277 51.562 19.953 1 91.62 130 LYS B N 1
ATOM 4752 C CA . LYS B 1 130 ? 3.277 50.812 19.172 1 91.62 130 LYS B CA 1
ATOM 4753 C C . LYS B 1 130 ? 3.596 50.875 17.688 1 91.62 130 LYS B C 1
ATOM 4755 O O . LYS B 1 130 ? 3.338 49.906 16.953 1 91.62 130 LYS B O 1
ATOM 4760 N N . VAL B 1 131 ? 4.109 52 17.266 1 92.62 131 VAL B N 1
ATOM 4761 C CA . VAL B 1 131 ? 4.523 52.125 15.867 1 92.62 131 VAL B CA 1
ATOM 4762 C C . VAL B 1 131 ? 5.621 51.125 15.555 1 92.62 131 VAL B C 1
ATOM 4764 O O . VAL B 1 131 ? 5.57 50.438 14.531 1 92.62 131 VAL B O 1
ATOM 4767 N N . GLN B 1 132 ? 6.559 51.094 16.453 1 93.94 132 GLN B N 1
ATOM 4768 C CA . GLN B 1 132 ? 7.648 50.125 16.25 1 93.94 132 GLN B CA 1
ATOM 4769 C C . GLN B 1 132 ? 7.129 48.688 16.219 1 93.94 132 GLN B C 1
ATOM 4771 O O . GLN B 1 132 ? 7.562 47.906 15.383 1 93.94 132 GLN B O 1
ATOM 4776 N N . GLN B 1 133 ? 6.238 48.312 17.078 1 90.12 133 GLN B N 1
ATOM 4777 C CA . GLN B 1 133 ? 5.652 46.969 17.125 1 90.12 133 GLN B CA 1
ATOM 4778 C C . GLN B 1 133 ? 4.93 46.625 15.828 1 90.12 133 GLN B C 1
ATOM 4780 O O . GLN B 1 133 ? 5.098 45.562 15.273 1 90.12 133 GLN B O 1
ATOM 4785 N N . ARG B 1 134 ? 4.164 47.594 15.398 1 91 134 ARG B N 1
ATOM 4786 C CA . ARG B 1 134 ? 3.391 47.375 14.18 1 91 134 ARG B CA 1
ATOM 4787 C C . ARG B 1 134 ? 4.305 47.25 12.961 1 91 134 ARG B C 1
ATOM 4789 O O . ARG B 1 134 ? 4.012 46.531 12.023 1 91 134 ARG B O 1
ATOM 4796 N N . GLU B 1 135 ? 5.359 48.031 12.977 1 93.38 135 GLU B N 1
ATOM 4797 C CA . GLU B 1 135 ? 6.328 47.938 11.891 1 93.38 135 GLU B CA 1
ATOM 4798 C C . GLU B 1 135 ? 6.965 46.562 11.836 1 93.38 135 GLU B C 1
ATOM 4800 O O . GLU B 1 135 ? 7.176 46 10.758 1 93.38 135 GLU B O 1
ATOM 4805 N N . GLU B 1 136 ? 7.285 46.031 12.992 1 91.25 136 GLU B N 1
ATOM 4806 C CA . GLU B 1 136 ? 7.852 44.688 13.055 1 91.25 136 GLU B CA 1
ATOM 4807 C C . GLU B 1 136 ? 6.859 43.625 12.555 1 91.25 136 GLU B C 1
ATOM 4809 O O . GLU B 1 136 ? 7.234 42.688 11.859 1 91.25 136 GLU B O 1
ATOM 4814 N N . GLU B 1 137 ? 5.621 43.75 12.945 1 89.12 137 GLU B N 1
ATOM 4815 C CA . GLU B 1 137 ? 4.578 42.844 12.492 1 89.12 137 GLU B CA 1
ATOM 4816 C C . GLU B 1 137 ? 4.406 42.906 10.984 1 89.12 137 GLU B C 1
ATOM 4818 O O . GLU B 1 137 ? 4.215 41.875 10.328 1 89.12 137 GLU B O 1
ATOM 4823 N N . LEU B 1 138 ? 4.492 44.125 10.461 1 92.12 138 LEU B N 1
ATOM 4824 C CA . LEU B 1 138 ? 4.383 44.312 9.023 1 92.12 138 LEU B CA 1
ATOM 4825 C C . LEU B 1 138 ? 5.527 43.594 8.297 1 92.12 138 LEU B C 1
ATOM 4827 O O . LEU B 1 138 ? 5.312 42.938 7.281 1 92.12 138 LEU B O 1
ATOM 4831 N N . GLU B 1 139 ? 6.691 43.781 8.836 1 92.38 139 GLU B N 1
ATOM 4832 C CA . GLU B 1 139 ? 7.844 43.125 8.242 1 92.38 139 GLU B CA 1
ATOM 4833 C C . GLU B 1 139 ? 7.688 41.594 8.289 1 92.38 139 GLU B C 1
ATOM 4835 O O . GLU B 1 139 ? 8.07 40.906 7.344 1 92.38 139 GLU B O 1
ATOM 4840 N N . THR B 1 140 ? 7.188 41.031 9.367 1 90.5 140 THR B N 1
A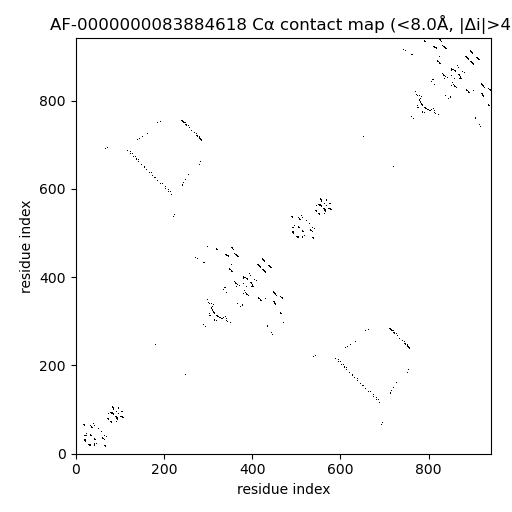TOM 4841 C CA . THR B 1 140 ? 6.965 39.625 9.516 1 90.5 140 THR B CA 1
ATOM 4842 C C . THR B 1 140 ? 5.984 39.094 8.469 1 90.5 140 THR B C 1
ATOM 4844 O O . THR B 1 140 ? 6.199 38.031 7.871 1 90.5 140 THR B O 1
ATOM 4847 N N . ILE B 1 141 ? 4.926 39.875 8.258 1 91.75 141 ILE B N 1
ATOM 4848 C CA . ILE B 1 141 ? 3.912 39.469 7.281 1 91.75 141 ILE B CA 1
ATOM 4849 C C . ILE B 1 141 ? 4.504 39.5 5.875 1 91.75 141 ILE B C 1
ATOM 4851 O O . ILE B 1 141 ? 4.23 38.625 5.051 1 91.75 141 ILE B O 1
ATOM 4855 N N . ILE B 1 142 ? 5.34 40.531 5.613 1 94.12 142 ILE B N 1
ATOM 4856 C CA . ILE B 1 142 ? 5.977 40.656 4.305 1 94.12 142 ILE B CA 1
ATOM 4857 C C . ILE B 1 142 ? 6.879 39.438 4.059 1 94.12 142 ILE B C 1
ATOM 4859 O O . ILE B 1 142 ? 6.855 38.844 2.975 1 94.12 142 ILE B O 1
ATOM 4863 N N . GLN B 1 143 ? 7.598 39.125 5.082 1 93.5 143 GLN B N 1
ATOM 4864 C CA . GLN B 1 143 ? 8.477 37.969 4.957 1 93.5 143 GLN B CA 1
ATOM 4865 C C . GLN B 1 143 ? 7.676 36.656 4.785 1 93.5 143 GLN B C 1
ATOM 4867 O O . GLN B 1 143 ? 8.047 35.812 3.996 1 93.5 143 GLN B O 1
ATOM 4872 N N . ALA B 1 144 ? 6.613 36.438 5.531 1 92.56 144 ALA B N 1
ATOM 4873 C CA . ALA B 1 144 ? 5.758 35.281 5.426 1 92.56 144 ALA B CA 1
ATOM 4874 C C . ALA B 1 144 ? 5.141 35.156 4.031 1 92.56 144 ALA B C 1
ATOM 4876 O O . ALA B 1 144 ? 5.012 34.062 3.484 1 92.56 144 ALA B O 1
ATOM 4877 N N . GLU B 1 145 ? 4.719 36.312 3.518 1 94.06 145 GLU B N 1
ATOM 4878 C CA . GLU B 1 145 ? 4.16 36.344 2.17 1 94.06 145 GLU B CA 1
ATOM 4879 C C . GLU B 1 145 ? 5.172 35.875 1.137 1 94.06 145 GLU B C 1
ATOM 4881 O O . GLU B 1 145 ? 4.832 35.094 0.252 1 94.06 145 GLU B O 1
ATOM 4886 N N . LYS B 1 146 ? 6.379 36.344 1.229 1 95 146 LYS B N 1
ATOM 4887 C CA . LYS B 1 146 ? 7.441 35.938 0.324 1 95 146 LYS B CA 1
ATOM 4888 C C . LYS B 1 146 ? 7.688 34.438 0.441 1 95 146 LYS B C 1
ATOM 4890 O O . LYS B 1 146 ? 7.906 33.75 -0.565 1 95 146 LYS B O 1
ATOM 4895 N N . ASN B 1 147 ? 7.676 33.938 1.641 1 94.44 147 ASN B N 1
ATOM 4896 C CA . ASN B 1 147 ? 7.883 32.5 1.88 1 94.44 147 ASN B CA 1
ATOM 4897 C C . ASN B 1 147 ? 6.77 31.672 1.256 1 94.44 147 ASN B C 1
ATOM 4899 O O . ASN B 1 147 ? 7.027 30.594 0.709 1 94.44 147 ASN B O 1
ATOM 4903 N N . VAL B 1 148 ? 5.555 32.156 1.368 1 95.69 148 VAL B N 1
ATOM 4904 C CA . VAL B 1 148 ? 4.418 31.438 0.798 1 95.69 148 VAL B CA 1
ATOM 4905 C C . VAL B 1 148 ? 4.566 31.359 -0.719 1 95.69 148 VAL B C 1
ATOM 4907 O O . VAL B 1 148 ? 4.383 30.297 -1.31 1 95.69 148 VAL B O 1
ATOM 4910 N N . LYS B 1 149 ? 4.953 32.438 -1.368 1 95.75 149 LYS B N 1
ATOM 4911 C CA . LYS B 1 149 ? 5.137 32.469 -2.816 1 95.75 149 LYS B CA 1
ATOM 4912 C C . LYS B 1 149 ? 6.254 31.531 -3.25 1 95.75 149 LYS B C 1
ATOM 4914 O O . LYS B 1 149 ? 6.078 30.734 -4.184 1 95.75 149 LYS B O 1
ATOM 4919 N N . SER B 1 150 ? 7.363 31.609 -2.568 1 96.5 150 SER B N 1
ATOM 4920 C CA . SER B 1 150 ? 8.523 30.781 -2.92 1 96.5 150 SER B CA 1
ATOM 4921 C C . SER B 1 150 ? 8.25 29.312 -2.664 1 96.5 150 SER B C 1
ATOM 4923 O O . SER B 1 150 ? 8.617 28.453 -3.475 1 96.5 150 SER B O 1
ATOM 4925 N N . SER B 1 151 ? 7.664 28.984 -1.531 1 96.19 151 SER B N 1
ATOM 4926 C CA . SER B 1 151 ? 7.398 27.594 -1.191 1 96.19 151 SER B CA 1
ATOM 4927 C C . SER B 1 151 ? 6.363 26.984 -2.131 1 96.19 151 SER B C 1
ATOM 4929 O O . SER B 1 151 ? 6.426 25.797 -2.443 1 96.19 151 SER B O 1
ATOM 4931 N N . ALA B 1 152 ? 5.395 27.797 -2.553 1 97.19 152 ALA B N 1
ATOM 4932 C CA . ALA B 1 152 ? 4.395 27.312 -3.5 1 97.19 152 ALA B CA 1
ATOM 4933 C C . ALA B 1 152 ? 5.039 26.922 -4.824 1 97.19 152 ALA B C 1
ATOM 4935 O O . ALA B 1 152 ? 4.766 25.844 -5.355 1 97.19 152 ALA B O 1
ATOM 4936 N N . GLN B 1 153 ? 5.855 27.75 -5.34 1 97.12 153 GLN B N 1
ATOM 4937 C CA . GLN B 1 153 ? 6.535 27.484 -6.602 1 97.12 153 GLN B CA 1
ATOM 4938 C C . GLN B 1 153 ? 7.414 26.234 -6.5 1 97.12 153 GLN B C 1
ATOM 4940 O O . GLN B 1 153 ? 7.375 25.359 -7.371 1 97.12 153 GLN B O 1
ATOM 4945 N N . THR B 1 154 ? 8.188 26.203 -5.465 1 96.81 154 THR B N 1
ATOM 4946 C CA . THR B 1 154 ? 9.086 25.062 -5.258 1 96.81 154 THR B CA 1
ATOM 4947 C C . THR B 1 154 ? 8.305 23.766 -5.09 1 96.81 154 THR B C 1
ATOM 4949 O O . THR B 1 154 ? 8.664 22.75 -5.668 1 96.81 154 THR B O 1
ATOM 4952 N N . SER B 1 155 ? 7.254 23.797 -4.301 1 97.44 155 SER B N 1
ATOM 4953 C CA . SER B 1 155 ? 6.453 22.594 -4.043 1 97.44 155 SER B CA 1
ATOM 4954 C C . SER B 1 155 ? 5.766 22.109 -5.316 1 97.44 155 SER B C 1
ATOM 4956 O O . SER B 1 155 ? 5.688 20.906 -5.559 1 97.44 155 SER B O 1
ATOM 4958 N N . LYS B 1 156 ? 5.254 23.031 -6.117 1 97.56 156 LYS B N 1
ATOM 4959 C CA . LYS B 1 156 ? 4.641 22.641 -7.383 1 97.56 156 LYS B CA 1
ATOM 4960 C C . LYS B 1 156 ? 5.641 21.906 -8.273 1 97.56 156 LYS B C 1
ATOM 4962 O O . LYS B 1 156 ? 5.32 20.844 -8.836 1 97.56 156 LYS B O 1
ATOM 4967 N N . ALA B 1 157 ? 6.82 22.422 -8.398 1 97.31 157 ALA B N 1
ATOM 4968 C CA . ALA B 1 157 ? 7.855 21.812 -9.227 1 97.31 157 ALA B CA 1
ATOM 4969 C C . ALA B 1 157 ? 8.273 20.453 -8.672 1 97.31 157 ALA B C 1
ATOM 4971 O O . ALA B 1 157 ? 8.383 19.484 -9.414 1 97.31 157 ALA B O 1
ATOM 4972 N N . ASP B 1 158 ? 8.508 20.406 -7.348 1 97.25 158 ASP B N 1
ATOM 4973 C CA . ASP B 1 158 ? 8.945 19.172 -6.707 1 97.25 158 ASP B CA 1
ATOM 4974 C C . ASP B 1 158 ? 7.875 18.094 -6.809 1 97.25 158 ASP B C 1
ATOM 4976 O O . ASP B 1 158 ? 8.18 16.922 -7.055 1 97.25 158 ASP B O 1
ATOM 4980 N N . CYS B 1 159 ? 6.641 18.5 -6.57 1 97.19 159 CYS B N 1
ATOM 4981 C CA . CYS B 1 159 ? 5.543 17.547 -6.656 1 97.19 159 CYS B CA 1
ATOM 4982 C C . CYS B 1 159 ? 5.387 17.031 -8.086 1 97.19 159 CYS B C 1
ATOM 4984 O O . CYS B 1 159 ? 5.184 15.836 -8.297 1 97.19 159 CYS B O 1
ATOM 4986 N N . ALA B 1 160 ? 5.484 17.906 -9.07 1 97.38 160 ALA B N 1
ATOM 4987 C CA . ALA B 1 160 ? 5.422 17.484 -10.477 1 97.38 160 ALA B CA 1
ATOM 4988 C C . ALA B 1 160 ? 6.516 16.469 -10.797 1 97.38 160 ALA B C 1
ATOM 4990 O O . ALA B 1 160 ? 6.27 15.492 -11.5 1 97.38 160 ALA B O 1
ATOM 4991 N N . LYS B 1 161 ? 7.688 16.734 -10.328 1 97.31 161 LYS B N 1
ATOM 4992 C CA . LYS B 1 161 ? 8.805 15.82 -10.547 1 97.31 161 LYS B CA 1
ATOM 4993 C C . LYS B 1 161 ? 8.539 14.453 -9.914 1 97.31 161 LYS B C 1
ATOM 4995 O O . LYS B 1 161 ? 8.781 13.422 -10.539 1 97.31 161 LYS B O 1
ATOM 5000 N N . ALA B 1 162 ? 8.07 14.414 -8.68 1 97.38 162 ALA B N 1
ATOM 5001 C CA . ALA B 1 162 ? 7.773 13.164 -7.98 1 97.38 162 ALA B CA 1
ATOM 5002 C C . ALA B 1 162 ? 6.727 12.352 -8.734 1 97.38 162 ALA B C 1
ATOM 5004 O O . ALA B 1 162 ? 6.898 11.141 -8.93 1 97.38 162 ALA B O 1
ATOM 5005 N N . PHE B 1 163 ? 5.629 13.008 -9.203 1 98 163 PHE B N 1
ATOM 5006 C CA . PHE B 1 163 ? 4.586 12.32 -9.953 1 98 163 PHE B CA 1
ATOM 5007 C C . PHE B 1 163 ? 5.129 11.797 -11.273 1 98 163 PHE B C 1
ATOM 5009 O O . PHE B 1 163 ? 4.773 10.695 -11.711 1 98 163 PHE B O 1
ATOM 5016 N N . SER B 1 164 ? 5.992 12.578 -11.93 1 97.69 164 SER B N 1
ATOM 5017 C CA . SER B 1 164 ? 6.586 12.148 -13.188 1 97.69 164 SER B CA 1
ATOM 5018 C C . SER B 1 164 ? 7.457 10.906 -12.992 1 97.69 164 SER B C 1
ATOM 5020 O O . SER B 1 164 ? 7.457 10.008 -13.836 1 97.69 164 SER B O 1
ATOM 5022 N N . GLU B 1 165 ? 8.203 10.891 -11.945 1 97.38 165 GLU B N 1
ATOM 5023 C CA . GLU B 1 165 ? 9.016 9.719 -11.633 1 97.38 165 GLU B CA 1
ATOM 5024 C C . GLU B 1 165 ? 8.141 8.492 -11.391 1 97.38 165 GLU B C 1
ATOM 5026 O O . GLU B 1 165 ? 8.477 7.383 -11.82 1 97.38 165 GLU B O 1
ATOM 5031 N N . LEU B 1 166 ? 7.035 8.664 -10.664 1 97.69 166 LEU B N 1
ATOM 5032 C CA . LEU B 1 166 ? 6.102 7.57 -10.422 1 97.69 166 LEU B CA 1
ATOM 5033 C C . LEU B 1 166 ? 5.52 7.055 -11.727 1 97.69 166 LEU B C 1
ATOM 5035 O O . LEU B 1 166 ? 5.449 5.84 -11.945 1 97.69 166 LEU B O 1
ATOM 5039 N N . ILE B 1 167 ? 5.148 7.945 -12.641 1 97.94 167 ILE B N 1
ATOM 5040 C CA . ILE B 1 167 ? 4.609 7.578 -13.945 1 97.94 167 ILE B CA 1
ATOM 5041 C C . ILE B 1 167 ? 5.652 6.789 -14.734 1 97.94 167 ILE B C 1
ATOM 5043 O O . ILE B 1 167 ? 5.336 5.766 -15.344 1 97.94 167 ILE B O 1
ATOM 5047 N N . SER B 1 168 ? 6.887 7.215 -14.68 1 97.62 168 SER B N 1
ATOM 5048 C CA . SER B 1 168 ? 7.973 6.523 -15.367 1 97.62 168 SER B CA 1
ATOM 5049 C C . SER B 1 168 ? 8.164 5.117 -14.812 1 97.62 168 SER B C 1
ATOM 5051 O O . SER B 1 168 ? 8.414 4.172 -15.562 1 97.62 168 SER B O 1
ATOM 5053 N N . SER B 1 169 ? 8.062 4.949 -13.477 1 96.94 169 SER B N 1
ATOM 5054 C CA . SER B 1 169 ? 8.188 3.635 -12.859 1 96.94 169 SER B CA 1
ATOM 5055 C C . SER B 1 169 ? 7.09 2.689 -13.328 1 96.94 169 SER B C 1
ATOM 5057 O O . SER B 1 169 ? 7.352 1.521 -13.625 1 96.94 169 SER B O 1
ATOM 5059 N N . VAL B 1 170 ? 5.898 3.227 -13.438 1 97.69 170 VAL B N 1
ATOM 5060 C CA . VAL B 1 170 ? 4.762 2.43 -13.883 1 97.69 170 VAL B CA 1
ATOM 5061 C C . VAL B 1 170 ? 4.949 2.039 -15.352 1 97.69 170 VAL B C 1
ATOM 5063 O O . VAL B 1 170 ? 4.727 0.885 -15.727 1 97.69 170 VAL B O 1
ATOM 5066 N N . GLN B 1 171 ? 5.406 2.932 -16.188 1 97.62 171 GLN B N 1
ATOM 5067 C CA . GLN B 1 171 ? 5.652 2.666 -17.609 1 97.62 171 GLN B CA 1
ATOM 5068 C C . GLN B 1 171 ? 6.746 1.618 -17.781 1 97.62 171 GLN B C 1
ATOM 5070 O O . GLN B 1 171 ? 6.645 0.748 -18.656 1 97.62 171 GLN B O 1
ATOM 5075 N N . ASN B 1 172 ? 7.777 1.711 -17 1 97.19 172 ASN B N 1
ATOM 5076 C CA . ASN B 1 172 ? 8.859 0.735 -17.047 1 97.19 172 ASN B CA 1
ATOM 5077 C C . ASN B 1 172 ? 8.375 -0.664 -16.688 1 97.19 172 ASN B C 1
ATOM 5079 O O . ASN B 1 172 ? 8.742 -1.645 -17.328 1 97.19 172 ASN B O 1
ATOM 5083 N N . ARG B 1 173 ? 7.547 -0.727 -15.68 1 96.81 173 ARG B N 1
ATOM 5084 C CA . ARG B 1 173 ? 6.992 -2.012 -15.266 1 96.81 173 ARG B CA 1
ATOM 5085 C C . ARG B 1 173 ? 6.098 -2.6 -16.344 1 96.81 173 ARG B C 1
ATOM 5087 O O . ARG B 1 173 ? 6.141 -3.805 -16.609 1 96.81 173 ARG B O 1
ATOM 5094 N N . ARG B 1 174 ? 5.27 -1.744 -16.953 1 97.25 174 ARG B N 1
ATOM 5095 C CA . ARG B 1 174 ? 4.422 -2.174 -18.062 1 97.25 174 ARG B CA 1
ATOM 5096 C C . ARG B 1 174 ? 5.258 -2.773 -19.188 1 97.25 174 ARG B C 1
ATOM 5098 O O . ARG B 1 174 ? 4.957 -3.867 -19.672 1 97.25 174 ARG B O 1
ATOM 5105 N N . SER B 1 175 ? 6.32 -2.104 -19.562 1 97.56 175 SER B N 1
ATOM 5106 C CA . SER B 1 175 ? 7.191 -2.553 -20.641 1 97.56 175 SER B CA 1
ATOM 5107 C C . SER B 1 175 ? 7.883 -3.863 -20.281 1 97.56 175 SER B C 1
ATOM 5109 O O . SER B 1 175 ? 7.973 -4.77 -21.109 1 97.56 175 SER B O 1
ATOM 5111 N N . LYS B 1 176 ? 8.391 -3.967 -19.094 1 97 176 LYS B N 1
ATOM 5112 C CA . LYS B 1 176 ? 9.055 -5.184 -18.641 1 97 176 LYS B CA 1
ATOM 5113 C C . LYS B 1 176 ? 8.102 -6.375 -18.656 1 97 176 LYS B C 1
ATOM 5115 O O . LYS B 1 176 ? 8.484 -7.477 -19.062 1 97 176 LYS B O 1
ATOM 5120 N N . LEU B 1 177 ? 6.863 -6.152 -18.203 1 97.81 177 LEU B N 1
ATOM 5121 C CA . LEU B 1 177 ? 5.871 -7.223 -18.203 1 97.81 177 LEU B CA 1
ATOM 5122 C C . LEU B 1 177 ? 5.555 -7.684 -19.609 1 97.81 177 LEU B C 1
ATOM 5124 O O . LEU B 1 177 ? 5.473 -8.883 -19.875 1 97.81 177 LEU B O 1
ATOM 5128 N N . GLU B 1 178 ? 5.352 -6.73 -20.531 1 97.62 178 GLU B N 1
ATOM 5129 C CA . GLU B 1 178 ? 5.078 -7.07 -21.922 1 97.62 178 GLU B CA 1
ATOM 5130 C C . GLU B 1 178 ? 6.195 -7.93 -22.516 1 97.62 178 GLU B C 1
ATOM 5132 O O . GLU B 1 178 ? 5.926 -8.922 -23.188 1 97.62 178 GLU B O 1
ATOM 5137 N N . GLN B 1 179 ? 7.406 -7.578 -22.188 1 97.56 179 GLN B N 1
ATOM 5138 C CA . GLN B 1 179 ? 8.555 -8.344 -22.656 1 97.56 179 GLN B CA 1
ATOM 5139 C C . GLN B 1 179 ? 8.586 -9.734 -22.047 1 97.56 179 GLN B C 1
ATOM 5141 O O . GLN B 1 179 ? 8.898 -10.719 -22.719 1 97.56 179 GLN B O 1
ATOM 5146 N N . LEU B 1 180 ? 8.227 -9.844 -20.781 1 97.56 180 LEU B N 1
ATOM 5147 C CA . LEU B 1 180 ? 8.227 -11.125 -20.078 1 97.56 180 LEU B CA 1
ATOM 5148 C C . LEU B 1 180 ? 7.18 -12.062 -20.672 1 97.56 180 LEU B C 1
ATOM 5150 O O . LEU B 1 180 ? 7.445 -13.25 -20.875 1 97.56 180 LEU B O 1
ATOM 5154 N N . ILE B 1 181 ? 6 -11.531 -20.953 1 97.69 181 ILE B N 1
ATOM 5155 C CA . ILE B 1 181 ? 4.926 -12.328 -21.531 1 97.69 181 ILE B CA 1
ATOM 5156 C C . ILE B 1 181 ? 5.328 -12.812 -22.922 1 97.69 181 ILE B C 1
ATOM 5158 O O . ILE B 1 181 ? 5.148 -13.984 -23.25 1 97.69 181 ILE B O 1
ATOM 5162 N N . GLU B 1 182 ? 5.91 -11.898 -23.688 1 97.56 182 GLU B N 1
ATOM 5163 C CA . GLU B 1 182 ? 6.336 -12.258 -25.047 1 97.56 182 GLU B CA 1
ATOM 5164 C C . GLU B 1 182 ? 7.406 -13.344 -25.016 1 97.56 182 GLU B C 1
ATOM 5166 O O . GLU B 1 182 ? 7.344 -14.305 -25.781 1 97.56 182 GLU B O 1
ATOM 5171 N N . ALA B 1 183 ? 8.367 -13.227 -24.172 1 97.12 183 ALA B N 1
ATOM 5172 C CA . ALA B 1 183 ? 9.438 -14.211 -24.047 1 97.12 183 ALA B CA 1
ATOM 5173 C C . ALA B 1 183 ? 8.891 -15.57 -23.625 1 97.12 183 ALA B C 1
ATOM 5175 O O . ALA B 1 183 ? 9.266 -16.594 -24.188 1 97.12 183 ALA B O 1
ATOM 5176 N N . GLN B 1 184 ? 7.992 -15.57 -22.656 1 96.62 184 GLN B N 1
ATOM 5177 C CA . GLN B 1 184 ? 7.426 -16.828 -22.172 1 96.62 184 GLN B CA 1
ATOM 5178 C C . GLN B 1 184 ? 6.52 -17.469 -23.219 1 96.62 184 GLN B C 1
ATOM 5180 O O . GLN B 1 184 ? 6.48 -18.688 -23.359 1 96.62 184 GLN B O 1
ATOM 5185 N N . GLU B 1 185 ? 5.734 -16.609 -23.906 1 96.81 185 GLU B N 1
ATOM 5186 C CA . GLU B 1 185 ? 4.914 -17.109 -25 1 96.81 185 GLU B CA 1
ATOM 5187 C C . GLU B 1 185 ? 5.766 -17.828 -26.047 1 96.81 185 GLU B C 1
ATOM 5189 O O . GLU B 1 185 ? 5.441 -18.938 -26.469 1 96.81 185 GLU B O 1
ATOM 5194 N N . LYS B 1 186 ? 6.855 -17.172 -26.438 1 96.88 186 LYS B N 1
ATOM 5195 C CA . LYS B 1 186 ? 7.75 -17.75 -27.438 1 96.88 186 LYS B CA 1
ATOM 5196 C C . LYS B 1 186 ? 8.328 -19.078 -26.953 1 96.88 186 LYS B C 1
ATOM 5198 O O . LYS B 1 186 ? 8.398 -20.047 -27.719 1 96.88 186 LYS B O 1
ATOM 5203 N N . SER B 1 187 ? 8.727 -19.141 -25.734 1 95.25 187 SER B N 1
ATOM 5204 C CA . SER B 1 187 ? 9.281 -20.359 -25.156 1 95.25 187 SER B CA 1
ATOM 5205 C C . SER B 1 187 ? 8.25 -21.469 -25.109 1 95.25 187 SER B C 1
ATOM 5207 O O . SER B 1 187 ? 8.531 -22.609 -25.469 1 95.25 187 SER B O 1
ATOM 5209 N N . ALA B 1 188 ? 7.059 -21.156 -24.656 1 94.44 188 ALA B N 1
ATOM 5210 C CA . ALA B 1 188 ? 5.98 -22.141 -24.562 1 94.44 188 ALA B CA 1
ATOM 5211 C C . ALA B 1 188 ? 5.609 -22.688 -25.938 1 94.44 188 ALA B C 1
ATOM 5213 O O . ALA B 1 188 ? 5.414 -23.891 -26.094 1 94.44 188 ALA B O 1
ATOM 5214 N N . LEU B 1 189 ? 5.566 -21.781 -26.922 1 94.88 189 LEU B N 1
ATOM 5215 C CA . LEU B 1 189 ? 5.223 -22.219 -28.281 1 94.88 189 LEU B CA 1
ATOM 5216 C C . LEU B 1 189 ? 6.312 -23.094 -28.859 1 94.88 189 LEU B C 1
ATOM 5218 O O . LEU B 1 189 ? 6.023 -24.047 -29.594 1 94.88 189 LEU B O 1
ATOM 5222 N N . ALA B 1 190 ? 7.547 -22.766 -28.516 1 94.81 190 ALA B N 1
ATOM 5223 C CA . ALA B 1 190 ? 8.656 -23.609 -28.969 1 94.81 190 ALA B CA 1
ATOM 5224 C C . ALA B 1 190 ? 8.57 -25 -28.344 1 94.81 190 ALA B C 1
ATOM 5226 O O . ALA B 1 190 ? 8.773 -26.016 -29.031 1 94.81 190 ALA B O 1
ATOM 5227 N N . GLN B 1 191 ? 8.273 -25.047 -27.094 1 92.38 191 GLN B N 1
ATOM 5228 C CA . GLN B 1 191 ? 8.117 -26.328 -26.406 1 92.38 191 GLN B CA 1
ATOM 5229 C C . GLN B 1 191 ? 6.961 -27.125 -26.984 1 92.38 191 GLN B C 1
ATOM 5231 O O . GLN B 1 191 ? 7.086 -28.344 -27.188 1 92.38 191 GLN B O 1
ATOM 5236 N N . ALA B 1 192 ? 5.816 -26.469 -27.203 1 92.69 192 ALA B N 1
ATOM 5237 C CA . ALA B 1 192 ? 4.66 -27.125 -27.812 1 92.69 192 ALA B CA 1
ATOM 5238 C C . ALA B 1 192 ? 5 -27.672 -29.188 1 92.69 192 ALA B C 1
ATOM 5240 O O . ALA B 1 192 ? 4.582 -28.781 -29.547 1 92.69 192 ALA B O 1
ATOM 5241 N N . GLY B 1 193 ? 5.766 -26.859 -29.906 1 92.88 193 GLY B N 1
ATOM 5242 C CA . GLY B 1 193 ? 6.195 -27.312 -31.219 1 92.88 193 GLY B CA 1
ATOM 5243 C C . GLY B 1 193 ? 7.039 -28.562 -31.188 1 92.88 193 GLY B C 1
ATOM 5244 O O . GLY B 1 193 ? 6.852 -29.469 -32 1 92.88 193 GLY B O 1
ATOM 5245 N N . GLU B 1 194 ? 7.906 -28.641 -30.234 1 91.5 194 GLU B N 1
ATOM 5246 C CA . GLU B 1 194 ? 8.75 -29.812 -30.078 1 91.5 194 GLU B CA 1
ATOM 5247 C C . GLU B 1 194 ? 7.914 -31.031 -29.672 1 91.5 194 GLU B C 1
ATOM 5249 O O . GLU B 1 194 ? 8.141 -32.125 -30.172 1 91.5 194 GLU B O 1
ATOM 5254 N N . LEU B 1 195 ? 6.98 -30.812 -28.875 1 90.19 195 LEU B N 1
ATOM 5255 C CA . LEU B 1 195 ? 6.109 -31.906 -28.438 1 90.19 195 LEU B CA 1
ATOM 5256 C C . LEU B 1 195 ? 5.262 -32.406 -29.594 1 90.19 195 LEU B C 1
ATOM 5258 O O . LEU B 1 195 ? 5.109 -33.625 -29.75 1 90.19 195 LEU B O 1
ATOM 5262 N N . LYS B 1 196 ? 4.715 -31.562 -30.359 1 92.69 196 LYS B N 1
ATOM 5263 C CA . LYS B 1 196 ? 3.912 -31.953 -31.516 1 92.69 196 LYS B CA 1
ATOM 5264 C C . LYS B 1 196 ? 4.734 -32.781 -32.5 1 92.69 196 LYS B C 1
ATOM 5266 O O . LYS B 1 196 ? 4.266 -33.812 -33 1 92.69 196 LYS B O 1
ATOM 5271 N N . GLN B 1 197 ? 5.949 -32.281 -32.719 1 93.12 197 GLN B N 1
ATOM 5272 C CA . GLN B 1 197 ? 6.82 -33 -33.656 1 93.12 197 GLN B CA 1
ATOM 5273 C C . GLN B 1 197 ? 7.121 -34.406 -33.156 1 93.12 197 GLN B C 1
ATOM 5275 O O . GLN B 1 197 ? 7.117 -35.375 -33.938 1 93.12 197 GLN B O 1
ATOM 5280 N N . ARG B 1 198 ? 7.352 -34.531 -31.891 1 89.81 198 ARG B N 1
ATOM 5281 C CA . ARG B 1 198 ? 7.637 -35.812 -31.312 1 89.81 198 ARG B CA 1
ATOM 5282 C C . ARG B 1 198 ? 6.43 -36.75 -31.422 1 89.81 198 ARG B C 1
ATOM 5284 O O . ARG B 1 198 ? 6.57 -37.938 -31.75 1 89.81 198 ARG B O 1
ATOM 5291 N N . LEU B 1 199 ? 5.281 -36.188 -31.156 1 90.94 199 LEU B N 1
ATOM 5292 C CA . LEU B 1 199 ? 4.059 -37 -31.203 1 90.94 199 LEU B CA 1
ATOM 5293 C C . LEU B 1 199 ? 3.738 -37.406 -32.656 1 90.94 199 LEU B C 1
ATOM 5295 O O . LEU B 1 199 ? 3.316 -38.531 -32.906 1 90.94 199 LEU B O 1
ATOM 5299 N N . GLU B 1 200 ? 3.975 -36.5 -33.562 1 93.75 200 GLU B N 1
ATOM 5300 C CA . GLU B 1 200 ? 3.738 -36.812 -34.969 1 93.75 200 GLU B CA 1
ATOM 5301 C C . GLU B 1 200 ? 4.676 -37.906 -35.469 1 93.75 200 GLU B C 1
ATOM 5303 O O . GLU B 1 200 ? 4.262 -38.781 -36.219 1 93.75 200 GLU B O 1
ATOM 5308 N N . LYS B 1 201 ? 5.891 -37.781 -35.031 1 92.44 201 LYS B N 1
ATOM 5309 C CA . LYS B 1 201 ? 6.852 -38.812 -35.375 1 92.44 201 LYS B CA 1
ATOM 5310 C C . LYS B 1 201 ? 6.434 -40.188 -34.812 1 92.44 201 LYS B C 1
ATOM 5312 O O . LYS B 1 201 ? 6.461 -41.188 -35.531 1 92.44 201 LYS B O 1
ATOM 5317 N N . GLU B 1 202 ? 6.055 -40.188 -33.562 1 90.5 202 GLU B N 1
ATOM 5318 C CA . GLU B 1 202 ? 5.613 -41.438 -32.938 1 90.5 202 GLU B CA 1
ATOM 5319 C C . GLU B 1 202 ? 4.367 -42 -33.656 1 90.5 202 GLU B C 1
ATOM 5321 O O . GLU B 1 202 ? 4.23 -43.188 -33.812 1 90.5 202 GLU B O 1
ATOM 5326 N N . LEU B 1 203 ? 3.441 -41.094 -33.969 1 93.06 203 LEU B N 1
ATOM 5327 C CA . LEU B 1 203 ? 2.227 -41.5 -34.656 1 93.06 203 LEU B CA 1
ATOM 5328 C C . LEU B 1 203 ? 2.559 -42.125 -36 1 93.06 203 LEU B C 1
ATOM 5330 O O . LEU B 1 203 ? 1.965 -43.156 -36.375 1 93.06 203 LEU B O 1
ATOM 5334 N N . GLY B 1 204 ? 3.543 -41.562 -36.719 1 92.69 204 GLY B N 1
ATOM 5335 C CA . GLY B 1 204 ? 3.992 -42.125 -37.969 1 92.69 204 GLY B CA 1
ATOM 5336 C C . GLY B 1 204 ? 4.559 -43.531 -37.812 1 92.69 204 GLY B C 1
ATOM 5337 O O . GLY B 1 204 ? 4.262 -44.406 -38.625 1 92.69 204 GLY B O 1
ATOM 5338 N N . GLU B 1 205 ? 5.293 -43.656 -36.75 1 90.31 205 GLU B N 1
ATOM 5339 C CA . GLU B 1 205 ? 5.887 -44.969 -36.5 1 90.31 205 GLU B CA 1
ATOM 5340 C C . GLU B 1 205 ? 4.82 -46 -36.125 1 90.31 205 GLU B C 1
ATOM 5342 O O . GLU B 1 205 ? 4.863 -47.156 -36.625 1 90.31 205 GLU B O 1
ATOM 5347 N N . LEU B 1 206 ? 3.895 -45.594 -35.312 1 91.25 206 LEU B N 1
ATOM 5348 C CA . LEU B 1 206 ? 2.836 -46.531 -34.906 1 91.25 206 LEU B CA 1
ATOM 5349 C C . LEU B 1 206 ? 1.947 -46.906 -36.094 1 91.25 206 LEU B C 1
ATOM 5351 O O . LEU B 1 206 ? 1.574 -48.062 -36.219 1 91.25 206 LEU B O 1
ATOM 5355 N N . ARG B 1 207 ? 1.618 -45.938 -36.938 1 93.5 207 ARG B N 1
ATOM 5356 C CA . ARG B 1 207 ? 0.813 -46.219 -38.125 1 93.5 207 ARG B CA 1
ATOM 5357 C C . ARG B 1 207 ? 1.56 -47.156 -39.094 1 93.5 207 ARG B C 1
ATOM 5359 O O . ARG B 1 207 ? 0.956 -48.031 -39.719 1 93.5 207 ARG B O 1
ATOM 5366 N N . GLY B 1 208 ? 2.885 -46.875 -39.188 1 90.69 208 GLY B N 1
ATOM 5367 C CA . GLY B 1 208 ? 3.711 -47.781 -39.969 1 90.69 208 GLY B CA 1
ATOM 5368 C C . GLY B 1 208 ? 3.723 -49.219 -39.469 1 90.69 208 GLY B C 1
ATOM 5369 O O . GLY B 1 208 ? 3.635 -50.156 -40.25 1 90.69 208 GLY B O 1
ATOM 5370 N N . ARG B 1 209 ? 3.717 -49.344 -38.188 1 89.19 209 ARG B N 1
ATOM 5371 C CA . ARG B 1 209 ? 3.701 -50.656 -37.562 1 89.19 209 ARG B CA 1
ATOM 5372 C C . ARG B 1 209 ? 2.359 -51.344 -37.781 1 89.19 209 ARG B C 1
ATOM 5374 O O . ARG B 1 209 ? 2.311 -52.562 -38.062 1 89.19 209 ARG B O 1
ATOM 5381 N N . ASP B 1 210 ? 1.38 -50.625 -37.625 1 91.56 210 ASP B N 1
ATOM 5382 C CA . ASP B 1 210 ? 0.05 -51.156 -37.875 1 91.56 210 ASP B CA 1
ATOM 5383 C C . ASP B 1 210 ? -0.076 -51.688 -39.312 1 91.56 210 ASP B C 1
ATOM 5385 O O . ASP B 1 210 ? -0.609 -52.781 -39.531 1 91.56 210 ASP B O 1
ATOM 5389 N N . ALA B 1 211 ? 0.407 -50.938 -40.312 1 90.94 211 ALA B N 1
ATOM 5390 C CA . ALA B 1 211 ? 0.366 -51.344 -41.719 1 90.94 211 ALA B CA 1
ATOM 5391 C C . ALA B 1 211 ? 1.186 -52.625 -41.938 1 90.94 211 ALA B C 1
ATOM 5393 O O . ALA B 1 211 ? 0.779 -53.5 -42.719 1 90.94 211 ALA B O 1
ATOM 5394 N N . GLN B 1 212 ? 2.262 -52.688 -41.25 1 86.69 212 GLN B N 1
ATOM 5395 C CA . GLN B 1 212 ? 3.119 -53.875 -41.375 1 86.69 212 GLN B CA 1
ATOM 5396 C C . GLN B 1 212 ? 2.438 -55.094 -40.812 1 86.69 212 GLN B C 1
ATOM 5398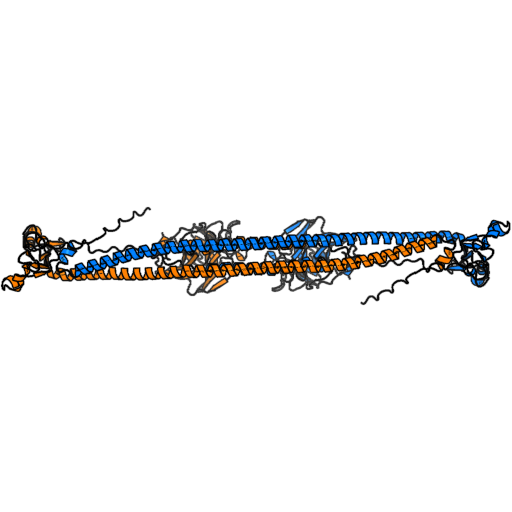 O O . GLN B 1 212 ? 2.486 -56.188 -41.438 1 86.69 212 GLN B O 1
ATOM 5403 N N . LEU B 1 213 ? 1.855 -54.938 -39.75 1 88 213 LEU B N 1
ATOM 5404 C CA . LEU B 1 213 ? 1.166 -56.062 -39.125 1 88 213 LEU B CA 1
ATOM 5405 C C . LEU B 1 213 ? -0.026 -56.5 -39.969 1 88 213 LEU B C 1
ATOM 5407 O O . LEU B 1 213 ? -0.305 -57.719 -40.062 1 88 213 LEU B O 1
ATOM 5411 N N . LEU B 1 214 ? -0.641 -55.531 -40.562 1 89.25 214 LEU B N 1
ATOM 5412 C CA . LEU B 1 214 ? -1.762 -55.844 -41.438 1 89.25 214 LEU B CA 1
ATOM 5413 C C . LEU B 1 214 ? -1.294 -56.625 -42.656 1 89.25 214 LEU B C 1
ATOM 5415 O O . LEU B 1 214 ? -1.946 -57.594 -43.062 1 89.25 214 LEU B O 1
ATOM 5419 N N . ARG B 1 215 ? -0.147 -56.312 -43.188 1 85.5 215 ARG B N 1
ATOM 5420 C CA . ARG B 1 215 ? 0.41 -57 -44.344 1 85.5 215 ARG B CA 1
ATOM 5421 C C . ARG B 1 215 ? 0.8 -58.438 -43.969 1 85.5 215 ARG B C 1
ATOM 5423 O O . ARG B 1 215 ? 0.571 -59.375 -44.75 1 85.5 215 ARG B O 1
ATOM 5430 N N . LEU B 1 216 ? 1.243 -58.562 -42.719 1 84.31 216 LEU B N 1
ATOM 5431 C CA . LEU B 1 216 ? 1.633 -59.906 -42.281 1 84.31 216 LEU B CA 1
ATOM 5432 C C . LEU B 1 216 ? 0.407 -60.781 -42.062 1 84.31 216 LEU B C 1
ATOM 5434 O O . LEU B 1 216 ? 0.399 -61.938 -42.469 1 84.31 216 LEU B O 1
ATOM 5438 N N . SER B 1 217 ? -0.503 -60.188 -41.5 1 86.88 217 SER B N 1
ATOM 5439 C CA . SER B 1 217 ? -1.702 -60.938 -41.156 1 86.88 217 SER B CA 1
ATOM 5440 C C . SER B 1 217 ? -2.461 -61.375 -42.406 1 86.88 217 SER B C 1
ATOM 5442 O O . SER B 1 217 ? -3.168 -62.375 -42.406 1 86.88 217 SER B O 1
ATOM 5444 N N . SER B 1 218 ? -2.289 -60.656 -43.5 1 86.56 218 SER B N 1
ATOM 5445 C CA . SER B 1 218 ? -3.021 -60.969 -44.75 1 86.56 218 SER B CA 1
ATOM 5446 C C . SER B 1 218 ? -2.225 -61.875 -45.656 1 86.56 218 SER B C 1
ATOM 5448 O O . SER B 1 218 ? -2.705 -62.281 -46.719 1 86.56 218 SER B O 1
ATOM 5450 N N . SER B 1 219 ? -1.036 -62.25 -45.125 1 83.06 219 SER B N 1
ATOM 5451 C CA . SER B 1 219 ? -0.168 -63.062 -45.969 1 83.06 219 SER B CA 1
ATOM 5452 C C . SER B 1 219 ? -0.474 -64.562 -45.781 1 83.06 219 SER B C 1
ATOM 5454 O O . SER B 1 219 ? -0.825 -65 -44.656 1 83.06 219 SER B O 1
ATOM 5456 N N . ASP B 1 220 ? -0.389 -65.312 -46.875 1 83.44 220 ASP B N 1
ATOM 5457 C CA . ASP B 1 220 ? -0.56 -66.75 -46.812 1 83.44 220 ASP B CA 1
ATOM 5458 C C . ASP B 1 220 ? 0.585 -67.438 -46.062 1 83.44 220 ASP B C 1
ATOM 5460 O O . ASP B 1 220 ? 0.431 -68.562 -45.531 1 83.44 220 ASP B O 1
ATOM 5464 N N . ASP B 1 221 ? 1.638 -66.75 -45.969 1 84.75 221 ASP B N 1
ATOM 5465 C CA . ASP B 1 221 ? 2.816 -67.312 -45.312 1 84.75 221 ASP B CA 1
ATOM 5466 C C . ASP B 1 221 ? 2.984 -66.688 -43.906 1 84.75 221 ASP B C 1
ATOM 5468 O O . ASP B 1 221 ? 4.109 -66.5 -43.438 1 84.75 221 ASP B O 1
ATOM 5472 N N . VAL B 1 222 ? 1.917 -66.375 -43.312 1 85.62 222 VAL B N 1
ATOM 5473 C CA . VAL B 1 222 ? 1.899 -65.625 -42.062 1 85.62 222 VAL B CA 1
ATOM 5474 C C . VAL B 1 222 ? 2.73 -66.312 -41 1 85.62 222 VAL B C 1
ATOM 5476 O O . VAL B 1 222 ? 3.453 -65.688 -40.25 1 85.62 222 VAL B O 1
ATOM 5479 N N . VAL B 1 223 ? 2.605 -67.625 -41 1 83.44 223 VAL B N 1
ATOM 5480 C CA . VAL B 1 223 ? 3.279 -68.438 -39.969 1 83.44 223 VAL B CA 1
ATOM 5481 C C . VAL B 1 223 ? 4.793 -68.375 -40.156 1 83.44 223 VAL B C 1
ATOM 5483 O O . VAL B 1 223 ? 5.535 -68.125 -39.188 1 83.44 223 VAL B O 1
ATOM 5486 N N . TYR B 1 224 ? 5.207 -68.5 -41.375 1 81.94 224 TYR B N 1
ATOM 5487 C CA . TYR B 1 224 ? 6.633 -68.438 -41.688 1 81.94 224 TYR B CA 1
ATOM 5488 C C . TYR B 1 224 ? 7.203 -67.062 -41.438 1 81.94 224 TYR B C 1
ATOM 5490 O O . TYR B 1 224 ? 8.289 -66.875 -40.875 1 81.94 224 TYR B O 1
ATOM 5498 N N . LEU B 1 225 ? 6.371 -66.125 -41.781 1 78.5 225 LEU B N 1
ATOM 5499 C CA . LEU B 1 225 ? 6.805 -64.75 -41.656 1 78.5 225 LEU B CA 1
ATOM 5500 C C . LEU B 1 225 ? 6.832 -64.312 -40.188 1 78.5 225 LEU B C 1
ATOM 5502 O O . LEU B 1 225 ? 7.73 -63.594 -39.75 1 78.5 225 LEU B O 1
ATOM 5506 N N . ALA B 1 226 ? 5.871 -64.75 -39.438 1 78.62 226 ALA B N 1
ATOM 5507 C CA . ALA B 1 226 ? 5.773 -64.375 -38 1 78.62 226 ALA B CA 1
ATOM 5508 C C . ALA B 1 226 ? 6.93 -65 -37.219 1 78.62 226 ALA B C 1
ATOM 5510 O O . ALA B 1 226 ? 7.344 -64.438 -36.188 1 78.62 226 ALA B O 1
ATOM 5511 N N . GLN B 1 227 ? 7.375 -66.062 -37.625 1 75.44 227 GLN B N 1
ATOM 5512 C CA . GLN B 1 227 ? 8.5 -66.688 -36.938 1 75.44 227 GLN B CA 1
ATOM 5513 C C . GLN B 1 227 ? 9.797 -65.938 -37.188 1 75.44 227 GLN B C 1
ATOM 5515 O O . GLN B 1 227 ? 10.672 -65.938 -36.312 1 75.44 227 GLN B O 1
ATOM 5520 N N . ARG B 1 228 ? 9.828 -65.312 -38.312 1 73.69 228 ARG B N 1
ATOM 5521 C CA . ARG B 1 228 ? 11.047 -64.625 -38.688 1 73.69 228 ARG B CA 1
ATOM 5522 C C . ARG B 1 228 ? 11.047 -63.188 -38.125 1 73.69 228 ARG B C 1
ATOM 5524 O O . ARG B 1 228 ? 12.117 -62.594 -37.938 1 73.69 228 ARG B O 1
ATOM 5531 N N . ASN B 1 229 ? 9.828 -62.75 -37.938 1 68.31 229 ASN B N 1
ATOM 5532 C CA . ASN B 1 229 ? 9.719 -61.344 -37.531 1 68.31 229 ASN B CA 1
ATOM 5533 C C . ASN B 1 229 ? 9.18 -61.219 -36.125 1 68.31 229 ASN B C 1
ATOM 5535 O O . ASN B 1 229 ? 8.344 -62 -35.688 1 68.31 229 ASN B O 1
ATOM 5539 N N . SER B 1 230 ? 9.875 -60.531 -35.281 1 66 230 SER B N 1
ATOM 5540 C CA . SER B 1 230 ? 9.344 -60.281 -33.938 1 66 230 SER B CA 1
ATOM 5541 C C . SER B 1 230 ? 8.047 -59.469 -34 1 66 230 SER B C 1
ATOM 5543 O O . SER B 1 230 ? 7.984 -58.438 -34.688 1 66 230 SER B O 1
ATOM 5545 N N . ILE B 1 231 ? 6.934 -60 -33.594 1 70.31 231 ILE B N 1
ATOM 5546 C CA . ILE B 1 231 ? 5.605 -59.406 -33.656 1 70.31 231 ILE B CA 1
ATOM 5547 C C . ILE B 1 231 ? 5.371 -58.531 -32.438 1 70.31 231 ILE B C 1
ATOM 5549 O O . ILE B 1 231 ? 4.422 -57.75 -32.406 1 70.31 231 ILE B O 1
ATOM 5553 N N . SER B 1 232 ? 6.355 -58.438 -31.516 1 68.81 232 SER B N 1
ATOM 5554 C CA . SER B 1 232 ? 6.117 -57.719 -30.266 1 68.81 232 SER B CA 1
ATOM 5555 C C . SER B 1 232 ? 6.375 -56.219 -30.469 1 68.81 232 SER B C 1
ATOM 5557 O O . SER B 1 232 ? 7.219 -55.812 -31.281 1 68.81 232 SER B O 1
ATOM 5559 N N . VAL B 1 233 ? 5.328 -55.438 -29.984 1 65.94 233 VAL B N 1
ATOM 5560 C CA . VAL B 1 233 ? 5.453 -53.969 -30.094 1 65.94 233 VAL B CA 1
ATOM 5561 C C . VAL B 1 233 ? 5.672 -53.375 -28.703 1 65.94 233 VAL B C 1
ATOM 5563 O O . VAL B 1 233 ? 4.953 -53.719 -27.75 1 65.94 233 VAL B O 1
ATOM 5566 N N . ALA B 1 234 ? 6.852 -52.781 -28.516 1 67.12 234 ALA B N 1
ATOM 5567 C CA . ALA B 1 234 ? 7.117 -52.031 -27.281 1 67.12 234 ALA B CA 1
ATOM 5568 C C . ALA B 1 234 ? 6.684 -50.594 -27.406 1 67.12 234 ALA B C 1
ATOM 5570 O O . ALA B 1 234 ? 6.977 -49.938 -28.406 1 67.12 234 ALA B O 1
ATOM 5571 N N . PHE B 1 235 ? 5.719 -50.312 -26.562 1 69.31 235 PHE B N 1
ATOM 5572 C CA . PHE B 1 235 ? 5.215 -48.938 -26.578 1 69.31 235 PHE B CA 1
ATOM 5573 C C . PHE B 1 235 ? 6.043 -48.062 -25.656 1 69.31 235 PHE B C 1
ATOM 5575 O O . PHE B 1 235 ? 6.457 -48.469 -24.578 1 69.31 235 PHE B O 1
ATOM 5582 N N . GLN B 1 236 ? 6.672 -47.031 -26.125 1 61.81 236 GLN B N 1
ATOM 5583 C CA . GLN B 1 236 ? 7.332 -46.062 -25.281 1 61.81 236 GLN B CA 1
ATOM 5584 C C . GLN B 1 236 ? 6.316 -45.219 -24.516 1 61.81 236 GLN B C 1
ATOM 5586 O O . GLN B 1 236 ? 5.254 -44.875 -25.047 1 61.81 236 GLN B O 1
ATOM 5591 N N . ASP B 1 237 ? 6.555 -45.188 -23.172 1 60.5 237 ASP B N 1
ATOM 5592 C CA . ASP B 1 237 ? 5.684 -44.375 -22.359 1 60.5 237 ASP B CA 1
ATOM 5593 C C . ASP B 1 237 ? 5.891 -42.875 -22.656 1 60.5 237 ASP B C 1
ATOM 5595 O O . ASP B 1 237 ? 7.027 -42.406 -22.703 1 60.5 237 ASP B O 1
ATOM 5599 N N . PHE B 1 238 ? 5.109 -42.375 -23.531 1 57.38 238 PHE B N 1
ATOM 5600 C CA . PHE B 1 238 ? 5.109 -40.938 -23.75 1 57.38 238 PHE B CA 1
ATOM 5601 C C . PHE B 1 238 ? 4.309 -40.219 -22.672 1 57.38 238 PHE B C 1
ATOM 5603 O O . PHE B 1 238 ? 3.117 -40.5 -22.484 1 57.38 238 PHE B O 1
ATOM 5610 N N . ALA B 1 239 ? 4.93 -39.938 -21.484 1 58.72 239 ALA B N 1
ATOM 5611 C CA . ALA B 1 239 ? 4.238 -39.125 -20.484 1 58.72 239 ALA B CA 1
ATOM 5612 C C . ALA B 1 239 ? 3.895 -37.75 -21.031 1 58.72 239 ALA B C 1
ATOM 5614 O O . ALA B 1 239 ? 4.758 -36.875 -21.125 1 58.72 239 ALA B O 1
ATOM 5615 N N . PRO B 1 240 ? 2.887 -37.625 -22.047 1 55.59 240 PRO B N 1
ATOM 5616 C CA . PRO B 1 240 ? 2.602 -36.344 -22.672 1 55.59 240 PRO B CA 1
ATOM 5617 C C . PRO B 1 240 ? 2.359 -35.219 -21.672 1 55.59 240 PRO B C 1
ATOM 5619 O O . PRO B 1 240 ? 1.708 -35.438 -20.641 1 55.59 240 PRO B O 1
ATOM 5622 N N . GLY B 1 241 ? 3.293 -34.344 -21.484 1 59.66 241 GLY B N 1
ATOM 5623 C CA . GLY B 1 241 ? 3.045 -33.094 -20.766 1 59.66 241 GLY B CA 1
ATOM 5624 C C . GLY B 1 241 ? 1.733 -32.438 -21.141 1 59.66 241 GLY B C 1
ATOM 5625 O O . GLY B 1 241 ? 1.407 -32.312 -22.328 1 59.66 241 GLY B O 1
ATOM 5626 N N . ALA B 1 242 ? 0.619 -32.75 -20.422 1 66.19 242 ALA B N 1
ATOM 5627 C CA . ALA B 1 242 ? -0.592 -31.953 -20.625 1 66.19 242 ALA B CA 1
ATOM 5628 C C . ALA B 1 242 ? -0.283 -30.453 -20.578 1 66.19 242 ALA B C 1
ATOM 5630 O O . ALA B 1 242 ? 0.455 -29.984 -19.703 1 66.19 242 ALA B O 1
ATOM 5631 N N . GLY B 1 243 ? -0.554 -29.859 -21.75 1 77.44 243 GLY B N 1
ATOM 5632 C CA . GLY B 1 243 ? -0.484 -28.406 -21.859 1 77.44 243 GLY B CA 1
ATOM 5633 C C . GLY B 1 243 ? -0.213 -27.734 -20.516 1 77.44 243 GLY B C 1
ATOM 5634 O O . GLY B 1 243 ? -0.166 -28.406 -19.484 1 77.44 243 GLY B O 1
ATOM 5635 N N . PRO B 1 244 ? 0.256 -26.422 -20.5 1 83.75 244 PRO B N 1
ATOM 5636 C CA . PRO B 1 244 ? 0.444 -25.688 -19.234 1 83.75 244 PRO B CA 1
ATOM 5637 C C . PRO B 1 244 ? -0.811 -25.688 -18.375 1 83.75 244 PRO B C 1
ATOM 5639 O O . PRO B 1 244 ? -1.92 -25.516 -18.875 1 83.75 244 PRO B O 1
ATOM 5642 N N . PRO B 1 245 ? -0.597 -25.969 -17.156 1 78.38 245 PRO B N 1
ATOM 5643 C CA . PRO B 1 245 ? -1.756 -25.969 -16.25 1 78.38 245 PRO B CA 1
ATOM 5644 C C . PRO B 1 245 ? -2.352 -24.578 -16.062 1 78.38 245 PRO B C 1
ATOM 5646 O O . PRO B 1 245 ? -3.494 -24.453 -15.617 1 78.38 245 PRO B O 1
ATOM 5649 N N . ARG B 1 246 ? -1.599 -23.578 -16.438 1 87.25 246 ARG B N 1
ATOM 5650 C CA . ARG B 1 246 ? -2.031 -22.203 -16.203 1 87.25 246 ARG B CA 1
ATOM 5651 C C . ARG B 1 246 ? -1.948 -21.375 -17.484 1 87.25 246 ARG B C 1
ATOM 5653 O O . ARG B 1 246 ? -1.29 -21.766 -18.453 1 87.25 246 ARG B O 1
ATOM 5660 N N . SER B 1 247 ? -2.795 -20.312 -17.484 1 91.62 247 SER B N 1
ATOM 5661 C CA . SER B 1 247 ? -2.82 -19.422 -18.641 1 91.62 247 SER B CA 1
ATOM 5662 C C . SER B 1 247 ? -2.387 -18.016 -18.25 1 91.62 247 SER B C 1
ATOM 5664 O O . SER B 1 247 ? -2.23 -17.703 -17.062 1 91.62 247 SER B O 1
ATOM 5666 N N . PHE B 1 248 ? -2.172 -17.203 -19.281 1 95.56 248 PHE B N 1
ATOM 5667 C CA . PHE B 1 248 ? -1.718 -15.844 -19.047 1 95.56 248 PHE B CA 1
ATOM 5668 C C . PHE B 1 248 ? -2.838 -15 -18.453 1 95.56 248 PHE B C 1
ATOM 5670 O O . PHE B 1 248 ? -2.6 -13.883 -17.984 1 95.56 248 PHE B O 1
ATOM 5677 N N . THR B 1 249 ? -4.047 -15.523 -18.406 1 93.5 249 THR B N 1
ATOM 5678 C CA . THR B 1 249 ? -5.168 -14.805 -17.797 1 93.5 249 THR B CA 1
ATOM 5679 C C . THR B 1 249 ? -4.906 -14.555 -16.328 1 93.5 249 THR B C 1
ATOM 5681 O O . THR B 1 249 ? -5.387 -13.562 -15.766 1 93.5 249 THR B O 1
ATOM 5684 N N . ASP B 1 250 ? -4.156 -15.391 -15.719 1 93.88 250 ASP B N 1
ATOM 5685 C CA . ASP B 1 250 ? -3.803 -15.234 -14.312 1 93.88 250 ASP B CA 1
ATOM 5686 C C . ASP B 1 250 ? -2.924 -14 -14.102 1 93.88 250 ASP B C 1
ATOM 5688 O O . ASP B 1 250 ? -2.951 -13.391 -13.039 1 93.88 250 ASP B O 1
ATOM 5692 N N . VAL B 1 251 ? -2.168 -13.68 -15.125 1 96.12 251 VAL B N 1
ATOM 5693 C CA . VAL B 1 251 ? -1.308 -12.5 -15.055 1 96.12 251 VAL B CA 1
ATOM 5694 C C . VAL B 1 251 ? -2.164 -11.234 -15.016 1 96.12 251 VAL B C 1
ATOM 5696 O O . VAL B 1 251 ? -1.885 -10.312 -14.25 1 96.12 251 VAL B O 1
ATOM 5699 N N . THR B 1 252 ? -3.207 -11.281 -15.836 1 96.25 252 THR B N 1
ATOM 5700 C CA . THR B 1 252 ? -4.141 -10.156 -15.859 1 96.25 252 THR B CA 1
ATOM 5701 C C . THR B 1 252 ? -4.754 -9.938 -14.484 1 96.25 252 THR B C 1
ATOM 5703 O O . THR B 1 252 ? -4.895 -8.797 -14.039 1 96.25 252 THR B O 1
ATOM 5706 N N . ALA B 1 253 ? -5.059 -11.031 -13.875 1 94.69 253 ALA B N 1
ATOM 5707 C CA . ALA B 1 253 ? -5.648 -10.945 -12.547 1 94.69 253 ALA B CA 1
ATOM 5708 C C . ALA B 1 253 ? -4.676 -10.305 -11.555 1 94.69 253 ALA B C 1
ATOM 5710 O O . ALA B 1 253 ? -5.074 -9.477 -10.727 1 94.69 253 ALA B O 1
ATOM 5711 N N . CYS B 1 254 ? -3.406 -10.617 -11.641 1 94.75 254 CYS B N 1
ATOM 5712 C CA . CYS B 1 254 ? -2.381 -10.055 -10.766 1 94.75 254 CYS B CA 1
ATOM 5713 C C . CYS B 1 254 ? -2.229 -8.555 -10.992 1 94.75 254 CYS B C 1
ATOM 5715 O O . CYS B 1 254 ? -2.121 -7.785 -10.039 1 94.75 254 CYS B O 1
ATOM 5717 N N . VAL B 1 255 ? -2.232 -8.156 -12.242 1 97.25 255 VAL B N 1
ATOM 5718 C CA . VAL B 1 255 ? -2.043 -6.75 -12.594 1 97.25 255 VAL B CA 1
ATOM 5719 C C . VAL B 1 255 ? -3.271 -5.945 -12.172 1 97.25 255 VAL B C 1
ATOM 5721 O O . VAL B 1 255 ? -3.148 -4.809 -11.711 1 97.25 255 VAL B O 1
ATOM 5724 N N . THR B 1 256 ? -4.438 -6.555 -12.344 1 96 256 THR B N 1
ATOM 5725 C CA . THR B 1 256 ? -5.664 -5.895 -11.906 1 96 256 THR B CA 1
ATOM 5726 C C . THR B 1 256 ? -5.66 -5.68 -10.398 1 96 256 THR B C 1
ATOM 5728 O O . THR B 1 256 ? -6.121 -4.645 -9.914 1 96 256 THR B O 1
ATOM 5731 N N . GLU B 1 257 ? -5.156 -6.645 -9.695 1 94.88 257 GLU B N 1
ATOM 5732 C CA . GLU B 1 257 ? -5.016 -6.504 -8.25 1 94.88 257 GLU B CA 1
ATOM 5733 C C . GLU B 1 257 ? -4.043 -5.383 -7.898 1 94.88 257 GLU B C 1
ATOM 5735 O O . GLU B 1 257 ? -4.301 -4.602 -6.98 1 94.88 257 GLU B O 1
ATOM 5740 N N . LEU B 1 258 ? -2.885 -5.297 -8.594 1 96.75 258 LEU B N 1
ATOM 5741 C CA . LEU B 1 258 ? -1.924 -4.219 -8.398 1 96.75 258 LEU B CA 1
ATOM 5742 C C . LEU B 1 258 ? -2.58 -2.859 -8.617 1 96.75 258 LEU B C 1
ATOM 5744 O O . LEU B 1 258 ? -2.408 -1.945 -7.805 1 96.75 258 LEU B O 1
ATOM 5748 N N . LYS B 1 259 ? -3.311 -2.762 -9.688 1 96.94 259 LYS B N 1
ATOM 5749 C CA . LYS B 1 259 ? -4 -1.514 -9.992 1 96.94 259 LYS B CA 1
ATOM 5750 C C . LYS B 1 259 ? -4.969 -1.13 -8.883 1 96.94 259 LYS B C 1
ATOM 5752 O O . LYS B 1 259 ? -5.027 0.033 -8.477 1 96.94 259 LYS B O 1
ATOM 5757 N N . ALA B 1 260 ? -5.73 -2.082 -8.453 1 95.56 260 ALA B N 1
ATOM 5758 C CA . ALA B 1 260 ? -6.688 -1.827 -7.379 1 95.56 260 ALA B CA 1
ATOM 5759 C C . ALA B 1 260 ? -5.98 -1.323 -6.121 1 95.56 260 ALA B C 1
ATOM 5761 O O . ALA B 1 260 ? -6.43 -0.36 -5.496 1 95.56 260 ALA B O 1
ATOM 5762 N N . LYS B 1 261 ? -4.887 -1.984 -5.73 1 95.38 261 LYS B N 1
ATOM 5763 C CA . LYS B 1 261 ? -4.117 -1.58 -4.555 1 95.38 261 LYS B CA 1
ATOM 5764 C C . LYS B 1 261 ? -3.537 -0.18 -4.734 1 95.38 261 LYS B C 1
ATOM 5766 O O . LYS B 1 261 ? -3.5 0.608 -3.787 1 95.38 261 LYS B O 1
ATOM 5771 N N . ALA B 1 262 ? -3.029 0.125 -5.941 1 96.62 262 ALA B N 1
ATOM 5772 C CA . ALA B 1 262 ? -2.475 1.443 -6.234 1 96.62 262 ALA B CA 1
ATOM 5773 C C . ALA B 1 262 ? -3.547 2.525 -6.137 1 96.62 262 ALA B C 1
ATOM 5775 O O . ALA B 1 262 ? -3.301 3.604 -5.594 1 96.62 262 ALA B O 1
ATOM 5776 N N . ASP B 1 263 ? -4.746 2.236 -6.621 1 95.88 263 ASP B N 1
ATOM 5777 C CA . ASP B 1 263 ? -5.852 3.182 -6.535 1 95.88 263 ASP B CA 1
ATOM 5778 C C . ASP B 1 263 ? -6.242 3.441 -5.082 1 95.88 263 ASP B C 1
ATOM 5780 O O . ASP B 1 263 ? -6.543 4.578 -4.707 1 95.88 263 ASP B O 1
ATOM 5784 N N . ILE B 1 264 ? -6.254 2.387 -4.309 1 95.31 264 ILE B N 1
ATOM 5785 C CA . ILE B 1 264 ? -6.562 2.533 -2.891 1 95.31 264 ILE B CA 1
ATOM 5786 C C . ILE B 1 264 ? -5.527 3.438 -2.229 1 95.31 264 ILE B C 1
ATOM 5788 O O . ILE B 1 264 ? -5.879 4.332 -1.454 1 95.31 264 ILE B O 1
ATOM 5792 N N . LEU B 1 265 ? -4.242 3.24 -2.537 1 95.69 265 LEU B N 1
ATOM 5793 C CA . LEU B 1 265 ? -3.16 4.055 -1.992 1 95.69 265 LEU B CA 1
ATOM 5794 C C . LEU B 1 265 ? -3.352 5.523 -2.352 1 95.69 265 LEU B C 1
ATOM 5796 O O . LEU B 1 265 ? -3.234 6.398 -1.491 1 95.69 265 LEU B O 1
ATOM 5800 N N . LEU B 1 266 ? -3.676 5.832 -3.59 1 96.06 266 LEU B N 1
ATOM 5801 C CA . LEU B 1 266 ? -3.891 7.199 -4.047 1 96.06 266 LEU B CA 1
ATOM 5802 C C . LEU B 1 266 ? -5.074 7.836 -3.328 1 96.06 266 LEU B C 1
ATOM 5804 O O . LEU B 1 266 ? -5 8.992 -2.908 1 96.06 266 LEU B O 1
ATOM 5808 N N . ASN B 1 267 ? -6.133 7.082 -3.121 1 95.19 267 ASN B N 1
ATOM 5809 C CA . ASN B 1 267 ? -7.34 7.598 -2.482 1 95.19 267 ASN B CA 1
ATOM 5810 C C . ASN B 1 267 ? -7.133 7.809 -0.985 1 95.19 267 ASN B C 1
ATOM 5812 O O . ASN B 1 267 ? -7.629 8.781 -0.417 1 95.19 267 ASN B O 1
ATOM 5816 N N . GLU B 1 268 ? -6.402 6.883 -0.368 1 92.12 268 GLU B N 1
ATOM 5817 C CA . GLU B 1 268 ? -6.195 6.945 1.076 1 92.12 268 GLU B CA 1
ATOM 5818 C C . GLU B 1 268 ? -5.238 8.07 1.449 1 92.12 268 GLU B C 1
ATOM 5820 O O . GLU B 1 268 ? -5.324 8.633 2.545 1 92.12 268 GLU B O 1
ATOM 5825 N N . THR B 1 269 ? -4.324 8.461 0.594 1 93.69 269 THR B N 1
ATOM 5826 C CA . THR B 1 269 ? -3.309 9.461 0.905 1 93.69 269 THR B CA 1
ATOM 5827 C C . THR B 1 269 ? -3.809 10.867 0.568 1 93.69 269 THR B C 1
ATOM 5829 O O . THR B 1 269 ? -3.266 11.859 1.059 1 93.69 269 THR B O 1
ATOM 5832 N N . TRP B 1 270 ? -4.887 11.023 -0.157 1 94.44 270 TRP B N 1
ATOM 5833 C CA . TRP B 1 270 ? -5.332 12.312 -0.673 1 94.44 270 TRP B CA 1
ATOM 5834 C C . TRP B 1 270 ? -5.812 13.219 0.459 1 94.44 270 TRP B C 1
ATOM 5836 O O . TRP B 1 270 ? -5.469 14.398 0.504 1 94.44 270 TRP B O 1
ATOM 5846 N N . PRO B 1 271 ? -6.59 12.641 1.404 1 92.75 271 PRO B N 1
ATOM 5847 C CA . PRO B 1 271 ? -7.047 13.531 2.477 1 92.75 271 PRO B CA 1
ATOM 5848 C C . PRO B 1 271 ? -5.891 14.18 3.236 1 92.75 271 PRO B C 1
ATOM 5850 O O . PRO B 1 271 ? -5.965 15.359 3.586 1 92.75 271 PRO B O 1
ATOM 5853 N N . LYS B 1 272 ? -4.871 13.453 3.51 1 92.88 272 LYS B N 1
ATOM 5854 C CA . LYS B 1 272 ? -3.703 14 4.195 1 92.88 272 LYS B CA 1
ATOM 5855 C C . LYS B 1 272 ? -3.035 15.086 3.363 1 92.88 272 LYS B C 1
ATOM 5857 O O . LYS B 1 272 ? -2.682 16.141 3.887 1 92.88 272 LYS B O 1
ATOM 5862 N N . ILE B 1 273 ? -2.873 14.891 2.02 1 95.5 273 ILE B N 1
ATOM 5863 C CA . ILE B 1 273 ? -2.242 15.844 1.114 1 95.5 273 ILE B CA 1
ATOM 5864 C C . ILE B 1 273 ? -3.088 17.109 1.03 1 95.5 273 ILE B C 1
ATOM 5866 O O . ILE B 1 273 ? -2.574 18.219 1.194 1 95.5 273 ILE B O 1
ATOM 5870 N N . SER B 1 274 ? -4.387 16.938 0.838 1 94.25 274 SER B N 1
ATOM 5871 C CA . SER B 1 274 ? -5.301 18.078 0.719 1 94.25 274 SER B CA 1
ATOM 5872 C C . SER B 1 274 ? -5.336 18.891 2.006 1 94.25 274 SER B C 1
ATOM 5874 O O . SER B 1 274 ? -5.348 20.125 1.966 1 94.25 274 SER B O 1
ATOM 5876 N N . ALA B 1 275 ? -5.34 18.156 3.123 1 92.75 275 ALA B N 1
ATOM 5877 C CA . ALA B 1 275 ? -5.348 18.859 4.41 1 92.75 275 ALA B CA 1
ATOM 5878 C C . ALA B 1 275 ? -4.07 19.656 4.613 1 92.75 275 ALA B C 1
ATOM 5880 O O . ALA B 1 275 ? -4.105 20.766 5.148 1 92.75 275 ALA B O 1
ATOM 5881 N N . THR B 1 276 ? -2.936 19.125 4.219 1 93.62 276 THR B N 1
ATOM 5882 C CA . THR B 1 276 ? -1.654 19.812 4.379 1 93.62 276 THR B CA 1
ATOM 5883 C C . THR B 1 276 ? -1.631 21.109 3.588 1 93.62 276 THR B C 1
ATOM 5885 O O . THR B 1 276 ? -1.061 22.109 4.039 1 93.62 276 THR B O 1
ATOM 5888 N N . VAL B 1 277 ? -2.248 21.109 2.395 1 94.94 277 VAL B N 1
ATOM 5889 C CA . VAL B 1 277 ? -2.305 22.297 1.563 1 94.94 277 VAL B CA 1
ATOM 5890 C C . VAL B 1 277 ? -3.113 23.391 2.273 1 94.94 277 VAL B C 1
ATOM 5892 O O . VAL B 1 277 ? -2.754 24.562 2.232 1 94.94 277 VAL B O 1
ATOM 5895 N N . SER B 1 278 ? -4.117 23.016 3.035 1 91.56 278 SER B N 1
ATOM 5896 C CA . SER B 1 278 ? -5.035 23.953 3.664 1 91.56 278 SER B CA 1
ATOM 5897 C C . SER B 1 278 ? -4.402 24.609 4.887 1 91.56 278 SER B C 1
ATOM 5899 O O . SER B 1 278 ? -4.902 25.625 5.379 1 91.56 278 SER B O 1
ATOM 5901 N N . TYR B 1 279 ? -3.26 24.094 5.363 1 89.75 279 TYR B N 1
ATOM 5902 C CA . TYR B 1 279 ? -2.621 24.625 6.562 1 89.75 279 TYR B CA 1
ATOM 5903 C C . TYR B 1 279 ? -1.913 25.938 6.27 1 89.75 279 TYR B C 1
ATOM 5905 O O . TYR B 1 279 ? -1.553 26.672 7.188 1 89.75 279 TYR B O 1
ATOM 5913 N N . VAL B 1 280 ? -1.643 26.156 4.953 1 91.12 280 VAL B N 1
ATOM 5914 C CA . VAL B 1 280 ? -1.005 27.422 4.586 1 91.12 280 VAL B CA 1
ATOM 5915 C C . VAL B 1 280 ? -2.053 28.531 4.516 1 91.12 280 VAL B C 1
ATOM 5917 O O . VAL B 1 280 ? -2.604 28.812 3.447 1 91.12 280 VAL B O 1
ATOM 5920 N N . ASP B 1 281 ? -2.309 29.156 5.746 1 87.88 281 ASP B N 1
ATOM 5921 C CA . ASP B 1 281 ? -3.404 30.109 5.926 1 87.88 281 ASP B CA 1
ATOM 5922 C C . ASP B 1 281 ? -2.992 31.25 6.848 1 87.88 281 ASP B C 1
ATOM 5924 O O . ASP B 1 281 ? -2.553 31.016 7.977 1 87.88 281 ASP B O 1
ATOM 5928 N N . PHE B 1 282 ? -3.135 32.469 6.324 1 86.25 282 PHE B N 1
ATOM 5929 C CA . PHE B 1 282 ? -2.779 33.656 7.086 1 86.25 282 PHE B CA 1
ATOM 5930 C C . PHE B 1 282 ? -3.873 34 8.086 1 86.25 282 PHE B C 1
ATOM 5932 O O . PHE B 1 282 ? -3.666 34.844 8.977 1 86.25 282 PHE B O 1
ATOM 5939 N N . SER B 1 283 ? -5.012 33.344 7.957 1 78.94 283 SER B N 1
ATOM 5940 C CA . SER B 1 283 ? -6.156 33.719 8.773 1 78.94 283 SER B CA 1
ATOM 5941 C C . SER B 1 283 ? -6.109 33.062 10.141 1 78.94 283 SER B C 1
ATOM 5943 O O . SER B 1 283 ? -6.926 33.375 11.016 1 78.94 283 SER B O 1
ATOM 5945 N N . LEU B 1 284 ? -5.105 32.281 10.359 1 79.38 284 LEU B N 1
ATOM 5946 C CA . LEU B 1 284 ? -5.055 31.562 11.625 1 79.38 284 LEU B CA 1
ATOM 5947 C C . LEU B 1 284 ? -4.441 32.438 12.719 1 79.38 284 LEU B C 1
ATOM 5949 O O . LEU B 1 284 ? -3.41 33.062 12.5 1 79.38 284 LEU B O 1
ATOM 5953 N N . PRO B 1 285 ? -5.16 32.469 13.812 1 77.25 285 PRO B N 1
ATOM 5954 C CA . PRO B 1 285 ? -4.637 33.281 14.906 1 77.25 285 PRO B CA 1
ATOM 5955 C C . PRO B 1 285 ? -3.363 32.688 15.516 1 77.25 285 PRO B C 1
ATOM 5957 O O . PRO B 1 285 ? -3.098 31.5 15.383 1 77.25 285 PRO B O 1
ATOM 5960 N N . PRO B 1 286 ? -2.549 33.5 16.078 1 76.56 286 PRO B N 1
ATOM 5961 C CA . PRO B 1 286 ? -1.34 32.969 16.719 1 76.56 286 PRO B CA 1
ATOM 5962 C C . PRO B 1 286 ? -1.647 32.094 17.922 1 76.56 286 PRO B C 1
ATOM 5964 O O . PRO B 1 286 ? -2.752 32.156 18.469 1 76.56 286 PRO B O 1
ATOM 5967 N N . ALA B 1 287 ? -0.646 31.297 18.297 1 78.38 287 ALA B N 1
ATOM 5968 C CA . ALA B 1 287 ? -0.796 30.422 19.469 1 78.38 287 ALA B CA 1
ATOM 5969 C C . ALA B 1 287 ? -0.85 31.25 20.75 1 78.38 287 ALA B C 1
ATOM 5971 O O . ALA B 1 287 ? -0.209 32.281 20.859 1 78.38 287 ALA B O 1
ATOM 5972 N N . PRO B 1 288 ? -1.642 30.766 21.672 1 84.44 288 PRO B N 1
ATOM 5973 C CA . PRO B 1 288 ? -1.686 31.469 22.969 1 84.44 288 PRO B CA 1
ATOM 5974 C C . PRO B 1 288 ? -0.353 31.406 23.703 1 84.44 288 PRO B C 1
ATOM 5976 O O . PRO B 1 288 ? 0.454 30.5 23.484 1 84.44 288 PRO B O 1
ATOM 5979 N N . ASN B 1 289 ? -0.066 32.406 24.5 1 80.31 289 ASN B N 1
ATOM 5980 C CA . ASN B 1 289 ? 1.208 32.469 25.219 1 80.31 289 ASN B CA 1
ATOM 5981 C C . ASN B 1 289 ? 1.004 32.625 26.719 1 80.31 289 ASN B C 1
ATOM 5983 O O . ASN B 1 289 ? 1.955 32.5 27.5 1 80.31 289 ASN B O 1
ATOM 5987 N N . SER B 1 290 ? -0.177 32.938 27.141 1 84.94 290 SER B N 1
ATOM 5988 C CA . SER B 1 290 ? -0.46 33.094 28.562 1 84.94 290 SER B CA 1
ATOM 5989 C C . SER B 1 290 ? -1.525 32.125 29.031 1 84.94 290 SER B C 1
ATOM 5991 O O . SER B 1 290 ? -2.32 31.625 28.234 1 84.94 290 SER B O 1
ATOM 5993 N N . ARG B 1 291 ? -1.48 31.844 30.344 1 87.19 291 ARG B N 1
ATOM 5994 C CA . ARG B 1 291 ? -2.443 30.906 30.906 1 87.19 291 ARG B CA 1
ATOM 5995 C C . ARG B 1 291 ? -3.875 31.375 30.672 1 87.19 291 ARG B C 1
ATOM 5997 O O . ARG B 1 291 ? -4.754 30.562 30.359 1 87.19 291 ARG B O 1
ATOM 6004 N N . GLU B 1 292 ? -4.117 32.688 30.766 1 87.31 292 GLU B N 1
ATOM 6005 C CA . GLU B 1 292 ? -5.449 33.25 30.547 1 87.31 292 GLU B CA 1
ATOM 6006 C C . GLU B 1 292 ? -5.922 33 29.125 1 87.31 292 GLU B C 1
ATOM 6008 O O . GLU B 1 292 ? -7.098 32.719 28.891 1 87.31 292 GLU B O 1
ATOM 6013 N N . GLU B 1 293 ? -5.027 33.094 28.266 1 88 293 GLU B N 1
ATOM 6014 C CA . GLU B 1 293 ? -5.375 32.875 26.875 1 88 293 GLU B CA 1
ATOM 6015 C C . GLU B 1 293 ? -5.707 31.406 26.594 1 88 293 GLU B C 1
ATOM 6017 O O . GLU B 1 293 ? -6.613 31.109 25.828 1 88 293 GLU B O 1
ATOM 6022 N N . PHE B 1 294 ? -4.953 30.578 27.234 1 91.75 294 PHE B N 1
ATOM 6023 C CA . PHE B 1 294 ? -5.211 29.141 27.078 1 91.75 294 PHE B CA 1
ATOM 6024 C C . PHE B 1 294 ? -6.598 28.781 27.594 1 91.75 294 PHE B C 1
ATOM 6026 O O . PHE B 1 294 ? -7.305 27.984 26.969 1 91.75 294 PHE B O 1
ATOM 6033 N N . LEU B 1 295 ? -6.934 29.344 28.656 1 92.12 295 LEU B N 1
ATOM 6034 C CA . LEU B 1 295 ? -8.188 29 29.312 1 92.12 295 LEU B CA 1
ATOM 6035 C C . LEU B 1 295 ? -9.383 29.438 28.469 1 92.12 295 LEU B C 1
ATOM 6037 O O . LEU B 1 295 ? -10.492 28.922 28.641 1 92.12 295 LEU B O 1
ATOM 6041 N N . ARG B 1 296 ? -9.164 30.344 27.5 1 90.69 296 ARG B N 1
ATOM 6042 C CA . ARG B 1 296 ? -10.227 30.766 26.578 1 90.69 296 ARG B CA 1
ATOM 6043 C C . ARG B 1 296 ? -10.633 29.609 25.656 1 90.69 296 ARG B C 1
ATOM 6045 O O . ARG B 1 296 ? -11.758 29.594 25.156 1 90.69 296 ARG B O 1
ATOM 6052 N N . TYR B 1 297 ? -9.688 28.719 25.531 1 93.75 297 TYR B N 1
ATOM 6053 C CA . TYR B 1 297 ? -9.961 27.609 24.625 1 93.75 297 TYR B CA 1
ATOM 6054 C C . TYR B 1 297 ? -10.289 26.328 25.391 1 93.75 297 TYR B C 1
ATOM 6056 O O . TYR B 1 297 ? -10.234 25.234 24.844 1 93.75 297 TYR B O 1
ATOM 6064 N N . TRP B 1 298 ? -10.578 26.5 26.625 1 94.25 298 TRP B N 1
ATOM 6065 C CA . TRP B 1 298 ? -10.938 25.328 27.438 1 94.25 298 TRP B CA 1
ATOM 6066 C C . TRP B 1 298 ? -12.242 24.719 26.953 1 94.25 298 TRP B C 1
ATOM 6068 O O . TRP B 1 298 ? -13.211 25.422 26.688 1 94.25 298 TRP B O 1
ATOM 6078 N N . ARG B 1 299 ? -12.266 23.422 26.781 1 91.31 299 ARG B N 1
ATOM 6079 C CA . ARG B 1 299 ? -13.445 22.656 26.406 1 91.31 299 ARG B CA 1
ATOM 6080 C C . ARG B 1 299 ? -13.75 21.578 27.438 1 91.31 299 ARG B C 1
ATOM 6082 O O . ARG B 1 299 ? -12.844 20.844 27.859 1 91.31 299 ARG B O 1
ATOM 6089 N N . PRO B 1 300 ? -15.031 21.594 27.859 1 91.38 300 PRO B N 1
ATOM 6090 C CA . PRO B 1 300 ? -15.391 20.5 28.781 1 91.38 300 PRO B CA 1
ATOM 6091 C C . PRO B 1 300 ? -15.352 19.125 28.125 1 91.38 300 PRO B C 1
ATOM 6093 O O . PRO B 1 300 ? -15.969 18.922 27.062 1 91.38 300 PRO B O 1
ATOM 6096 N N . LEU B 1 301 ? -14.578 18.297 28.703 1 95.31 301 LEU B N 1
ATOM 6097 C CA . LEU B 1 301 ? -14.438 16.938 28.188 1 95.31 301 LEU B CA 1
ATOM 6098 C C . LEU B 1 301 ? -15 15.914 29.156 1 95.31 301 LEU B C 1
ATOM 6100 O O . LEU B 1 301 ? -15.023 16.156 30.375 1 95.31 301 LEU B O 1
ATOM 6104 N N . THR B 1 302 ? -15.547 14.875 28.594 1 95.62 302 THR B N 1
ATOM 6105 C CA . THR B 1 302 ? -16.062 13.766 29.391 1 95.62 302 THR B CA 1
ATOM 6106 C C . THR B 1 302 ? -15.469 12.438 28.938 1 95.62 302 THR B C 1
ATOM 6108 O O . THR B 1 302 ? -15.344 12.188 27.734 1 95.62 302 THR B O 1
ATOM 6111 N N . LEU B 1 303 ? -15.148 11.641 29.969 1 95.81 303 LEU B N 1
ATOM 6112 C CA . LEU B 1 303 ? -14.602 10.32 29.641 1 95.81 303 LEU B CA 1
ATOM 6113 C C . LEU B 1 303 ? -15.688 9.406 29.094 1 95.81 303 LEU B C 1
ATOM 6115 O O . LEU B 1 303 ? -16.828 9.43 29.562 1 95.81 303 LEU B O 1
ATOM 6119 N N . ASP B 1 304 ? -15.398 8.727 28.078 1 95.06 304 ASP B N 1
ATOM 6120 C CA . ASP B 1 304 ? -16.328 7.82 27.406 1 95.06 304 ASP B CA 1
ATOM 6121 C C . ASP B 1 304 ? -16.359 6.457 28.094 1 95.06 304 ASP B C 1
ATOM 6123 O O . ASP B 1 304 ? -15.391 5.695 28.016 1 95.06 304 ASP B O 1
ATOM 6127 N N . ASP B 1 305 ? -17.469 6.062 28.625 1 92.88 305 ASP B N 1
ATOM 6128 C CA . ASP B 1 305 ? -17.594 4.82 29.391 1 92.88 305 ASP B CA 1
ATOM 6129 C C . ASP B 1 305 ? -17.734 3.621 28.453 1 92.88 305 ASP B C 1
ATOM 6131 O O . ASP B 1 305 ? -17.797 2.479 28.906 1 92.88 305 ASP B O 1
ATOM 6135 N N . THR B 1 306 ? -17.719 3.859 27.234 1 93.31 306 THR B N 1
ATOM 6136 C CA . THR B 1 306 ? -17.781 2.754 26.281 1 93.31 306 THR B CA 1
ATOM 6137 C C . THR B 1 306 ? -16.406 2.428 25.734 1 93.31 306 THR B C 1
ATOM 6139 O O . THR B 1 306 ? -16.219 1.396 25.078 1 93.31 306 THR B O 1
ATOM 6142 N N . SER B 1 307 ? -15.422 3.307 25.938 1 94.38 307 SER B N 1
ATOM 6143 C CA . SER B 1 307 ? -14.109 3.115 25.328 1 94.38 307 SER B CA 1
ATOM 6144 C C . SER B 1 307 ? -13.078 2.699 26.375 1 94.38 307 SER B C 1
ATOM 6146 O O . SER B 1 307 ? -11.992 2.234 26.031 1 94.38 307 SER B O 1
ATOM 6148 N N . ASN B 1 308 ? -13.391 2.832 27.656 1 93.56 308 ASN B N 1
ATOM 6149 C CA . ASN B 1 308 ? -12.422 2.641 28.734 1 93.56 308 ASN B CA 1
ATOM 6150 C C . ASN B 1 308 ? -12 1.178 28.859 1 93.56 308 ASN B C 1
ATOM 6152 O O . ASN B 1 308 ? -12.805 0.274 28.641 1 93.56 308 ASN B O 1
ATOM 6156 N N . TYR B 1 309 ? -10.758 1.054 29.188 1 94.25 309 TYR B N 1
ATOM 6157 C CA . TYR B 1 309 ? -10.242 -0.258 29.562 1 94.25 309 TYR B CA 1
ATOM 6158 C C . TYR B 1 309 ? -11.102 -0.888 30.656 1 94.25 309 TYR B C 1
ATOM 6160 O O . TYR B 1 309 ? -11.594 -0.193 31.547 1 94.25 309 TYR B O 1
ATOM 6168 N N . PRO B 1 310 ? -11.219 -2.16 30.625 1 93.38 310 PRO B N 1
ATOM 6169 C CA . PRO B 1 310 ? -12.195 -2.814 31.5 1 93.38 310 PRO B CA 1
ATOM 6170 C C . PRO B 1 310 ? -11.914 -2.559 32.969 1 93.38 310 PRO B C 1
ATOM 6172 O O . PRO B 1 310 ? -12.844 -2.379 33.75 1 93.38 310 PRO B O 1
ATOM 6175 N N . ASN B 1 311 ? -10.719 -2.488 33.344 1 94.06 311 ASN B N 1
ATOM 6176 C CA . ASN B 1 311 ? -10.391 -2.357 34.75 1 94.06 311 ASN B CA 1
ATOM 6177 C C . ASN B 1 311 ? -10.125 -0.904 35.125 1 94.06 311 ASN B C 1
ATOM 6179 O O . ASN B 1 311 ? -9.508 -0.632 36.156 1 94.06 311 ASN B O 1
ATOM 6183 N N . LEU B 1 312 ? -10.461 -0.049 34.312 1 92.88 312 LEU B N 1
ATOM 6184 C CA . LEU B 1 312 ? -10.438 1.378 34.625 1 92.88 312 LEU B CA 1
ATOM 6185 C C . LEU B 1 312 ? -11.844 1.919 34.812 1 92.88 312 LEU B C 1
ATOM 6187 O O . LEU B 1 312 ? -12.57 2.145 33.844 1 92.88 312 LEU B O 1
ATOM 6191 N N . ASN B 1 313 ? -12.188 2.221 36.031 1 91.81 313 ASN B N 1
ATOM 6192 C CA . ASN B 1 313 ? -13.531 2.684 36.344 1 91.81 313 ASN B CA 1
ATOM 6193 C C . ASN B 1 313 ? -13.625 4.207 36.312 1 91.81 313 ASN B C 1
ATOM 6195 O O . ASN B 1 313 ? -12.734 4.898 36.812 1 91.81 313 ASN B O 1
ATOM 6199 N N . LEU B 1 314 ? -14.68 4.621 35.688 1 92.19 314 LEU B N 1
ATOM 6200 C CA . LEU B 1 314 ? -14.969 6.051 35.656 1 92.19 314 LEU B CA 1
ATOM 6201 C C . LEU B 1 314 ? -15.82 6.469 36.844 1 92.19 314 LEU B C 1
ATOM 6203 O O . LEU B 1 314 ? -16.938 5.988 37.031 1 92.19 314 LEU B O 1
ATOM 6207 N N . VAL B 1 315 ? -15.18 7.059 37.938 1 85.69 315 VAL B N 1
ATOM 6208 C CA . VAL B 1 315 ? -15.867 7.496 39.125 1 85.69 315 VAL B CA 1
ATOM 6209 C C . VAL B 1 315 ? -16.906 8.562 38.781 1 85.69 315 VAL B C 1
ATOM 6211 O O . VAL B 1 315 ? -18.031 8.523 39.281 1 85.69 315 VAL B O 1
ATOM 6214 N N . ASP B 1 316 ? -16.531 9.586 38.094 1 86.12 316 ASP B N 1
ATOM 6215 C CA . ASP B 1 316 ? -17.422 10.594 37.5 1 86.12 316 ASP B CA 1
ATOM 6216 C C . ASP B 1 316 ? -17.078 10.844 36.031 1 86.12 316 ASP B C 1
ATOM 6218 O O . ASP B 1 316 ? -16.281 10.109 35.438 1 86.12 316 ASP B O 1
ATOM 6222 N N . SER B 1 317 ? -17.719 11.719 35.438 1 87.62 317 SER B N 1
ATOM 6223 C CA . SER B 1 317 ? -17.531 11.977 34 1 87.62 317 SER B CA 1
ATOM 6224 C C . SER B 1 317 ? -16.125 12.508 33.719 1 87.62 317 SER B C 1
ATOM 6226 O O . SER B 1 317 ? -15.703 12.555 32.562 1 87.62 317 SER B O 1
ATOM 6228 N N . CYS B 1 318 ? -15.312 12.766 34.781 1 92.31 318 CYS B N 1
ATOM 6229 C CA . CYS B 1 318 ? -14.023 13.406 34.531 1 92.31 318 CYS B CA 1
ATOM 6230 C C . CYS B 1 318 ? -12.898 12.695 35.25 1 92.31 318 CYS B C 1
ATOM 6232 O O . CYS B 1 318 ? -11.734 13.07 35.125 1 92.31 318 CYS B O 1
ATOM 6234 N N . LYS B 1 319 ? -13.281 11.648 36.031 1 94.44 319 LYS B N 1
ATOM 6235 C CA . LYS B 1 319 ? -12.266 11 36.844 1 94.44 319 LYS B CA 1
ATOM 6236 C C . LYS B 1 319 ? -12.297 9.484 36.656 1 94.44 319 LYS B C 1
ATOM 6238 O O . LYS B 1 319 ? -13.367 8.891 36.5 1 94.44 319 LYS B O 1
ATOM 6243 N N . MET B 1 320 ? -11.094 8.93 36.625 1 94.12 320 MET B N 1
ATOM 6244 C CA . MET B 1 320 ? -11.023 7.48 36.469 1 94.12 320 MET B CA 1
ATOM 6245 C C . MET B 1 320 ? -10.039 6.887 37.5 1 94.12 320 MET B C 1
ATOM 6247 O O . MET B 1 320 ? -9.078 7.543 37.875 1 94.12 320 MET B O 1
ATOM 6251 N N . ARG B 1 321 ? -10.258 5.734 37.938 1 94.06 321 ARG B N 1
ATOM 6252 C CA . ARG B 1 321 ? -9.414 4.98 38.844 1 94.06 321 ARG B CA 1
ATOM 6253 C C . ARG B 1 321 ? -9.445 3.49 38.531 1 94.06 321 ARG B C 1
ATOM 6255 O O . ARG B 1 321 ? -10.422 2.992 37.969 1 94.06 321 ARG B O 1
ATOM 6262 N N . PRO B 1 322 ? -8.344 2.85 38.844 1 93.31 322 PRO B N 1
ATOM 6263 C CA . PRO B 1 322 ? -8.344 1.398 38.625 1 93.31 322 PRO B CA 1
ATOM 6264 C C . PRO B 1 322 ? -9.32 0.677 39.562 1 93.31 322 PRO B C 1
ATOM 6266 O O . PRO B 1 322 ? -9.508 1.09 40.719 1 93.31 322 PRO B O 1
ATOM 6269 N N . SER B 1 323 ? -10.023 -0.316 39 1 91.25 323 SER B N 1
ATOM 6270 C CA . SER B 1 323 ? -10.961 -1.136 39.75 1 91.25 323 SER B CA 1
ATOM 6271 C C . SER B 1 323 ? -10.852 -2.607 39.375 1 91.25 323 SER B C 1
ATOM 6273 O O . SER B 1 323 ? -10.656 -2.932 38.188 1 91.25 323 SER B O 1
ATOM 6275 N N . PRO B 1 324 ? -10.977 -3.482 40.344 1 88.94 324 PRO B N 1
ATOM 6276 C CA . PRO B 1 324 ? -10.922 -4.914 40.031 1 88.94 324 PRO B CA 1
ATOM 6277 C C . PRO B 1 324 ? -12.172 -5.418 39.312 1 88.94 324 PRO B C 1
ATOM 6279 O O . PRO B 1 324 ? -12.156 -6.5 38.719 1 88.94 324 PRO B O 1
ATOM 6282 N N . ILE B 1 325 ? -13.242 -4.676 39.375 1 89.94 325 ILE B N 1
ATOM 6283 C CA . ILE B 1 325 ? -14.484 -5.051 38.688 1 89.94 325 ILE B CA 1
ATOM 6284 C C . ILE B 1 325 ? -14.445 -4.582 37.25 1 89.94 325 ILE B C 1
ATOM 6286 O O . ILE B 1 325 ? -14.508 -3.383 36.969 1 89.94 325 ILE B O 1
ATOM 6290 N N . PRO B 1 326 ? -14.375 -5.516 36.344 1 90.81 326 PRO B N 1
ATOM 6291 C CA . PRO B 1 326 ? -14.234 -5.121 34.938 1 90.81 326 PRO B CA 1
ATOM 6292 C C . PRO B 1 326 ? -15.555 -4.648 34.344 1 90.81 326 PRO B C 1
ATOM 6294 O O . PRO B 1 326 ? -16.625 -5.129 34.719 1 90.81 326 PRO B O 1
ATOM 6297 N N . TYR B 1 327 ? -15.531 -3.723 33.406 1 91.31 327 TYR B N 1
ATOM 6298 C CA . TYR B 1 327 ? -16.672 -3.318 32.594 1 91.31 327 TYR B CA 1
ATOM 6299 C C . TYR B 1 327 ? -17.047 -4.41 31.609 1 91.31 327 TYR B C 1
ATOM 6301 O O . TYR B 1 327 ? -16.188 -5.203 31.203 1 91.31 327 TYR B O 1
ATOM 6309 N N . PRO B 1 328 ? -18.281 -4.453 31.25 1 91.62 328 PRO B N 1
ATOM 6310 C CA . PRO B 1 328 ? -18.672 -5.43 30.234 1 91.62 328 PRO B CA 1
ATOM 6311 C C . PRO B 1 328 ? -18.031 -5.156 28.875 1 91.62 328 PRO B C 1
ATOM 6313 O O . PRO B 1 328 ? -17.641 -4.023 28.594 1 91.62 328 PRO B O 1
ATOM 6316 N N . PRO B 1 329 ? -17.953 -6.199 28.094 1 90.38 329 PRO B N 1
ATOM 6317 C CA . PRO B 1 329 ? -17.344 -6.02 26.781 1 90.38 329 PRO B CA 1
ATOM 6318 C C . PRO B 1 329 ? -18.125 -5.062 25.891 1 90.38 329 PRO B C 1
ATOM 6320 O O . PRO B 1 329 ? -19.359 -5.031 25.953 1 90.38 329 PRO B O 1
ATOM 6323 N N . HIS B 1 330 ? -17.516 -4.289 25.156 1 91.75 330 HIS B N 1
ATOM 6324 C CA . HIS B 1 330 ? -18.031 -3.342 24.172 1 91.75 330 HIS B CA 1
ATOM 6325 C C . HIS B 1 330 ? -17.109 -3.215 22.969 1 91.75 330 HIS B C 1
ATOM 6327 O O . HIS B 1 330 ? -15.883 -3.238 23.125 1 91.75 330 HIS B O 1
ATOM 6333 N N . PRO B 1 331 ? -17.625 -3.031 21.766 1 90.5 331 PRO B N 1
ATOM 6334 C CA . PRO B 1 331 ? -16.797 -2.969 20.562 1 90.5 331 PRO B CA 1
ATOM 6335 C C . PRO B 1 331 ? -15.836 -1.786 20.578 1 90.5 331 PRO B C 1
ATOM 6337 O O . PRO B 1 331 ? -14.766 -1.852 19.969 1 90.5 331 PRO B O 1
ATOM 6340 N N . ASN B 1 332 ? -16.188 -0.784 21.25 1 93.81 332 ASN B N 1
ATOM 6341 C CA . ASN B 1 332 ? -15.359 0.415 21.266 1 93.81 332 ASN B CA 1
ATOM 6342 C C . ASN B 1 332 ? -14.391 0.407 22.453 1 93.81 332 ASN B C 1
ATOM 6344 O O . ASN B 1 332 ? -13.586 1.328 22.609 1 93.81 332 ASN B O 1
ATOM 6348 N N . ARG B 1 333 ? -14.359 -0.623 23.219 1 94.75 333 ARG B N 1
ATOM 6349 C CA . ARG B 1 333 ? -13.555 -0.656 24.438 1 94.75 333 ARG B CA 1
ATOM 6350 C C . ARG B 1 333 ? -12.141 -1.132 24.156 1 94.75 333 ARG B C 1
ATOM 6352 O O . ARG B 1 333 ? -11.938 -2.062 23.359 1 94.75 333 ARG B O 1
ATOM 6359 N N . PHE B 1 334 ? -11.234 -0.418 24.766 1 95.06 334 PHE B N 1
ATOM 6360 C CA . PHE B 1 334 ? -9.859 -0.902 24.703 1 95.06 334 PHE B CA 1
ATOM 6361 C C . PHE B 1 334 ? -9.695 -2.158 25.547 1 95.06 334 PHE B C 1
ATOM 6363 O O . PHE B 1 334 ? -10.117 -2.197 26.703 1 95.06 334 PHE B O 1
ATOM 6370 N N . THR B 1 335 ? -9.055 -3.088 24.969 1 91.75 335 THR B N 1
ATOM 6371 C CA . THR B 1 335 ? -9.023 -4.352 25.703 1 91.75 335 THR B CA 1
ATOM 6372 C C . THR B 1 335 ? -7.602 -4.691 26.141 1 91.75 335 THR B C 1
ATOM 6374 O O . THR B 1 335 ? -7.402 -5.477 27.062 1 91.75 335 THR B O 1
ATOM 6377 N N . LYS B 1 336 ? -6.605 -4.141 25.594 1 90.69 336 LYS B N 1
ATOM 6378 C CA . LYS B 1 336 ? -5.234 -4.582 25.844 1 90.69 336 LYS B CA 1
ATOM 6379 C C . LYS B 1 336 ? -4.516 -3.641 26.812 1 90.69 336 LY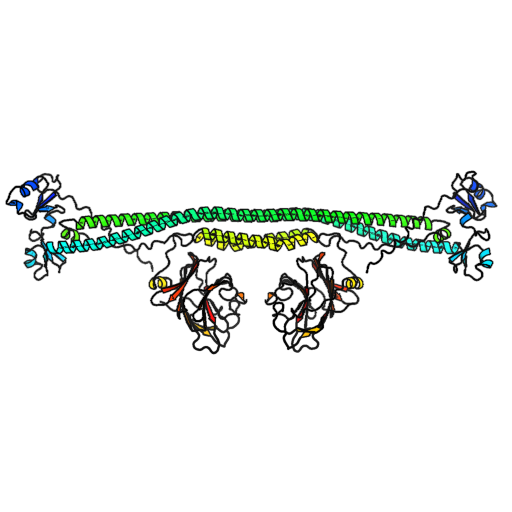S B C 1
ATOM 6381 O O . LYS B 1 336 ? -3.693 -4.078 27.609 1 90.69 336 LYS B O 1
ATOM 6386 N N . PHE B 1 337 ? -4.781 -2.363 26.672 1 93.69 337 PHE B N 1
ATOM 6387 C CA . PHE B 1 337 ? -4.047 -1.379 27.453 1 93.69 337 PHE B CA 1
ATOM 6388 C C . PHE B 1 337 ? -4.996 -0.515 28.266 1 93.69 337 PHE B C 1
ATOM 6390 O O . PHE B 1 337 ? -6.113 -0.227 27.828 1 93.69 337 PHE B O 1
ATOM 6397 N N . PRO B 1 338 ? -4.578 -0.104 29.453 1 95 338 PRO B N 1
ATOM 6398 C CA . PRO B 1 338 ? -5.43 0.729 30.297 1 95 338 PRO B CA 1
ATOM 6399 C C . PRO B 1 338 ? -5.535 2.168 29.797 1 95 338 PRO B C 1
ATOM 6401 O O . PRO B 1 338 ? -4.824 3.049 30.297 1 95 338 PRO B O 1
ATOM 6404 N N . GLN B 1 339 ? -6.379 2.381 28.891 1 96.88 339 GLN B N 1
ATOM 6405 C CA . GLN B 1 339 ? -6.586 3.693 28.297 1 96.88 339 GLN B CA 1
ATOM 6406 C C . GLN B 1 339 ? -8.07 3.955 28.031 1 96.88 339 GLN B C 1
ATOM 6408 O O . GLN B 1 339 ? -8.883 3.035 28.094 1 96.88 339 GLN B O 1
ATOM 6413 N N . VAL B 1 340 ? -8.414 5.262 27.938 1 96.5 340 VAL B N 1
ATOM 6414 C CA . VAL B 1 340 ? -9.797 5.68 27.734 1 96.5 340 VAL B CA 1
ATOM 6415 C C . VAL B 1 340 ? -9.828 6.902 26.812 1 96.5 340 VAL B C 1
ATOM 6417 O O . VAL B 1 340 ? -8.875 7.688 26.781 1 96.5 340 VAL B O 1
ATOM 6420 N N . LEU B 1 341 ? -10.883 7.043 26 1 97.31 341 LEU B N 1
ATOM 6421 C CA . LEU B 1 341 ? -11.094 8.219 25.172 1 97.31 341 LEU B CA 1
ATOM 6422 C C . LEU B 1 341 ? -12.211 9.094 25.734 1 97.31 341 LEU B C 1
ATOM 6424 O O . LEU B 1 341 ? -13.016 8.633 26.547 1 97.31 341 LEU B O 1
ATOM 6428 N N . CYS B 1 342 ? -12.141 10.281 25.375 1 97.31 342 CYS B N 1
ATOM 6429 C CA . CYS B 1 342 ? -13.242 11.18 25.703 1 97.31 342 CYS B CA 1
ATOM 6430 C C . CYS B 1 342 ? -14.359 11.07 24.656 1 97.31 342 CYS B C 1
ATOM 6432 O O . CYS B 1 342 ? -14.125 10.594 23.547 1 97.31 342 CYS B O 1
ATOM 6434 N N . LYS B 1 343 ? -15.523 11.516 25.016 1 95.44 343 LYS B N 1
ATOM 6435 C CA . LYS B 1 343 ? -16.688 11.43 24.141 1 95.44 343 LYS B CA 1
ATOM 6436 C C . LYS B 1 343 ? -16.641 12.516 23.078 1 95.44 343 LYS B C 1
ATOM 6438 O O . LYS B 1 343 ? -17.141 12.32 21.953 1 95.44 343 LYS B O 1
ATOM 6443 N N . GLU B 1 344 ? -16.094 13.625 23.406 1 95.88 344 GLU B N 1
ATOM 6444 C CA . GLU B 1 344 ? -16.125 14.797 22.531 1 95.88 344 GLU B CA 1
ATOM 6445 C C . GLU B 1 344 ? -15.109 14.656 21.391 1 95.88 344 GLU B C 1
ATOM 6447 O O . GLU B 1 344 ? -13.969 14.266 21.609 1 95.88 344 GLU B O 1
ATOM 6452 N N . ALA B 1 345 ? -15.531 14.953 20.203 1 96.25 345 ALA B N 1
ATOM 6453 C CA . ALA B 1 345 ? -14.672 15.031 19.016 1 96.25 345 ALA B CA 1
ATOM 6454 C C . ALA B 1 345 ? -14.258 16.469 18.734 1 96.25 345 ALA B C 1
ATOM 6456 O O . ALA B 1 345 ? -15.102 17.328 18.484 1 96.25 345 ALA B O 1
ATOM 6457 N N . LEU B 1 346 ? -12.977 16.672 18.781 1 97.31 346 LEU B N 1
ATOM 6458 C CA . LEU B 1 346 ? -12.477 18.031 18.672 1 97.31 346 LEU B CA 1
ATOM 6459 C C . LEU B 1 346 ? -12.023 18.328 17.234 1 97.31 346 LEU B C 1
ATOM 6461 O O . LEU B 1 346 ? -11.32 17.516 16.625 1 97.31 346 LEU B O 1
ATOM 6465 N N . THR B 1 347 ? -12.477 19.484 16.656 1 94.62 347 THR B N 1
ATOM 6466 C CA . THR B 1 347 ? -12.062 19.906 15.32 1 94.62 347 THR B CA 1
ATOM 6467 C C . THR B 1 347 ? -11.641 21.375 15.336 1 94.62 347 THR B C 1
ATOM 6469 O O . THR B 1 347 ? -11.438 21.984 14.281 1 94.62 347 THR B O 1
ATOM 6472 N N . GLU B 1 348 ? -11.602 21.969 16.531 1 93.62 348 GLU B N 1
ATOM 6473 C CA . GLU B 1 348 ? -11.219 23.359 16.703 1 93.62 348 GLU B CA 1
ATOM 6474 C C . GLU B 1 348 ? -10.109 23.516 17.734 1 93.62 348 GLU B C 1
ATOM 6476 O O . GLU B 1 348 ? -9.594 22.516 18.25 1 93.62 348 GLU B O 1
ATOM 6481 N N . ARG B 1 349 ? -9.727 24.719 17.938 1 93.75 349 ARG B N 1
ATOM 6482 C CA . ARG B 1 349 ? -8.766 24.984 19.016 1 93.75 349 ARG B CA 1
ATOM 6483 C C . ARG B 1 349 ? -9.344 24.609 20.375 1 93.75 349 ARG B C 1
ATOM 6485 O O . ARG B 1 349 ? -10.461 25 20.703 1 93.75 349 ARG B O 1
ATOM 6492 N N . SER B 1 350 ? -8.617 23.844 21 1 96.38 350 SER B N 1
ATOM 6493 C CA . SER B 1 350 ? -9.086 23.344 22.297 1 96.38 350 SER B CA 1
ATOM 6494 C C . SER B 1 350 ? -7.938 23.219 23.281 1 96.38 350 SER B C 1
ATOM 6496 O O . SER B 1 350 ? -6.797 22.969 22.891 1 96.38 350 SER B O 1
ATOM 6498 N N . TYR B 1 351 ? -8.266 23.453 24.516 1 96.44 351 TYR B N 1
ATOM 6499 C CA . TYR B 1 351 ? -7.309 23.297 25.594 1 96.44 351 TYR B CA 1
ATOM 6500 C C . TYR B 1 351 ? -7.914 22.516 26.75 1 96.44 351 TYR B C 1
ATOM 6502 O O . TYR B 1 351 ? -9.094 22.672 27.078 1 96.44 351 TYR B O 1
ATOM 6510 N N . TRP B 1 352 ? -7.184 21.641 27.391 1 96.31 352 TRP B N 1
ATOM 6511 C CA . TRP B 1 352 ? -7.617 20.922 28.578 1 96.31 352 TRP B CA 1
ATOM 6512 C C . TRP B 1 352 ? -6.422 20.5 29.422 1 96.31 352 TRP B C 1
ATOM 6514 O O . TRP B 1 352 ? -5.273 20.578 28.984 1 96.31 352 TRP B O 1
ATOM 6524 N N . GLU B 1 353 ? -6.688 20.188 30.641 1 95.5 353 GLU B N 1
ATOM 6525 C CA . GLU B 1 353 ? -5.641 19.781 31.578 1 95.5 353 GLU B CA 1
ATOM 6526 C C . GLU B 1 353 ? -5.965 18.438 32.219 1 95.5 353 GLU B C 1
ATOM 6528 O O . GLU B 1 353 ? -7.133 18.109 32.438 1 95.5 353 GLU B O 1
ATOM 6533 N N . VAL B 1 354 ? -4.938 17.719 32.469 1 96 354 VAL B N 1
ATOM 6534 C CA . VAL B 1 354 ? -5.09 16.422 33.094 1 96 354 VAL B CA 1
ATOM 6535 C C . VAL B 1 354 ? -4.27 16.359 34.375 1 96 354 VAL B C 1
ATOM 6537 O O . VAL B 1 354 ? -3.064 16.625 34.375 1 96 354 VAL B O 1
ATOM 6540 N N . GLU B 1 355 ? -4.949 16.062 35.406 1 95.56 355 GLU B N 1
ATOM 6541 C CA . GLU B 1 355 ? -4.297 15.781 36.688 1 95.56 355 GLU B CA 1
ATOM 6542 C C . GLU B 1 355 ? -4.195 14.273 36.938 1 95.56 355 GLU B C 1
ATOM 6544 O O . GLU B 1 355 ? -5.121 13.523 36.625 1 95.56 355 GLU B O 1
ATOM 6549 N N . TRP B 1 356 ? -3.119 13.93 37.562 1 95 356 TRP B N 1
ATOM 6550 C CA . TRP B 1 356 ? -2.961 12.484 37.625 1 95 356 TRP B CA 1
ATOM 6551 C C . TRP B 1 356 ? -2.018 12.086 38.75 1 95 356 TRP B C 1
ATOM 6553 O O . TRP B 1 356 ? -1.283 12.93 39.281 1 95 356 TRP B O 1
ATOM 6563 N N . HIS B 1 357 ? -2.133 10.875 39.156 1 95 357 HIS B N 1
ATOM 6564 C CA . HIS B 1 357 ? -1.231 10.18 40.062 1 95 357 HIS B CA 1
ATOM 6565 C C . HIS B 1 357 ? -1.14 8.695 39.719 1 95 357 HIS B C 1
ATOM 6567 O O . HIS B 1 357 ? -2.098 7.949 39.938 1 95 357 HIS B O 1
ATOM 6573 N N . ALA B 1 358 ? -0.102 8.219 39.156 1 94.38 358 ALA B N 1
ATOM 6574 C CA . ALA B 1 358 ? 0.141 6.832 38.75 1 94.38 358 ALA B CA 1
ATOM 6575 C C . ALA B 1 358 ? 1.605 6.617 38.375 1 94.38 358 ALA B C 1
ATOM 6577 O O . ALA B 1 358 ? 2.438 7.508 38.594 1 94.38 358 ALA B O 1
ATOM 6578 N N . ARG B 1 359 ? 1.973 5.453 37.938 1 93.31 359 ARG B N 1
ATOM 6579 C CA . ARG B 1 359 ? 3.344 5.18 37.531 1 93.31 359 ARG B CA 1
ATOM 6580 C C . ARG B 1 359 ? 3.664 5.867 36.219 1 93.31 359 ARG B C 1
ATOM 6582 O O . ARG B 1 359 ? 4.766 6.387 36.031 1 93.31 359 ARG B O 1
ATOM 6589 N N . THR B 1 360 ? 2.76 5.688 35.312 1 94.81 360 THR B N 1
ATOM 6590 C CA . THR B 1 360 ? 2.916 6.316 34 1 94.81 360 THR B CA 1
ATOM 6591 C C . THR B 1 360 ? 1.602 6.938 33.562 1 94.81 360 THR B C 1
ATOM 6593 O O . THR B 1 360 ? 0.526 6.395 33.812 1 94.81 360 THR B O 1
ATOM 6596 N N . LEU B 1 361 ? 1.698 8.078 32.969 1 95.62 361 LEU B N 1
ATOM 6597 C CA . LEU B 1 361 ? 0.556 8.75 32.344 1 95.62 361 LEU B CA 1
ATOM 6598 C C . LEU B 1 361 ? 0.752 8.906 30.844 1 95.62 361 LEU B C 1
ATOM 6600 O O . LEU B 1 361 ? 1.854 9.211 30.391 1 95.62 361 LEU B O 1
ATOM 6604 N N . SER B 1 362 ? -0.281 8.609 30.141 1 96.75 362 SER B N 1
ATOM 6605 C CA . SER B 1 362 ? -0.312 8.898 28.703 1 96.75 362 SER B CA 1
ATOM 6606 C C . SER B 1 362 ? -1.43 9.883 28.375 1 96.75 362 SER B C 1
ATOM 6608 O O . SER B 1 362 ? -2.607 9.586 28.578 1 96.75 362 SER B O 1
ATOM 6610 N N . VAL B 1 363 ? -1.061 11.047 27.969 1 97 363 VAL B N 1
ATOM 6611 C CA . VAL B 1 363 ? -2.023 12.016 27.453 1 97 363 VAL B CA 1
ATOM 6612 C C . VAL B 1 363 ? -2.027 11.969 25.922 1 97 363 VAL B C 1
ATOM 6614 O O . VAL B 1 363 ? -0.993 12.18 25.281 1 97 363 VAL B O 1
ATOM 6617 N N . ALA B 1 364 ? -3.189 11.664 25.391 1 97.75 364 ALA B N 1
ATOM 6618 C CA . ALA B 1 364 ? -3.18 11.391 23.953 1 97.75 364 ALA B CA 1
ATOM 6619 C C . ALA B 1 364 ? -4.391 12.016 23.266 1 97.75 364 ALA B C 1
ATOM 6621 O O . ALA B 1 364 ? -5.277 12.555 23.938 1 97.75 364 ALA B O 1
ATOM 6622 N N . VAL B 1 365 ? -4.336 12.109 21.953 1 98 365 VAL B N 1
ATOM 6623 C CA . VAL B 1 365 ? -5.473 12.336 21.078 1 98 365 VAL B CA 1
ATOM 6624 C C . VAL B 1 365 ? -5.547 11.227 20.031 1 98 365 VAL B C 1
ATOM 6626 O O . VAL B 1 365 ? -4.516 10.719 19.578 1 98 365 VAL B O 1
ATOM 6629 N N . ALA B 1 366 ? -6.762 10.828 19.734 1 97.5 366 ALA B N 1
ATOM 6630 C CA . ALA B 1 366 ? -6.906 9.719 18.797 1 97.5 366 ALA B CA 1
ATOM 6631 C C . ALA B 1 366 ? -8.164 9.875 17.953 1 97.5 366 ALA B C 1
ATOM 6633 O O . ALA B 1 366 ? -9.102 10.57 18.344 1 97.5 366 ALA B O 1
ATOM 6634 N N . TYR B 1 367 ? -8.078 9.32 16.781 1 96.31 367 TYR B N 1
ATOM 6635 C CA . TYR B 1 367 ? -9.281 9.219 15.953 1 96.31 367 TYR B CA 1
ATOM 6636 C C . TYR B 1 367 ? -10.258 8.203 16.547 1 96.31 367 TYR B C 1
ATOM 6638 O O . TYR B 1 367 ? -9.859 7.309 17.281 1 96.31 367 TYR B O 1
ATOM 6646 N N . ALA B 1 368 ? -11.484 8.336 16.125 1 93.38 368 ALA B N 1
ATOM 6647 C CA . ALA B 1 368 ? -12.539 7.473 16.641 1 93.38 368 ALA B CA 1
ATOM 6648 C C . ALA B 1 368 ? -12.328 6.027 16.203 1 93.38 368 ALA B C 1
ATOM 6650 O O . ALA B 1 368 ? -12.688 5.094 16.922 1 93.38 368 ALA B O 1
ATOM 6651 N N . ASP B 1 369 ? -11.719 5.867 15.094 1 91 369 ASP B N 1
ATOM 6652 C CA . ASP B 1 369 ? -11.625 4.531 14.523 1 91 369 ASP B CA 1
ATOM 6653 C C . ASP B 1 369 ? -10.266 3.898 14.828 1 91 369 ASP B C 1
ATOM 6655 O O . ASP B 1 369 ? -9.875 2.914 14.195 1 91 369 ASP B O 1
ATOM 6659 N N . ALA B 1 370 ? -9.516 4.438 15.711 1 91.5 370 ALA B N 1
ATOM 6660 C CA . ALA B 1 370 ? -8.25 3.83 16.125 1 91.5 370 ALA B CA 1
ATOM 6661 C C . ALA B 1 370 ? -8.477 2.416 16.656 1 91.5 370 ALA B C 1
ATOM 6663 O O . ALA B 1 370 ? -9.516 2.129 17.266 1 91.5 370 ALA B O 1
ATOM 6664 N N . ASN B 1 371 ? -7.5 1.613 16.438 1 88 371 ASN B N 1
ATOM 6665 C CA . ASN B 1 371 ? -7.582 0.219 16.859 1 88 371 ASN B CA 1
ATOM 6666 C C . ASN B 1 371 ? -7.816 0.099 18.359 1 88 371 ASN B C 1
ATOM 6668 O O . ASN B 1 371 ? -7.215 0.833 19.141 1 88 371 ASN B O 1
ATOM 6672 N N . ARG B 1 372 ? -8.594 -0.926 18.75 1 90.94 372 ARG B N 1
ATOM 6673 C CA . ARG B 1 372 ? -9 -1.044 20.156 1 90.94 372 ARG B CA 1
ATOM 6674 C C . ARG B 1 372 ? -8.461 -2.334 20.766 1 90.94 372 ARG B C 1
ATOM 6676 O O . ARG B 1 372 ? -8.391 -2.459 21.984 1 90.94 372 ARG B O 1
ATOM 6683 N N . THR B 1 373 ? -8.125 -3.264 19.906 1 86.88 373 THR B N 1
ATOM 6684 C CA . THR B 1 373 ? -7.941 -4.598 20.469 1 86.88 373 THR B CA 1
ATOM 6685 C C . THR B 1 373 ? -6.531 -5.113 20.172 1 86.88 373 THR B C 1
ATOM 6687 O O . THR B 1 373 ? -6.035 -6 20.875 1 86.88 373 THR B O 1
ATOM 6690 N N . SER B 1 374 ? -5.859 -4.59 19.219 1 82.81 374 SER B N 1
ATOM 6691 C CA . SER B 1 374 ? -4.559 -5.125 18.844 1 82.81 374 SER B CA 1
ATOM 6692 C C . SER B 1 374 ? -3.434 -4.473 19.641 1 82.81 374 SER B C 1
ATOM 6694 O O . SER B 1 374 ? -3.676 -3.559 20.438 1 82.81 374 SER B O 1
ATOM 6696 N N . ASP B 1 375 ? -2.246 -5.094 19.5 1 83.44 375 ASP B N 1
ATOM 6697 C CA . ASP B 1 375 ? -1.069 -4.508 20.125 1 83.44 375 ASP B CA 1
ATOM 6698 C C . ASP B 1 375 ? -0.827 -3.084 19.641 1 83.44 375 ASP B C 1
ATOM 6700 O O . ASP B 1 375 ? -0.235 -2.268 20.344 1 83.44 375 ASP B O 1
ATOM 6704 N N . GLU B 1 376 ? -1.431 -2.832 18.562 1 86.69 376 GLU B N 1
ATOM 6705 C CA . GLU B 1 376 ? -1.256 -1.508 17.969 1 86.69 376 GLU B CA 1
ATOM 6706 C C . GLU B 1 376 ? -2.305 -0.53 18.5 1 86.69 376 GLU B C 1
ATOM 6708 O O . GLU B 1 376 ? -2.301 0.647 18.125 1 86.69 376 GLU B O 1
ATOM 6713 N N . SER B 1 377 ? -3.064 -1.048 19.453 1 91.75 377 SER B N 1
ATOM 6714 C CA . SER B 1 377 ? -4.156 -0.217 19.953 1 91.75 377 SER B CA 1
ATOM 6715 C C . SER B 1 377 ? -3.662 0.779 21 1 91.75 377 SER B C 1
ATOM 6717 O O . SER B 1 377 ? -4.379 1.716 21.359 1 91.75 377 SER B O 1
ATOM 6719 N N . GLU B 1 378 ? -2.424 0.548 21.484 1 94.12 378 GLU B N 1
ATOM 6720 C CA . GLU B 1 378 ? -1.857 1.491 22.438 1 94.12 378 GLU B CA 1
ATOM 6721 C C . GLU B 1 378 ? -1.683 2.873 21.812 1 94.12 378 GLU B C 1
ATOM 6723 O O . GLU B 1 378 ? -1.3 2.992 20.656 1 94.12 378 GLU B O 1
ATOM 6728 N N . PHE B 1 379 ? -1.958 3.951 22.672 1 95.75 379 PHE B N 1
ATOM 6729 C CA . PHE B 1 379 ? -1.809 5.305 22.156 1 95.75 379 PHE B CA 1
ATOM 6730 C C . PHE B 1 379 ? -0.4 5.527 21.625 1 95.75 379 PHE B C 1
ATOM 6732 O O . PHE B 1 379 ? 0.584 5.227 22.297 1 95.75 379 PHE B O 1
ATOM 6739 N N . GLY B 1 380 ? -0.367 5.988 20.453 1 95.19 380 GLY B N 1
ATOM 6740 C CA . GLY B 1 380 ? 0.917 6.332 19.859 1 95.19 380 GLY B CA 1
ATOM 6741 C C . GLY B 1 380 ? 1.522 5.199 19.047 1 95.19 380 GLY B C 1
ATOM 6742 O O . GLY B 1 380 ? 2.445 5.418 18.266 1 95.19 380 GLY B O 1
ATOM 6743 N N . ARG B 1 381 ? 1.059 4.051 19.188 1 93.5 381 ARG B N 1
ATOM 6744 C CA . ARG B 1 381 ? 1.631 2.91 18.469 1 93.5 381 ARG B CA 1
ATOM 6745 C C . ARG B 1 381 ? 0.969 2.725 17.109 1 93.5 381 ARG B C 1
ATOM 6747 O O . ARG B 1 381 ? 1.194 1.716 16.438 1 93.5 381 ARG B O 1
ATOM 6754 N N . ASN B 1 382 ? 0.162 3.631 16.766 1 90.81 382 ASN B N 1
ATOM 6755 C CA . ASN B 1 382 ? -0.524 3.633 15.477 1 90.81 382 ASN B CA 1
ATOM 6756 C C . ASN B 1 382 ? -0.488 5.012 14.82 1 90.81 382 ASN B C 1
ATOM 6758 O O . ASN B 1 382 ? -0.008 5.977 15.422 1 90.81 382 ASN B O 1
ATOM 6762 N N . ASP B 1 383 ? -0.995 5.109 13.617 1 89.62 383 ASP B N 1
ATOM 6763 C CA . ASP B 1 383 ? -0.946 6.371 12.883 1 89.62 383 ASP B CA 1
ATOM 6764 C C . ASP B 1 383 ? -2.209 7.195 13.125 1 89.62 383 ASP B C 1
ATOM 6766 O O . ASP B 1 383 ? -2.463 8.172 12.422 1 89.62 383 ASP B O 1
ATOM 6770 N N . LYS B 1 384 ? -2.969 6.73 14.125 1 94.25 384 LYS B N 1
ATOM 6771 C CA . LYS B 1 384 ? -4.246 7.402 14.344 1 94.25 384 LYS B CA 1
ATOM 6772 C C . LYS B 1 384 ? -4.305 8.023 15.734 1 94.25 384 LYS B C 1
ATOM 6774 O O . LYS B 1 384 ? -5.375 8.438 16.188 1 94.25 384 LYS B O 1
ATOM 6779 N N . SER B 1 385 ? -3.178 7.953 16.438 1 96.44 385 SER B N 1
ATOM 6780 C CA . SER B 1 385 ? -3.146 8.547 17.766 1 96.44 385 SER B CA 1
ATOM 6781 C C . SER B 1 385 ? -1.791 9.188 18.062 1 96.44 385 SER B C 1
ATOM 6783 O O . SER B 1 385 ? -0.777 8.789 17.484 1 96.44 385 SER B O 1
ATOM 6785 N N . TRP B 1 386 ? -1.771 10.25 18.828 1 97.19 386 TRP B N 1
ATOM 6786 C CA . TRP B 1 386 ? -0.61 10.992 19.312 1 97.19 386 TRP B CA 1
ATOM 6787 C C . TRP B 1 386 ? -0.588 11.039 20.828 1 97.19 386 TRP B C 1
ATOM 6789 O O . TRP B 1 386 ? -1.601 11.352 21.469 1 97.19 386 TRP B O 1
ATOM 6799 N N . THR B 1 387 ? 0.577 10.68 21.438 1 97.5 387 THR B N 1
ATOM 6800 C CA . THR B 1 387 ? 0.546 10.617 22.891 1 97.5 387 THR B CA 1
ATOM 6801 C C . THR B 1 387 ? 1.852 11.133 23.484 1 97.5 387 THR B C 1
ATOM 6803 O O . THR B 1 387 ? 2.916 10.992 22.875 1 97.5 387 THR B O 1
ATOM 6806 N N . LEU B 1 388 ? 1.8 11.867 24.547 1 97 388 LEU B N 1
ATOM 6807 C CA . LEU B 1 388 ? 2.91 12.18 25.438 1 97 388 LEU B CA 1
ATOM 6808 C C . LEU B 1 388 ? 2.861 11.305 26.688 1 97 388 LEU B C 1
ATOM 6810 O O . LEU B 1 388 ? 1.845 11.273 27.391 1 97 388 LEU B O 1
ATOM 6814 N N . GLU B 1 389 ? 3.885 10.617 26.922 1 96.06 389 GLU B N 1
ATOM 6815 C CA . GLU B 1 389 ? 3.957 9.719 28.062 1 96.06 389 GLU B CA 1
ATOM 6816 C C . GLU B 1 389 ? 4.859 10.289 29.156 1 96.06 389 GLU B C 1
ATOM 6818 O O . GLU B 1 389 ? 5.973 10.734 28.875 1 96.06 389 GLU B O 1
ATOM 6823 N N . CYS B 1 390 ? 4.297 10.281 30.281 1 94.06 390 CYS B N 1
ATOM 6824 C CA . CYS B 1 390 ? 5.043 10.695 31.469 1 94.06 390 CYS B CA 1
ATOM 6825 C C . CYS B 1 390 ? 5.324 9.5 32.375 1 94.06 390 CYS B C 1
ATOM 6827 O O . CYS B 1 390 ? 4.398 8.914 32.938 1 94.06 390 CYS B O 1
ATOM 6829 N N . SER B 1 391 ? 6.492 9.141 32.469 1 90.56 391 SER B N 1
ATOM 6830 C CA . SER B 1 391 ? 6.906 8.055 33.344 1 90.56 391 SER B CA 1
ATOM 6831 C C . SER B 1 391 ? 7.996 8.5 34.312 1 90.56 391 SER B C 1
ATOM 6833 O O . SER B 1 391 ? 9.164 8.617 33.906 1 90.56 391 SER B O 1
ATOM 6835 N N . GLY B 1 392 ? 7.656 8.625 35.562 1 81.19 392 GLY B N 1
ATOM 6836 C CA . GLY B 1 392 ? 8.641 9.133 36.5 1 81.19 392 GLY B CA 1
ATOM 6837 C C . GLY B 1 392 ? 9.164 10.508 36.125 1 81.19 392 GLY B C 1
ATOM 6838 O O . GLY B 1 392 ? 8.414 11.492 36.156 1 81.19 392 GLY B O 1
ATOM 6839 N N . ASP B 1 393 ? 10.445 10.508 35.688 1 81.81 393 ASP B N 1
ATOM 6840 C CA . ASP B 1 393 ? 11.055 11.789 35.344 1 81.81 393 ASP B CA 1
ATOM 6841 C C . ASP B 1 393 ? 11.367 11.844 33.844 1 81.81 393 ASP B C 1
ATOM 6843 O O . ASP B 1 393 ? 12.109 12.727 33.375 1 81.81 393 ASP B O 1
ATOM 6847 N N . THR B 1 394 ? 10.711 10.953 33.219 1 91.44 394 THR B N 1
ATOM 6848 C CA . THR B 1 394 ? 11.008 10.914 31.781 1 91.44 394 THR B CA 1
ATOM 6849 C C . THR B 1 394 ? 9.766 11.227 30.953 1 91.44 394 THR B C 1
ATOM 6851 O O . THR B 1 394 ? 8.656 10.805 31.312 1 91.44 394 THR B O 1
ATOM 6854 N N . LEU B 1 395 ? 9.977 12.023 29.938 1 94.44 395 LEU B N 1
ATOM 6855 C CA . LEU B 1 395 ? 8.914 12.367 28.984 1 94.44 395 LEU B CA 1
ATOM 6856 C C . LEU B 1 395 ? 9.219 11.812 27.594 1 94.44 395 LEU B C 1
ATOM 6858 O O . LEU B 1 395 ? 10.352 11.906 27.125 1 94.44 395 LEU B O 1
ATOM 6862 N N . LYS B 1 396 ? 8.25 11.219 27.078 1 95.69 396 LYS B N 1
ATOM 6863 C CA . LYS B 1 396 ? 8.406 10.641 25.75 1 95.69 396 LYS B CA 1
ATOM 6864 C C . LYS B 1 396 ? 7.184 10.922 24.875 1 95.69 396 LYS B C 1
ATOM 6866 O O . LYS B 1 396 ? 6.047 10.789 25.328 1 95.69 396 LYS B O 1
ATOM 6871 N N . PHE B 1 397 ? 7.457 11.352 23.641 1 96.62 397 PHE B N 1
ATOM 6872 C CA . PHE B 1 397 ? 6.387 11.492 22.656 1 96.62 397 PHE B CA 1
ATOM 6873 C C . PHE B 1 397 ? 6.375 10.305 21.703 1 96.62 397 PHE B C 1
ATOM 6875 O O . PHE B 1 397 ? 7.43 9.844 21.266 1 96.62 397 PHE B O 1
ATOM 6882 N N . ARG B 1 398 ? 5.18 9.797 21.5 1 96.62 398 ARG B N 1
ATOM 6883 C CA . ARG B 1 398 ? 5.07 8.641 20.625 1 96.62 398 ARG B CA 1
ATOM 6884 C C . ARG B 1 398 ? 3.986 8.844 19.562 1 96.62 398 ARG B C 1
ATOM 6886 O O . ARG B 1 398 ? 2.898 9.336 19.875 1 96.62 398 ARG B O 1
ATOM 6893 N N . HIS B 1 399 ? 4.27 8.602 18.297 1 95.25 399 HIS B N 1
ATOM 6894 C CA . HIS B 1 399 ? 3.332 8.555 17.172 1 95.25 399 HIS B CA 1
ATOM 6895 C C . HIS B 1 399 ? 3.775 7.539 16.125 1 95.25 399 HIS B C 1
ATOM 6897 O O . HIS B 1 399 ? 4.953 7.484 15.773 1 95.25 399 HIS B O 1
ATOM 6903 N N . ASN B 1 400 ? 2.867 6.762 15.68 1 91.44 400 ASN B N 1
ATOM 6904 C CA . ASN B 1 400 ? 3.125 5.762 14.648 1 91.44 400 ASN B CA 1
ATOM 6905 C C . ASN B 1 400 ? 4.297 4.859 15.031 1 91.44 400 ASN B C 1
ATOM 6907 O O . ASN B 1 400 ? 5.164 4.582 14.203 1 91.44 400 ASN B O 1
ATOM 6911 N N . ASP B 1 401 ? 4.352 4.566 16.266 1 91.5 401 ASP B N 1
ATOM 6912 C CA . ASP B 1 401 ? 5.285 3.613 16.859 1 91.5 401 ASP B CA 1
ATOM 6913 C C . ASP B 1 401 ? 6.711 4.16 16.844 1 91.5 401 ASP B C 1
ATOM 6915 O O . ASP B 1 401 ? 7.676 3.395 16.812 1 91.5 401 ASP B O 1
ATOM 6919 N N . VAL B 1 402 ? 6.875 5.422 16.734 1 91.56 402 VAL B N 1
ATOM 6920 C CA . VAL B 1 402 ? 8.164 6.098 16.828 1 91.56 402 VAL B CA 1
ATOM 6921 C C . VAL B 1 402 ? 8.234 6.887 18.141 1 91.56 402 VAL B C 1
ATOM 6923 O O . VAL B 1 402 ? 7.41 7.773 18.375 1 91.56 402 VAL B O 1
ATOM 6926 N N . ASP B 1 403 ? 9.234 6.582 18.891 1 92.81 403 ASP B N 1
ATOM 6927 C CA . ASP B 1 403 ? 9.422 7.23 20.188 1 92.81 403 ASP B CA 1
ATOM 6928 C C . ASP B 1 403 ? 10.414 8.383 20.094 1 92.81 403 ASP B C 1
ATOM 6930 O O . ASP B 1 403 ? 11.445 8.266 19.422 1 92.81 403 ASP B O 1
ATOM 6934 N N . MET B 1 404 ? 10.039 9.5 20.594 1 93.75 404 MET B N 1
ATOM 6935 C CA . MET B 1 404 ? 10.945 10.641 20.703 1 93.75 404 MET B CA 1
ATOM 6936 C C . MET B 1 404 ? 11.094 11.07 22.156 1 93.75 404 MET B C 1
ATOM 6938 O O . MET B 1 404 ? 10.102 11.383 22.828 1 93.75 404 MET B O 1
ATOM 6942 N N . LYS B 1 405 ? 12.336 11.117 22.625 1 93.06 405 LYS B N 1
ATOM 6943 C CA . LYS B 1 405 ? 12.586 11.586 23.984 1 93.06 405 LYS B CA 1
ATOM 6944 C C . LYS B 1 405 ? 12.406 13.102 24.094 1 93.06 405 LYS B C 1
ATOM 6946 O O . LYS B 1 405 ? 12.906 13.852 23.25 1 93.06 405 LYS B O 1
ATOM 6951 N N . VAL B 1 406 ? 11.578 13.539 25 1 93.38 406 VAL B N 1
ATOM 6952 C CA . VAL B 1 406 ? 11.32 14.961 25.219 1 93.38 406 VAL B CA 1
ATOM 6953 C C . VAL B 1 406 ? 12.016 15.414 26.5 1 93.38 406 VAL B C 1
ATOM 6955 O O . VAL B 1 406 ? 11.906 14.758 27.547 1 93.38 406 VAL B O 1
ATOM 6958 N N . PRO B 1 407 ? 12.742 16.438 26.344 1 89.31 407 PRO B N 1
ATOM 6959 C CA . PRO B 1 407 ? 13.391 16.938 27.562 1 89.31 407 PRO B CA 1
ATOM 6960 C C . PRO B 1 407 ? 12.391 17.5 28.562 1 89.31 407 PRO B C 1
ATOM 6962 O O . PRO B 1 407 ? 11.32 17.984 28.188 1 89.31 407 PRO B O 1
ATOM 6965 N N . GLY B 1 408 ? 12.711 17.406 29.766 1 83.5 408 GLY B N 1
ATOM 6966 C CA . GLY B 1 408 ? 11.883 17.969 30.828 1 83.5 408 GLY B CA 1
ATOM 6967 C C . GLY B 1 408 ? 11.469 16.922 31.859 1 83.5 408 GLY B C 1
ATOM 6968 O O . GLY B 1 408 ? 11.961 15.797 31.859 1 83.5 408 GLY B O 1
ATOM 6969 N N . SER B 1 409 ? 10.68 17.422 32.844 1 83.44 409 SER B N 1
ATOM 6970 C CA . SER B 1 409 ? 10.203 16.531 33.906 1 83.44 409 SER B CA 1
ATOM 6971 C C . SER B 1 409 ? 8.688 16.469 33.938 1 83.44 409 SER B C 1
ATOM 6973 O O . SER B 1 409 ? 8.008 17.391 33.469 1 83.44 409 SER B O 1
ATOM 6975 N N . CYS B 1 410 ? 8.219 15.383 34.5 1 83.81 410 CYS B N 1
ATOM 6976 C CA . CYS B 1 410 ? 6.781 15.164 34.562 1 83.81 410 CYS B CA 1
ATOM 6977 C C . CYS B 1 410 ? 6.16 15.977 35.688 1 83.81 410 CYS B C 1
ATOM 6979 O O . CYS B 1 410 ? 6.727 16.078 36.781 1 83.81 410 CYS B O 1
ATOM 6981 N N . SER B 1 411 ? 5.215 16.656 35.312 1 87.25 411 SER B N 1
ATOM 6982 C CA . SER B 1 411 ? 4.434 17.391 36.312 1 87.25 411 SER B CA 1
ATOM 6983 C C . SER B 1 411 ? 3.158 16.625 36.688 1 87.25 411 SER B C 1
ATOM 6985 O O . SER B 1 411 ? 2.756 15.711 35.969 1 87.25 411 SER B O 1
ATOM 6987 N N . LYS B 1 412 ? 2.6 17 37.812 1 89.12 412 LYS B N 1
ATOM 6988 C CA . LYS B 1 412 ? 1.373 16.359 38.281 1 89.12 412 LYS B CA 1
ATOM 6989 C C . LYS B 1 412 ? 0.177 16.797 37.438 1 89.12 412 LYS B C 1
ATOM 6991 O O . LYS B 1 412 ? -0.871 16.141 37.469 1 89.12 412 LYS B O 1
ATOM 6996 N N . LYS B 1 413 ? 0.385 17.844 36.75 1 94.38 413 LYS B N 1
ATOM 6997 C CA . LYS B 1 413 ? -0.656 18.359 35.844 1 94.38 413 LYS B CA 1
ATOM 6998 C C . LYS B 1 413 ? -0.099 18.672 34.469 1 94.38 413 LYS B C 1
ATOM 7000 O O . LYS B 1 413 ? 0.893 19.391 34.344 1 94.38 413 LYS B O 1
ATOM 7005 N N . ILE B 1 414 ? -0.725 18.141 33.469 1 94.12 414 ILE B N 1
ATOM 7006 C CA . ILE B 1 414 ? -0.275 18.375 32.094 1 94.12 414 ILE B CA 1
ATOM 7007 C C . ILE B 1 414 ? -1.372 19.078 31.297 1 94.12 414 ILE B C 1
ATOM 7009 O O . ILE B 1 414 ? -2.537 18.672 31.344 1 94.12 414 ILE B O 1
ATOM 7013 N N . GLY B 1 415 ? -0.985 20.141 30.688 1 94.81 415 GLY B N 1
ATOM 7014 C CA . GLY B 1 415 ? -1.899 20.828 29.781 1 94.81 415 GLY B CA 1
ATOM 7015 C C . GLY B 1 415 ? -1.692 20.453 28.328 1 94.81 415 GLY B C 1
ATOM 7016 O O . GLY B 1 415 ? -0.558 20.25 27.891 1 94.81 415 GLY B O 1
ATOM 7017 N N . VAL B 1 416 ? -2.748 20.359 27.594 1 96.12 416 VAL B N 1
ATOM 7018 C CA . VAL B 1 416 ? -2.691 20.031 26.172 1 96.12 416 VAL B CA 1
ATOM 7019 C C . VAL B 1 416 ? -3.426 21.109 25.359 1 96.12 416 VAL B C 1
ATOM 7021 O O . VAL B 1 416 ? -4.562 21.469 25.688 1 96.12 416 VAL B O 1
ATOM 7024 N N . PHE B 1 417 ? -2.787 21.625 24.391 1 96.19 417 PHE B N 1
ATOM 7025 C CA . PHE B 1 417 ? -3.385 22.578 23.469 1 96.19 417 PHE B CA 1
ATOM 7026 C C . PHE B 1 417 ? -3.426 22.016 22.047 1 96.19 417 PHE B C 1
ATOM 7028 O O . PHE B 1 417 ? -2.391 21.641 21.5 1 96.19 417 PHE B O 1
ATOM 7035 N N . LEU B 1 418 ? -4.633 21.969 21.547 1 96.56 418 LEU B N 1
ATOM 7036 C CA . LEU B 1 418 ? -4.84 21.469 20.188 1 96.56 418 LEU B CA 1
ATOM 7037 C C . LEU B 1 418 ? -5.258 22.609 19.25 1 96.56 418 LEU B C 1
ATOM 7039 O O . LEU B 1 418 ? -6.266 23.281 19.484 1 96.56 418 LEU B O 1
ATOM 7043 N N . ASP B 1 419 ? -4.43 22.828 18.281 1 92.94 419 ASP B N 1
ATOM 7044 C CA . ASP B 1 419 ? -4.812 23.672 17.156 1 92.94 419 ASP B CA 1
ATOM 7045 C C . ASP B 1 419 ? -5.078 22.844 15.906 1 92.94 419 ASP B C 1
ATOM 7047 O O . ASP B 1 419 ? -4.18 22.625 15.094 1 92.94 419 ASP B O 1
ATOM 7051 N N . TYR B 1 420 ? -6.371 22.453 15.758 1 93.12 420 TYR B N 1
ATOM 7052 C CA . TYR B 1 420 ? -6.754 21.484 14.719 1 93.12 420 TYR B CA 1
ATOM 7053 C C . TYR B 1 420 ? -6.504 22.062 13.336 1 93.12 420 TYR B C 1
ATOM 7055 O O . TYR B 1 420 ? -5.965 21.375 12.461 1 93.12 420 TYR B O 1
ATOM 7063 N N . GLN B 1 421 ? -6.832 23.297 13.125 1 88.75 421 GLN B N 1
ATOM 7064 C CA . GLN B 1 421 ? -6.758 23.906 11.805 1 88.75 421 GLN B CA 1
ATOM 7065 C C . GLN B 1 421 ? -5.309 24.156 11.391 1 88.75 421 GLN B C 1
ATOM 7067 O O . GLN B 1 421 ? -5.008 24.297 10.203 1 88.75 421 GLN B O 1
ATOM 7072 N N . ALA B 1 422 ? -4.445 24.266 12.391 1 89 422 ALA B N 1
ATOM 7073 C CA . ALA B 1 422 ? -3.033 24.5 12.094 1 89 422 ALA B CA 1
ATOM 7074 C C . ALA B 1 422 ? -2.242 23.203 12.141 1 89 422 ALA B C 1
ATOM 7076 O O . ALA B 1 422 ? -1.064 23.172 11.773 1 89 422 ALA B O 1
ATOM 7077 N N . GLY B 1 423 ? -2.896 22.172 12.641 1 91.12 423 GLY B N 1
ATOM 7078 C CA . GLY B 1 423 ? -2.217 20.891 12.742 1 91.12 423 GLY B CA 1
ATOM 7079 C C . GLY B 1 423 ? -1.139 20.875 13.805 1 91.12 423 GLY B C 1
ATOM 7080 O O . GLY B 1 423 ? -0.04 20.359 13.578 1 91.12 423 GLY B O 1
ATOM 7081 N N . ILE B 1 424 ? -1.398 21.453 14.867 1 92.88 424 ILE B N 1
ATOM 7082 C CA . ILE B 1 424 ? -0.404 21.578 15.922 1 92.88 424 ILE B CA 1
ATOM 7083 C C . ILE B 1 424 ? -0.962 21 17.219 1 92.88 424 ILE B C 1
ATOM 7085 O O . ILE B 1 424 ? -2.109 21.266 17.578 1 92.88 424 ILE B O 1
ATOM 7089 N N . LEU B 1 425 ? -0.223 20.125 17.812 1 95.69 425 LEU B N 1
ATOM 7090 C CA . LEU B 1 425 ? -0.498 19.578 19.141 1 95.69 425 LEU B CA 1
ATOM 7091 C C . LEU B 1 425 ? 0.626 19.922 20.109 1 95.69 425 LEU B C 1
ATOM 7093 O O . LEU B 1 425 ? 1.789 19.594 19.859 1 95.69 425 LEU B O 1
ATOM 7097 N N . SER B 1 426 ? 0.245 20.641 21.172 1 95.56 426 SER B N 1
ATOM 7098 C CA . SER B 1 426 ? 1.26 21.078 22.125 1 95.56 426 SER B CA 1
ATOM 7099 C C . SER B 1 426 ? 0.929 20.609 23.547 1 95.56 426 SER B C 1
ATOM 7101 O O . SER B 1 426 ? -0.241 20.562 23.922 1 95.56 426 SER B O 1
ATOM 7103 N N . PHE B 1 427 ? 1.979 20.297 24.297 1 95.62 427 PHE B N 1
ATOM 7104 C CA . PHE B 1 427 ? 1.862 19.844 25.672 1 95.62 427 PHE B CA 1
ATOM 7105 C C . PHE B 1 427 ? 2.58 20.812 26.609 1 95.62 427 PHE B C 1
ATOM 7107 O O . PHE B 1 427 ? 3.662 21.312 26.297 1 95.62 427 PHE B O 1
ATOM 7114 N N . TYR B 1 428 ? 1.955 21.062 27.734 1 93.88 428 TYR B N 1
ATOM 7115 C CA . TYR B 1 428 ? 2.496 22.047 28.641 1 93.88 428 TYR B CA 1
ATOM 7116 C C . TYR B 1 428 ? 2.537 21.516 30.078 1 93.88 428 TYR B C 1
ATOM 7118 O O . TYR B 1 428 ? 1.703 20.688 30.453 1 93.88 428 TYR B O 1
ATOM 7126 N N . GLN B 1 429 ? 3.557 21.922 30.781 1 90.69 429 GLN B N 1
ATOM 7127 C CA . GLN B 1 429 ? 3.531 21.812 32.25 1 90.69 429 GLN B CA 1
ATOM 7128 C C . GLN B 1 429 ? 2.762 22.969 32.875 1 90.69 429 GLN B C 1
ATOM 7130 O O . GLN B 1 429 ? 3.049 24.141 32.594 1 90.69 429 GLN B O 1
ATOM 7135 N N . VAL B 1 430 ? 1.747 22.578 33.594 1 88.81 430 VAL B N 1
ATOM 7136 C CA . VAL B 1 430 ? 0.875 23.609 34.156 1 88.81 430 VAL B CA 1
ATOM 7137 C C . VAL B 1 430 ? 1.42 24.094 35.5 1 88.81 430 VAL B C 1
ATOM 7139 O O . VAL B 1 430 ? 1.517 23.312 36.438 1 88.81 430 VAL B O 1
ATOM 7142 N N . SER B 1 431 ? 1.981 25.219 35.5 1 78.75 431 SER B N 1
ATOM 7143 C CA . SER B 1 431 ? 2.367 25.938 36.719 1 78.75 431 SER B CA 1
ATOM 7144 C C . SER B 1 431 ? 1.918 27.406 36.625 1 78.75 431 SER B C 1
ATOM 7146 O O . SER B 1 431 ? 0.987 27.734 35.906 1 78.75 431 SER B O 1
ATOM 7148 N N . ASP B 1 432 ? 2.488 28.156 37.438 1 72.56 432 ASP B N 1
ATOM 7149 C CA . ASP B 1 432 ? 2.17 29.578 37.344 1 72.56 432 ASP B CA 1
ATOM 7150 C C . ASP B 1 432 ? 2.473 30.109 35.938 1 72.56 432 ASP B C 1
ATOM 7152 O O . ASP B 1 432 ? 1.691 30.875 35.375 1 72.56 432 ASP B O 1
ATOM 7156 N N . GLN B 1 433 ? 3.496 29.547 35.438 1 80 433 GLN B N 1
ATOM 7157 C CA . GLN B 1 433 ? 3.842 29.828 34.031 1 80 433 GLN B CA 1
ATOM 7158 C C . GLN B 1 433 ? 3.691 28.578 33.156 1 80 433 GLN B C 1
ATOM 7160 O O . GLN B 1 433 ? 4.02 27.484 33.594 1 80 433 GLN B O 1
ATOM 7165 N N . MET B 1 434 ? 2.975 28.812 32.062 1 86 434 MET B N 1
ATOM 7166 C CA . MET B 1 434 ? 2.803 27.703 31.109 1 86 434 MET B CA 1
ATOM 7167 C C . MET B 1 434 ? 4.121 27.344 30.438 1 86 434 MET B C 1
ATOM 7169 O O . MET B 1 434 ? 4.664 28.156 29.672 1 86 434 MET B O 1
ATOM 7173 N N . LEU B 1 435 ? 4.668 26.25 30.781 1 88.25 435 LEU B N 1
ATOM 7174 C CA . LEU B 1 435 ? 5.914 25.828 30.156 1 88.25 435 LEU B CA 1
ATOM 7175 C C . LEU B 1 435 ? 5.648 24.766 29.094 1 88.25 435 LEU B C 1
ATOM 7177 O O . LEU B 1 435 ? 5.133 23.688 29.391 1 88.25 435 LEU B O 1
ATOM 7181 N N . GLN B 1 436 ? 6.047 25.109 27.922 1 91.69 436 GLN B N 1
ATOM 7182 C CA . GLN B 1 436 ? 5.84 24.156 26.828 1 91.69 436 GLN B CA 1
ATOM 7183 C C . GLN B 1 436 ? 6.812 22.984 26.922 1 91.69 436 GLN B C 1
ATOM 7185 O O . GLN B 1 436 ? 8.023 23.188 27 1 91.69 436 GLN B O 1
ATOM 7190 N N . ILE B 1 437 ? 6.25 21.844 26.922 1 91.31 437 ILE B N 1
ATOM 7191 C CA . ILE B 1 437 ? 7.023 20.625 27 1 91.31 437 ILE B CA 1
ATOM 7192 C C . ILE B 1 437 ? 7.395 20.156 25.594 1 91.31 437 ILE B C 1
ATOM 7194 O O . ILE B 1 437 ? 8.555 19.844 25.328 1 91.31 437 ILE B O 1
ATOM 7198 N N . PHE B 1 438 ? 6.434 20.062 24.812 1 93.56 438 PHE B N 1
ATOM 7199 C CA . PHE B 1 438 ? 6.621 19.484 23.484 1 93.56 438 PHE B CA 1
ATOM 7200 C C . PHE B 1 438 ? 5.547 19.969 22.516 1 93.56 438 PHE B C 1
ATOM 7202 O O . PHE B 1 438 ? 4.41 20.219 22.922 1 93.56 438 PHE B O 1
ATOM 7209 N N . GLU B 1 439 ? 5.961 20.172 21.297 1 94 439 GLU B N 1
ATOM 7210 C CA . GLU B 1 439 ? 5.043 20.547 20.234 1 94 439 GLU B CA 1
ATOM 7211 C C . GLU B 1 439 ? 5.281 19.703 18.984 1 94 439 GLU B C 1
ATOM 7213 O O . GLU B 1 439 ? 6.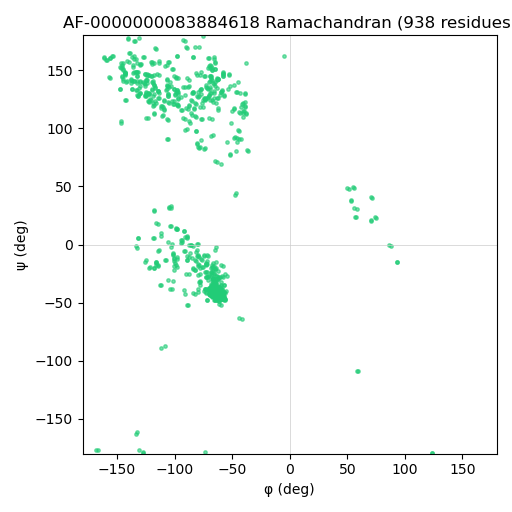426 19.484 18.578 1 94 439 GLU B O 1
ATOM 7218 N N . VAL B 1 440 ? 4.211 19.219 18.453 1 93.12 440 VAL B N 1
ATOM 7219 C CA . VAL B 1 440 ? 4.352 18.438 17.219 1 93.12 440 VAL B CA 1
ATOM 7220 C C . VAL B 1 440 ? 3.457 19.031 16.125 1 93.12 440 VAL B C 1
ATOM 7222 O O . VAL B 1 440 ? 2.316 19.422 16.406 1 93.12 440 VAL B O 1
ATOM 7225 N N . GLN B 1 441 ? 4.074 19.234 14.969 1 90.25 441 GLN B N 1
ATOM 7226 C CA . GLN B 1 441 ? 3.314 19.609 13.781 1 90.25 441 GLN B CA 1
ATOM 7227 C C . GLN B 1 441 ? 2.949 18.375 12.953 1 90.25 441 GLN B C 1
ATOM 7229 O O . GLN B 1 441 ? 3.826 17.625 12.531 1 90.25 441 GLN B O 1
ATOM 7234 N N . THR B 1 442 ? 1.652 18.156 12.875 1 90.81 442 THR B N 1
ATOM 7235 C CA . THR B 1 442 ? 1.184 16.969 12.164 1 90.81 442 THR B CA 1
ATOM 7236 C C . THR B 1 442 ? -0.064 17.297 11.344 1 90.81 442 THR B C 1
ATOM 7238 O O . THR B 1 442 ? -0.488 18.453 11.273 1 90.81 442 THR B O 1
ATOM 7241 N N . VAL B 1 443 ? -0.577 16.359 10.617 1 90.12 443 VAL B N 1
ATOM 7242 C CA . VAL B 1 443 ? -1.754 16.531 9.773 1 90.12 443 VAL B CA 1
ATOM 7243 C C . VAL B 1 443 ? -2.922 15.727 10.336 1 90.12 443 VAL B C 1
ATOM 7245 O O . VAL B 1 443 ? -2.816 14.508 10.508 1 90.12 443 VAL B O 1
ATOM 7248 N N . PHE B 1 444 ? -3.975 16.391 10.688 1 93.06 444 PHE B N 1
ATOM 7249 C CA . PHE B 1 444 ? -5.191 15.742 11.156 1 93.06 444 PHE B CA 1
ATOM 7250 C C . PHE B 1 444 ? -6.207 15.609 10.031 1 93.06 444 PHE B C 1
ATOM 7252 O O . PHE B 1 444 ? -6.48 16.578 9.32 1 93.06 444 PHE B O 1
ATOM 7259 N N . THR B 1 445 ? -6.773 14.484 9.875 1 92.62 445 THR B N 1
ATOM 7260 C CA . THR B 1 445 ? -7.715 14.258 8.789 1 92.62 445 THR B CA 1
ATOM 7261 C C . THR B 1 445 ? -9.109 13.961 9.328 1 92.62 445 THR B C 1
ATOM 7263 O O . THR B 1 445 ? -10.094 14.016 8.594 1 92.62 445 THR B O 1
ATOM 7266 N N . GLU B 1 446 ? -9.188 13.625 10.609 1 94.88 446 GLU B N 1
ATOM 7267 C CA . GLU B 1 446 ? -10.453 13.312 11.273 1 94.88 446 GLU B CA 1
ATOM 7268 C C . GLU B 1 446 ? -10.539 14 12.633 1 94.88 446 GLU B C 1
ATOM 7270 O O . GLU B 1 446 ? -9.531 14.43 13.188 1 94.88 446 GLU B O 1
ATOM 7275 N N . PRO B 1 447 ? -11.781 14.125 13.117 1 96.38 447 PRO B N 1
ATOM 7276 C CA . PRO B 1 447 ? -11.906 14.703 14.461 1 96.38 447 PRO B CA 1
ATOM 7277 C C . PRO B 1 447 ? -11.141 13.914 15.516 1 96.38 447 PRO B C 1
ATOM 7279 O O . PRO B 1 447 ? -11.023 12.695 15.422 1 96.38 447 PRO B O 1
ATOM 7282 N N . LEU B 1 448 ? -10.656 14.68 16.469 1 97.44 448 LEU B N 1
ATOM 7283 C CA . LEU B 1 448 ? -9.773 14.062 17.453 1 97.44 448 LEU B CA 1
ATOM 7284 C C . LEU B 1 448 ? -10.477 13.891 18.781 1 97.44 448 LEU B C 1
ATOM 7286 O O . LEU B 1 448 ? -11.172 14.805 19.25 1 97.44 448 LEU B O 1
ATOM 7290 N N . HIS B 1 449 ? -10.305 12.75 19.375 1 97.75 449 HIS B N 1
ATOM 7291 C CA . HIS B 1 449 ? -10.781 12.484 20.719 1 97.75 449 HIS B CA 1
ATOM 7292 C C . HIS B 1 449 ? -9.625 12.477 21.719 1 97.75 449 HIS B C 1
ATOM 7294 O O . HIS B 1 449 ? -8.68 11.695 21.578 1 97.75 449 HIS B O 1
ATOM 7300 N N . PRO B 1 450 ? -9.727 13.352 22.734 1 97.94 450 PRO B N 1
ATOM 7301 C CA . PRO B 1 450 ? -8.711 13.266 23.781 1 97.94 450 PRO B CA 1
ATOM 7302 C C . PRO B 1 450 ? -8.727 11.93 24.516 1 97.94 450 PRO B C 1
ATOM 7304 O O . PRO B 1 450 ? -9.797 11.344 24.703 1 97.94 450 PRO B O 1
ATOM 7307 N N . GLY B 1 451 ? -7.582 11.492 24.828 1 97.38 451 GLY B N 1
ATOM 7308 C CA . GLY B 1 451 ? -7.465 10.219 25.516 1 97.38 451 GLY B CA 1
ATOM 7309 C C . GLY B 1 451 ? -6.48 10.242 26.672 1 97.38 451 GLY B C 1
ATOM 7310 O O . GLY B 1 451 ? -5.559 11.062 26.688 1 97.38 451 GLY B O 1
ATOM 7311 N N . ILE B 1 452 ? -6.711 9.359 27.672 1 97.69 452 ILE B N 1
ATOM 7312 C CA . ILE B 1 452 ? -5.844 9.242 28.828 1 97.69 452 ILE B CA 1
ATOM 7313 C C . ILE B 1 452 ? -5.492 7.77 29.062 1 97.69 452 ILE B C 1
ATOM 7315 O O . ILE B 1 452 ? -6.367 6.902 29.016 1 97.69 452 ILE B O 1
ATOM 7319 N N . GLY B 1 453 ? -4.285 7.523 29.203 1 96.44 453 GLY B N 1
ATOM 7320 C CA . GLY B 1 453 ? -3.809 6.195 29.562 1 96.44 453 GLY B CA 1
ATOM 7321 C C . GLY B 1 453 ? -3.021 6.176 30.859 1 96.44 453 GLY B C 1
ATOM 7322 O O . GLY B 1 453 ? -2.314 7.133 31.172 1 96.44 453 GLY B O 1
ATOM 7323 N N . LEU B 1 454 ? -3.172 5.062 31.641 1 95.06 454 LEU B N 1
ATOM 7324 C CA . LEU B 1 454 ? -2.469 4.91 32.906 1 95.06 454 LEU B CA 1
ATOM 7325 C C . LEU B 1 454 ? -1.781 3.553 33 1 95.06 454 LEU B C 1
ATOM 7327 O O . LEU B 1 454 ? -2.311 2.553 32.5 1 95.06 454 LEU B O 1
ATOM 7331 N N . ASN B 1 455 ? -0.607 3.625 33.438 1 93.69 455 ASN B N 1
ATOM 7332 C CA . ASN B 1 455 ? 0.028 2.387 33.875 1 93.69 455 ASN B CA 1
ATOM 7333 C C . ASN B 1 455 ? 0.121 2.311 35.375 1 93.69 455 ASN B C 1
ATOM 7335 O O . ASN B 1 455 ? 0.45 3.301 36.031 1 93.69 455 ASN B O 1
ATOM 7339 N N . TYR B 1 456 ? -0.241 1.188 35.938 1 90.81 456 TYR B N 1
ATOM 7340 C CA . TYR B 1 456 ? -0.263 0.999 37.375 1 90.81 456 TYR B CA 1
ATOM 7341 C C . TYR B 1 456 ? -0.147 -0.478 37.719 1 90.81 456 TYR B C 1
ATOM 7343 O O . TYR B 1 456 ? -0.247 -1.345 36.875 1 90.81 456 TYR B O 1
ATOM 7351 N N . GLU B 1 457 ? 0.239 -0.603 38.969 1 90.5 457 GLU B N 1
ATOM 7352 C CA . GLU B 1 457 ? 0.121 -1.912 39.625 1 90.5 457 GLU B CA 1
ATOM 7353 C C . GLU B 1 457 ? -1.013 -1.93 40.625 1 90.5 457 GLU B C 1
ATOM 7355 O O . GLU B 1 457 ? -1.358 -0.892 41.219 1 90.5 457 GLU B O 1
ATOM 7360 N N . TRP B 1 458 ? -1.495 -3.068 40.844 1 88.5 458 TRP B N 1
ATOM 7361 C CA . TRP B 1 458 ? -2.678 -3.172 41.688 1 88.5 458 TRP B CA 1
ATOM 7362 C C . TRP B 1 458 ? -2.355 -2.764 43.125 1 88.5 458 TRP B C 1
ATOM 7364 O O . TRP B 1 458 ? -3.244 -2.344 43.875 1 88.5 458 TRP B O 1
ATOM 7374 N N . TYR B 1 459 ? -1.064 -2.773 43.469 1 88.12 459 TYR B N 1
ATOM 7375 C CA . TYR B 1 459 ? -0.699 -2.438 44.844 1 88.12 459 TYR B CA 1
ATOM 7376 C C . TYR B 1 459 ? -0.399 -0.949 45 1 88.12 459 TYR B C 1
ATOM 7378 O O . TYR B 1 459 ? -0.155 -0.456 46.094 1 88.12 459 TYR B O 1
ATOM 7386 N N . ASP B 1 460 ? -0.41 -0.274 43.875 1 90.81 460 ASP B N 1
ATOM 7387 C CA . ASP B 1 460 ? -0.198 1.168 43.969 1 90.81 460 ASP B CA 1
ATOM 7388 C C . ASP B 1 460 ? -1.37 1.863 44.656 1 90.81 460 ASP B C 1
ATOM 7390 O O . ASP B 1 460 ? -2.525 1.483 44.438 1 90.81 460 ASP B O 1
ATOM 7394 N N . THR B 1 461 ? -1.101 2.852 45.438 1 89.56 461 THR B N 1
ATOM 7395 C CA . THR B 1 461 ? -2.146 3.557 46.188 1 89.56 461 THR B CA 1
ATOM 7396 C C . THR B 1 461 ? -2.396 4.934 45.562 1 89.56 461 THR B C 1
ATOM 7398 O O . THR B 1 461 ? -1.457 5.617 45.156 1 89.56 461 THR B O 1
ATOM 7401 N N . GLY B 1 462 ? -3.666 5.336 45.531 1 91.75 462 GLY B N 1
ATOM 7402 C CA . GLY B 1 462 ? -4.051 6.684 45.125 1 91.75 462 GLY B CA 1
ATOM 7403 C C . GLY B 1 462 ? -3.941 6.922 43.625 1 91.75 462 GLY B C 1
ATOM 7404 O O . GLY B 1 462 ? -3.656 8.039 43.188 1 91.75 462 GLY B O 1
ATOM 7405 N N . VAL B 1 463 ? -3.996 5.879 42.875 1 94.06 463 VAL B N 1
ATOM 7406 C CA . VAL B 1 463 ? -3.881 6.008 41.438 1 94.06 463 VAL B CA 1
ATOM 7407 C C . VAL B 1 463 ? -5.148 6.652 40.875 1 94.06 463 VAL B C 1
ATOM 7409 O O . VAL B 1 463 ? -6.262 6.238 41.188 1 94.06 463 VAL B O 1
ATOM 7412 N N . PHE B 1 464 ? -4.953 7.711 40.125 1 94.94 464 PHE B N 1
ATOM 7413 C CA . PHE B 1 464 ? -6.109 8.32 39.469 1 94.94 464 PHE B CA 1
ATOM 7414 C C . PHE B 1 464 ? -5.676 9.211 38.312 1 94.94 464 PHE B C 1
ATOM 7416 O O . PHE B 1 464 ? -4.496 9.539 38.188 1 94.94 464 PHE B O 1
ATOM 7423 N N . ALA B 1 465 ? -6.477 9.508 37.469 1 95.75 465 ALA B N 1
ATOM 7424 C CA . ALA B 1 465 ? -6.375 10.562 36.469 1 95.75 465 ALA B CA 1
ATOM 7425 C C . ALA B 1 465 ? -7.695 11.312 36.312 1 95.75 465 ALA B C 1
ATOM 7427 O O . ALA B 1 465 ? -8.773 10.711 36.438 1 95.75 465 ALA B O 1
ATOM 7428 N N . GLN B 1 466 ? -7.605 12.586 36.188 1 95.19 466 GLN B N 1
ATOM 7429 C CA . GLN B 1 466 ? -8.828 13.375 36.125 1 95.19 466 GLN B CA 1
ATOM 7430 C C . GLN B 1 466 ? -8.672 14.562 35.188 1 95.19 466 GLN B C 1
ATOM 7432 O O . GLN B 1 466 ? -7.602 15.172 35.125 1 95.19 466 GLN B O 1
ATOM 7437 N N . LEU B 1 467 ? -9.727 14.828 34.438 1 95.38 467 LEU B N 1
ATOM 7438 C CA . LEU B 1 467 ? -9.828 16.047 33.656 1 95.38 467 LEU B CA 1
ATOM 7439 C C . LEU B 1 467 ? -10.148 17.25 34.562 1 95.38 467 LEU B C 1
ATOM 7441 O O . LEU B 1 467 ? -11.211 17.297 35.156 1 95.38 467 LEU B O 1
ATOM 7445 N N . ALA B 1 468 ? -9.195 18.156 34.531 1 92.06 468 ALA B N 1
ATOM 7446 C CA . ALA B 1 468 ? -9.367 19.297 35.406 1 92.06 468 ALA B CA 1
ATOM 7447 C C . ALA B 1 468 ? -10.508 20.188 34.938 1 92.06 468 ALA B C 1
ATOM 7449 O O . ALA B 1 468 ? -10.688 20.406 33.75 1 92.06 468 ALA B O 1
ATOM 7450 N N . ILE B 1 469 ? -11.273 20.688 35.906 1 86.44 469 ILE B N 1
ATOM 7451 C CA . ILE B 1 469 ? -12.312 21.688 35.594 1 86.44 469 ILE B CA 1
ATOM 7452 C C . ILE B 1 469 ? -11.742 23.094 35.75 1 86.44 469 ILE B C 1
ATOM 7454 O O . ILE B 1 469 ? -11.352 23.484 36.844 1 86.44 469 ILE B O 1
ATOM 7458 N N . LEU B 1 470 ? -11.539 23.797 34.656 1 82.62 470 LEU B N 1
ATOM 7459 C CA . LEU B 1 470 ? -10.82 25.078 34.688 1 82.62 470 LEU B CA 1
ATOM 7460 C C . LEU B 1 470 ? -11.797 26.25 34.656 1 82.62 470 LEU B C 1
ATOM 7462 O O . LEU B 1 470 ? -11.391 27.406 34.812 1 82.62 470 LEU B O 1
ATOM 7466 N N . LYS B 1 471 ? -13.086 26.094 34.375 1 74.12 471 LYS B N 1
ATOM 7467 C CA . LYS B 1 471 ? -14.086 27.141 34.562 1 74.12 471 LYS B CA 1
ATOM 7468 C C . LYS B 1 471 ? -15.117 26.75 35.594 1 74.12 471 LYS B C 1
ATOM 7470 O O . LYS B 1 471 ? -15.406 25.562 35.781 1 74.12 471 LYS B O 1
#